Protein AF-0000000083313536 (afdb_homodimer)

Sequence (904 aa):
MPFDPSVLRPNPELRATILQILEAGLKAVDPAAATRRFLQREGHRLTVAGRTYDLDRYRHIYVIGAGKAGAPMAQAVEAVLGDRLTGGLVVVKTGHAGPTHTVELVEASHPRPDEAGVEAGRRILELAQSAGEEDLVIALLSGGGSALLVAPAEGLTLADIQAMTDALLACGATINEINCLRKHCSAVKGGQLARAVYPATLVTLALSDVVGSPLDVIASGPTVPDSSTWADAWAIVERYELAQKLPRPILARLEAGLAGQIPDTPKPGDAVFERCQTVVVADNRTAALAARAQAQALGFHTLLLSTFVEGEAAQVARVVAALGKEIRASGEPVQPPACLILGGETTVTLGPEPGQGGRNQELALAAAVALAGTQGITVVSLATDGTDGPTDSAGGLADGATVARGRAAGLDAEAHLRRHDAYPFLAATDDLLRSGPTQTNVNDLIFVFVTGMPFDPSVLRPNPELRATILQILEAGLKAVDPAAATRRFLQREGHRLTVAGRTYDLDRYRHIYVIGAGKAGAPMAQAVEAVLGDRLTGGLVVVKTGHAGPTHTVELVEASHPRPDEAGVEAGRRILELAQSAGEEDLVIALLSGGGSALLVAPAEGLTLADIQAMTDALLACGATINEINCLRKHCSAVKGGQLARAVYPATLVTLALSDVVGSPLDVIASGPTVPDSSTWADAWAIVERYELAQKLPRPILARLEAGLAGQIPDTPKPGDAVFERCQTVVVADNRTAALAARAQAQALGFHTLLLSTFVEGEAAQVARVVAALGKEIRASGEPVQPPACLILGGETTVTLGPEPGQGGRNQELALAAAVALAGTQGITVVSLATDGTDGPTDSAGGLADGATVARGRAAGLDAEAHLRRHDAYPFLAATDDLLRSGPTQTNVNDLIFVFVTG

Nearest PDB structures (foldseek):
  1x3l-assembly1_A  TM=9.033E-01  e=3.104E-49  Pyrococcus horikoshii OT3
  2b8n-assembly2_B  TM=9.436E-01  e=2.148E-47  Thermotoga maritima MSB8
  6y1u-assembly1_B  TM=2.854E-01  e=6.335E-02  Mycobacterium tuberculosis CDC1551
  6ym1-assembly1_B  TM=2.733E-01  e=1.170E-01  Mycobacterium tuberculosis CDC1551
  4ihc-assembly1_H  TM=2.135E-01  e=7.785E-01  Musicola paradisiaca Ech703

Radius of gyration: 31.49 Å; Cα contacts (8 Å, |Δi|>4): 2202; chains: 2; bounding box: 58×96×74 Å

Structure (mmCIF, N/CA/C/O backbone):
data_AF-0000000083313536-model_v1
#
loop_
_entity.id
_entity.type
_entity.pdbx_description
1 polymer 'Glycerate kinase'
#
loop_
_atom_site.group_PDB
_atom_site.id
_atom_site.type_symbol
_atom_site.label_atom_id
_atom_site.label_alt_id
_atom_site.label_comp_id
_atom_site.label_asym_id
_atom_site.label_entity_id
_atom_site.label_seq_id
_atom_site.pdbx_PDB_ins_code
_atom_site.Cartn_x
_atom_site.Cartn_y
_atom_site.Cartn_z
_atom_site.occupancy
_atom_site.B_iso_or_equiv
_atom_site.auth_seq_id
_atom_site.auth_comp_id
_atom_site.auth_asym_id
_atom_site.auth_atom_id
_atom_site.pdbx_PDB_model_num
ATOM 1 N N . MET A 1 1 ? -22.234 -27.656 -1.349 1 21.67 1 MET A N 1
ATOM 2 C CA . MET A 1 1 ? -23.016 -27.422 -0.137 1 21.67 1 MET A CA 1
ATOM 3 C C . MET A 1 1 ? -23.703 -26.062 -0.179 1 21.67 1 MET A C 1
ATOM 5 O O . MET A 1 1 ? -23.203 -25.125 -0.81 1 21.67 1 MET A O 1
ATOM 9 N N . PRO A 1 2 ? -24.984 -25.906 0.222 1 20.39 2 PRO A N 1
ATOM 10 C CA . PRO A 1 2 ? -25.781 -24.688 0.214 1 20.39 2 PRO A CA 1
ATOM 11 C C . PRO A 1 2 ? -25.094 -23.531 0.942 1 20.39 2 PRO A C 1
ATOM 13 O O . PRO A 1 2 ? -24.281 -23.766 1.847 1 20.39 2 PRO A O 1
ATOM 16 N N . PHE A 1 3 ? -24.875 -22.391 0.29 1 24.3 3 PHE A N 1
ATOM 17 C CA . PHE A 1 3 ? -24.484 -21.094 0.832 1 24.3 3 PHE A CA 1
ATOM 18 C C . PHE A 1 3 ? -25.203 -20.812 2.143 1 24.3 3 PHE A C 1
ATOM 20 O O . PHE A 1 3 ? -26.438 -20.766 2.178 1 24.3 3 PHE A O 1
ATOM 27 N N . ASP A 1 4 ? -24.812 -21.375 3.203 1 28.12 4 ASP A N 1
ATOM 28 C CA . ASP A 1 4 ? -25.5 -21.031 4.445 1 28.12 4 ASP A CA 1
ATOM 29 C C . ASP A 1 4 ? -25.641 -19.516 4.598 1 28.12 4 ASP A C 1
ATOM 31 O O . ASP A 1 4 ? -24.641 -18.797 4.598 1 28.12 4 ASP A O 1
ATOM 35 N N . PRO A 1 5 ? -26.688 -18.859 4.32 1 34.06 5 PRO A N 1
ATOM 36 C CA . PRO A 1 5 ? -27.062 -17.438 4.418 1 34.06 5 PRO A CA 1
ATOM 37 C C . PRO A 1 5 ? -26.531 -16.781 5.684 1 34.06 5 PRO A C 1
ATOM 39 O O . PRO A 1 5 ? -26.547 -15.547 5.789 1 34.06 5 PRO A O 1
ATOM 42 N N . SER A 1 6 ? -26.453 -17.516 6.758 1 35.53 6 SER A N 1
ATOM 43 C CA . SER A 1 6 ? -26 -16.969 8.031 1 35.53 6 SER A CA 1
ATOM 44 C C . SER A 1 6 ? -24.562 -16.453 7.941 1 35.53 6 SER A C 1
ATOM 46 O O . SER A 1 6 ? -24.078 -15.797 8.859 1 35.53 6 SER A O 1
ATOM 48 N N . VAL A 1 7 ? -23.875 -16.969 7.113 1 37.22 7 VAL A N 1
ATOM 49 C CA . VAL A 1 7 ? -22.484 -16.609 6.875 1 37.22 7 VAL A CA 1
ATOM 50 C C . VAL A 1 7 ? -22.391 -15.203 6.309 1 37.22 7 VAL A C 1
ATOM 52 O O . VAL A 1 7 ? -21.297 -14.625 6.234 1 37.22 7 VAL A O 1
ATOM 55 N N . LEU A 1 8 ? -23.422 -14.648 5.566 1 43.59 8 LEU A N 1
ATOM 56 C CA . LEU A 1 8 ? -23.438 -13.344 4.926 1 43.59 8 LEU A CA 1
ATOM 57 C C . LEU A 1 8 ? -23.5 -12.227 5.965 1 43.59 8 LEU A C 1
ATOM 59 O O . LEU A 1 8 ? -23.328 -11.055 5.637 1 43.59 8 LEU A O 1
ATOM 63 N N . ARG A 1 9 ? -23.859 -12.688 7.223 1 52.69 9 ARG A N 1
ATOM 64 C CA . ARG A 1 9 ? -24.047 -11.609 8.188 1 52.69 9 ARG A CA 1
ATOM 65 C C . ARG A 1 9 ? -22.75 -11.289 8.906 1 52.69 9 ARG A C 1
ATOM 67 O O . ARG A 1 9 ? -22.016 -12.195 9.328 1 52.69 9 ARG A O 1
ATOM 74 N N . PRO A 1 10 ? -22.266 -9.922 8.891 1 64.38 10 PRO A N 1
ATOM 75 C CA . PRO A 1 10 ? -21.078 -9.578 9.656 1 64.38 10 PRO A CA 1
ATOM 76 C C . PRO A 1 10 ? -21.109 -10.109 11.086 1 64.38 10 PRO A C 1
ATOM 78 O O . PRO A 1 10 ? -22.188 -10.273 11.664 1 64.38 10 PRO A O 1
ATOM 81 N N . ASN A 1 11 ? -20.047 -10.727 11.516 1 77.38 11 ASN A N 1
ATOM 82 C CA . ASN A 1 11 ? -19.891 -11.164 12.898 1 77.38 11 ASN A CA 1
ATOM 83 C C . ASN A 1 11 ? -20.156 -10.023 13.875 1 77.38 11 ASN A C 1
ATOM 85 O O . ASN A 1 11 ? -19.328 -9.125 14.023 1 77.38 11 ASN A O 1
ATOM 89 N N . PRO A 1 12 ? -21.375 -10.039 14.492 1 83.44 12 PRO A N 1
ATOM 90 C CA . PRO A 1 12 ? -21.766 -8.914 15.344 1 83.44 12 PRO A CA 1
ATOM 91 C C . PRO A 1 12 ? -20.781 -8.68 16.5 1 83.44 12 PRO A C 1
ATOM 93 O O . PRO A 1 12 ? -20.547 -7.539 16.875 1 83.44 12 PRO A O 1
ATOM 96 N N . GLU A 1 13 ? -20.25 -9.75 17.031 1 87.88 13 GLU A N 1
ATOM 97 C CA . GLU A 1 13 ? -19.297 -9.602 18.125 1 87.88 13 GLU A CA 1
ATOM 98 C C . GLU A 1 13 ? -18.016 -8.914 17.672 1 87.88 13 GLU A C 1
ATOM 100 O O . GLU A 1 13 ? -17.5 -8.031 18.359 1 87.88 13 GLU A O 1
ATOM 105 N N . LEU A 1 14 ? -17.547 -9.32 16.531 1 90.62 14 LEU A N 1
ATOM 106 C CA . LEU A 1 14 ? -16.344 -8.688 15.984 1 90.62 14 LEU A CA 1
ATOM 107 C C . LEU A 1 14 ? -16.609 -7.223 15.656 1 90.62 14 LEU A C 1
ATOM 109 O O . LEU A 1 14 ? -15.758 -6.367 15.914 1 90.62 14 LEU A O 1
ATOM 113 N N . ARG A 1 15 ? -17.734 -6.93 15.141 1 91 15 ARG A N 1
ATOM 114 C CA . ARG A 1 15 ? -18.078 -5.555 14.789 1 91 15 ARG A CA 1
ATOM 115 C C . ARG A 1 15 ? -18.125 -4.672 16.031 1 91 15 ARG A C 1
ATOM 117 O O . ARG A 1 15 ? -17.656 -3.535 16.016 1 91 15 ARG A O 1
ATOM 124 N N . ALA A 1 16 ? -18.719 -5.191 17.078 1 92.5 16 ALA A N 1
ATOM 125 C CA . ALA A 1 16 ? -18.781 -4.445 18.344 1 92.5 16 ALA A CA 1
ATOM 126 C C . ALA A 1 16 ? -17.375 -4.16 18.875 1 92.5 16 ALA A C 1
ATOM 128 O O . ALA A 1 16 ? -17.094 -3.064 19.359 1 92.5 16 ALA A O 1
ATOM 129 N N . THR A 1 17 ? -16.562 -5.168 18.781 1 95.31 17 THR A N 1
ATOM 130 C CA . THR A 1 17 ? -15.164 -5.039 19.203 1 95.31 17 THR A CA 1
ATOM 131 C C . THR A 1 17 ? -14.445 -3.986 18.359 1 95.31 17 THR A C 1
ATOM 133 O O . THR A 1 17 ? -13.711 -3.154 18.906 1 95.31 17 THR A O 1
ATOM 136 N N . ILE A 1 18 ? -14.688 -4.008 17.109 1 95.88 18 ILE A N 1
ATOM 137 C CA . ILE A 1 18 ? -14.078 -3.057 16.172 1 95.88 18 ILE A CA 1
ATOM 138 C C . ILE A 1 18 ? -14.516 -1.638 16.531 1 95.88 18 ILE A C 1
ATOM 140 O O . ILE A 1 18 ? -13.688 -0.727 16.609 1 95.88 18 ILE A O 1
ATOM 144 N N . LEU A 1 19 ? -15.766 -1.454 16.797 1 95.12 19 LEU A N 1
ATOM 145 C CA . LEU A 1 19 ? -16.297 -0.132 17.125 1 95.12 19 LEU A CA 1
ATOM 146 C C . LEU A 1 19 ? -15.664 0.407 18.406 1 95.12 19 LEU A C 1
ATOM 148 O O . LEU A 1 19 ? -15.406 1.607 18.516 1 95.12 19 LEU A O 1
ATOM 152 N N . GLN A 1 20 ? -15.375 -0.48 19.344 1 96.62 20 GLN A N 1
ATOM 153 C CA . GLN A 1 20 ? -14.711 -0.069 20.578 1 96.62 20 GLN A CA 1
ATOM 154 C C . GLN A 1 20 ? -13.305 0.46 20.297 1 96.62 20 GLN A C 1
ATOM 156 O O . GLN A 1 20 ? -12.875 1.45 20.891 1 96.62 20 GLN A O 1
ATOM 161 N N . ILE A 1 21 ? -12.648 -0.183 19.438 1 98.06 21 ILE A N 1
ATOM 162 C CA . ILE A 1 21 ? -11.281 0.193 19.078 1 98.06 21 ILE A CA 1
ATOM 163 C C . ILE A 1 21 ? -11.289 1.533 18.344 1 98.06 21 ILE A C 1
ATOM 165 O O . ILE A 1 21 ? -10.477 2.414 18.641 1 98.06 21 ILE A O 1
ATOM 169 N N . LEU A 1 22 ? -12.258 1.701 17.422 1 97.38 22 LEU A N 1
ATOM 170 C CA . LEU A 1 22 ? -12.391 2.955 16.688 1 97.38 22 LEU A CA 1
ATOM 171 C C . LEU A 1 22 ? -12.719 4.105 17.625 1 97.38 22 LEU A C 1
ATOM 173 O O . LEU A 1 22 ? -12.141 5.191 17.516 1 97.38 22 LEU A O 1
ATOM 177 N N . GLU A 1 23 ? -13.562 3.83 18.531 1 95.88 23 GLU A N 1
ATOM 178 C CA . GLU A 1 23 ? -13.992 4.848 19.484 1 95.88 23 GLU A CA 1
ATOM 179 C C . GLU A 1 23 ? -12.836 5.305 20.359 1 95.88 23 GLU A C 1
ATOM 181 O O . GLU A 1 23 ? -12.734 6.488 20.703 1 95.88 23 GLU A O 1
ATOM 186 N N . ALA A 1 24 ? -11.977 4.371 20.734 1 97.69 24 ALA A N 1
ATOM 187 C CA . ALA A 1 24 ? -10.812 4.723 21.547 1 97.69 24 ALA A CA 1
ATOM 188 C C . ALA A 1 24 ? -9.906 5.699 20.797 1 97.69 24 ALA A C 1
ATOM 190 O O . ALA A 1 24 ? -9.383 6.645 21.391 1 97.69 24 ALA A O 1
ATOM 191 N N . GLY A 1 25 ? -9.68 5.484 19.516 1 97.56 25 GLY A N 1
ATOM 192 C CA . GLY A 1 25 ? -8.898 6.402 18.719 1 97.56 25 GLY A CA 1
ATOM 193 C C . GLY A 1 25 ? -9.516 7.785 18.609 1 97.56 25 GLY A C 1
ATOM 194 O O . GLY A 1 25 ? -8.828 8.797 18.766 1 97.56 25 GLY A O 1
ATOM 195 N N . LEU A 1 26 ? -10.828 7.809 18.375 1 95.56 26 LEU A N 1
ATOM 196 C CA . LEU A 1 26 ? -11.547 9.07 18.219 1 95.56 26 LEU A CA 1
ATOM 197 C C . LEU A 1 26 ? -11.555 9.852 19.531 1 95.56 26 LEU A C 1
ATOM 199 O O . LEU A 1 26 ? -11.359 11.07 19.531 1 95.56 26 LEU A O 1
ATOM 203 N N . LYS A 1 27 ? -11.719 9.156 20.641 1 95.62 27 LYS A N 1
ATOM 204 C CA . LYS A 1 27 ? -11.742 9.797 21.953 1 95.62 27 LYS A CA 1
ATOM 205 C C . LYS A 1 27 ? -10.398 10.445 22.281 1 95.62 27 LYS A C 1
ATOM 207 O O . LYS A 1 27 ? -10.352 11.508 22.891 1 95.62 27 LYS A O 1
ATOM 212 N N . ALA A 1 28 ? -9.375 9.82 21.828 1 97.31 28 ALA A N 1
ATOM 213 C CA . ALA A 1 28 ? -8.023 10.289 22.141 1 97.31 28 ALA A CA 1
ATOM 214 C C . ALA A 1 28 ? -7.738 11.617 21.453 1 97.31 28 ALA A C 1
ATOM 216 O O . ALA A 1 28 ? -6.859 12.367 21.891 1 97.31 28 ALA A O 1
ATOM 217 N N . VAL A 1 29 ? -8.516 11.93 20.438 1 97.25 29 VAL A N 1
ATOM 218 C CA . VAL A 1 29 ? -8.203 13.141 19.672 1 97.25 29 VAL A CA 1
ATOM 219 C C . VAL A 1 29 ? -9.359 14.133 19.781 1 97.25 29 VAL A C 1
ATOM 221 O O . VAL A 1 29 ? -9.477 15.039 18.953 1 97.25 29 VAL A O 1
ATOM 224 N N . ASP A 1 30 ? -10.203 13.859 20.766 1 95.94 30 ASP A N 1
ATOM 225 C CA . ASP A 1 30 ? -11.164 14.906 21.094 1 95.94 30 ASP A CA 1
ATOM 226 C C . ASP A 1 30 ? -10.461 16.234 21.375 1 95.94 30 ASP A C 1
ATOM 228 O O . ASP A 1 30 ? -9.57 16.297 22.234 1 95.94 30 ASP A O 1
ATOM 232 N N . PRO A 1 31 ? -10.859 17.266 20.656 1 96.81 31 PRO A N 1
ATOM 233 C CA . PRO A 1 31 ? -10.078 18.5 20.719 1 96.81 31 PRO A CA 1
ATOM 234 C C . PRO A 1 31 ? -10.008 19.078 22.141 1 96.81 31 PRO A C 1
ATOM 236 O O . PRO A 1 31 ? -8.938 19.5 22.594 1 96.81 31 PRO A O 1
ATOM 239 N N . ALA A 1 32 ? -11.141 19.109 22.875 1 96.88 32 ALA A N 1
ATOM 240 C CA . ALA A 1 32 ? -11.156 19.656 24.219 1 96.88 32 ALA A CA 1
ATOM 241 C C . ALA A 1 32 ? -10.305 18.812 25.172 1 96.88 32 ALA A C 1
ATOM 243 O O . ALA A 1 32 ? -9.477 19.344 25.922 1 96.88 32 ALA A O 1
ATOM 244 N N . ALA A 1 33 ? -10.477 17.5 25.078 1 96.38 33 ALA A N 1
ATOM 245 C CA . ALA A 1 33 ? -9.727 16.594 25.938 1 96.38 33 ALA A CA 1
ATOM 246 C C . ALA A 1 33 ? -8.234 16.641 25.625 1 96.38 33 ALA A C 1
ATOM 248 O O . ALA A 1 33 ? -7.398 16.625 26.531 1 96.38 33 ALA A O 1
ATOM 249 N N . ALA A 1 34 ? -7.918 16.656 24.375 1 96.88 34 ALA A N 1
ATOM 250 C CA . ALA A 1 34 ? -6.52 16.734 23.953 1 96.88 34 ALA A CA 1
ATOM 251 C C . ALA A 1 34 ? -5.867 18.016 24.453 1 96.88 34 ALA A C 1
ATOM 253 O O . ALA A 1 34 ? -4.727 18 24.938 1 96.88 34 ALA A O 1
ATOM 254 N N . THR A 1 35 ? -6.582 19.109 24.328 1 97.94 35 THR A N 1
ATOM 255 C CA . THR A 1 35 ? -6.086 20.406 24.812 1 97.94 35 THR A CA 1
ATOM 256 C C . THR A 1 35 ? -5.82 20.359 26.312 1 97.94 35 THR A C 1
ATOM 258 O O . THR A 1 35 ? -4.762 20.781 26.766 1 97.94 35 THR A O 1
ATOM 261 N N . ARG A 1 36 ? -6.684 19.766 27.047 1 97.44 36 ARG A N 1
ATOM 262 C CA . ARG A 1 36 ? -6.574 19.719 28.5 1 97.44 36 ARG A CA 1
ATOM 263 C C . ARG A 1 36 ? -5.43 18.797 28.922 1 97.44 36 ARG A C 1
ATOM 265 O O . ARG A 1 36 ? -4.84 19 30 1 97.44 36 ARG A O 1
ATOM 272 N N . ARG A 1 37 ? -5.133 17.797 28.094 1 97 37 ARG A N 1
ATOM 273 C CA . ARG A 1 37 ? -4.031 16.906 28.406 1 97 37 ARG A CA 1
ATOM 274 C C . ARG A 1 37 ? -2.697 17.641 28.406 1 97 37 ARG A C 1
ATOM 276 O O . ARG A 1 37 ? -1.79 17.297 29.172 1 97 37 ARG A O 1
ATOM 283 N N . PHE A 1 38 ? -2.598 18.688 27.594 1 97.69 38 PHE A N 1
ATOM 284 C CA . PHE A 1 38 ? -1.311 19.359 27.438 1 97.69 38 PHE A CA 1
ATOM 285 C C . PHE A 1 38 ? -1.316 20.719 28.109 1 97.69 38 PHE A C 1
ATOM 287 O O . PHE A 1 38 ? -0.265 21.344 28.266 1 97.69 38 PHE A O 1
ATOM 294 N N . LEU A 1 39 ? -2.496 21.234 28.484 1 98 39 LEU A N 1
ATOM 295 C CA . LEU A 1 39 ? -2.658 22.516 29.156 1 98 39 LEU A CA 1
ATOM 296 C C . LEU A 1 39 ? -3.254 22.328 30.547 1 98 39 LEU A C 1
ATOM 298 O O . LEU A 1 39 ? -4.457 22.094 30.688 1 98 39 LEU A O 1
ATOM 302 N N . GLN A 1 40 ? -2.412 22.5 31.562 1 97.44 40 GLN A N 1
ATOM 303 C CA . GLN A 1 40 ? -2.844 22.281 32.938 1 97.44 40 GLN A CA 1
ATOM 304 C C . GLN A 1 40 ? -2.496 23.469 33.812 1 97.44 40 GLN A C 1
ATOM 306 O O . GLN A 1 40 ? -1.487 24.141 33.594 1 97.44 40 GLN A O 1
ATOM 311 N N . ARG A 1 41 ? -3.396 23.703 34.812 1 97.94 41 ARG A N 1
ATOM 312 C CA . ARG A 1 41 ? -3.168 24.812 35.719 1 97.94 41 ARG A CA 1
ATOM 313 C C . ARG A 1 41 ? -3.311 24.375 37.156 1 97.94 41 ARG A C 1
ATOM 315 O O . ARG A 1 41 ? -4.266 23.688 37.531 1 97.94 41 ARG A O 1
ATOM 322 N N . GLU A 1 42 ? -2.354 24.656 37.938 1 96.94 42 GLU A N 1
ATOM 323 C CA . GLU A 1 42 ? -2.383 24.547 39.406 1 96.94 42 GLU A CA 1
ATOM 324 C C . GLU A 1 42 ? -2.113 25.906 40.062 1 96.94 42 GLU A C 1
ATOM 326 O O . GLU A 1 42 ? -0.957 26.281 40.25 1 96.94 42 GLU A O 1
ATOM 331 N N . GLY A 1 43 ? -3.158 26.516 40.562 1 96.06 43 GLY A N 1
ATOM 332 C CA . GLY A 1 43 ? -3 27.859 41.062 1 96.06 43 GLY A CA 1
ATOM 333 C C . GLY A 1 43 ? -2.521 28.859 40.031 1 96.06 43 GLY A C 1
ATOM 334 O O . GLY A 1 43 ? -3.18 29.062 39.031 1 96.06 43 GLY A O 1
ATOM 335 N N . HIS A 1 44 ? -1.271 29.359 40.344 1 96.44 44 HIS A N 1
ATOM 336 C CA . HIS A 1 44 ? -0.727 30.375 39.438 1 96.44 44 HIS A CA 1
ATOM 337 C C . HIS A 1 44 ? 0.304 29.781 38.5 1 96.44 44 HIS A C 1
ATOM 339 O O . HIS A 1 44 ? 1.004 30.516 37.781 1 96.44 44 HIS A O 1
ATOM 345 N N . ARG A 1 45 ? 0.325 28.484 38.469 1 97.81 45 ARG A N 1
ATOM 346 C CA . ARG A 1 45 ? 1.276 27.781 37.594 1 97.81 45 ARG A CA 1
ATOM 347 C C . ARG A 1 45 ? 0.566 27.109 36.438 1 97.81 45 ARG A C 1
ATOM 349 O O . ARG A 1 45 ? -0.305 26.25 36.656 1 97.81 45 ARG A O 1
ATOM 356 N N . LEU A 1 46 ? 0.932 27.531 35.25 1 98.44 46 LEU A N 1
ATOM 357 C CA . LEU A 1 46 ? 0.448 26.906 34.031 1 98.44 46 LEU A CA 1
ATOM 358 C C . LEU A 1 46 ? 1.501 25.969 33.438 1 98.44 46 LEU A C 1
ATOM 360 O O . LEU A 1 46 ? 2.658 26.359 33.281 1 98.44 46 LEU A O 1
ATOM 364 N N . THR A 1 47 ? 1.155 24.75 33.25 1 98.44 47 THR A N 1
ATOM 365 C CA . THR A 1 47 ? 2.064 23.781 32.625 1 98.44 47 THR A CA 1
ATOM 366 C C . THR A 1 47 ? 1.587 23.391 31.25 1 98.44 47 THR A C 1
ATOM 368 O O . THR A 1 47 ? 0.433 23 31.062 1 98.44 47 THR A O 1
ATOM 371 N N . VAL A 1 48 ? 2.457 23.578 30.25 1 98.44 48 VAL A N 1
ATOM 372 C CA . VAL A 1 48 ? 2.193 23.203 28.875 1 98.44 48 VAL A CA 1
ATOM 373 C C . VAL A 1 48 ? 3.254 22.203 28.406 1 98.44 48 VAL A C 1
ATOM 375 O O . VAL A 1 48 ? 4.406 22.578 28.172 1 98.44 48 VAL A O 1
ATOM 378 N N . ALA A 1 49 ? 2.805 20.984 28.172 1 96.75 49 ALA A N 1
ATOM 379 C CA . ALA A 1 49 ? 3.701 19.922 27.703 1 96.75 49 ALA A CA 1
ATOM 380 C C . ALA A 1 49 ? 5.008 19.922 28.5 1 96.75 49 ALA A C 1
ATOM 382 O O . ALA A 1 49 ? 6.094 19.953 27.906 1 96.75 49 ALA A O 1
ATOM 383 N N . GLY A 1 50 ? 4.945 20.047 29.797 1 95.5 50 GLY A N 1
ATOM 384 C CA . GLY A 1 50 ? 6.094 19.906 30.688 1 95.5 50 GLY A CA 1
ATOM 385 C C . GLY A 1 50 ? 6.758 21.234 31.016 1 95.5 50 GLY A C 1
ATOM 386 O O . GLY A 1 50 ? 7.523 21.328 31.969 1 95.5 50 GLY A O 1
ATOM 387 N N . ARG A 1 51 ? 6.547 22.297 30.203 1 97.75 51 ARG A N 1
ATOM 388 C CA . ARG A 1 51 ? 7.078 23.625 30.5 1 97.75 51 ARG A CA 1
ATOM 389 C C . ARG A 1 51 ? 6.129 24.406 31.391 1 97.75 51 ARG A C 1
ATOM 391 O O . ARG A 1 51 ? 4.91 24.359 31.203 1 97.75 51 ARG A O 1
ATOM 398 N N . THR A 1 52 ? 6.707 25.141 32.312 1 97.94 52 THR A N 1
ATOM 399 C CA . THR A 1 52 ? 5.871 25.844 33.281 1 97.94 52 THR A CA 1
ATOM 400 C C . THR A 1 52 ? 5.949 27.359 33.062 1 97.94 52 THR A C 1
ATOM 402 O O . THR A 1 52 ? 7.027 27.891 32.781 1 97.94 52 THR A O 1
ATOM 405 N N . TYR A 1 53 ? 4.789 28.016 33.219 1 98.19 53 TYR A N 1
ATOM 406 C CA . TYR A 1 53 ? 4.641 29.469 33.125 1 98.19 53 TYR A CA 1
ATOM 407 C C . TYR A 1 53 ? 4.023 30.031 34.375 1 98.19 53 TYR A C 1
ATOM 409 O O . TYR A 1 53 ? 2.965 29.578 34.812 1 98.19 53 TYR A O 1
ATOM 417 N N . ASP A 1 54 ? 4.703 31.016 34.969 1 98.19 54 ASP A N 1
ATOM 418 C CA . ASP A 1 54 ? 4.148 31.719 36.094 1 98.19 54 ASP A CA 1
ATOM 419 C C . ASP A 1 54 ? 3.115 32.75 35.656 1 98.19 54 ASP A C 1
ATOM 421 O O . ASP A 1 54 ? 3.471 33.812 35.125 1 98.19 54 ASP A O 1
ATOM 425 N N . LEU A 1 55 ? 1.895 32.5 35.969 1 97.88 55 LEU A N 1
ATOM 426 C CA . LEU A 1 55 ? 0.794 33.312 35.5 1 97.88 55 LEU A CA 1
ATOM 427 C C . LEU A 1 55 ? 0.869 34.719 36.094 1 97.88 55 LEU A C 1
ATOM 429 O O . LEU A 1 55 ? 0.328 35.688 35.531 1 97.88 55 LEU A O 1
ATOM 433 N N . ASP A 1 56 ? 1.477 34.844 37.219 1 97.12 56 ASP A N 1
ATOM 434 C CA . ASP A 1 56 ? 1.578 36.125 37.875 1 97.12 56 ASP A CA 1
ATOM 435 C C . ASP A 1 56 ? 2.512 37.094 37.125 1 97.12 56 ASP A C 1
ATOM 437 O O . ASP A 1 56 ? 2.512 38.281 37.375 1 97.12 56 ASP A O 1
ATOM 441 N N . ARG A 1 57 ? 3.201 36.531 36.281 1 97.12 57 ARG A N 1
ATOM 442 C CA . ARG A 1 57 ? 4.137 37.344 35.531 1 97.12 57 ARG A CA 1
ATOM 443 C C . ARG A 1 57 ? 3.451 38 34.312 1 97.12 57 ARG A C 1
ATOM 445 O O . ARG A 1 57 ? 4.027 38.875 33.656 1 97.12 57 ARG A O 1
ATOM 452 N N . TYR A 1 58 ? 2.199 37.594 34.094 1 98.12 58 TYR A N 1
ATOM 453 C CA . TYR A 1 58 ? 1.497 38.062 32.938 1 98.12 58 TYR A CA 1
ATOM 454 C C . TYR A 1 58 ? 0.369 39.031 33.312 1 98.12 58 TYR A C 1
ATOM 456 O O . TYR A 1 58 ? -0.433 38.719 34.219 1 98.12 58 TYR A O 1
ATOM 464 N N . ARG A 1 59 ? 0.362 40.156 32.656 1 98.12 59 ARG A N 1
ATOM 465 C CA . ARG A 1 59 ? -0.696 41.125 32.875 1 98.12 59 ARG A CA 1
ATOM 466 C C . ARG A 1 59 ? -1.967 40.75 32.125 1 98.12 59 ARG A C 1
ATOM 468 O O . ARG A 1 59 ? -3.072 40.875 32.656 1 98.12 59 ARG A O 1
ATOM 475 N N . HIS A 1 60 ? -1.818 40.344 30.922 1 98.31 60 HIS A N 1
ATOM 476 C CA . HIS A 1 60 ? -2.928 39.906 30.078 1 98.31 60 HIS A CA 1
ATOM 477 C C . HIS A 1 60 ? -2.646 38.531 29.453 1 98.31 60 HIS A C 1
ATOM 479 O O . HIS A 1 60 ? -1.492 38.188 29.188 1 98.31 60 HIS A O 1
ATOM 485 N N . ILE A 1 61 ? -3.695 37.75 29.359 1 98.69 61 ILE A N 1
ATOM 486 C CA . ILE A 1 61 ? -3.645 36.5 28.641 1 98.69 61 ILE A CA 1
ATOM 487 C C . ILE A 1 61 ? -4.695 36.469 27.531 1 98.69 61 ILE A C 1
ATOM 489 O O . ILE A 1 61 ? -5.895 36.594 27.797 1 98.69 61 ILE A O 1
ATOM 493 N N . TYR A 1 62 ? -4.25 36.344 26.281 1 98.75 62 TYR A N 1
ATOM 494 C CA . TYR A 1 62 ? -5.141 36.344 25.125 1 98.75 62 TYR A CA 1
ATOM 495 C C . TYR A 1 62 ? -5.148 35 24.422 1 98.75 62 TYR A C 1
ATOM 497 O O . TYR A 1 62 ? -4.152 34.281 24.453 1 98.75 62 TYR A O 1
ATOM 505 N N . VAL A 1 63 ? -6.301 34.625 23.828 1 98.81 63 VAL A N 1
ATOM 506 C CA . VAL A 1 63 ? -6.422 33.438 23 1 98.81 63 VAL A CA 1
ATOM 507 C C . VAL A 1 63 ? -6.711 33.844 21.547 1 98.81 63 VAL A C 1
ATOM 509 O O . VAL A 1 63 ? -7.625 34.625 21.297 1 98.81 63 VAL A O 1
ATOM 512 N N . ILE A 1 64 ? -5.914 33.375 20.609 1 98.81 64 ILE A N 1
ATOM 513 C CA . ILE A 1 64 ? -6.148 33.625 19.188 1 98.81 64 ILE A CA 1
ATOM 514 C C . ILE A 1 64 ? -6.09 32.281 18.438 1 98.81 64 ILE A C 1
ATOM 516 O O . ILE A 1 64 ? -5.602 31.281 18.969 1 98.81 64 ILE A O 1
ATOM 520 N N . GLY A 1 65 ? -6.684 32.25 17.25 1 97.75 65 GLY A N 1
ATOM 521 C CA . GLY A 1 65 ? -6.488 31.031 16.5 1 97.75 65 GLY A CA 1
ATOM 522 C C . GLY A 1 65 ? -7.531 30.828 15.414 1 97.75 65 GLY A C 1
ATOM 523 O O . GLY A 1 65 ? -8.305 31.734 15.102 1 97.75 65 GLY A O 1
ATOM 524 N N . ALA A 1 66 ? -7.418 29.656 14.742 1 97.44 66 ALA A N 1
ATOM 525 C CA . ALA A 1 66 ? -8.32 29.312 13.656 1 97.44 66 ALA A CA 1
ATOM 526 C C . ALA A 1 66 ? -8.32 27.797 13.398 1 97.44 66 ALA A C 1
ATOM 528 O O . ALA A 1 66 ? -7.277 27.156 13.484 1 97.44 66 ALA A O 1
ATOM 529 N N . GLY A 1 67 ? -9.508 27.328 13.047 1 95.12 67 GLY A N 1
ATOM 530 C CA . GLY A 1 67 ? -9.609 25.938 12.641 1 95.12 67 GLY A CA 1
ATOM 531 C C . GLY A 1 67 ? -10.945 25.312 12.992 1 95.12 67 GLY A C 1
ATOM 532 O O . GLY A 1 67 ? -11.688 25.844 13.82 1 95.12 67 GLY A O 1
ATOM 533 N N . LYS A 1 68 ? -11.148 24.109 12.445 1 90.75 68 LYS A N 1
ATOM 534 C CA . LYS A 1 68 ? -12.406 23.406 12.609 1 90.75 68 LYS A CA 1
ATOM 535 C C . LYS A 1 68 ? -12.625 23 14.07 1 90.75 68 LYS A C 1
ATOM 537 O O . LYS A 1 68 ? -13.766 22.922 14.539 1 90.75 68 LYS A O 1
ATOM 542 N N . ALA A 1 69 ? -11.547 22.797 14.789 1 94.38 69 ALA A N 1
ATOM 543 C CA . ALA A 1 69 ? -11.641 22.359 16.188 1 94.38 69 ALA A CA 1
ATOM 544 C C . ALA A 1 69 ? -11.492 23.547 17.141 1 94.38 69 ALA A C 1
ATOM 546 O O . ALA A 1 69 ? -11.305 23.359 18.344 1 94.38 69 ALA A O 1
ATOM 547 N N . GLY A 1 70 ? -11.578 24.734 16.656 1 96 70 GLY A N 1
ATOM 548 C CA . GLY A 1 70 ? -11.32 25.938 17.438 1 96 70 GLY A CA 1
ATOM 549 C C . GLY A 1 70 ? -12.242 26.094 18.625 1 96 70 GLY A C 1
ATOM 550 O O . GLY A 1 70 ? -11.812 26.484 19.703 1 96 70 GLY A O 1
ATOM 551 N N . ALA A 1 71 ? -13.523 25.734 18.438 1 96.38 71 ALA A N 1
ATOM 552 C CA . ALA A 1 71 ? -14.508 25.953 19.484 1 96.38 71 ALA A CA 1
ATOM 553 C C . ALA A 1 71 ? -14.234 25.062 20.688 1 96.38 71 ALA A C 1
ATOM 555 O O . ALA A 1 71 ? -14.039 25.547 21.812 1 96.38 71 ALA A O 1
ATOM 556 N N . PRO A 1 72 ? -14.125 23.734 20.469 1 96.94 72 PRO A N 1
ATOM 557 C CA . PRO A 1 72 ? -13.844 22.891 21.625 1 96.94 72 PRO A CA 1
ATOM 558 C C . PRO A 1 72 ? -12.477 23.188 22.25 1 96.94 72 PRO A C 1
ATOM 560 O O . PRO A 1 72 ? -12.312 23.062 23.469 1 96.94 72 PRO A O 1
ATOM 563 N N . MET A 1 73 ? -11.492 23.594 21.531 1 98 73 MET A N 1
ATOM 564 C CA . MET A 1 73 ? -10.18 23.953 22.078 1 98 73 MET A CA 1
ATOM 565 C C . MET A 1 73 ? -10.266 25.219 22.922 1 98 73 MET A C 1
ATOM 567 O O . MET A 1 73 ? -9.688 25.281 24 1 98 73 MET A O 1
ATOM 571 N N . ALA A 1 74 ? -11.008 26.188 22.406 1 98.38 74 ALA A N 1
ATOM 572 C CA . ALA A 1 74 ? -11.195 27.438 23.156 1 98.38 74 ALA A CA 1
ATOM 573 C C . ALA A 1 74 ? -11.922 27.188 24.469 1 98.38 74 ALA A C 1
ATOM 575 O O . ALA A 1 74 ? -11.57 27.75 25.5 1 98.38 74 ALA A O 1
ATOM 576 N N . GLN A 1 75 ? -12.93 26.359 24.391 1 98 75 GLN A N 1
ATOM 577 C CA . GLN A 1 75 ? -13.68 25.984 25.594 1 98 75 GLN A CA 1
ATOM 578 C C . GLN A 1 75 ? -12.758 25.359 26.641 1 98 75 GLN A C 1
ATOM 580 O O . GLN A 1 75 ? -12.875 25.641 27.828 1 98 75 GLN A O 1
ATOM 585 N N . ALA A 1 76 ? -11.883 24.516 26.172 1 98.12 76 ALA A N 1
ATOM 586 C CA . ALA A 1 76 ? -10.938 23.859 27.078 1 98.12 76 ALA A CA 1
ATOM 587 C C . ALA A 1 76 ? -10 24.875 27.719 1 98.12 76 ALA A C 1
ATOM 589 O O . ALA A 1 76 ? -9.703 24.797 28.906 1 98.12 76 ALA A O 1
ATOM 590 N N . VAL A 1 77 ? -9.531 25.844 26.938 1 98.62 77 VAL A N 1
ATOM 591 C CA . VAL A 1 77 ? -8.641 26.875 27.469 1 98.62 77 VAL A CA 1
ATOM 592 C C . VAL A 1 77 ? -9.375 27.719 28.5 1 98.62 77 VAL A C 1
ATOM 594 O O . VAL A 1 77 ? -8.82 28.047 29.547 1 98.62 77 VAL A O 1
ATOM 597 N N . GLU A 1 78 ? -10.625 28.078 28.234 1 98.38 78 GLU A N 1
ATOM 598 C CA . GLU A 1 78 ? -11.438 28.844 29.172 1 98.38 78 GLU A CA 1
ATOM 599 C C . GLU A 1 78 ? -11.617 28.078 30.484 1 98.38 78 GLU A C 1
ATOM 601 O O . GLU A 1 78 ? -11.578 28.672 31.562 1 98.38 78 GLU A O 1
ATOM 606 N N . ALA A 1 79 ? -11.812 26.797 30.328 1 97.69 79 ALA A N 1
ATOM 607 C CA . ALA A 1 79 ? -12 25.969 31.516 1 97.69 79 ALA A CA 1
ATOM 608 C C . ALA A 1 79 ? -10.742 25.938 32.375 1 97.69 79 ALA A C 1
ATOM 610 O O . ALA A 1 79 ? -10.828 25.875 33.594 1 97.69 79 ALA A O 1
ATOM 611 N N . VAL A 1 80 ? -9.617 25.969 31.812 1 98.12 80 VAL A N 1
ATOM 612 C CA . VAL A 1 80 ? -8.344 25.844 32.5 1 98.12 80 VAL A CA 1
ATOM 613 C C . VAL A 1 80 ? -7.945 27.203 33.094 1 98.12 80 VAL A C 1
ATOM 615 O O . VAL A 1 80 ? -7.488 27.266 34.25 1 98.12 80 VAL A O 1
ATOM 618 N N . LEU A 1 81 ? -8.18 28.297 32.375 1 98 81 LEU A N 1
ATOM 619 C CA . LEU A 1 81 ? -7.602 29.578 32.781 1 98 81 LEU A CA 1
ATOM 620 C C . LEU A 1 81 ? -8.656 30.484 33.406 1 98 81 LEU A C 1
ATOM 622 O O . LEU A 1 81 ? -8.32 31.422 34.125 1 98 81 LEU A O 1
ATOM 626 N N . GLY A 1 82 ? -9.93 30.266 33.125 1 94.75 82 GLY A N 1
ATOM 627 C CA . GLY A 1 82 ? -11.039 30.969 33.75 1 94.75 82 GLY A CA 1
ATOM 628 C C . GLY A 1 82 ? -10.898 32.469 33.688 1 94.75 82 GLY A C 1
ATOM 629 O O . GLY A 1 82 ? -10.695 33.062 32.625 1 94.75 82 GLY A O 1
ATOM 630 N N . ASP A 1 83 ? -10.844 33.094 34.875 1 93.88 83 ASP A N 1
ATOM 631 C CA . ASP A 1 83 ? -10.898 34.531 35 1 93.88 83 ASP A CA 1
ATOM 632 C C . ASP A 1 83 ? -9.547 35.188 34.656 1 93.88 83 ASP A C 1
ATOM 634 O O . ASP A 1 83 ? -9.445 36.406 34.531 1 93.88 83 ASP A O 1
ATOM 638 N N . ARG A 1 84 ? -8.609 34.344 34.438 1 96.56 84 ARG A N 1
ATOM 639 C CA . ARG A 1 84 ? -7.301 34.906 34.062 1 96.56 84 ARG A CA 1
ATOM 640 C C . ARG A 1 84 ? -7.27 35.344 32.594 1 96.56 84 ARG A C 1
ATOM 642 O O . ARG A 1 84 ? -6.375 36.062 32.188 1 96.56 84 ARG A O 1
ATOM 649 N N . LEU A 1 85 ? -8.211 34.875 31.844 1 98 85 LEU A N 1
ATOM 650 C CA . LEU A 1 85 ? -8.266 35.25 30.438 1 98 85 LEU A CA 1
ATOM 651 C C . LEU A 1 85 ? -8.758 36.688 30.281 1 98 85 LEU A C 1
ATOM 653 O O . LEU A 1 85 ? -9.75 37.094 30.875 1 98 85 LEU A O 1
ATOM 657 N N . THR A 1 86 ? -8.023 37.406 29.469 1 98.31 86 THR A N 1
ATOM 658 C CA . THR A 1 86 ? -8.383 38.781 29.188 1 98.31 86 THR A CA 1
ATOM 659 C C . THR A 1 86 ? -9.336 38.875 28 1 98.31 86 THR A C 1
ATOM 661 O O . THR A 1 86 ? -10.211 39.75 27.953 1 98.31 86 THR A O 1
ATOM 664 N N . GLY A 1 87 ? -9.117 38.062 27.062 1 97.75 87 GLY A N 1
ATOM 665 C CA . GLY A 1 87 ? -9.906 38.031 25.844 1 97.75 87 GLY A CA 1
ATOM 666 C C . GLY A 1 87 ? -9.336 37.094 24.781 1 97.75 87 GLY A C 1
ATOM 667 O O . GLY A 1 87 ? -8.359 36.406 25.031 1 97.75 87 GLY A O 1
ATOM 668 N N . GLY A 1 88 ? -10.07 37.094 23.625 1 98.31 88 GLY A N 1
ATOM 669 C CA . GLY A 1 88 ? -9.57 36.281 22.547 1 98.31 88 GLY A CA 1
ATOM 670 C C . GLY A 1 88 ? -10.5 36.219 21.344 1 98.31 88 GLY A C 1
ATOM 671 O O . GLY A 1 88 ? -11.648 36.656 21.438 1 98.31 88 GLY A O 1
ATOM 672 N N . LEU A 1 89 ? -9.953 35.75 20.281 1 98.69 89 LEU A N 1
ATOM 673 C CA . LEU A 1 89 ? -10.672 35.594 19.031 1 98.69 89 LEU A CA 1
ATOM 674 C C . LEU A 1 89 ? -10.188 34.344 18.281 1 98.69 89 LEU A C 1
ATOM 676 O O . LEU A 1 89 ? -8.992 34.188 18.047 1 98.69 89 LEU A O 1
ATOM 680 N N . VAL A 1 90 ? -11.109 33.406 18 1 98.44 90 VAL A N 1
ATOM 681 C CA . VAL A 1 90 ? -10.812 32.219 17.234 1 98.44 90 VAL A CA 1
ATOM 682 C C . VAL A 1 90 ? -11.773 32.094 16.062 1 98.44 90 VAL A C 1
ATOM 684 O O . VAL A 1 90 ? -12.984 32.219 16.219 1 98.44 90 VAL A O 1
ATOM 687 N N . VAL A 1 91 ? -11.227 31.891 14.867 1 98 91 VAL A N 1
ATOM 688 C CA . VAL A 1 91 ? -12.039 31.734 13.664 1 98 91 VAL A CA 1
ATOM 689 C C . VAL A 1 91 ? -12.367 30.25 13.445 1 98 91 VAL A C 1
ATOM 691 O O . VAL A 1 91 ? -11.469 29.406 13.438 1 98 91 VAL A O 1
ATOM 694 N N . VAL A 1 92 ? -13.633 29.906 13.266 1 95.44 92 VAL A N 1
ATOM 695 C CA . VAL A 1 92 ? -14.078 28.531 13.023 1 95.44 92 VAL A CA 1
ATOM 696 C C . VAL A 1 92 ? -14.891 28.469 11.734 1 95.44 92 VAL A C 1
ATOM 698 O O . VAL A 1 92 ? -15.258 29.516 11.172 1 95.44 92 VAL A O 1
ATOM 701 N N . LYS A 1 93 ? -15.039 27.234 11.234 1 92.38 93 LYS A N 1
ATOM 702 C CA . LYS A 1 93 ? -15.867 27.047 10.047 1 92.38 93 LYS A CA 1
ATOM 703 C C . LYS A 1 93 ? -17.328 27.359 10.344 1 92.38 93 LYS A C 1
ATOM 705 O O . LYS A 1 93 ? -17.812 27.094 11.445 1 92.38 93 LYS A O 1
ATOM 710 N N . THR A 1 94 ? -18.031 27.875 9.32 1 91.69 94 THR A N 1
ATOM 711 C CA . THR A 1 94 ? -19.453 28.125 9.453 1 91.69 94 THR A CA 1
ATOM 712 C C . THR A 1 94 ? -20.172 26.891 10 1 91.69 94 THR A C 1
ATOM 714 O O . THR A 1 94 ? -20 25.797 9.469 1 91.69 94 THR A O 1
ATOM 717 N N . GLY A 1 95 ? -20.812 27.047 11.062 1 88.62 95 GLY A N 1
ATOM 718 C CA . GLY A 1 95 ? -21.562 25.953 11.664 1 88.62 95 GLY A CA 1
ATOM 719 C C . GLY A 1 95 ? -20.812 25.25 12.773 1 88.62 95 GLY A C 1
ATOM 720 O O . GLY A 1 95 ? -21.328 24.328 13.406 1 88.62 95 GLY A O 1
ATOM 721 N N . HIS A 1 96 ? -19.625 25.719 13.102 1 89.56 96 HIS A N 1
ATOM 722 C CA . HIS A 1 96 ? -18.797 25 14.062 1 89.56 96 HIS A CA 1
ATOM 723 C C . HIS A 1 96 ? -18.562 25.828 15.32 1 89.56 96 HIS A C 1
ATOM 725 O O . HIS A 1 96 ? -17.703 25.516 16.141 1 89.56 96 HIS A O 1
ATOM 731 N N . ALA A 1 97 ? -19.328 26.891 15.477 1 91.62 97 ALA A N 1
ATOM 732 C CA . ALA A 1 97 ? -19.203 27.703 16.688 1 91.62 97 ALA A CA 1
ATOM 733 C C . ALA A 1 97 ? -19.75 26.953 17.906 1 91.62 97 ALA A C 1
ATOM 735 O O . ALA A 1 97 ? -20.25 25.828 17.781 1 91.62 97 ALA A O 1
ATOM 736 N N . GLY A 1 98 ? -19.516 27.438 19.094 1 91.44 98 GLY A N 1
ATOM 737 C CA . GLY A 1 98 ? -19.969 26.875 20.359 1 91.44 98 GLY A CA 1
ATOM 738 C C . GLY A 1 98 ? -19.938 27.875 21.5 1 91.44 98 GLY A C 1
ATOM 739 O O . GLY A 1 98 ? -19.531 29.031 21.328 1 91.44 98 GLY A O 1
ATOM 740 N N . PRO A 1 99 ? -20.438 27.406 22.547 1 94.31 99 PRO A N 1
ATOM 741 C CA . PRO A 1 99 ? -20.5 28.344 23.688 1 94.31 99 PRO A CA 1
ATOM 742 C C . PRO A 1 99 ? -19.141 28.641 24.281 1 94.31 99 PRO A C 1
ATOM 744 O O . PRO A 1 99 ? -18.391 27.734 24.656 1 94.31 99 PRO A O 1
ATOM 747 N N . THR A 1 100 ? -18.781 29.891 24.266 1 96.5 100 THR A N 1
ATOM 748 C CA . THR A 1 100 ? -17.625 30.438 24.953 1 96.5 100 THR A CA 1
ATOM 749 C C . THR A 1 100 ? -18 31.672 25.766 1 96.5 100 THR A C 1
ATOM 751 O O . THR A 1 100 ? -19.078 32.25 25.562 1 96.5 100 THR A O 1
ATOM 754 N N . HIS A 1 101 ? -17.125 31.969 26.719 1 96.06 101 HIS A N 1
ATOM 755 C CA . HIS A 1 101 ? -17.422 33.094 27.578 1 96.06 101 HIS A CA 1
ATOM 756 C C . HIS A 1 101 ? -16.516 34.281 27.266 1 96.06 101 HIS A C 1
ATOM 758 O O . HIS A 1 101 ? -16.984 35.406 27.031 1 96.06 101 HIS A O 1
ATOM 764 N N . THR A 1 102 ? -15.289 34.094 27.297 1 97.88 102 THR A N 1
ATOM 765 C CA . THR A 1 102 ? -14.289 35.156 27.172 1 97.88 102 THR A CA 1
ATOM 766 C C . THR A 1 102 ? -13.758 35.219 25.734 1 97.88 102 THR A C 1
ATOM 768 O O . THR A 1 102 ? -13.547 36.312 25.203 1 97.88 102 THR A O 1
ATOM 771 N N . VAL A 1 103 ? -13.617 34.062 25.047 1 98.25 103 VAL A N 1
ATOM 772 C CA . VAL A 1 103 ? -13.062 34 23.703 1 98.25 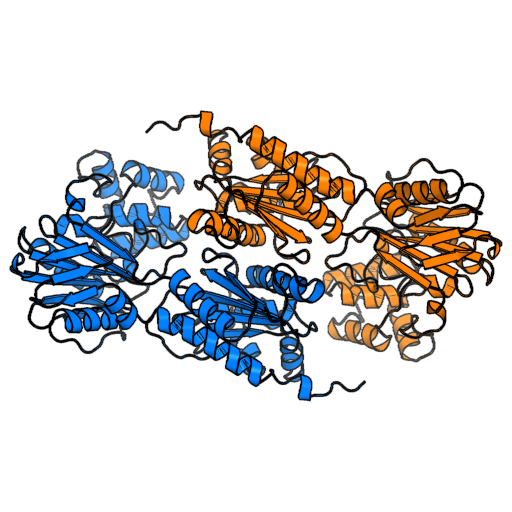103 VAL A CA 1
ATOM 773 C C . VAL A 1 103 ? -14.188 34.188 22.672 1 98.25 103 VAL A C 1
ATOM 775 O O . VAL A 1 103 ? -15.172 33.438 22.703 1 98.25 103 VAL A O 1
ATOM 778 N N . GLU A 1 104 ? -14.086 35.125 21.828 1 98.38 104 GLU A N 1
ATOM 779 C CA . GLU A 1 104 ? -15.039 35.281 20.734 1 98.38 104 GLU A CA 1
ATOM 780 C C . GLU A 1 104 ? -14.773 34.281 19.609 1 98.38 104 GLU A C 1
ATOM 782 O O . GLU A 1 104 ? -13.633 34.094 19.188 1 98.38 104 GLU A O 1
ATOM 787 N N . LEU A 1 105 ? -15.844 33.625 19.188 1 98 105 LEU A N 1
ATOM 788 C CA . LEU A 1 105 ? -15.766 32.75 18.031 1 98 105 LEU A CA 1
ATOM 789 C C . LEU A 1 105 ? -16.391 33.406 16.812 1 98 105 LEU A C 1
ATOM 791 O O . LEU A 1 105 ? -17.531 33.875 16.875 1 98 105 LEU A O 1
ATOM 795 N N . VAL A 1 106 ? -15.641 33.469 15.711 1 97.56 106 VAL A N 1
ATOM 796 C CA . VAL A 1 106 ? -16.125 34.031 14.461 1 97.56 106 VAL A CA 1
ATOM 797 C C . VAL A 1 106 ? -16.188 32.938 13.391 1 97.56 106 VAL A C 1
ATOM 799 O O . VAL A 1 106 ? -15.273 32.125 13.273 1 97.56 106 VAL A O 1
ATOM 802 N N . GLU A 1 107 ? -17.266 32.906 12.68 1 96.44 107 GLU A N 1
ATOM 803 C CA . GLU A 1 107 ? -17.438 31.891 11.625 1 96.44 107 GLU A CA 1
ATOM 804 C C . GLU A 1 107 ? -17 32.438 10.266 1 96.44 107 GLU A C 1
ATOM 806 O O . GLU A 1 107 ? -17.219 33.625 9.969 1 96.44 107 GLU A O 1
ATOM 811 N N . ALA A 1 108 ? -16.328 31.641 9.508 1 95.88 108 ALA A N 1
ATOM 812 C CA . ALA A 1 108 ? -15.898 31.969 8.148 1 95.88 108 ALA A CA 1
ATOM 813 C C . ALA A 1 108 ? -16.016 30.75 7.238 1 95.88 108 ALA A C 1
ATOM 815 O O . ALA A 1 108 ? -16.344 29.641 7.699 1 95.88 108 ALA A O 1
ATOM 816 N N . SER A 1 109 ? -15.727 31.031 5.977 1 91.25 109 SER A N 1
ATOM 817 C CA . SER A 1 109 ? -15.953 29.984 4.98 1 91.25 109 SER A CA 1
ATOM 818 C C . SER A 1 109 ? -14.727 29.078 4.836 1 91.25 109 SER A C 1
ATOM 820 O O . SER A 1 109 ? -13.586 29.562 4.922 1 91.25 109 SER A O 1
ATOM 822 N N . HIS A 1 110 ? -14.914 27.891 4.684 1 86.75 110 HIS A N 1
ATOM 823 C CA . HIS A 1 110 ? -13.969 26.828 4.34 1 86.75 110 HIS A CA 1
ATOM 824 C C . HIS A 1 110 ? -14.586 25.828 3.361 1 86.75 110 HIS A C 1
ATOM 826 O O . HIS A 1 110 ? -15.758 25.469 3.502 1 86.75 110 HIS A O 1
ATOM 832 N N . PRO A 1 111 ? -13.891 25.422 2.285 1 84.56 111 PRO A N 1
ATOM 833 C CA . PRO A 1 111 ? -12.445 25.484 2.07 1 84.56 111 PRO A CA 1
ATOM 834 C C . PRO A 1 111 ? -12.008 26.75 1.343 1 84.56 111 PRO A C 1
ATOM 836 O O . PRO A 1 111 ? -10.82 27.078 1.314 1 84.56 111 PRO A O 1
ATOM 839 N N . ARG A 1 112 ? -12.867 27.453 0.776 1 89.19 112 ARG A N 1
ATOM 840 C CA . ARG A 1 112 ? -12.516 28.688 0.083 1 89.19 112 ARG A CA 1
ATOM 841 C C . ARG A 1 112 ? -12.609 29.891 1.02 1 89.19 112 ARG A C 1
ATOM 843 O O . ARG A 1 112 ? -13.672 30.172 1.577 1 89.19 112 ARG A O 1
ATOM 850 N N . PRO A 1 113 ? -11.492 30.609 1.217 1 94.12 113 PRO A N 1
ATOM 851 C CA . PRO A 1 113 ? -11.516 31.781 2.107 1 94.12 113 PRO A CA 1
ATOM 852 C C . PRO A 1 113 ? -12.531 32.844 1.673 1 94.12 113 PRO A C 1
ATOM 854 O O . PRO A 1 113 ? -12.773 33 0.475 1 94.12 113 PRO A O 1
ATOM 857 N N . ASP A 1 114 ? -13.109 33.562 2.609 1 95.38 114 ASP A N 1
ATOM 858 C CA . ASP A 1 114 ? -14.055 34.625 2.316 1 95.38 114 ASP A CA 1
ATOM 859 C C . ASP A 1 114 ? -13.719 35.906 3.107 1 95.38 114 ASP A C 1
ATOM 861 O O . ASP A 1 114 ? -12.695 35.938 3.799 1 95.38 114 ASP A O 1
ATOM 865 N N . GLU A 1 115 ? -14.562 36.906 2.941 1 96.19 115 GLU A N 1
ATOM 866 C CA . GLU A 1 115 ? -14.281 38.219 3.545 1 96.19 115 GLU A CA 1
ATOM 867 C C . GLU A 1 115 ? -14.406 38.156 5.066 1 96.19 115 GLU A C 1
ATOM 869 O O . GLU A 1 115 ? -13.711 38.875 5.777 1 96.19 115 GLU A O 1
ATOM 874 N N . ALA A 1 116 ? -15.227 37.312 5.52 1 96 116 ALA A N 1
ATOM 875 C CA . ALA A 1 116 ? -15.344 37.125 6.965 1 96 116 ALA A CA 1
ATOM 876 C C . ALA A 1 116 ? -14.023 36.625 7.559 1 96 116 ALA A C 1
ATOM 878 O O . ALA A 1 116 ? -13.625 37.062 8.641 1 96 116 ALA A O 1
ATOM 879 N N . GLY A 1 117 ? -13.414 35.75 6.863 1 96.44 117 GLY A N 1
ATOM 880 C CA . GLY A 1 117 ? -12.102 35.281 7.277 1 96.44 117 GLY A CA 1
ATOM 881 C C . GLY A 1 117 ? -11.039 36.375 7.27 1 96.44 117 GLY A C 1
ATOM 882 O O . GLY A 1 117 ? -10.188 36.406 8.156 1 96.44 117 GLY A O 1
ATOM 883 N N . VAL A 1 118 ? -11.109 37.219 6.309 1 97.81 118 VAL A N 1
ATOM 884 C CA . VAL A 1 118 ? -10.148 38.312 6.195 1 97.81 118 VAL A CA 1
ATOM 885 C C . VAL A 1 118 ? -10.336 39.281 7.355 1 97.81 118 VAL A C 1
ATOM 887 O O . VAL A 1 118 ? -9.359 39.719 7.977 1 97.81 118 VAL A O 1
ATOM 890 N N . GLU A 1 119 ? -11.531 39.625 7.598 1 97.62 119 GLU A N 1
ATOM 891 C CA . GLU A 1 119 ? -11.82 40.531 8.711 1 97.62 119 GLU A CA 1
ATOM 892 C C . GLU A 1 119 ? -11.359 39.938 10.039 1 97.62 119 GLU A C 1
ATOM 894 O O . GLU A 1 119 ? -10.75 40.625 10.852 1 97.62 119 GLU A O 1
ATOM 899 N N . ALA A 1 120 ? -11.672 38.688 10.25 1 97.62 120 ALA A N 1
ATOM 900 C CA . ALA A 1 120 ? -11.242 38.031 11.469 1 97.62 120 ALA A CA 1
ATOM 901 C C . ALA A 1 120 ? -9.719 38 11.562 1 97.62 120 ALA A C 1
ATOM 903 O O . ALA A 1 120 ? -9.148 38.188 12.641 1 97.62 120 ALA A O 1
ATOM 904 N N . GLY A 1 121 ? -9.07 37.688 10.453 1 97.88 121 GLY A N 1
ATOM 905 C CA . GLY A 1 121 ? -7.617 37.719 10.422 1 97.88 121 GLY A CA 1
ATOM 906 C C . GLY A 1 121 ? -7.023 39.062 10.82 1 97.88 121 GLY A C 1
ATOM 907 O O . GLY A 1 121 ? -6.043 39.094 11.562 1 97.88 121 GLY A O 1
ATOM 908 N N . ARG A 1 122 ? -7.617 40.062 10.344 1 97.75 122 ARG A N 1
ATOM 909 C CA . ARG A 1 122 ? -7.184 41.438 10.703 1 97.75 122 ARG A CA 1
ATOM 910 C C . ARG A 1 122 ? -7.332 41.656 12.203 1 97.75 122 ARG A C 1
ATOM 912 O O . ARG A 1 122 ? -6.43 42.219 12.844 1 97.75 122 ARG A O 1
ATOM 919 N N . ARG A 1 123 ? -8.43 41.281 12.719 1 98.44 123 ARG A N 1
ATOM 920 C CA . ARG A 1 123 ? -8.688 41.469 14.148 1 98.44 123 ARG A CA 1
ATOM 921 C C . ARG A 1 123 ? -7.723 40.656 14.992 1 98.44 123 ARG A C 1
ATOM 923 O O . ARG A 1 123 ? -7.273 41.094 16.047 1 98.44 123 ARG A O 1
ATOM 930 N N . ILE A 1 124 ? -7.434 39.438 14.555 1 98.69 124 ILE A N 1
ATOM 931 C CA . ILE A 1 124 ? -6.477 38.594 15.25 1 98.69 124 ILE A CA 1
ATOM 932 C C . ILE A 1 124 ? -5.098 39.25 15.242 1 98.69 124 ILE A C 1
ATOM 934 O O . ILE A 1 124 ? -4.406 39.25 16.266 1 98.69 124 ILE A O 1
ATOM 938 N N . LEU A 1 125 ? -4.754 39.781 14.109 1 98.25 125 LEU A N 1
ATOM 939 C CA . LEU A 1 125 ? -3.473 40.469 13.992 1 98.25 125 LEU A CA 1
ATOM 940 C C . LEU A 1 125 ? -3.404 41.688 14.93 1 98.25 125 LEU A C 1
ATOM 942 O O . LEU A 1 125 ? -2.375 41.906 15.57 1 98.25 125 LEU A O 1
ATOM 946 N N . GLU A 1 126 ? -4.469 42.406 14.977 1 98.12 126 GLU A N 1
ATOM 947 C CA . GLU A 1 126 ? -4.539 43.562 15.867 1 98.12 126 GLU A CA 1
ATOM 948 C C . GLU A 1 126 ? -4.383 43.156 17.328 1 98.12 126 GLU A C 1
ATOM 950 O O . GLU A 1 126 ? -3.652 43.781 18.078 1 98.12 126 GLU A O 1
ATOM 955 N N . LEU A 1 127 ? -5.051 42.156 17.672 1 98.38 127 LEU A N 1
ATOM 956 C CA . LEU A 1 127 ? -4.961 41.625 19.031 1 98.38 127 LEU A CA 1
ATOM 957 C C . LEU A 1 127 ? -3.543 41.156 19.328 1 98.38 127 LEU A C 1
ATOM 959 O O . LEU A 1 127 ? -3.012 41.406 20.406 1 98.38 127 LEU A O 1
ATOM 963 N N . ALA A 1 128 ? -2.961 40.438 18.453 1 98.56 128 ALA A N 1
ATOM 964 C CA . ALA A 1 128 ? -1.593 39.938 18.594 1 98.56 128 ALA A CA 1
ATOM 965 C C . ALA A 1 128 ? -0.618 41.094 18.812 1 98.56 128 ALA A C 1
ATOM 967 O O . ALA A 1 128 ? 0.231 41.031 19.703 1 98.56 128 ALA A O 1
ATOM 968 N N . GLN A 1 129 ? -0.791 42.125 18.047 1 98.06 129 GLN A N 1
ATOM 969 C CA . GLN A 1 129 ? 0.114 43.25 18.078 1 98.06 129 GLN A CA 1
ATOM 970 C C . GLN A 1 129 ? -0.067 44.062 19.359 1 98.06 129 GLN A C 1
ATOM 972 O O . GLN A 1 129 ? 0.826 44.812 19.75 1 98.06 129 GLN A O 1
ATOM 977 N N . SER A 1 130 ? -1.166 43.938 19.938 1 98 130 SER A N 1
ATOM 978 C CA . SER A 1 130 ? -1.448 44.688 21.156 1 98 130 SER A CA 1
ATOM 979 C C . SER A 1 130 ? -0.772 44.062 22.359 1 98 130 SER A C 1
ATOM 981 O O . SER A 1 130 ? -0.646 44.688 23.422 1 98 130 SER A O 1
ATOM 983 N N . ALA A 1 131 ? -0.317 42.812 22.266 1 98.06 131 ALA A N 1
ATOM 984 C CA . ALA A 1 131 ? 0.305 42.094 23.375 1 98.06 131 ALA A CA 1
ATOM 985 C C . ALA A 1 131 ? 1.751 42.562 23.578 1 98.06 131 ALA A C 1
ATOM 987 O O . ALA A 1 131 ? 2.506 42.688 22.609 1 98.06 131 ALA A O 1
ATOM 988 N N . GLY A 1 132 ? 2.133 42.781 24.812 1 97.38 132 GLY A N 1
ATOM 989 C CA . GLY A 1 132 ? 3.486 43.219 25.141 1 97.38 132 GLY A CA 1
ATOM 990 C C . GLY A 1 132 ? 4.281 42.156 25.891 1 97.38 132 GLY A C 1
ATOM 991 O O . GLY A 1 132 ? 3.814 41.031 26.094 1 97.38 132 GLY A O 1
ATOM 992 N N . GLU A 1 133 ? 5.418 42.562 26.391 1 97.06 133 GLU A N 1
ATOM 993 C CA . GLU A 1 133 ? 6.406 41.688 27 1 97.06 133 GLU A CA 1
ATOM 994 C C . GLU A 1 133 ? 5.832 40.969 28.234 1 97.06 133 GLU A C 1
ATOM 996 O O . GLU A 1 133 ? 6.25 39.844 28.562 1 97.06 133 GLU A O 1
ATOM 1001 N N . GLU A 1 134 ? 4.848 41.562 28.828 1 98.12 134 GLU A N 1
ATOM 1002 C CA . GLU A 1 134 ? 4.277 41 30.047 1 98.12 134 GLU A CA 1
ATOM 1003 C C . GLU A 1 134 ? 2.961 40.281 29.766 1 98.12 134 GLU A C 1
ATOM 1005 O O . GLU A 1 134 ? 2.123 40.156 30.656 1 98.12 134 GLU A O 1
ATOM 1010 N N . ASP A 1 135 ? 2.766 39.906 28.578 1 98.69 135 ASP A N 1
ATOM 1011 C CA . ASP A 1 135 ? 1.522 39.219 28.219 1 98.69 135 ASP A CA 1
ATOM 1012 C C . ASP A 1 135 ? 1.795 37.812 27.672 1 98.69 135 ASP A C 1
ATOM 1014 O O . ASP A 1 135 ? 2.92 37.5 27.281 1 98.69 135 ASP A O 1
ATOM 1018 N N . LEU A 1 136 ? 0.78 36.969 27.812 1 98.75 136 LEU A N 1
ATOM 1019 C CA . LEU A 1 136 ? 0.77 35.625 27.25 1 98.75 136 LEU A CA 1
ATOM 1020 C C . LEU A 1 136 ? -0.302 35.469 26.172 1 98.75 136 LEU A C 1
ATOM 1022 O O . LEU A 1 136 ? -1.454 35.844 26.391 1 98.75 136 LEU A O 1
ATOM 1026 N N . VAL A 1 137 ? 0.12 35.031 25 1 98.88 137 VAL A N 1
ATOM 1027 C CA . VAL A 1 137 ? -0.826 34.719 23.938 1 98.88 137 VAL A CA 1
ATOM 1028 C C . VAL A 1 137 ? -0.862 33.219 23.688 1 98.88 137 VAL A C 1
ATOM 1030 O O . VAL A 1 137 ? 0.181 32.594 23.5 1 98.88 137 VAL A O 1
ATOM 1033 N N . ILE A 1 138 ? -2.031 32.594 23.734 1 98.88 138 ILE A N 1
ATOM 1034 C CA . ILE A 1 138 ? -2.25 31.188 23.406 1 98.88 138 ILE A CA 1
ATOM 1035 C C . ILE A 1 138 ? -2.891 31.078 22.016 1 98.88 138 ILE A C 1
ATOM 1037 O O . ILE A 1 138 ? -3.998 31.578 21.797 1 98.88 138 ILE A O 1
ATOM 1041 N N . ALA A 1 139 ? -2.191 30.484 21.125 1 98.88 139 ALA A N 1
ATOM 1042 C CA . ALA A 1 139 ? -2.693 30.297 19.766 1 98.88 139 ALA A CA 1
ATOM 1043 C C . ALA A 1 139 ? -3.25 28.875 19.578 1 98.88 139 ALA A C 1
ATOM 1045 O O . ALA A 1 139 ? -2.582 27.891 19.906 1 98.88 139 ALA A O 1
ATOM 1046 N N . LEU A 1 140 ? -4.484 28.766 19.094 1 98.62 140 LEU A N 1
ATOM 1047 C CA . LEU A 1 140 ? -5.148 27.5 18.812 1 98.62 140 LEU A CA 1
ATOM 1048 C C . LEU A 1 140 ? -5.254 27.266 17.297 1 98.62 140 LEU A C 1
ATOM 1050 O O . LEU A 1 140 ? -5.914 28.031 16.594 1 98.62 140 LEU A O 1
ATOM 1054 N N . LEU A 1 141 ? -4.59 26.219 16.812 1 98.06 141 LEU A N 1
ATOM 1055 C CA . LEU A 1 141 ? -4.586 25.938 15.383 1 98.06 141 LEU A CA 1
ATOM 1056 C C . LEU A 1 141 ? -5.082 24.516 15.117 1 98.06 141 LEU A C 1
ATOM 1058 O O . LEU A 1 141 ? -4.711 23.578 15.828 1 98.06 141 LEU A O 1
ATOM 1062 N N . SER A 1 142 ? -5.93 24.328 14.125 1 96.25 142 SER A N 1
ATOM 1063 C CA . SER A 1 142 ? -6.395 23 13.711 1 96.25 142 SER A CA 1
ATOM 1064 C C . SER A 1 142 ? -6.738 22.969 12.227 1 96.25 142 SER A C 1
ATOM 1066 O O . SER A 1 142 ? -6.379 23.891 11.484 1 96.25 142 SER A O 1
ATOM 1068 N N . GLY A 1 143 ? -7.297 21.891 11.781 1 92 143 GLY A N 1
ATOM 1069 C CA . GLY A 1 143 ? -7.633 21.719 10.375 1 92 143 GLY A CA 1
ATOM 1070 C C . GLY A 1 143 ? -8.438 22.875 9.812 1 92 143 GLY A C 1
ATOM 1071 O O . GLY A 1 143 ? -9.328 23.406 10.484 1 92 143 GLY A O 1
ATOM 1072 N N . GLY A 1 144 ? -8.102 23.25 8.547 1 91.19 144 GLY A N 1
ATOM 1073 C CA . GLY A 1 144 ? -8.773 24.359 7.891 1 91.19 144 GLY A CA 1
ATOM 1074 C C . GLY A 1 144 ? -8.164 25.703 8.219 1 91.19 144 GLY A C 1
ATOM 1075 O O . GLY A 1 144 ? -8.539 26.719 7.629 1 91.19 144 GLY A O 1
ATOM 1076 N N . GLY A 1 145 ? -7.195 25.719 9.039 1 93.94 145 GLY A N 1
ATOM 1077 C CA . GLY A 1 145 ? -6.605 26.969 9.516 1 93.94 145 GLY A CA 1
ATOM 1078 C C . GLY A 1 145 ? -6.07 27.844 8.398 1 93.94 145 GLY A C 1
ATOM 1079 O O . GLY A 1 145 ? -6.18 29.062 8.461 1 93.94 145 GLY A O 1
ATOM 1080 N N . SER A 1 146 ? -5.562 27.203 7.352 1 94.19 146 SER A N 1
ATOM 1081 C CA . SER A 1 146 ? -4.977 27.969 6.25 1 94.19 146 SER A CA 1
ATOM 1082 C C . SER A 1 146 ? -6.035 28.797 5.531 1 94.19 146 SER A C 1
ATOM 1084 O O . SER A 1 146 ? -5.758 29.906 5.086 1 94.19 146 SER A O 1
ATOM 1086 N N . ALA A 1 147 ? -7.25 28.281 5.418 1 93.19 147 ALA A N 1
ATOM 1087 C CA . ALA A 1 147 ? -8.328 28.969 4.699 1 93.19 147 ALA A CA 1
ATOM 1088 C C . ALA A 1 147 ? -9.125 29.875 5.629 1 93.19 147 ALA A C 1
ATOM 1090 O O . ALA A 1 147 ? -9.75 30.844 5.18 1 93.19 147 ALA A O 1
ATOM 1091 N N . LEU A 1 148 ? -9.055 29.578 6.891 1 95.75 148 LEU A N 1
ATOM 1092 C CA . LEU A 1 148 ? -9.859 30.312 7.855 1 95.75 148 LEU A CA 1
ATOM 1093 C C . LEU A 1 148 ? -9.094 31.531 8.391 1 95.75 148 LEU A C 1
ATOM 1095 O O . LEU A 1 148 ? -9.68 32.594 8.633 1 95.75 148 LEU A O 1
ATOM 1099 N N . LEU A 1 149 ? -7.824 31.359 8.594 1 96.25 149 LEU A N 1
ATOM 1100 C CA . LEU A 1 149 ? -6.965 32.438 9.047 1 96.25 149 LEU A CA 1
ATOM 1101 C C . LEU A 1 149 ? -6.324 33.156 7.867 1 96.25 149 LEU A C 1
ATOM 1103 O O . LEU A 1 149 ? -5.207 32.844 7.465 1 96.25 149 LEU A O 1
ATOM 1107 N N . VAL A 1 150 ? -7.027 34.219 7.426 1 96.62 150 VAL A N 1
ATOM 1108 C CA . VAL A 1 150 ? -6.594 34.906 6.211 1 96.62 150 VAL A CA 1
ATOM 1109 C C . VAL A 1 150 ? -6.293 36.375 6.523 1 96.62 150 VAL A C 1
ATOM 1111 O O . VAL A 1 150 ? -7.152 37.094 7.035 1 96.62 150 VAL A O 1
ATOM 1114 N N . ALA A 1 151 ? -5.098 36.75 6.25 1 97.75 151 ALA A N 1
ATOM 1115 C CA . ALA A 1 151 ? -4.652 38.156 6.305 1 97.75 151 ALA A CA 1
ATOM 1116 C C . ALA A 1 151 ? -3.674 38.438 5.172 1 97.75 151 ALA A C 1
ATOM 1118 O O . ALA A 1 151 ? -2.459 38.344 5.344 1 97.75 151 ALA A O 1
ATOM 1119 N N . PRO A 1 152 ? -4.254 38.906 4.047 1 98.19 152 PRO A N 1
ATOM 1120 C CA . PRO A 1 152 ? -3.35 39.219 2.938 1 98.19 152 PRO A CA 1
ATOM 1121 C C . PRO A 1 152 ? -2.293 40.25 3.314 1 98.19 152 PRO A C 1
ATOM 1123 O O . PRO A 1 152 ? -2.584 41.188 4.055 1 98.19 152 PRO A O 1
ATOM 1126 N N . ALA A 1 153 ? -1.129 40.062 2.832 1 98.06 153 ALA A N 1
ATOM 1127 C CA . ALA A 1 153 ? -0.076 41.031 3.062 1 98.06 153 ALA A CA 1
ATOM 1128 C C . ALA A 1 153 ? -0.472 42.406 2.51 1 98.06 153 ALA A C 1
ATOM 1130 O O . ALA A 1 153 ? -1.42 42.5 1.729 1 98.06 153 ALA A O 1
ATOM 1131 N N . GLU A 1 154 ? 0.284 43.375 2.934 1 96.12 154 GLU A N 1
ATOM 1132 C CA . GLU A 1 154 ? -0 44.75 2.504 1 96.12 154 GLU A CA 1
ATOM 1133 C C . GLU A 1 154 ? -0.055 44.844 0.982 1 96.12 154 GLU A C 1
ATOM 1135 O O . GLU A 1 154 ? 0.814 44.312 0.288 1 96.12 154 GLU A O 1
ATOM 1140 N N . GLY A 1 155 ? -1.113 45.438 0.507 1 96.19 155 GLY A N 1
ATOM 1141 C CA . GLY A 1 155 ? -1.243 45.656 -0.922 1 96.19 155 GLY A CA 1
ATOM 1142 C C . GLY A 1 155 ? -1.959 44.531 -1.65 1 96.19 155 GLY A C 1
ATOM 1143 O O . GLY A 1 155 ? -2.252 44.656 -2.842 1 96.19 155 GLY A O 1
ATOM 1144 N N . LEU A 1 156 ? -2.281 43.5 -0.982 1 98.25 156 LEU A N 1
ATOM 1145 C CA . LEU A 1 156 ? -2.939 42.375 -1.605 1 98.25 156 LEU A CA 1
ATOM 1146 C C . LEU A 1 156 ? -4.383 42.25 -1.13 1 98.25 156 LEU A C 1
ATOM 1148 O O . LEU A 1 156 ? -4.699 42.594 0.008 1 98.25 156 LEU A O 1
ATOM 1152 N N . THR A 1 157 ? -5.219 41.719 -2.023 1 97.75 157 THR A N 1
ATOM 1153 C CA . THR A 1 157 ? -6.621 41.469 -1.694 1 97.75 157 THR A CA 1
ATOM 1154 C C . THR A 1 157 ? -6.887 39.969 -1.558 1 97.75 157 THR A C 1
ATOM 1156 O O . THR A 1 157 ? -6.039 39.156 -1.908 1 97.75 157 THR A O 1
ATOM 1159 N N . LEU A 1 158 ? -8.078 39.688 -1.006 1 97.88 158 LEU A N 1
ATOM 1160 C CA . LEU A 1 158 ? -8.523 38.312 -0.938 1 97.88 158 LEU A CA 1
ATOM 1161 C C . LEU A 1 158 ? -8.57 37.688 -2.328 1 97.88 158 LEU A C 1
ATOM 1163 O O . LEU A 1 158 ? -8.164 36.531 -2.51 1 97.88 158 LEU A O 1
ATOM 1167 N N . ALA A 1 159 ? -9.031 38.406 -3.268 1 97.69 159 ALA A N 1
ATOM 1168 C CA . ALA A 1 159 ? -9.141 37.906 -4.645 1 97.69 159 ALA A CA 1
ATOM 1169 C C . ALA A 1 159 ? -7.773 37.531 -5.207 1 97.69 159 ALA A C 1
ATOM 1171 O O . ALA A 1 159 ? -7.645 36.562 -5.945 1 97.69 159 ALA A O 1
ATOM 1172 N N . ASP A 1 160 ? -6.789 38.406 -4.883 1 97.88 160 ASP A N 1
ATOM 1173 C CA . ASP A 1 160 ? -5.43 38.094 -5.316 1 97.88 160 ASP A CA 1
ATOM 1174 C C . ASP A 1 160 ? -4.965 36.75 -4.773 1 97.88 160 ASP A C 1
ATOM 1176 O O . ASP A 1 160 ? -4.383 35.938 -5.504 1 97.88 160 ASP A O 1
ATOM 1180 N N . ILE A 1 161 ? -5.199 36.531 -3.508 1 97.75 161 ILE A N 1
ATOM 1181 C CA . ILE A 1 161 ? -4.77 35.344 -2.826 1 97.75 161 ILE A CA 1
ATOM 1182 C C . ILE A 1 161 ? -5.492 34.125 -3.42 1 97.75 161 ILE A C 1
ATOM 1184 O O . ILE A 1 161 ? -4.879 33.094 -3.662 1 97.75 161 ILE A O 1
ATOM 1188 N N . GLN A 1 162 ? -6.746 34.219 -3.646 1 97.19 162 GLN A N 1
ATOM 1189 C CA . GLN A 1 162 ? -7.539 33.156 -4.223 1 97.19 162 GLN A CA 1
ATOM 1190 C C . GLN A 1 162 ? -7.055 32.812 -5.625 1 97.19 162 GLN A C 1
ATOM 1192 O O . GLN A 1 162 ? -6.891 31.625 -5.953 1 97.19 162 GLN A O 1
ATOM 1197 N N . ALA A 1 163 ? -6.832 33.812 -6.406 1 97.19 163 ALA A N 1
ATOM 1198 C CA . ALA A 1 163 ? -6.355 33.594 -7.77 1 97.19 163 ALA A CA 1
ATOM 1199 C C . ALA A 1 163 ? -4.988 32.906 -7.777 1 97.19 163 ALA A C 1
ATOM 1201 O O . ALA A 1 163 ? -4.715 32.062 -8.617 1 97.19 163 ALA A O 1
ATOM 1202 N N . MET A 1 164 ? -4.148 33.375 -6.914 1 97.56 164 MET A N 1
ATOM 1203 C CA . MET A 1 164 ? -2.828 32.75 -6.781 1 97.56 164 MET A CA 1
ATOM 1204 C C . MET A 1 164 ? -2.945 31.281 -6.438 1 97.56 164 MET A C 1
ATOM 1206 O O . MET A 1 164 ? -2.283 30.438 -7.055 1 97.56 164 MET A O 1
ATOM 1210 N N . THR A 1 165 ? -3.732 31 -5.457 1 95.62 165 THR A N 1
ATOM 1211 C CA . THR A 1 165 ? -3.92 29.609 -5.027 1 95.62 165 THR A CA 1
ATOM 1212 C C . THR A 1 165 ? -4.48 28.766 -6.164 1 95.62 165 THR A C 1
ATOM 1214 O O . THR A 1 165 ? -4.016 27.656 -6.402 1 95.62 165 THR A O 1
ATOM 1217 N N . ASP A 1 166 ? -5.414 29.312 -6.879 1 95.19 166 ASP A N 1
ATOM 1218 C CA . ASP A 1 166 ? -6.016 28.609 -8.008 1 95.19 166 ASP A CA 1
ATOM 1219 C C . ASP A 1 166 ? -4.98 28.312 -9.094 1 95.19 166 ASP A C 1
ATOM 1221 O O . ASP A 1 166 ? -4.957 27.219 -9.656 1 95.19 166 ASP A O 1
ATOM 1225 N N . ALA A 1 167 ? -4.188 29.266 -9.383 1 96.12 167 ALA A N 1
ATOM 1226 C CA . ALA A 1 167 ? -3.158 29.109 -10.406 1 96.12 167 ALA A CA 1
ATOM 1227 C C . ALA A 1 167 ? -2.158 28.031 -10.016 1 96.12 167 ALA A C 1
ATOM 1229 O O . ALA A 1 167 ? -1.737 27.234 -10.859 1 96.12 167 ALA A O 1
ATOM 1230 N N . LEU A 1 168 ? -1.775 28.031 -8.789 1 95.5 168 LEU A N 1
ATOM 1231 C CA . LEU A 1 168 ? -0.81 27.047 -8.297 1 95.5 168 LEU A CA 1
ATOM 1232 C C . LEU A 1 168 ? -1.396 25.641 -8.32 1 95.5 168 LEU A C 1
ATOM 1234 O O . LEU A 1 168 ? -0.72 24.688 -8.711 1 95.5 168 LEU A O 1
ATOM 1238 N N . LEU A 1 169 ? -2.604 25.531 -7.934 1 88.38 169 LEU A N 1
ATOM 1239 C CA . LEU A 1 169 ? -3.289 24.25 -7.988 1 88.38 169 LEU A CA 1
ATOM 1240 C C . LEU A 1 169 ? -3.4 23.75 -9.43 1 88.38 169 LEU A C 1
ATOM 1242 O O . LEU A 1 169 ? -3.174 22.578 -9.703 1 88.38 169 LEU A O 1
ATOM 1246 N N . ALA A 1 170 ? -3.676 24.656 -10.297 1 89.38 170 ALA A N 1
ATOM 1247 C CA . ALA A 1 170 ? -3.906 24.312 -11.695 1 89.38 170 ALA A CA 1
ATOM 1248 C C . ALA A 1 170 ? -2.629 23.797 -12.359 1 89.38 170 ALA A C 1
ATOM 1250 O O . ALA A 1 170 ? -2.682 22.953 -13.242 1 89.38 170 ALA A O 1
ATOM 1251 N N . CYS A 1 171 ? -1.558 24.297 -11.898 1 88.38 171 CYS A N 1
ATOM 1252 C CA . CYS A 1 171 ? -0.312 23.922 -12.555 1 88.38 171 CYS A CA 1
ATOM 1253 C C . CYS A 1 171 ? 0.318 22.719 -11.875 1 88.38 171 CYS A C 1
ATOM 1255 O O . CYS A 1 171 ? 1.395 22.266 -12.266 1 88.38 171 CYS A O 1
ATOM 1257 N N . GLY A 1 172 ? -0.225 22.25 -10.859 1 80.12 172 GLY A N 1
ATOM 1258 C CA . GLY A 1 172 ? 0.245 21.031 -10.227 1 80.12 172 GLY A CA 1
ATOM 1259 C C . GLY A 1 172 ? 1.332 21.266 -9.195 1 80.12 172 GLY A C 1
ATOM 1260 O O . GLY A 1 172 ? 2.098 20.359 -8.867 1 80.12 172 GLY A O 1
ATOM 1261 N N . ALA A 1 173 ? 1.38 22.484 -8.695 1 87.88 173 ALA A N 1
ATOM 1262 C CA . ALA A 1 173 ? 2.348 22.781 -7.637 1 87.88 173 ALA A CA 1
ATOM 1263 C C . ALA A 1 173 ? 2.1 21.906 -6.41 1 87.88 173 ALA A C 1
ATOM 1265 O O . ALA A 1 173 ? 0.955 21.562 -6.098 1 87.88 173 ALA A O 1
ATOM 1266 N N . THR A 1 174 ? 3.199 21.5 -5.754 1 84.69 174 THR A N 1
ATOM 1267 C CA . THR A 1 174 ? 3.09 20.719 -4.523 1 84.69 174 THR A CA 1
ATOM 1268 C C . THR A 1 174 ? 2.557 21.594 -3.385 1 84.69 174 THR A C 1
ATOM 1270 O O . THR A 1 174 ? 2.559 22.812 -3.479 1 84.69 174 THR A O 1
ATOM 1273 N N . ILE A 1 175 ? 2.143 21 -2.338 1 85.56 175 ILE A N 1
ATOM 1274 C CA . ILE A 1 175 ? 1.606 21.703 -1.185 1 85.56 175 ILE A CA 1
ATOM 1275 C C . ILE A 1 175 ? 2.689 22.594 -0.578 1 85.56 175 ILE A C 1
ATOM 1277 O O . ILE A 1 175 ? 2.402 23.688 -0.08 1 85.56 175 ILE A O 1
ATOM 1281 N N . ASN A 1 176 ? 3.902 22.094 -0.598 1 89.69 176 ASN A N 1
ATOM 1282 C CA . ASN A 1 176 ? 5.008 22.891 -0.073 1 89.69 176 ASN A CA 1
ATOM 1283 C C . ASN A 1 176 ? 5.254 24.141 -0.917 1 89.69 176 ASN A C 1
ATOM 1285 O O . ASN A 1 176 ? 5.551 25.203 -0.38 1 89.69 176 ASN A O 1
ATOM 1289 N N . GLU A 1 177 ? 5.094 23.984 -2.213 1 92.56 177 GLU A N 1
ATOM 1290 C CA . GLU A 1 177 ? 5.266 25.109 -3.121 1 92.56 177 GLU A CA 1
ATOM 1291 C C . GLU A 1 177 ? 4.129 26.125 -2.971 1 92.56 177 GLU A C 1
ATOM 1293 O O . GLU A 1 177 ? 4.363 27.328 -2.959 1 92.56 177 GLU A O 1
ATOM 1298 N N . ILE A 1 178 ? 2.982 25.594 -2.812 1 95 178 ILE A N 1
ATOM 1299 C CA . ILE A 1 178 ? 1.826 26.453 -2.584 1 95 178 ILE A CA 1
ATOM 1300 C C . ILE A 1 178 ? 2.01 27.234 -1.282 1 95 178 ILE A C 1
ATOM 1302 O O . ILE A 1 178 ? 1.803 28.453 -1.243 1 95 178 ILE A O 1
ATOM 1306 N N . ASN A 1 179 ? 2.479 26.531 -0.299 1 96.25 179 ASN A N 1
ATOM 1307 C CA . ASN A 1 179 ? 2.674 27.156 1.005 1 96.25 179 ASN A CA 1
ATOM 1308 C C . ASN A 1 179 ? 3.777 28.203 0.962 1 96.25 179 ASN A C 1
ATOM 1310 O O . ASN A 1 179 ? 3.709 29.219 1.666 1 96.25 179 ASN A O 1
ATOM 1314 N N . CYS A 1 180 ? 4.73 27.938 0.168 1 97.69 180 CYS A N 1
ATOM 1315 C CA . CYS A 1 180 ? 5.809 28.906 0.03 1 97.69 180 CYS A CA 1
ATOM 1316 C C . CYS A 1 180 ? 5.27 30.266 -0.418 1 97.69 180 CYS A C 1
ATOM 1318 O O . CYS A 1 180 ? 5.551 31.281 0.207 1 97.69 180 CYS A O 1
ATOM 1320 N N . LEU A 1 181 ? 4.484 30.234 -1.432 1 98.25 181 LEU A N 1
ATOM 1321 C CA . LEU A 1 181 ? 3.926 31.5 -1.925 1 98.25 181 LEU A CA 1
ATOM 1322 C C . LEU A 1 181 ? 2.904 32.062 -0.944 1 98.25 181 LEU A C 1
ATOM 1324 O O . LEU A 1 181 ? 2.873 33.25 -0.697 1 98.25 181 LEU A O 1
ATOM 1328 N N . ARG A 1 182 ? 2.129 31.203 -0.378 1 97.5 182 ARG A N 1
ATOM 1329 C CA . ARG A 1 182 ? 1.124 31.625 0.589 1 97.5 182 ARG A CA 1
ATOM 1330 C C . ARG A 1 182 ? 1.768 32.375 1.763 1 97.5 182 ARG A C 1
ATOM 1332 O O . ARG A 1 182 ? 1.278 33.406 2.193 1 97.5 182 ARG A O 1
ATOM 1339 N N . LYS A 1 183 ? 2.814 31.812 2.25 1 98.5 183 LYS A N 1
ATOM 1340 C CA . LYS A 1 183 ? 3.516 32.375 3.395 1 98.5 183 LYS A CA 1
ATOM 1341 C C . LYS A 1 183 ? 4.07 33.781 3.057 1 98.5 183 LYS A C 1
ATOM 1343 O O . LYS A 1 183 ? 3.992 34.688 3.873 1 98.5 183 LYS A O 1
ATOM 1348 N N . HIS A 1 184 ? 4.531 33.938 1.855 1 98.62 184 HIS A N 1
ATOM 1349 C CA . HIS A 1 184 ? 5.172 35.188 1.444 1 98.62 184 HIS A CA 1
ATOM 1350 C C . HIS A 1 184 ? 4.141 36.219 1.054 1 98.62 184 HIS A C 1
ATOM 1352 O O . HIS A 1 184 ? 4.473 37.406 0.908 1 98.62 184 HIS A O 1
ATOM 1358 N N . CYS A 1 185 ? 2.936 35.812 0.94 1 98.56 185 CYS A N 1
ATOM 1359 C CA . CYS A 1 185 ? 1.876 36.719 0.546 1 98.56 185 CYS A CA 1
ATOM 1360 C C . CYS A 1 185 ? 0.874 36.906 1.678 1 98.56 185 CYS A C 1
ATOM 1362 O O . CYS A 1 185 ? -0.256 37.344 1.444 1 98.56 185 CYS A O 1
ATOM 1364 N N . SER A 1 186 ? 1.278 36.625 2.863 1 98.5 186 SER A N 1
ATOM 1365 C CA . SER A 1 186 ? 0.383 36.656 4.016 1 98.5 186 SER A CA 1
ATOM 1366 C C . SER A 1 186 ? 0.986 37.5 5.145 1 98.5 186 SER A C 1
ATOM 1368 O O . SER A 1 186 ? 2.209 37.562 5.297 1 98.5 186 SER A O 1
ATOM 1370 N N . ALA A 1 187 ? 0.138 38.094 5.973 1 98.25 187 ALA A N 1
ATOM 1371 C CA . ALA A 1 187 ? 0.57 38.844 7.141 1 98.25 187 ALA A CA 1
ATOM 1372 C C . ALA A 1 187 ? 0.553 37.969 8.398 1 98.25 187 ALA A C 1
ATOM 1374 O O . ALA A 1 187 ? 1.016 38.406 9.461 1 98.25 187 ALA A O 1
ATOM 1375 N N . VAL A 1 188 ? 0.093 36.719 8.266 1 98.12 188 VAL A N 1
ATOM 1376 C CA . VAL A 1 188 ? -0.032 35.938 9.477 1 98.12 188 VAL A CA 1
ATOM 1377 C C . VAL A 1 188 ? 0.656 34.594 9.281 1 98.12 188 VAL A C 1
ATOM 1379 O O . VAL A 1 188 ? 1.043 33.938 10.258 1 98.12 188 VAL A O 1
ATOM 1382 N N . LYS A 1 189 ? 0.849 34.062 8.125 1 98.19 189 LYS A N 1
ATOM 1383 C CA . LYS A 1 189 ? 1.393 32.75 7.852 1 98.19 189 LYS A CA 1
ATOM 1384 C C . LYS A 1 189 ? 2.918 32.781 7.824 1 98.19 189 LYS A C 1
ATOM 1386 O O . LYS A 1 189 ? 3.525 33.844 7.727 1 98.19 189 LYS A O 1
ATOM 1391 N N . GLY A 1 190 ? 3.529 31.656 8.031 1 98.19 190 GLY A N 1
ATOM 1392 C CA . GLY A 1 190 ? 4.973 31.531 7.93 1 98.19 190 GLY A CA 1
ATOM 1393 C C . GLY A 1 190 ? 5.711 32.25 9.031 1 98.19 190 GLY A C 1
ATOM 1394 O O . GLY A 1 190 ? 6.66 33 8.773 1 98.19 190 GLY A O 1
ATOM 1395 N N . GLY A 1 191 ? 5.117 32.219 10.172 1 98.62 191 GLY A N 1
ATOM 1396 C CA . GLY A 1 191 ? 5.773 32.812 11.32 1 98.62 191 GLY A CA 1
ATOM 1397 C C . GLY A 1 191 ? 5.387 34.281 11.539 1 98.62 191 GLY A C 1
ATOM 1398 O O . GLY A 1 191 ? 5.762 34.875 12.547 1 98.62 191 GLY A O 1
ATOM 1399 N N . GLN A 1 192 ? 4.637 34.812 10.648 1 98.44 192 GLN A N 1
ATOM 1400 C CA . GLN A 1 192 ? 4.27 36.219 10.727 1 98.44 192 GLN A CA 1
ATOM 1401 C C . GLN A 1 192 ? 3.41 36.5 11.953 1 98.44 192 GLN A C 1
ATOM 1403 O O . GLN A 1 192 ? 3.484 37.594 12.539 1 98.44 192 GLN A O 1
ATOM 1408 N N . LEU A 1 193 ? 2.58 35.562 12.328 1 98.75 193 LEU A N 1
ATOM 1409 C CA . LEU A 1 193 ? 1.778 35.75 13.531 1 98.75 193 LEU A CA 1
ATOM 1410 C C . LEU A 1 193 ? 2.662 35.781 14.773 1 98.75 193 LEU A C 1
ATOM 1412 O O . LEU A 1 193 ? 2.408 36.562 15.703 1 98.75 193 LEU A O 1
ATOM 1416 N N . ALA A 1 194 ? 3.635 34.938 14.828 1 98.75 194 ALA A N 1
ATOM 1417 C CA . ALA A 1 194 ? 4.609 34.969 15.914 1 98.75 194 ALA A CA 1
ATOM 1418 C C . ALA A 1 194 ? 5.293 36.344 15.984 1 98.75 194 ALA A C 1
ATOM 1420 O O . ALA A 1 194 ? 5.508 36.875 17.062 1 98.75 194 ALA A O 1
ATOM 1421 N N . ARG A 1 195 ? 5.637 36.844 14.836 1 98.44 195 ARG A N 1
ATOM 1422 C CA . ARG A 1 195 ? 6.254 38.156 14.766 1 98.44 195 ARG A CA 1
ATOM 1423 C C . ARG A 1 195 ? 5.328 39.25 15.328 1 98.44 195 ARG A C 1
ATOM 1425 O O . ARG A 1 195 ? 5.77 40.125 16.047 1 98.44 195 ARG A O 1
ATOM 1432 N N . ALA A 1 196 ? 4.102 39.156 15 1 98.38 196 ALA A N 1
ATOM 1433 C CA . ALA A 1 196 ? 3.113 40.125 15.469 1 98.38 196 ALA A CA 1
ATOM 1434 C C . ALA A 1 196 ? 2.961 40.062 16.984 1 98.38 196 ALA A C 1
ATOM 1436 O O . ALA A 1 196 ? 2.727 41.094 17.641 1 98.38 196 ALA A O 1
ATOM 1437 N N . VAL A 1 197 ? 3.068 38.875 17.578 1 98.69 197 VAL A N 1
ATOM 1438 C CA . VAL A 1 197 ? 2.883 38.656 19 1 98.69 197 VAL A CA 1
ATOM 1439 C C . VAL A 1 197 ? 4.117 39.094 19.766 1 98.69 197 VAL A C 1
ATOM 1441 O O . VAL A 1 197 ? 4.016 39.562 20.906 1 98.69 197 VAL A O 1
ATOM 1444 N N . TYR A 1 198 ? 5.223 38.969 19.172 1 98.25 198 TYR A N 1
ATOM 1445 C CA . TYR A 1 198 ? 6.48 39.344 19.812 1 98.25 198 TYR A CA 1
ATOM 1446 C C . TYR A 1 198 ? 6.465 40.812 20.234 1 98.25 198 TYR A C 1
ATOM 1448 O O . TYR A 1 198 ? 6.016 41.656 19.469 1 98.25 198 TYR A O 1
ATOM 1456 N N . PRO A 1 199 ? 6.848 41.125 21.547 1 98.25 199 PRO A N 1
ATOM 1457 C CA . PRO A 1 199 ? 7.727 40.344 22.422 1 98.25 199 PRO A CA 1
ATOM 1458 C C . PRO A 1 199 ? 6.961 39.562 23.5 1 98.25 199 PRO A C 1
ATOM 1460 O O . PRO A 1 199 ? 7.547 39.156 24.5 1 98.25 199 PRO A O 1
ATOM 1463 N N . ALA A 1 200 ? 5.66 39.406 23.312 1 98.62 200 ALA A N 1
ATOM 1464 C CA . ALA A 1 200 ? 4.883 38.594 24.25 1 98.62 200 ALA A CA 1
ATOM 1465 C C . ALA A 1 200 ? 5.27 37.125 24.172 1 98.62 200 ALA A C 1
ATOM 1467 O O . ALA A 1 200 ? 5.918 36.688 23.219 1 98.62 200 ALA A O 1
ATOM 1468 N N . THR A 1 201 ? 4.973 36.375 25.297 1 98.56 201 THR A N 1
ATOM 1469 C CA . THR A 1 201 ? 5.098 34.906 25.266 1 98.56 201 THR A CA 1
ATOM 1470 C C . THR A 1 201 ? 4.008 34.281 24.391 1 98.56 201 THR A C 1
ATOM 1472 O O . THR A 1 201 ? 2.846 34.688 24.469 1 98.56 201 THR A O 1
ATOM 1475 N N . LEU A 1 202 ? 4.43 33.375 23.547 1 98.81 202 LEU A N 1
ATOM 1476 C CA . LEU A 1 202 ? 3.477 32.75 22.641 1 98.81 202 LEU A CA 1
ATOM 1477 C C . LEU A 1 202 ? 3.477 31.219 22.844 1 98.81 202 LEU A C 1
ATOM 1479 O O . LEU A 1 202 ? 4.516 30.578 22.703 1 98.81 202 LEU A O 1
ATOM 1483 N N . VAL A 1 203 ? 2.342 30.625 23.203 1 98.81 203 VAL A N 1
ATOM 1484 C CA . VAL A 1 203 ? 2.133 29.188 23.297 1 98.81 203 VAL A CA 1
ATOM 1485 C C . VAL A 1 203 ? 1.124 28.75 22.234 1 98.81 203 VAL A C 1
ATOM 1487 O O . VAL A 1 203 ? -0.007 29.234 22.203 1 98.81 203 VAL A O 1
ATOM 1490 N N . THR A 1 204 ? 1.554 27.875 21.391 1 98.81 204 THR A N 1
ATOM 1491 C CA . THR A 1 204 ? 0.671 27.359 20.359 1 98.81 204 THR A CA 1
ATOM 1492 C C . THR A 1 204 ? 0.263 25.922 20.656 1 98.81 204 THR A C 1
ATOM 1494 O O . THR A 1 204 ? 1.118 25.062 20.891 1 98.81 204 THR A O 1
ATOM 1497 N N . LEU A 1 205 ? -1.001 25.656 20.703 1 98.75 205 LEU A N 1
ATOM 1498 C CA . LEU A 1 205 ? -1.586 24.328 20.75 1 98.75 205 LEU A CA 1
ATOM 1499 C C . LEU A 1 205 ? -2.207 23.953 19.406 1 98.75 205 LEU A C 1
ATOM 1501 O O . LEU A 1 205 ? -3.172 24.578 18.969 1 98.75 205 LEU A O 1
ATOM 1505 N N . ALA A 1 206 ? -1.639 22.922 18.797 1 98.44 206 ALA A N 1
ATOM 1506 C CA . ALA A 1 206 ? -2.062 22.578 17.438 1 98.44 206 ALA A CA 1
ATOM 1507 C C . ALA A 1 206 ? -2.682 21.188 17.391 1 98.44 206 ALA A C 1
ATOM 1509 O O . ALA A 1 206 ? -2.178 20.25 18.031 1 98.44 206 ALA A O 1
ATOM 1510 N N . LEU A 1 207 ? -3.777 21.047 16.781 1 97.81 207 LEU A N 1
ATOM 1511 C CA . LEU A 1 207 ? -4.344 19.781 16.344 1 97.81 207 LEU A CA 1
ATOM 1512 C C . LEU A 1 207 ? -4.098 19.562 14.852 1 97.81 207 LEU A C 1
ATOM 1514 O O . LEU A 1 207 ? -4.656 20.281 14.016 1 97.81 207 LEU A O 1
ATOM 1518 N N . SER A 1 208 ? -3.34 18.547 14.469 1 97.75 208 SER A N 1
ATOM 1519 C CA . SER A 1 208 ? -2.801 18.438 13.117 1 97.75 208 SER A CA 1
ATOM 1520 C C . SER A 1 208 ? -3.703 17.594 12.234 1 97.75 208 SER A C 1
ATOM 1522 O O . SER A 1 208 ? -4.031 16.453 12.578 1 97.75 208 SER A O 1
ATOM 1524 N N . ASP A 1 209 ? -4.059 18.125 11.164 1 94.44 209 ASP A N 1
ATOM 1525 C CA . ASP A 1 209 ? -4.773 17.375 10.125 1 94.44 209 ASP A CA 1
ATOM 1526 C C . ASP A 1 209 ? -3.873 17.109 8.922 1 94.44 209 ASP A C 1
ATOM 1528 O O . ASP A 1 209 ? -4.359 16.922 7.805 1 94.44 209 ASP A O 1
ATOM 1532 N N . VAL A 1 210 ? -2.561 17.234 9.117 1 95.56 210 VAL A N 1
ATOM 1533 C CA . VAL A 1 210 ? -1.583 17.047 8.055 1 95.56 210 VAL A CA 1
ATOM 1534 C C . VAL A 1 210 ? -0.77 15.781 8.305 1 95.56 210 VAL A C 1
ATOM 1536 O O . VAL A 1 210 ? -0.295 15.555 9.422 1 95.56 210 VAL A O 1
ATOM 1539 N N . VAL A 1 211 ? -0.612 14.992 7.277 1 96.31 211 VAL A N 1
ATOM 1540 C CA . VAL A 1 211 ? 0.144 13.75 7.387 1 96.31 211 VAL A CA 1
ATOM 1541 C C . VAL A 1 211 ? 1.557 14.047 7.887 1 96.31 211 VAL A C 1
ATOM 1543 O O . VAL A 1 211 ? 2.24 14.914 7.348 1 96.31 211 VAL A O 1
ATOM 1546 N N . GLY A 1 212 ? 2.02 13.43 8.953 1 95.19 212 GLY A N 1
ATOM 1547 C CA . GLY A 1 212 ? 3.344 13.609 9.523 1 95.19 212 GLY A CA 1
ATOM 1548 C C . GLY A 1 212 ? 3.428 14.781 10.477 1 95.19 212 GLY A C 1
ATOM 1549 O O . GLY A 1 212 ? 4.402 14.922 11.219 1 95.19 212 GLY A O 1
ATOM 1550 N N . SER A 1 213 ? 2.547 15.711 10.391 1 96.88 213 SER A N 1
ATOM 1551 C CA . SER A 1 213 ? 2.354 16.859 11.281 1 96.88 213 SER A CA 1
ATOM 1552 C C . SER A 1 213 ? 3.545 17.812 11.234 1 96.88 213 SER A C 1
ATOM 1554 O O . SER A 1 213 ? 4.074 18.203 12.273 1 96.88 213 SER A O 1
ATOM 1556 N N . PRO A 1 214 ? 4.027 18.125 10.062 1 95.25 214 PRO A N 1
ATOM 1557 C CA . PRO A 1 214 ? 5.02 19.203 10.016 1 95.25 214 PRO A CA 1
ATOM 1558 C C . PRO A 1 214 ? 4.461 20.547 10.484 1 95.25 214 PRO A C 1
ATOM 1560 O O . PRO A 1 214 ? 3.463 21.016 9.938 1 95.25 214 PRO A O 1
ATOM 1563 N N . LEU A 1 215 ? 5.098 21.172 11.398 1 96.75 215 LEU A N 1
ATOM 1564 C CA . LEU A 1 215 ? 4.57 22.359 12.07 1 96.75 215 LEU A CA 1
ATOM 1565 C C . LEU A 1 215 ? 4.395 23.5 11.086 1 96.75 215 LEU A C 1
ATOM 1567 O O . LEU A 1 215 ? 3.438 24.281 11.195 1 96.75 215 LEU A O 1
ATOM 1571 N N . ASP A 1 216 ? 5.266 23.594 10.125 1 96.12 216 ASP A N 1
ATOM 1572 C CA . ASP A 1 216 ? 5.246 24.734 9.211 1 96.12 216 ASP A CA 1
ATOM 1573 C C . ASP A 1 216 ? 4.172 24.562 8.141 1 96.12 216 ASP A C 1
ATOM 1575 O O . ASP A 1 216 ? 3.902 25.484 7.363 1 96.12 216 ASP A O 1
ATOM 1579 N N . VAL A 1 217 ? 3.543 23.375 8.125 1 95.44 217 VAL A N 1
ATOM 1580 C CA . VAL A 1 217 ? 2.482 23.125 7.156 1 95.44 217 VAL A CA 1
ATOM 1581 C C . VAL A 1 217 ? 1.12 23.2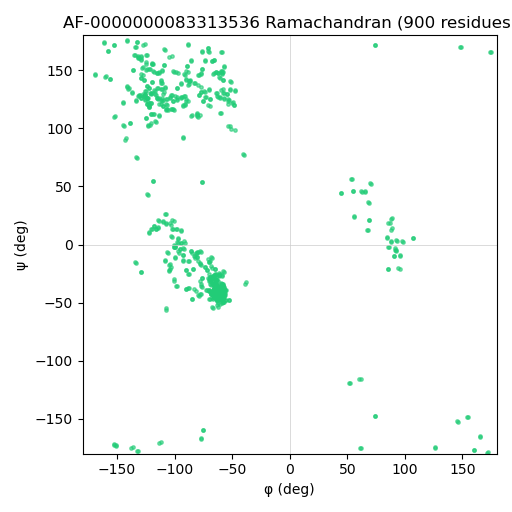81 7.824 1 95.44 217 VAL A C 1
ATOM 1583 O O . VAL A 1 217 ? 0.156 23.703 7.184 1 95.44 217 VAL A O 1
ATOM 1586 N N . ILE A 1 218 ? 1.023 23 9.109 1 96.44 218 ILE A N 1
ATOM 1587 C CA . ILE A 1 218 ? -0.224 23.156 9.852 1 96.44 218 ILE A CA 1
ATOM 1588 C C . ILE A 1 218 ? -0.676 24.609 9.812 1 96.44 218 ILE A C 1
ATOM 1590 O O . ILE A 1 218 ? 0.015 25.5 10.32 1 96.44 218 ILE A O 1
ATOM 1594 N N . ALA A 1 219 ? -1.776 24.875 9.164 1 96.38 219 ALA A N 1
ATOM 1595 C CA . ALA A 1 219 ? -2.326 26.219 8.984 1 96.38 219 ALA A CA 1
ATOM 1596 C C . ALA A 1 219 ? -1.307 27.141 8.328 1 96.38 219 ALA A C 1
ATOM 1598 O O . ALA A 1 219 ? -1.282 28.344 8.609 1 96.38 219 ALA A O 1
ATOM 1599 N N . SER A 1 220 ? -0.385 26.594 7.621 1 97.19 220 SER A N 1
ATOM 1600 C CA . SER A 1 220 ? 0.674 27.297 6.91 1 97.19 220 SER A CA 1
ATOM 1601 C C . SER A 1 220 ? 1.665 27.922 7.879 1 97.19 220 SER A C 1
ATOM 1603 O O . SER A 1 220 ? 2.252 28.969 7.582 1 97.19 220 SER A O 1
ATOM 1605 N N . GLY A 1 221 ? 1.768 27.484 9.094 1 97.94 221 GLY A N 1
ATOM 1606 C CA . GLY A 1 221 ? 2.82 27.734 10.062 1 97.94 221 GLY A CA 1
ATOM 1607 C C . GLY A 1 221 ? 2.824 29.172 10.578 1 97.94 221 GLY A C 1
ATOM 1608 O O . GLY A 1 221 ? 3.861 29.828 10.562 1 97.94 221 GLY A O 1
ATOM 1609 N N . PRO A 1 222 ? 1.74 29.656 11.047 1 98.56 222 PRO A N 1
ATOM 1610 C CA . PRO A 1 222 ? 1.696 31.062 11.477 1 98.56 222 PRO A CA 1
ATOM 1611 C C . PRO A 1 222 ? 2.596 31.344 12.672 1 98.56 222 PRO A C 1
ATOM 1613 O O . PRO A 1 222 ? 2.992 32.5 12.898 1 98.56 222 PRO A O 1
ATOM 1616 N N . THR A 1 223 ? 2.955 30.312 13.453 1 98.69 223 THR A N 1
ATOM 1617 C CA . THR A 1 223 ? 3.613 30.578 14.727 1 98.69 223 THR A CA 1
ATOM 1618 C C . THR A 1 223 ? 4.977 29.891 14.781 1 98.69 223 THR A C 1
ATOM 1620 O O . THR A 1 223 ? 5.555 29.719 15.852 1 98.69 223 THR A O 1
ATOM 1623 N N . VAL A 1 224 ? 5.453 29.375 13.648 1 98.62 224 VAL A N 1
ATOM 1624 C CA . VAL A 1 224 ? 6.727 28.672 13.586 1 98.62 224 VAL A CA 1
ATOM 1625 C C . VAL A 1 224 ? 7.582 29.234 12.453 1 98.62 224 VAL A C 1
ATOM 1627 O O . VAL A 1 224 ? 7.074 29.922 11.578 1 98.62 224 VAL A O 1
ATOM 1630 N N . PRO A 1 225 ? 8.914 28.984 12.484 1 98.56 225 PRO A N 1
ATOM 1631 C CA . PRO A 1 225 ? 9.797 29.531 11.445 1 98.56 225 PRO A CA 1
ATOM 1632 C C . PRO A 1 225 ? 9.453 29.016 10.055 1 98.56 225 PRO A C 1
ATOM 1634 O O . PRO A 1 225 ? 8.961 27.891 9.914 1 98.56 225 PRO A O 1
ATOM 1637 N N . ASP A 1 226 ? 9.648 29.797 9.102 1 98.19 226 ASP A N 1
ATOM 1638 C CA . ASP A 1 226 ? 9.555 29.438 7.688 1 98.19 226 ASP A CA 1
ATOM 1639 C C . ASP A 1 226 ? 10.93 29.359 7.039 1 98.19 226 ASP A C 1
ATOM 1641 O O . ASP A 1 226 ? 11.641 30.375 6.953 1 98.19 226 ASP A O 1
ATOM 1645 N N . SER A 1 227 ? 11.266 28.281 6.543 1 96.94 227 SER A N 1
ATOM 1646 C CA . SER A 1 227 ? 12.594 28.109 5.977 1 96.94 227 SER A CA 1
ATOM 1647 C C . SER A 1 227 ? 12.641 28.531 4.512 1 96.94 227 SER A C 1
ATOM 1649 O O . SER A 1 227 ? 13.719 28.703 3.943 1 96.94 227 SER A O 1
ATOM 1651 N N . SER A 1 228 ? 11.477 28.703 3.873 1 97.25 228 SER A N 1
ATOM 1652 C CA . SER A 1 228 ? 11.461 29.141 2.48 1 97.25 228 SER A CA 1
ATOM 1653 C C . SER A 1 228 ? 11.82 30.609 2.363 1 97.25 228 SER A C 1
ATOM 1655 O O . SER A 1 228 ? 11.719 31.359 3.336 1 97.25 228 SER A O 1
ATOM 1657 N N . THR A 1 229 ? 12.281 31.031 1.148 1 98.12 229 THR A N 1
ATOM 1658 C CA . THR A 1 229 ? 12.758 32.406 0.926 1 98.12 229 THR A CA 1
ATOM 1659 C C . THR A 1 229 ? 12.047 33.031 -0.268 1 98.12 229 THR A C 1
ATOM 1661 O O . THR A 1 229 ? 11.312 32.344 -0.989 1 98.12 229 THR A O 1
ATOM 1664 N N . TRP A 1 230 ? 12.32 34.375 -0.395 1 98.31 230 TRP A N 1
ATOM 1665 C CA . TRP A 1 230 ? 11.828 35.062 -1.58 1 98.31 230 TRP A CA 1
ATOM 1666 C C . TRP A 1 230 ? 12.352 34.406 -2.854 1 98.31 230 TRP A C 1
ATOM 1668 O O . TRP A 1 230 ? 11.641 34.344 -3.857 1 98.31 230 TRP A O 1
ATOM 1678 N N . ALA A 1 231 ? 13.586 33.969 -2.783 1 97.75 231 ALA A N 1
ATOM 1679 C CA . ALA A 1 231 ? 14.195 33.312 -3.936 1 97.75 231 ALA A CA 1
ATOM 1680 C C . ALA A 1 231 ? 13.469 32.031 -4.273 1 97.75 231 ALA A C 1
ATOM 1682 O O . ALA A 1 231 ? 13.273 31.703 -5.449 1 97.75 231 ALA A O 1
ATOM 1683 N N . ASP A 1 232 ? 13.125 31.266 -3.244 1 96.75 232 ASP A N 1
ATOM 1684 C CA . ASP A 1 232 ? 12.367 30.031 -3.451 1 96.75 232 ASP A CA 1
ATOM 1685 C C . ASP A 1 232 ? 11.023 30.328 -4.113 1 96.75 232 ASP A C 1
ATOM 1687 O O . ASP A 1 232 ? 10.602 29.609 -5.023 1 96.75 232 ASP A O 1
ATOM 1691 N N . ALA A 1 233 ? 10.32 31.312 -3.625 1 98.06 233 ALA A N 1
ATOM 1692 C CA . ALA A 1 233 ? 9.023 31.703 -4.168 1 98.06 233 ALA A CA 1
ATOM 1693 C C . ALA A 1 233 ? 9.133 32.062 -5.641 1 98.06 233 ALA A C 1
ATOM 1695 O O . ALA A 1 233 ? 8.312 31.656 -6.461 1 98.06 233 ALA A O 1
ATOM 1696 N N . TRP A 1 234 ? 10.133 32.844 -5.93 1 97.56 234 TRP A N 1
ATOM 1697 C CA . TRP A 1 234 ? 10.328 33.25 -7.309 1 97.56 234 TRP A CA 1
ATOM 1698 C C . TRP A 1 234 ? 10.672 32.062 -8.203 1 97.56 234 TRP A C 1
ATOM 1700 O O . TRP A 1 234 ? 10.234 32 -9.359 1 97.56 234 TRP A O 1
ATOM 1710 N N . ALA A 1 235 ? 11.484 31.234 -7.711 1 95.62 235 ALA A N 1
ATOM 1711 C CA . ALA A 1 235 ? 11.852 30.047 -8.477 1 95.62 235 ALA A CA 1
ATOM 1712 C C . ALA A 1 235 ? 10.617 29.25 -8.867 1 95.62 235 ALA A C 1
ATOM 1714 O O . ALA A 1 235 ? 10.578 28.641 -9.945 1 95.62 235 ALA A O 1
ATOM 1715 N N . ILE A 1 236 ? 9.648 29.141 -8 1 95.06 236 ILE A N 1
ATOM 1716 C CA . ILE A 1 236 ? 8.398 28.438 -8.273 1 95.06 236 ILE A CA 1
ATOM 1717 C C . ILE A 1 236 ? 7.66 29.141 -9.414 1 95.06 236 ILE A C 1
ATOM 1719 O O . ILE A 1 236 ? 7.133 28.484 -10.32 1 95.06 236 ILE A O 1
ATOM 1723 N N . VAL A 1 237 ? 7.625 30.438 -9.422 1 97.31 237 VAL A N 1
ATOM 1724 C CA . VAL A 1 237 ? 6.988 31.234 -10.469 1 97.31 237 VAL A CA 1
ATOM 1725 C C . VAL A 1 237 ? 7.629 30.906 -11.82 1 97.31 237 VAL A C 1
ATOM 1727 O O . VAL A 1 237 ? 6.926 30.734 -12.82 1 97.31 237 VAL A O 1
ATOM 1730 N N . GLU A 1 238 ? 8.922 30.828 -11.773 1 95.31 238 GLU A N 1
ATOM 1731 C CA . GLU A 1 238 ? 9.656 30.531 -13.008 1 95.31 238 GLU A CA 1
ATOM 1732 C C . GLU A 1 238 ? 9.414 29.094 -13.469 1 95.31 238 GLU A C 1
ATOM 1734 O O . GLU A 1 238 ? 9.141 28.859 -14.641 1 95.31 238 GLU A O 1
ATOM 1739 N N . ARG A 1 239 ? 9.508 28.219 -12.57 1 88 239 ARG A N 1
ATOM 1740 C CA . ARG A 1 239 ? 9.414 26.797 -12.867 1 88 239 ARG A CA 1
ATOM 1741 C C . ARG A 1 239 ? 8.086 26.469 -13.539 1 88 239 ARG A C 1
ATOM 1743 O O . ARG A 1 239 ? 8.039 25.672 -14.477 1 88 239 ARG A O 1
ATOM 1750 N N . TYR A 1 240 ? 7.004 27.109 -13.047 1 92.56 240 TYR A N 1
ATOM 1751 C CA . TYR A 1 240 ? 5.668 26.781 -13.531 1 92.56 240 TYR A CA 1
ATOM 1752 C C . TYR A 1 240 ? 5.172 27.844 -14.516 1 92.56 240 TYR A C 1
ATOM 1754 O O . TYR A 1 240 ? 3.996 27.844 -14.891 1 92.56 240 TYR A O 1
ATOM 1762 N N . GLU A 1 241 ? 6.023 28.734 -14.844 1 94.25 241 GLU A N 1
ATOM 1763 C CA . GLU A 1 241 ? 5.707 29.781 -15.805 1 94.25 241 GLU A CA 1
ATOM 1764 C C . GLU A 1 241 ? 4.441 30.531 -15.398 1 94.25 241 GLU A C 1
ATOM 1766 O O . GLU A 1 241 ? 3.512 30.672 -16.188 1 94.25 241 GLU A O 1
ATOM 1771 N N . LEU A 1 242 ? 4.484 31.062 -14.18 1 96.38 242 LEU A N 1
ATOM 1772 C CA . LEU A 1 242 ? 3.287 31.641 -13.586 1 96.38 242 LEU A CA 1
ATOM 1773 C C . LEU A 1 242 ? 3.27 33.156 -13.773 1 96.38 242 LEU A C 1
ATOM 1775 O O . LEU A 1 242 ? 2.307 33.812 -13.383 1 96.38 242 LEU A O 1
ATOM 1779 N N . ALA A 1 243 ? 4.215 33.75 -14.414 1 94.19 243 ALA A N 1
ATOM 1780 C CA . ALA A 1 243 ? 4.336 35.188 -14.523 1 94.19 243 ALA A CA 1
ATOM 1781 C C . ALA A 1 243 ? 3.098 35.781 -15.18 1 94.19 243 ALA A C 1
ATOM 1783 O O . ALA A 1 243 ? 2.664 36.875 -14.805 1 94.19 243 ALA A O 1
ATOM 1784 N N . GLN A 1 244 ? 2.531 35.062 -16.094 1 94.12 244 GLN A N 1
ATOM 1785 C CA . GLN A 1 244 ? 1.376 35.594 -16.797 1 94.12 244 GLN A CA 1
ATOM 1786 C C . GLN A 1 244 ? 0.071 35.094 -16.188 1 94.12 244 GLN A C 1
ATOM 1788 O O . GLN A 1 244 ? -1.008 35.594 -16.531 1 94.12 244 GLN A O 1
ATOM 1793 N N . LYS A 1 245 ? 0.124 34.25 -15.289 1 95.5 245 LYS A N 1
ATOM 1794 C CA . LYS A 1 245 ? -1.068 33.625 -14.727 1 95.5 245 LYS A CA 1
ATOM 1795 C C . LYS A 1 245 ? -1.39 34.219 -13.344 1 95.5 245 LYS A C 1
ATOM 1797 O O . LYS A 1 245 ? -2.533 34.125 -12.891 1 95.5 245 LYS A O 1
ATOM 1802 N N . LEU A 1 246 ? -0.424 34.812 -12.703 1 97.81 246 LEU A N 1
ATOM 1803 C CA . LEU A 1 246 ? -0.617 35.406 -11.367 1 97.81 246 LEU A CA 1
ATOM 1804 C C . LEU A 1 246 ? -1.085 36.844 -11.461 1 97.81 246 LEU A C 1
ATOM 1806 O O . LEU A 1 246 ? -0.708 37.562 -12.383 1 97.81 246 LEU A O 1
ATOM 1810 N N . PRO A 1 247 ? -1.894 37.25 -10.453 1 97.69 247 PRO A N 1
ATOM 1811 C CA . PRO A 1 247 ? -2.244 38.688 -10.398 1 97.69 247 PRO A CA 1
ATOM 1812 C C . PRO A 1 247 ? -1.021 39.562 -10.273 1 97.69 247 PRO A C 1
ATOM 1814 O O . PRO A 1 247 ? -0.064 39.25 -9.578 1 97.69 247 PRO A O 1
ATOM 1817 N N . ARG A 1 248 ? -1.089 40.719 -10.828 1 97.56 248 ARG A N 1
ATOM 1818 C CA . ARG A 1 248 ? 0.031 41.656 -10.867 1 97.56 248 ARG A CA 1
ATOM 1819 C C . ARG A 1 248 ? 0.472 42.031 -9.461 1 97.56 248 ARG A C 1
ATOM 1821 O O . ARG A 1 248 ? 1.67 42.156 -9.188 1 97.56 248 ARG A O 1
ATOM 1828 N N . PRO A 1 249 ? -0.481 42.281 -8.586 1 98.31 249 PRO A N 1
ATOM 1829 C CA . PRO A 1 249 ? -0.043 42.656 -7.234 1 98.31 249 PRO A CA 1
ATOM 1830 C C . PRO A 1 249 ? 0.8 41.562 -6.57 1 98.31 249 PRO A C 1
ATOM 1832 O O . PRO A 1 249 ? 1.723 41.875 -5.812 1 98.31 249 PRO A O 1
ATOM 1835 N N . ILE A 1 250 ? 0.476 40.312 -6.816 1 98.56 250 ILE A N 1
ATOM 1836 C CA . ILE A 1 250 ? 1.243 39.188 -6.281 1 98.56 250 ILE A CA 1
ATOM 1837 C C . ILE A 1 250 ? 2.664 39.219 -6.84 1 98.56 250 ILE A C 1
ATOM 1839 O O . ILE A 1 250 ? 3.637 39.125 -6.086 1 98.56 250 ILE A O 1
ATOM 1843 N N . LEU A 1 251 ? 2.787 39.375 -8.117 1 98.06 251 LEU A N 1
ATOM 1844 C CA . LEU A 1 251 ? 4.082 39.406 -8.781 1 98.06 251 LEU A CA 1
ATOM 1845 C C . LEU A 1 251 ? 4.926 40.562 -8.289 1 98.06 251 LEU A C 1
ATOM 1847 O O . LEU A 1 251 ? 6.125 40.406 -8.062 1 98.06 251 LEU A O 1
ATOM 1851 N N . ALA A 1 252 ? 4.234 41.656 -8.211 1 98.06 252 ALA A N 1
ATOM 1852 C CA . ALA A 1 252 ? 4.926 42.844 -7.754 1 98.06 252 ALA A CA 1
ATOM 1853 C C . ALA A 1 252 ? 5.508 42.656 -6.355 1 98.06 252 ALA A C 1
ATOM 1855 O O . ALA A 1 252 ? 6.625 43.094 -6.07 1 98.06 252 ALA A O 1
ATOM 1856 N N . ARG A 1 253 ? 4.785 42.062 -5.516 1 98.25 253 ARG A N 1
ATOM 1857 C CA . ARG A 1 253 ? 5.27 41.812 -4.16 1 98.25 253 ARG A CA 1
ATOM 1858 C C . ARG A 1 253 ? 6.453 40.844 -4.172 1 98.25 253 ARG A C 1
ATOM 1860 O O . ARG A 1 253 ? 7.445 41.062 -3.475 1 98.25 253 ARG A O 1
ATOM 1867 N N . LEU A 1 254 ? 6.352 39.781 -4.93 1 98.31 254 LEU A N 1
ATOM 1868 C CA . LEU A 1 254 ? 7.43 38.812 -5.012 1 98.31 254 LEU A CA 1
ATOM 1869 C C . LEU A 1 254 ? 8.703 39.438 -5.547 1 98.31 254 LEU A C 1
ATOM 1871 O O . LEU A 1 254 ? 9.805 39.156 -5.062 1 98.31 254 LEU A O 1
ATOM 1875 N N . GLU A 1 255 ? 8.516 40.281 -6.508 1 97.56 255 GLU A N 1
ATOM 1876 C CA . GLU A 1 255 ? 9.648 41 -7.066 1 97.56 255 GLU A CA 1
ATOM 1877 C C . GLU A 1 255 ? 10.281 41.906 -6.027 1 97.56 255 GLU A C 1
ATOM 1879 O O . GLU A 1 255 ? 11.508 41.969 -5.914 1 97.56 255 GLU A O 1
ATOM 1884 N N . ALA A 1 256 ? 9.422 42.625 -5.312 1 98.12 256 ALA A N 1
ATOM 1885 C CA . ALA A 1 256 ? 9.898 43.531 -4.27 1 98.12 256 ALA A CA 1
ATOM 1886 C C . ALA A 1 256 ? 10.648 42.781 -3.18 1 98.12 256 ALA A C 1
ATOM 1888 O O . ALA A 1 256 ? 11.672 43.25 -2.676 1 98.12 256 ALA A O 1
ATOM 1889 N N . GLY A 1 257 ? 10.117 41.656 -2.785 1 98 257 GLY A N 1
ATOM 1890 C CA . GLY A 1 257 ? 10.812 40.812 -1.824 1 98 257 GLY A CA 1
ATOM 1891 C C . GLY A 1 257 ? 12.164 40.344 -2.316 1 98 257 GLY A C 1
ATOM 1892 O O . GLY A 1 257 ? 13.156 40.406 -1.584 1 98 257 GLY A O 1
ATOM 1893 N N . LEU A 1 258 ? 12.188 39.875 -3.494 1 97.25 258 LEU A N 1
ATOM 1894 C CA . LEU A 1 258 ? 13.414 39.375 -4.105 1 97.25 258 LEU A CA 1
ATOM 1895 C C . LEU A 1 258 ? 14.469 40.469 -4.152 1 97.25 258 LEU A C 1
ATOM 1897 O O . LEU A 1 258 ? 15.664 40.219 -4.004 1 97.25 258 LEU A O 1
ATOM 1901 N N . ALA A 1 259 ? 14.008 41.688 -4.34 1 97.62 259 ALA A N 1
ATOM 1902 C CA . ALA A 1 259 ? 14.891 42.844 -4.438 1 97.62 259 ALA A CA 1
ATOM 1903 C C . ALA A 1 259 ? 15.32 43.312 -3.055 1 97.62 259 ALA A C 1
ATOM 1905 O O . ALA A 1 259 ? 16.094 44.25 -2.934 1 97.62 259 ALA A O 1
ATOM 1906 N N . GLY A 1 260 ? 14.797 42.781 -2.027 1 97.25 260 GLY A N 1
ATOM 1907 C CA . GLY A 1 260 ? 15.188 43.156 -0.671 1 97.25 260 GLY A CA 1
ATOM 1908 C C . GLY A 1 260 ? 14.406 44.312 -0.114 1 97.25 260 GLY A C 1
ATOM 1909 O O . GLY A 1 260 ? 14.781 44.875 0.917 1 97.25 260 GLY A O 1
ATOM 1910 N N . GLN A 1 261 ? 13.336 44.688 -0.741 1 97.62 261 GLN A N 1
ATOM 1911 C CA . GLN A 1 261 ? 12.547 45.844 -0.324 1 97.62 261 GLN A CA 1
ATOM 1912 C C . GLN A 1 261 ? 11.562 45.469 0.779 1 97.62 261 GLN A C 1
ATOM 1914 O O . GLN A 1 261 ? 11.016 46.344 1.459 1 97.62 261 GLN A O 1
ATOM 1919 N N . ILE A 1 262 ? 11.25 44.219 0.888 1 97.25 262 ILE A N 1
ATOM 1920 C CA . ILE A 1 262 ? 10.367 43.688 1.911 1 97.25 262 ILE A CA 1
ATOM 1921 C C . ILE A 1 262 ? 11.117 42.656 2.744 1 97.25 262 ILE A C 1
ATOM 1923 O O . ILE A 1 262 ? 11.773 41.75 2.197 1 97.25 262 ILE A O 1
ATOM 1927 N N . PRO A 1 263 ? 11.039 42.844 4.066 1 96.25 263 PRO A N 1
ATOM 1928 C CA . PRO A 1 263 ? 11.68 41.781 4.863 1 96.25 263 PRO A CA 1
ATOM 1929 C C . PRO A 1 263 ? 11.086 40.406 4.598 1 96.25 263 PRO A C 1
ATOM 1931 O O . PRO A 1 263 ? 9.891 40.281 4.332 1 96.25 263 PRO A O 1
ATOM 1934 N N . ASP A 1 264 ? 11.906 39.344 4.723 1 98.12 264 ASP A N 1
ATOM 1935 C CA . ASP A 1 264 ? 11.438 37.969 4.527 1 98.12 264 ASP A CA 1
ATOM 1936 C C . ASP A 1 264 ? 10.641 37.5 5.734 1 98.12 264 ASP A C 1
ATOM 1938 O O . ASP A 1 264 ? 10.531 38.188 6.738 1 98.12 264 ASP A O 1
ATOM 1942 N N . THR A 1 265 ? 9.93 36.375 5.547 1 98.31 265 THR A N 1
ATOM 1943 C CA . THR A 1 265 ? 9.273 35.719 6.668 1 98.31 265 THR A CA 1
ATOM 1944 C C . THR A 1 265 ? 10.289 35.375 7.762 1 98.31 265 THR A C 1
ATOM 1946 O O . THR A 1 265 ? 11.492 35.312 7.504 1 98.31 265 THR A O 1
ATOM 1949 N N . PRO A 1 266 ? 9.789 35.281 9.039 1 98.5 266 PRO A N 1
ATOM 1950 C CA . PRO A 1 266 ? 10.719 34.906 10.102 1 98.5 266 PRO A CA 1
ATOM 1951 C C . PRO A 1 266 ? 11.367 33.531 9.852 1 98.5 266 PRO A C 1
ATOM 1953 O O . PRO A 1 266 ? 10.68 32.594 9.477 1 98.5 266 PRO A O 1
ATOM 1956 N N . LYS A 1 267 ? 12.703 33.531 10.031 1 98.25 267 LYS A N 1
ATOM 1957 C CA . LYS A 1 267 ? 13.5 32.344 9.742 1 98.25 267 LYS A CA 1
ATOM 1958 C C . LYS A 1 267 ? 13.875 31.609 11.016 1 98.25 267 LYS A C 1
ATOM 1960 O O . LYS A 1 267 ? 13.734 32.156 12.117 1 98.25 267 LYS A O 1
ATOM 1965 N N . PRO A 1 268 ? 14.281 30.281 10.828 1 97.12 268 PRO A N 1
ATOM 1966 C CA . PRO A 1 268 ? 14.828 29.594 11.992 1 97.12 268 PRO A CA 1
ATOM 1967 C C . PRO A 1 268 ? 15.953 30.375 12.672 1 97.12 268 PRO A C 1
ATOM 1969 O O . PRO A 1 268 ? 16.844 30.906 11.992 1 97.12 268 PRO A O 1
ATOM 1972 N N . GLY A 1 269 ? 15.906 30.5 13.938 1 96.94 269 GLY A N 1
ATOM 1973 C CA . GLY A 1 269 ? 16.938 31.203 14.68 1 96.94 269 GLY A CA 1
ATOM 1974 C C . GLY A 1 269 ? 16.594 32.656 14.961 1 96.94 269 GLY A C 1
ATOM 1975 O O . GLY A 1 269 ? 17.25 33.312 15.758 1 96.94 269 GLY A O 1
ATOM 1976 N N . ASP A 1 270 ? 15.516 33.156 14.352 1 97.75 270 ASP A N 1
ATOM 1977 C CA . ASP A 1 270 ? 15.078 34.531 14.602 1 97.75 270 ASP A CA 1
ATOM 1978 C C . ASP A 1 270 ? 14.656 34.719 16.062 1 97.75 270 ASP A C 1
ATOM 1980 O O . ASP A 1 270 ? 14.047 33.844 16.656 1 97.75 270 ASP A O 1
ATOM 1984 N N . ALA A 1 271 ? 14.828 35.875 16.625 1 96.94 271 ALA A N 1
ATOM 1985 C CA . ALA A 1 271 ? 14.57 36.219 18.016 1 96.94 271 ALA A CA 1
ATOM 1986 C C . ALA A 1 271 ? 13.086 36.094 18.344 1 96.94 271 ALA A C 1
ATOM 1988 O O . ALA A 1 271 ? 12.703 35.812 19.484 1 96.94 271 ALA A O 1
ATOM 1989 N N . VAL A 1 272 ? 12.281 36.281 17.344 1 96.5 272 VAL A N 1
ATOM 1990 C CA . VAL A 1 272 ? 10.836 36.25 17.516 1 96.5 272 VAL A CA 1
ATOM 1991 C C . VAL A 1 272 ? 10.398 34.906 18.109 1 96.5 272 VAL A C 1
ATOM 1993 O O . VAL A 1 272 ? 9.375 34.844 18.781 1 96.5 272 VAL A O 1
ATOM 1996 N N . PHE A 1 273 ? 11.18 33.875 17.953 1 98.12 273 PHE A N 1
ATOM 1997 C CA . PHE A 1 273 ? 10.766 32.531 18.344 1 98.12 273 PHE A CA 1
ATOM 1998 C C . PHE A 1 273 ? 11.359 32.156 19.703 1 98.12 273 PHE A C 1
ATOM 2000 O O . PHE A 1 273 ? 11.102 31.047 20.219 1 98.12 273 PHE A O 1
ATOM 2007 N N . GLU A 1 274 ? 12.133 33 20.281 1 96.94 274 GLU A N 1
ATOM 2008 C CA . GLU A 1 274 ? 12.781 32.719 21.562 1 96.94 274 GLU A CA 1
ATOM 2009 C C . GLU A 1 274 ? 11.75 32.5 22.672 1 96.94 274 GLU A C 1
ATOM 2011 O O . GLU A 1 274 ? 12.008 31.766 23.641 1 96.94 274 GLU A O 1
ATOM 2016 N N . ARG A 1 275 ? 10.594 33.188 22.547 1 96.75 275 ARG A N 1
ATOM 2017 C CA . ARG A 1 275 ? 9.562 33.094 23.578 1 96.75 275 ARG A CA 1
ATOM 2018 C C . ARG A 1 275 ? 8.367 32.281 23.094 1 96.75 275 ARG A C 1
ATOM 2020 O O . ARG A 1 275 ? 7.238 32.5 23.547 1 96.75 275 ARG A O 1
ATOM 2027 N N . CYS A 1 276 ? 8.602 31.406 22.172 1 98.25 276 CYS A N 1
ATOM 2028 C CA . CYS A 1 276 ? 7.516 30.625 21.594 1 98.25 276 CYS A CA 1
ATOM 2029 C C . CYS A 1 276 ? 7.617 29.156 22 1 98.25 276 CYS A C 1
ATOM 2031 O O . CYS A 1 276 ? 8.719 28.625 22.125 1 98.25 276 CYS A O 1
ATOM 2033 N N . GLN A 1 277 ? 6.512 28.547 22.312 1 98.44 277 GLN A N 1
ATOM 2034 C CA . GLN A 1 277 ? 6.352 27.109 22.453 1 98.44 277 GLN A CA 1
ATOM 2035 C C . GLN A 1 277 ? 5.207 26.594 21.578 1 98.44 277 GLN A C 1
ATOM 2037 O O . GLN A 1 277 ? 4.113 27.156 21.594 1 98.44 277 GLN A O 1
ATOM 2042 N N . THR A 1 278 ? 5.496 25.656 20.75 1 98.38 278 THR A N 1
ATOM 2043 C CA . THR A 1 278 ? 4.469 25.031 19.922 1 98.38 278 THR A CA 1
ATOM 2044 C C . THR A 1 278 ? 4.324 23.547 20.266 1 98.38 278 THR A C 1
ATOM 2046 O O . THR A 1 278 ? 5.312 22.812 20.297 1 98.38 278 THR A O 1
ATOM 2049 N N . VAL A 1 279 ? 3.094 23.125 20.516 1 98.19 279 VAL A N 1
ATOM 2050 C CA . VAL A 1 279 ? 2.809 21.734 20.906 1 98.19 279 VAL A CA 1
ATOM 2051 C C . VAL A 1 279 ? 1.703 21.172 20.016 1 98.19 279 VAL A C 1
ATOM 2053 O O . VAL A 1 279 ? 0.648 21.797 19.859 1 98.19 279 VAL A O 1
ATOM 2056 N N . VAL A 1 280 ? 1.983 20 19.375 1 98.25 280 VAL A N 1
ATOM 2057 C CA . VAL A 1 280 ? 0.906 19.25 18.734 1 98.25 280 VAL A CA 1
ATOM 2058 C C . VAL A 1 280 ? 0.157 18.438 19.797 1 98.25 280 VAL A C 1
ATOM 2060 O O . VAL A 1 280 ? 0.687 17.453 20.328 1 98.25 280 VAL A O 1
ATOM 2063 N N . VAL A 1 281 ? -1.057 18.812 20.016 1 98 281 VAL A N 1
ATOM 2064 C CA . VAL A 1 281 ? -1.781 18.219 21.141 1 98 281 VAL A CA 1
ATOM 2065 C C . VAL A 1 281 ? -2.477 16.938 20.672 1 98 281 VAL A C 1
ATOM 2067 O O . VAL A 1 281 ? -2.787 16.062 21.484 1 98 281 VAL A O 1
ATOM 2070 N N . ALA A 1 282 ? -2.758 16.844 19.438 1 97.88 282 ALA A N 1
ATOM 2071 C CA . ALA A 1 282 ? -3.34 15.641 18.844 1 97.88 282 ALA A CA 1
ATOM 2072 C C . ALA A 1 282 ? -3.043 15.562 17.344 1 97.88 282 ALA A C 1
ATOM 2074 O O . ALA A 1 282 ? -2.977 16.594 16.672 1 97.88 282 ALA A O 1
ATOM 2075 N N . ASP A 1 283 ? -2.812 14.43 16.891 1 98.06 283 ASP A N 1
ATOM 2076 C CA . ASP A 1 283 ? -2.617 14.148 15.469 1 98.06 283 ASP A CA 1
ATOM 2077 C C . ASP A 1 283 ? -3.021 12.711 15.141 1 98.06 283 ASP A C 1
ATOM 2079 O O . ASP A 1 283 ? -3.68 12.047 15.938 1 98.06 283 ASP A O 1
ATOM 2083 N N . ASN A 1 284 ? -2.756 12.258 13.938 1 98.38 284 ASN A N 1
ATOM 2084 C CA . ASN A 1 284 ? -3.129 10.93 13.469 1 98.38 284 ASN A CA 1
ATOM 2085 C C . ASN A 1 284 ? -2.512 9.836 14.336 1 98.38 284 ASN A C 1
ATOM 2087 O O . ASN A 1 284 ? -3.17 8.844 14.648 1 98.38 284 ASN A O 1
ATOM 2091 N N . ARG A 1 285 ? -1.285 10.023 14.688 1 98.19 285 ARG A N 1
ATOM 2092 C CA . ARG A 1 285 ? -0.564 9.047 15.5 1 98.19 285 ARG A CA 1
ATOM 2093 C C . ARG A 1 285 ? -1.199 8.906 16.875 1 98.19 285 ARG A C 1
ATOM 2095 O O . ARG A 1 285 ? -1.269 7.801 17.422 1 98.19 285 ARG A O 1
ATOM 2102 N N . THR A 1 286 ? -1.637 10.039 17.422 1 98.19 286 THR A N 1
ATOM 2103 C CA . THR A 1 286 ? -2.332 10.008 18.703 1 98.19 286 THR A CA 1
ATOM 2104 C C . THR A 1 286 ? -3.535 9.07 18.641 1 98.19 286 THR A C 1
ATOM 2106 O O . THR A 1 286 ? -3.721 8.227 19.531 1 98.19 286 THR A O 1
ATOM 2109 N N . ALA A 1 287 ? -4.301 9.219 17.625 1 98.38 287 ALA A N 1
ATOM 2110 C CA . ALA A 1 287 ? -5.484 8.383 17.438 1 98.38 287 ALA A CA 1
ATOM 2111 C C . ALA A 1 287 ? -5.094 6.918 17.234 1 98.38 287 ALA A C 1
ATOM 2113 O O . ALA A 1 287 ? -5.688 6.023 17.844 1 98.38 287 ALA A O 1
ATOM 2114 N N . ALA A 1 288 ? -4.133 6.648 16.438 1 98.75 288 ALA A N 1
ATOM 2115 C CA . ALA A 1 288 ? -3.688 5.297 16.094 1 98.75 288 ALA A CA 1
ATOM 2116 C C . ALA A 1 288 ? -3.182 4.566 17.328 1 98.75 288 ALA A C 1
ATOM 2118 O O . ALA A 1 288 ? -3.504 3.393 17.547 1 98.75 288 ALA A O 1
ATOM 2119 N N . LEU A 1 289 ? -2.371 5.25 18.125 1 98.69 289 LEU A N 1
ATOM 2120 C CA . LEU A 1 289 ? -1.791 4.633 19.312 1 98.69 289 LEU A CA 1
ATOM 2121 C C . LEU A 1 289 ? -2.873 4.297 20.344 1 98.69 289 LEU A C 1
ATOM 2123 O O . LEU A 1 289 ? -2.801 3.264 21.016 1 98.69 289 LEU A O 1
ATOM 2127 N N . ALA A 1 290 ? -3.844 5.215 20.438 1 98.62 290 ALA A N 1
ATOM 2128 C CA . ALA A 1 290 ? -4.945 4.941 21.344 1 98.62 290 ALA A CA 1
ATOM 2129 C C . ALA A 1 290 ? -5.762 3.738 20.891 1 98.62 290 ALA A C 1
ATOM 2131 O O . ALA A 1 290 ? -6.152 2.896 21.703 1 98.62 290 ALA A O 1
ATOM 2132 N N . ALA A 1 291 ? -6.051 3.684 19.609 1 98.69 291 ALA A N 1
ATOM 2133 C CA . ALA A 1 291 ? -6.754 2.533 19.047 1 98.69 291 ALA A CA 1
ATOM 2134 C C . ALA A 1 291 ? -5.961 1.248 19.266 1 98.69 291 ALA A C 1
ATOM 2136 O O . ALA A 1 291 ? -6.531 0.208 19.594 1 98.69 291 ALA A O 1
ATOM 2137 N N . ARG A 1 292 ? -4.652 1.314 19.062 1 98.81 292 ARG A N 1
ATOM 2138 C CA . ARG A 1 292 ? -3.777 0.162 19.266 1 98.81 292 ARG A CA 1
ATOM 2139 C C . ARG A 1 292 ? -3.857 -0.348 20.703 1 98.81 292 ARG A C 1
ATOM 2141 O O . ARG A 1 292 ? -3.949 -1.556 20.922 1 98.81 292 ARG A O 1
ATOM 2148 N N . ALA A 1 293 ? -3.752 0.573 21.641 1 98.81 293 ALA A N 1
ATOM 2149 C CA . ALA A 1 293 ? -3.814 0.203 23.047 1 98.81 293 ALA A CA 1
ATOM 2150 C C . ALA A 1 293 ? -5.121 -0.515 23.375 1 98.81 293 ALA A C 1
ATOM 2152 O O . ALA A 1 293 ? -5.129 -1.513 24.094 1 98.81 293 ALA A O 1
ATOM 2153 N N . GLN A 1 294 ? -6.191 0.034 22.828 1 98.75 294 GLN A N 1
ATOM 2154 C CA . GLN A 1 294 ? -7.492 -0.59 23.047 1 98.75 294 GLN A CA 1
ATOM 2155 C C . GLN A 1 294 ? -7.551 -1.977 22.406 1 98.75 294 GLN A C 1
ATOM 2157 O O . GLN A 1 294 ? -8.109 -2.91 22.984 1 98.75 294 GLN A O 1
ATOM 2162 N N . ALA A 1 295 ? -7.051 -2.15 21.203 1 98.75 295 ALA A N 1
ATOM 2163 C CA . ALA A 1 295 ? -7.012 -3.449 20.531 1 98.75 295 ALA A CA 1
ATOM 2164 C C . ALA A 1 295 ? -6.219 -4.461 21.344 1 98.75 295 ALA A C 1
ATOM 2166 O O . ALA A 1 295 ? -6.641 -5.609 21.5 1 98.75 295 ALA A O 1
ATOM 2167 N N . GLN A 1 296 ? -5.105 -4.035 21.891 1 98.75 296 GLN A N 1
ATOM 2168 C CA . GLN A 1 296 ? -4.285 -4.895 22.734 1 98.75 296 GLN A CA 1
ATOM 2169 C C . GLN A 1 296 ? -5.043 -5.328 23.984 1 98.75 296 GLN A C 1
ATOM 2171 O O . GLN A 1 296 ? -4.984 -6.492 24.391 1 98.75 296 GLN A O 1
ATOM 2176 N N . ALA A 1 297 ? -5.73 -4.375 24.562 1 98.62 297 ALA A N 1
ATOM 2177 C CA . ALA A 1 297 ? -6.52 -4.664 25.766 1 98.62 297 ALA A CA 1
ATOM 2178 C C . ALA A 1 297 ? -7.602 -5.699 25.469 1 98.62 297 ALA A C 1
ATOM 2180 O O . ALA A 1 297 ? -8 -6.461 26.359 1 98.62 297 ALA A O 1
ATOM 2181 N N . LEU A 1 298 ? -8.016 -5.766 24.234 1 97.88 298 LEU A N 1
ATOM 2182 C CA . LEU A 1 298 ? -9.07 -6.684 23.844 1 97.88 298 LEU A CA 1
ATOM 2183 C C . LEU A 1 298 ? -8.492 -7.988 23.312 1 97.88 298 LEU A C 1
ATOM 2185 O O . LEU A 1 298 ? -9.227 -8.844 22.812 1 97.88 298 LEU A O 1
ATOM 2189 N N . GLY A 1 299 ? -7.145 -8.117 23.297 1 97.62 299 GLY A N 1
ATOM 2190 C CA . GLY A 1 299 ? -6.52 -9.414 23.062 1 97.62 299 GLY A CA 1
ATOM 2191 C C . GLY A 1 299 ? -5.895 -9.523 21.672 1 97.62 299 GLY A C 1
ATOM 2192 O O . GLY A 1 299 ? -5.383 -10.586 21.312 1 97.62 299 GLY A O 1
ATOM 2193 N N . PHE A 1 300 ? -5.871 -8.5 20.922 1 98.44 300 PHE A N 1
ATOM 2194 C CA . PHE A 1 300 ? -5.27 -8.555 19.594 1 98.44 300 PHE A CA 1
ATOM 2195 C C . PHE A 1 300 ? -3.756 -8.383 19.672 1 98.44 300 PHE A C 1
ATOM 2197 O O . PHE A 1 300 ? -3.26 -7.598 20.484 1 98.44 300 PHE A O 1
ATOM 2204 N N . HIS A 1 301 ? -3.033 -9.156 18.891 1 98.62 301 HIS A N 1
ATOM 2205 C CA . HIS A 1 301 ? -1.655 -8.797 18.562 1 98.62 301 HIS A CA 1
ATOM 2206 C C . HIS A 1 301 ? -1.599 -7.664 17.547 1 98.62 301 HIS A C 1
ATOM 2208 O O . HIS A 1 301 ? -2.213 -7.75 16.484 1 98.62 301 HIS A O 1
ATOM 2214 N N . THR A 1 302 ? -0.89 -6.555 17.953 1 98.62 302 THR A N 1
ATOM 2215 C CA . THR A 1 302 ? -1.057 -5.34 17.156 1 98.62 302 THR A CA 1
ATOM 2216 C C . THR A 1 302 ? 0.286 -4.863 16.609 1 98.62 302 THR A C 1
ATOM 2218 O O . THR A 1 302 ? 1.338 -5.188 17.156 1 98.62 302 THR A O 1
ATOM 2221 N N . LEU A 1 303 ? 0.259 -4.203 15.469 1 98.62 303 LEU A N 1
ATOM 2222 C CA . LEU A 1 303 ? 1.358 -3.408 14.93 1 98.62 303 LEU A CA 1
ATOM 2223 C C . LEU A 1 303 ? 0.847 -2.092 14.359 1 98.62 303 LEU A C 1
ATOM 2225 O O . LEU A 1 303 ? -0.183 -2.061 13.68 1 98.62 303 LEU A O 1
ATOM 2229 N N . LEU A 1 304 ? 1.43 -0.989 14.703 1 98.75 304 LEU A N 1
ATOM 2230 C CA . LEU A 1 304 ? 1.28 0.259 13.961 1 98.75 304 LEU A CA 1
ATOM 2231 C C . LEU A 1 304 ? 2.264 0.323 12.797 1 98.75 304 LEU A C 1
ATOM 2233 O O . LEU A 1 304 ? 3.473 0.441 13.008 1 98.75 304 LEU A O 1
ATOM 2237 N N . LEU A 1 305 ? 1.773 0.255 11.625 1 98.75 305 LEU A N 1
ATOM 2238 C CA . LEU A 1 305 ? 2.652 0.151 10.469 1 98.75 305 LEU A CA 1
ATOM 2239 C C . LEU A 1 305 ? 3.115 1.529 10.008 1 98.75 305 LEU A C 1
ATOM 2241 O O . LEU A 1 305 ? 4.297 1.728 9.719 1 98.75 305 LEU A O 1
ATOM 2245 N N . SER A 1 306 ? 2.146 2.475 9.898 1 98.81 306 SER A N 1
ATOM 2246 C CA . SER A 1 306 ? 2.523 3.824 9.492 1 98.81 306 SER A CA 1
ATOM 2247 C C . SER A 1 306 ? 1.371 4.805 9.688 1 98.81 306 SER A C 1
ATOM 2249 O O . SER A 1 306 ? 0.205 4.441 9.531 1 98.81 306 SER A O 1
ATOM 2251 N N . THR A 1 307 ? 1.725 6.02 10.031 1 98.69 307 THR A N 1
ATOM 2252 C CA . THR A 1 307 ? 0.762 7.113 10.055 1 98.69 307 THR A CA 1
ATOM 2253 C C . THR A 1 307 ? 1.043 8.109 8.93 1 98.69 307 THR A C 1
ATOM 2255 O O . THR A 1 307 ? 0.63 9.266 9 1 98.69 307 THR A O 1
ATOM 2258 N N . PHE A 1 308 ? 1.81 7.656 7.863 1 98.5 308 PHE A N 1
ATOM 2259 C CA . PHE A 1 308 ? 2.207 8.531 6.77 1 98.5 308 PHE A CA 1
ATOM 2260 C C . PHE A 1 308 ? 1.558 8.086 5.461 1 98.5 308 PHE A C 1
ATOM 2262 O O . PHE A 1 308 ? 1.973 8.516 4.383 1 98.5 308 PHE A O 1
ATOM 2269 N N . VAL A 1 309 ? 0.563 7.246 5.5 1 98.56 309 VAL A N 1
ATOM 2270 C CA . VAL A 1 309 ? 0.023 6.621 4.297 1 98.56 309 VAL A CA 1
ATOM 2271 C C . VAL A 1 309 ? -0.698 7.664 3.451 1 98.56 309 VAL A C 1
ATOM 2273 O O . VAL A 1 309 ? -1.545 8.406 3.955 1 98.56 309 VAL A O 1
ATOM 2276 N N . GLU A 1 310 ? -0.334 7.793 2.227 1 96.88 310 GLU A N 1
ATOM 2277 C CA . GLU A 1 310 ? -0.977 8.594 1.188 1 96.88 310 GLU A CA 1
ATOM 2278 C C . GLU A 1 310 ? -1.12 7.801 -0.109 1 96.88 310 GLU A C 1
ATOM 2280 O O . GLU A 1 310 ? -0.603 6.688 -0.224 1 96.88 310 GLU A O 1
ATOM 2285 N N . GLY A 1 311 ? -1.868 8.32 -1.068 1 95.5 311 GLY A N 1
ATOM 2286 C CA . GLY A 1 311 ? -2.049 7.648 -2.348 1 95.5 311 GLY A CA 1
ATOM 2287 C C . GLY A 1 311 ? -3.506 7.449 -2.715 1 95.5 311 GLY A C 1
ATOM 2288 O O . GLY A 1 311 ? -4.398 7.941 -2.023 1 95.5 311 GLY A O 1
ATOM 2289 N N . GLU A 1 312 ? -3.719 6.75 -3.811 1 97 312 GLU A N 1
ATOM 2290 C CA . GLU A 1 312 ? -5.07 6.477 -4.293 1 97 312 GLU A CA 1
ATOM 2291 C C . GLU A 1 312 ? -5.766 5.438 -3.416 1 97 312 GLU A C 1
ATOM 2293 O O . GLU A 1 312 ? -5.254 4.336 -3.221 1 97 312 GLU A O 1
ATOM 2298 N N . ALA A 1 313 ? -6.918 5.754 -2.951 1 98.38 313 ALA A N 1
ATOM 2299 C CA . ALA A 1 313 ? -7.633 4.965 -1.952 1 98.38 313 ALA A CA 1
ATOM 2300 C C . ALA A 1 313 ? -7.754 3.508 -2.387 1 98.38 313 ALA A C 1
ATOM 2302 O O . ALA A 1 313 ? -7.438 2.596 -1.62 1 98.38 313 ALA A O 1
ATOM 2303 N N . ALA A 1 314 ? -8.156 3.26 -3.613 1 98.06 314 ALA A N 1
ATOM 2304 C CA . ALA A 1 314 ? -8.398 1.907 -4.109 1 98.06 314 ALA A CA 1
ATOM 2305 C C . ALA A 1 314 ? -7.105 1.098 -4.141 1 98.06 314 ALA A C 1
ATOM 2307 O O . ALA A 1 314 ? -7.113 -0.108 -3.881 1 98.06 314 ALA A O 1
ATOM 2308 N N . GLN A 1 315 ? -6.027 1.733 -4.43 1 97.5 315 GLN A N 1
ATOM 2309 C CA . GLN A 1 315 ? -4.746 1.042 -4.52 1 97.5 315 GLN A CA 1
ATOM 2310 C C . GLN A 1 315 ? -4.18 0.749 -3.135 1 97.5 315 GLN A C 1
ATOM 2312 O O . GLN A 1 315 ? -3.6 -0.316 -2.908 1 97.5 315 GLN A O 1
ATOM 2317 N N . VAL A 1 316 ? -4.281 1.721 -2.256 1 98.5 316 VAL A N 1
ATOM 2318 C CA . VAL A 1 316 ? -3.879 1.481 -0.875 1 98.5 316 VAL A CA 1
ATOM 2319 C C . VAL A 1 316 ? -4.637 0.281 -0.314 1 98.5 316 VAL A C 1
ATOM 2321 O O . VAL A 1 316 ? -4.066 -0.54 0.407 1 98.5 316 VAL A O 1
ATOM 2324 N N . ALA A 1 317 ? -5.891 0.192 -0.676 1 98.75 317 ALA A N 1
ATOM 2325 C CA . ALA A 1 317 ? -6.742 -0.904 -0.216 1 98.75 317 ALA A CA 1
ATOM 2326 C C . ALA A 1 317 ? -6.156 -2.256 -0.615 1 98.75 317 ALA A C 1
ATOM 2328 O O . ALA A 1 317 ? -6.242 -3.225 0.143 1 98.75 317 ALA A O 1
ATOM 2329 N N . ARG A 1 318 ? -5.613 -2.35 -1.791 1 98.06 318 ARG A N 1
ATOM 2330 C CA . ARG A 1 318 ? -5.035 -3.602 -2.27 1 98.06 318 ARG A CA 1
ATOM 2331 C C . ARG A 1 318 ? -3.85 -4.023 -1.408 1 98.06 318 ARG A C 1
ATOM 2333 O O . ARG A 1 318 ? -3.686 -5.207 -1.104 1 98.06 318 ARG A O 1
ATOM 2340 N N . VAL A 1 319 ? -3.041 -3.082 -1.042 1 98.56 319 VAL A N 1
ATOM 2341 C CA . VAL A 1 319 ? -1.896 -3.369 -0.185 1 98.56 319 VAL A CA 1
ATOM 2342 C C . VAL A 1 319 ? -2.379 -3.809 1.195 1 98.56 319 VAL A C 1
ATOM 2344 O O . VAL A 1 319 ? -1.864 -4.773 1.763 1 98.56 319 VAL A O 1
ATOM 2347 N N . VAL A 1 320 ? -3.348 -3.105 1.689 1 98.62 320 VAL A N 1
ATOM 2348 C CA . VAL A 1 320 ? -3.914 -3.4 3.002 1 98.62 320 VAL A CA 1
ATOM 2349 C C . VAL A 1 320 ? -4.5 -4.809 3.006 1 98.62 320 VAL A C 1
ATOM 2351 O O . VAL A 1 320 ? -4.301 -5.57 3.957 1 98.62 320 VAL A O 1
ATOM 2354 N N . ALA A 1 321 ? -5.219 -5.133 1.965 1 98.56 321 ALA A N 1
ATOM 2355 C CA . ALA A 1 321 ? -5.773 -6.48 1.835 1 98.56 321 ALA A CA 1
ATOM 2356 C C . ALA A 1 321 ? -4.664 -7.527 1.812 1 98.56 321 ALA A C 1
ATOM 2358 O O . ALA A 1 321 ? -4.805 -8.602 2.408 1 98.56 321 ALA A O 1
ATOM 2359 N N . ALA A 1 322 ? -3.59 -7.234 1.139 1 98.69 322 ALA A N 1
ATOM 2360 C CA . ALA A 1 322 ? -2.453 -8.141 1.044 1 98.69 322 ALA A CA 1
ATOM 2361 C C . ALA A 1 322 ? -1.859 -8.422 2.422 1 98.69 322 ALA A C 1
ATOM 2363 O O . ALA A 1 322 ? -1.412 -9.539 2.695 1 98.69 322 ALA A O 1
ATOM 2364 N N . LEU A 1 323 ? -1.826 -7.406 3.293 1 98.75 323 LEU A N 1
ATOM 2365 C CA . LEU A 1 323 ? -1.344 -7.586 4.656 1 98.75 323 LEU A CA 1
ATOM 2366 C C . LEU A 1 323 ? -2.188 -8.617 5.402 1 98.75 323 LEU A C 1
ATOM 2368 O O . LEU A 1 323 ? -1.647 -9.508 6.066 1 98.75 323 LEU A O 1
ATOM 2372 N N . GLY A 1 324 ? -3.496 -8.461 5.289 1 98.69 324 GLY A N 1
ATOM 2373 C CA . GLY A 1 324 ? -4.391 -9.422 5.926 1 98.69 324 GLY A CA 1
ATOM 2374 C C . GLY A 1 324 ? -4.223 -10.836 5.402 1 98.69 324 GLY A C 1
ATOM 2375 O O . GLY A 1 324 ? -4.227 -11.789 6.18 1 98.69 324 GLY A O 1
ATOM 2376 N N . LYS A 1 325 ? -4.062 -10.945 4.094 1 98.25 325 LYS A N 1
ATOM 2377 C CA . LYS A 1 325 ? -3.902 -12.258 3.471 1 98.25 325 LYS A CA 1
ATOM 2378 C C . LYS A 1 325 ? -2.645 -12.953 3.973 1 98.25 325 LYS A C 1
ATOM 2380 O O . LYS A 1 325 ? -2.645 -14.172 4.18 1 98.25 325 LYS A O 1
ATOM 2385 N N . GLU A 1 326 ? -1.585 -12.227 4.164 1 98.5 326 GLU A N 1
ATOM 2386 C CA . GLU A 1 326 ? -0.35 -12.805 4.684 1 98.5 326 GLU A CA 1
ATOM 2387 C C . GLU A 1 326 ? -0.542 -13.344 6.098 1 98.5 326 GLU A C 1
ATOM 2389 O O . GLU A 1 326 ? -0.128 -14.461 6.402 1 98.5 326 GLU A O 1
ATOM 2394 N N . ILE A 1 327 ? -1.147 -12.531 6.93 1 98.56 327 ILE A N 1
ATOM 2395 C CA . ILE A 1 327 ? -1.39 -12.953 8.305 1 98.56 327 ILE A CA 1
ATOM 2396 C C . ILE A 1 327 ? -2.217 -14.234 8.32 1 98.56 327 ILE A C 1
ATOM 2398 O O . ILE A 1 327 ? -1.9 -15.18 9.047 1 98.56 327 ILE A O 1
ATOM 2402 N N . ARG A 1 328 ? -3.23 -14.234 7.523 1 97.31 328 ARG A N 1
ATOM 2403 C CA . ARG A 1 328 ? -4.105 -15.398 7.457 1 97.31 328 ARG A CA 1
ATOM 2404 C C . ARG A 1 328 ? -3.34 -16.625 6.98 1 97.31 328 ARG A C 1
ATOM 2406 O O . ARG A 1 328 ? -3.547 -17.734 7.492 1 97.31 328 ARG A O 1
ATOM 2413 N N . ALA A 1 329 ? -2.52 -16.422 6.02 1 96.31 329 ALA A N 1
ATOM 2414 C CA . ALA A 1 329 ? -1.829 -17.547 5.371 1 96.31 329 ALA A CA 1
ATOM 2415 C C . ALA A 1 329 ? -0.685 -18.062 6.238 1 96.31 329 ALA A C 1
ATOM 2417 O O . ALA A 1 329 ? -0.433 -19.266 6.293 1 96.31 329 ALA A O 1
ATOM 2418 N N . SER A 1 330 ? 0.041 -17.156 6.973 1 96.75 330 SER A N 1
ATOM 2419 C CA . SER A 1 330 ? 1.308 -17.594 7.551 1 96.75 330 SER A CA 1
ATOM 2420 C C . SER A 1 330 ? 1.427 -17.156 9.008 1 96.75 330 SER A C 1
ATOM 2422 O O . SER A 1 330 ? 2.324 -17.609 9.719 1 96.75 330 SER A O 1
ATOM 2424 N N . GLY A 1 331 ? 0.628 -16.25 9.477 1 97.19 331 GLY A N 1
ATOM 2425 C CA . GLY A 1 331 ? 0.745 -15.719 10.82 1 97.19 331 GLY A CA 1
ATOM 2426 C C . GLY A 1 331 ? 1.757 -14.594 10.938 1 97.19 331 GLY A C 1
ATOM 2427 O O . GLY A 1 331 ? 2.08 -14.148 12.039 1 97.19 331 GLY A O 1
ATOM 2428 N N . GLU A 1 332 ? 2.307 -14.164 9.812 1 95.88 332 GLU A N 1
ATOM 2429 C CA . GLU A 1 332 ? 3.221 -13.023 9.766 1 95.88 332 GLU A CA 1
ATOM 2430 C C . GLU A 1 332 ? 2.512 -11.766 9.289 1 95.88 332 GLU A C 1
ATOM 2432 O O . GLU A 1 332 ? 1.562 -11.836 8.5 1 95.88 332 GLU A O 1
ATOM 2437 N N . PRO A 1 333 ? 2.908 -10.555 9.742 1 97.5 333 PRO A N 1
ATOM 2438 C CA . PRO A 1 333 ? 3.992 -10.273 10.688 1 97.5 333 PRO A CA 1
ATOM 2439 C C . PRO A 1 333 ? 3.578 -10.484 12.141 1 97.5 333 PRO A C 1
ATOM 2441 O O . PRO A 1 333 ? 4.422 -10.445 13.039 1 97.5 333 PRO A O 1
ATOM 2444 N N . VAL A 1 334 ? 2.305 -10.664 12.414 1 97.69 334 VAL A N 1
ATOM 2445 C CA . VAL A 1 334 ? 1.827 -10.961 13.766 1 97.69 334 VAL A CA 1
ATOM 2446 C C . VAL A 1 334 ? 0.786 -12.07 13.711 1 97.69 334 VAL A C 1
ATOM 2448 O O . VAL A 1 334 ? -0.006 -12.148 12.766 1 97.69 334 VAL A O 1
ATOM 2451 N N . GLN A 1 335 ? 0.683 -12.867 14.742 1 98.06 335 GLN A N 1
ATOM 2452 C CA . GLN A 1 335 ? -0.243 -13.992 14.789 1 98.06 335 GLN A CA 1
ATOM 2453 C C . GLN A 1 335 ? -1.671 -13.523 15.047 1 98.06 335 GLN A C 1
ATOM 2455 O O . GLN A 1 335 ? -1.89 -12.578 15.805 1 98.06 335 GLN A O 1
ATOM 2460 N N . PRO A 1 336 ? -2.672 -14.188 14.508 1 97.31 336 PRO A N 1
ATOM 2461 C CA . PRO A 1 336 ? -4.059 -13.891 14.875 1 97.31 336 PRO A CA 1
ATOM 2462 C C . PRO A 1 336 ? -4.367 -14.219 16.328 1 97.31 336 PRO A C 1
ATOM 2464 O O . PRO A 1 336 ? -3.76 -15.125 16.906 1 97.31 336 PRO A O 1
ATOM 2467 N N . PRO A 1 337 ? -5.367 -13.68 16.969 1 97.88 337 PRO A N 1
ATOM 2468 C CA . PRO A 1 337 ? -6.094 -12.516 16.453 1 97.88 337 PRO A CA 1
ATOM 2469 C C . PRO A 1 337 ? -5.199 -11.289 16.281 1 97.88 337 PRO A C 1
ATOM 2471 O O . PRO A 1 337 ? -4.453 -10.93 17.203 1 97.88 337 PRO A O 1
ATOM 2474 N N . ALA A 1 338 ? -5.188 -10.734 15.172 1 98.69 338 ALA A N 1
ATOM 2475 C CA . ALA A 1 338 ? -4.27 -9.656 14.812 1 98.69 338 ALA A CA 1
ATOM 2476 C C . ALA A 1 338 ? -5.027 -8.383 14.469 1 98.69 338 ALA A C 1
ATOM 2478 O O . ALA A 1 338 ? -6.164 -8.438 13.992 1 98.69 338 ALA A O 1
ATOM 2479 N N . CYS A 1 339 ? -4.418 -7.223 14.734 1 98.62 339 CYS A N 1
ATOM 2480 C CA . CYS A 1 339 ? -4.906 -5.906 14.344 1 98.62 339 CYS A CA 1
ATOM 2481 C C . CYS A 1 339 ? -3.764 -5.02 13.859 1 98.62 339 CYS A C 1
ATOM 2483 O O . CYS A 1 339 ? -2.949 -4.559 14.664 1 98.62 339 CYS A O 1
ATOM 2485 N N . LEU A 1 340 ? -3.689 -4.852 12.602 1 98.88 340 LEU A N 1
ATOM 2486 C CA . LEU A 1 340 ? -2.746 -3.887 12.047 1 98.88 340 LEU A CA 1
ATOM 2487 C C . LEU A 1 340 ? -3.393 -2.512 11.914 1 98.88 340 LEU A C 1
ATOM 2489 O O . LEU A 1 340 ? -4.566 -2.404 11.555 1 98.88 340 LEU A O 1
ATOM 2493 N N . ILE A 1 341 ? -2.627 -1.455 12.195 1 98.88 341 ILE A N 1
ATOM 2494 C CA . ILE A 1 341 ? -3.145 -0.091 12.164 1 98.88 341 ILE A CA 1
ATOM 2495 C C . ILE A 1 341 ? -2.281 0.766 11.242 1 98.88 341 ILE A C 1
ATOM 2497 O O . ILE A 1 341 ? -1.051 0.718 11.305 1 98.88 341 ILE A O 1
ATOM 2501 N N . LEU A 1 342 ? -2.91 1.424 10.352 1 98.88 342 LEU A N 1
ATOM 2502 C CA . LEU A 1 342 ? -2.307 2.441 9.5 1 98.88 342 LEU A CA 1
ATOM 2503 C C . LEU A 1 342 ? -3.053 3.766 9.625 1 98.88 342 LEU A C 1
ATOM 2505 O O . LEU A 1 342 ? -4.242 3.785 9.938 1 98.88 342 LEU A O 1
ATOM 2509 N N . GLY A 1 343 ? -2.359 4.844 9.43 1 98.62 343 GLY A N 1
ATOM 2510 C CA . GLY A 1 343 ? -2.936 6.18 9.391 1 98.62 343 GLY A CA 1
ATOM 2511 C C . GLY A 1 343 ? -2.412 7.02 8.242 1 98.62 343 GLY A C 1
ATOM 2512 O O . GLY A 1 343 ? -1.351 6.73 7.688 1 98.62 343 GLY A O 1
ATOM 2513 N N . GLY A 1 344 ? -3.053 8 7.945 1 98.12 344 GLY A N 1
ATOM 2514 C CA . GLY A 1 344 ? -2.734 8.891 6.84 1 98.12 344 GLY A CA 1
ATOM 2515 C C . GLY A 1 344 ? -3.963 9.469 6.168 1 98.12 344 GLY A C 1
ATOM 2516 O O . GLY A 1 344 ? -4.977 9.727 6.824 1 98.12 344 GLY A O 1
ATOM 2517 N N . GLU A 1 345 ? -3.812 9.789 4.906 1 97.06 345 GLU A N 1
ATOM 2518 C CA . GLU A 1 345 ? -4.914 10.359 4.137 1 97.06 345 GLU A CA 1
ATOM 2519 C C . GLU A 1 345 ? -4.785 10.023 2.654 1 97.06 345 GLU A C 1
ATOM 2521 O O . GLU A 1 345 ? -3.9 10.539 1.968 1 97.06 345 GLU A O 1
ATOM 2526 N N . THR A 1 346 ? -5.707 9.156 2.201 1 97.56 346 THR A N 1
ATOM 2527 C CA . THR A 1 346 ? -5.715 8.773 0.794 1 97.56 346 THR A CA 1
ATOM 2528 C C . THR A 1 346 ? -6.562 9.742 -0.026 1 97.56 346 THR A C 1
ATOM 2530 O O . THR A 1 346 ? -7.145 10.68 0.521 1 97.56 346 THR A O 1
ATOM 2533 N N . THR A 1 347 ? -6.535 9.617 -1.347 1 94.94 347 THR A N 1
ATOM 2534 C CA . THR A 1 347 ? -7.301 10.461 -2.264 1 94.94 347 THR A CA 1
ATOM 2535 C C . THR A 1 347 ? -8.031 9.602 -3.293 1 94.94 347 THR A C 1
ATOM 2537 O O . THR A 1 347 ? -7.785 8.398 -3.396 1 94.94 347 THR A O 1
ATOM 2540 N N . VAL A 1 348 ? -9.023 10.164 -3.93 1 95.81 348 VAL A N 1
ATOM 2541 C CA . VAL A 1 348 ? -9.727 9.547 -5.051 1 95.81 348 VAL A CA 1
ATOM 2542 C C . VAL A 1 348 ? -9.672 10.477 -6.262 1 95.81 348 VAL A C 1
ATOM 2544 O O . VAL A 1 348 ? -10.07 11.641 -6.18 1 95.81 348 VAL A O 1
ATOM 2547 N N . THR A 1 349 ? -9.102 9.984 -7.379 1 92.69 349 THR A N 1
ATOM 2548 C CA . THR A 1 349 ? -9.188 10.727 -8.633 1 92.69 349 THR A CA 1
ATOM 2549 C C . THR A 1 349 ? -10.539 10.5 -9.305 1 92.69 349 THR A C 1
ATOM 2551 O O . THR A 1 349 ? -10.805 9.414 -9.82 1 92.69 349 THR A O 1
ATOM 2554 N N . LEU A 1 350 ? -11.305 11.531 -9.312 1 91.56 350 LEU A N 1
ATOM 2555 C CA . LEU A 1 350 ? -12.68 11.406 -9.789 1 91.56 350 LEU A CA 1
ATOM 2556 C C . LEU A 1 350 ? -12.75 11.617 -11.297 1 91.56 350 LEU A C 1
ATOM 2558 O O . LEU A 1 350 ? -12.039 12.461 -11.844 1 91.56 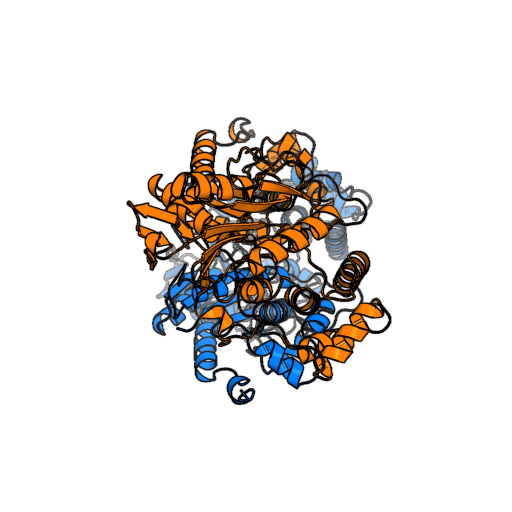350 LEU A O 1
ATOM 2562 N N . GLY A 1 351 ? -13.5 10.836 -11.969 1 85.62 351 GLY A N 1
ATOM 2563 C CA . GLY A 1 351 ? -13.82 11.07 -13.367 1 85.62 351 GLY A CA 1
ATOM 2564 C C . GLY A 1 351 ? -14.867 12.148 -13.562 1 85.62 351 GLY A C 1
ATOM 2565 O O . GLY A 1 351 ? -15.141 12.93 -12.648 1 85.62 351 GLY A O 1
ATOM 2566 N N . PRO A 1 352 ? -15.367 12.219 -14.75 1 87.56 352 PRO A N 1
ATOM 2567 C CA . PRO A 1 352 ? -16.297 13.297 -15.109 1 87.56 352 PRO A CA 1
ATOM 2568 C C . PRO A 1 352 ? -17.641 13.172 -14.391 1 87.56 352 PRO A C 1
ATOM 2570 O O . PRO A 1 352 ? -18.25 14.18 -14.047 1 87.56 352 PRO A O 1
ATOM 2573 N N . GLU A 1 353 ? -18.109 11.977 -14.164 1 91 353 GLU A N 1
ATOM 2574 C CA . GLU A 1 353 ? -19.391 11.758 -13.523 1 91 353 GLU A CA 1
ATOM 2575 C C . GLU A 1 353 ? -19.297 10.719 -12.414 1 91 353 GLU A C 1
ATOM 2577 O O . GLU A 1 353 ? -19.844 9.625 -12.531 1 91 353 GLU A O 1
ATOM 2582 N N . PRO A 1 354 ? -18.719 11.172 -11.344 1 92.56 354 PRO A N 1
ATOM 2583 C CA . PRO A 1 354 ? -18.547 10.203 -10.266 1 92.56 354 PRO A CA 1
ATOM 2584 C C . PRO A 1 354 ? -19.844 9.93 -9.5 1 92.56 354 PRO A C 1
ATOM 2586 O O . PRO A 1 354 ? -20.719 10.789 -9.453 1 92.56 354 PRO A O 1
ATOM 2589 N N . GLY A 1 355 ? -19.938 8.695 -8.953 1 96.69 355 GLY A N 1
ATOM 2590 C CA . GLY A 1 355 ? -21.031 8.352 -8.062 1 96.69 355 GLY A CA 1
ATOM 2591 C C . GLY A 1 355 ? -20.875 8.953 -6.676 1 96.69 355 GLY A C 1
ATOM 2592 O O . GLY A 1 355 ? -20.297 10.031 -6.523 1 96.69 355 GLY A O 1
ATOM 2593 N N . GLN A 1 356 ? -21.578 8.352 -5.723 1 97.5 356 GLN A N 1
ATOM 2594 C CA . GLN A 1 356 ? -21.562 8.836 -4.348 1 97.5 356 GLN A CA 1
ATOM 2595 C C . GLN A 1 356 ? -20.594 8.039 -3.49 1 97.5 356 GLN A C 1
ATOM 2597 O O . GLN A 1 356 ? -20.531 6.812 -3.586 1 97.5 356 GLN A O 1
ATOM 2602 N N . GLY A 1 357 ? -19.797 8.688 -2.691 1 97.12 357 GLY A N 1
ATOM 2603 C CA . GLY A 1 357 ? -18.875 8.031 -1.789 1 97.12 357 GLY A CA 1
ATOM 2604 C C . GLY A 1 357 ? -17.812 8.961 -1.234 1 97.12 357 GLY A C 1
ATOM 2605 O O . GLY A 1 357 ? -18 10.18 -1.231 1 97.12 357 GLY A O 1
ATOM 2606 N N . GLY A 1 358 ? -16.812 8.484 -0.683 1 97.56 358 GLY A N 1
ATOM 2607 C CA . GLY A 1 358 ? -15.617 9.125 -0.161 1 97.56 358 GLY A CA 1
ATOM 2608 C C . GLY A 1 358 ? -14.398 8.227 -0.171 1 97.56 358 GLY A C 1
ATOM 2609 O O . GLY A 1 358 ? -14.508 7.035 -0.485 1 97.56 358 GLY A O 1
ATOM 2610 N N . ARG A 1 359 ? -13.297 8.75 0.109 1 98.12 359 ARG A N 1
ATOM 2611 C CA . ARG A 1 359 ? -12.047 8.023 -0.028 1 98.12 359 ARG A CA 1
ATOM 2612 C C . ARG A 1 359 ? -12.008 6.816 0.908 1 98.12 359 ARG A C 1
ATOM 2614 O O . ARG A 1 359 ? -11.469 5.77 0.555 1 98.12 359 ARG A O 1
ATOM 2621 N N . ASN A 1 360 ? -12.555 6.961 2.117 1 98.56 360 ASN A N 1
ATOM 2622 C CA . ASN A 1 360 ? -12.562 5.836 3.049 1 98.56 360 ASN A CA 1
ATOM 2623 C C . ASN A 1 360 ? -13.555 4.758 2.617 1 98.56 360 ASN A C 1
ATOM 2625 O O . ASN A 1 360 ? -13.273 3.566 2.756 1 98.56 360 ASN A O 1
ATOM 2629 N N . GLN A 1 361 ? -14.695 5.207 2.121 1 98.56 361 GLN A N 1
ATOM 2630 C CA . GLN A 1 361 ? -15.664 4.27 1.559 1 98.56 361 GLN A CA 1
ATOM 2631 C C . GLN A 1 361 ? -15.086 3.541 0.35 1 98.56 361 GLN A C 1
ATOM 2633 O O . GLN A 1 361 ? -15.258 2.33 0.206 1 98.56 361 GLN A O 1
ATOM 2638 N N . GLU A 1 362 ? -14.43 4.301 -0.479 1 98.69 362 GLU A N 1
ATOM 2639 C CA . GLU A 1 362 ? -13.789 3.721 -1.659 1 98.69 362 GLU A CA 1
ATOM 2640 C C . GLU A 1 362 ? -12.734 2.695 -1.268 1 98.69 362 GLU A C 1
ATOM 2642 O O . GLU A 1 362 ? -12.641 1.627 -1.875 1 98.69 362 GLU A O 1
ATOM 2647 N N . LEU A 1 363 ? -11.898 3.064 -0.285 1 98.81 363 LEU A N 1
ATOM 2648 C CA . LEU A 1 363 ? -10.891 2.135 0.206 1 98.81 363 LEU A CA 1
ATOM 2649 C C . LEU A 1 363 ? -11.531 0.847 0.708 1 98.81 363 LEU A C 1
ATOM 2651 O O . LEU A 1 363 ? -11.07 -0.25 0.391 1 98.81 363 LEU A O 1
ATOM 2655 N N . ALA A 1 364 ? -12.602 0.937 1.458 1 98.69 364 ALA A N 1
ATOM 2656 C CA . ALA A 1 364 ? -13.305 -0.233 1.976 1 98.69 364 ALA A CA 1
ATOM 2657 C C . ALA A 1 364 ? -13.852 -1.09 0.839 1 98.69 364 ALA A C 1
ATOM 2659 O O . ALA A 1 364 ? -13.711 -2.316 0.854 1 98.69 364 ALA A O 1
ATOM 2660 N N . LEU A 1 365 ? -14.5 -0.439 -0.126 1 98.69 365 LEU A N 1
ATOM 2661 C CA . LEU A 1 365 ? -15.07 -1.182 -1.243 1 98.69 365 LEU A CA 1
ATOM 2662 C C . LEU A 1 365 ? -13.984 -1.896 -2.035 1 98.69 365 LEU A C 1
ATOM 2664 O O . LEU A 1 365 ? -14.148 -3.055 -2.426 1 98.69 365 LEU A O 1
ATOM 2668 N N . ALA A 1 366 ? -12.922 -1.198 -2.307 1 98.62 366 ALA A N 1
ATOM 2669 C CA . ALA A 1 366 ? -11.797 -1.812 -3.008 1 98.62 366 ALA A CA 1
ATOM 2670 C C . ALA A 1 366 ? -11.234 -2.986 -2.215 1 98.62 366 ALA A C 1
ATOM 2672 O O . ALA A 1 366 ? -10.836 -4 -2.793 1 98.62 366 ALA A O 1
ATOM 2673 N N . ALA A 1 367 ? -11.117 -2.842 -0.903 1 98.62 367 ALA A N 1
ATOM 2674 C CA . ALA A 1 367 ? -10.672 -3.943 -0.052 1 98.62 367 ALA A CA 1
ATOM 2675 C C . ALA A 1 367 ? -11.617 -5.133 -0.153 1 98.62 367 ALA A C 1
ATOM 2677 O O . ALA A 1 367 ? -11.18 -6.285 -0.174 1 98.62 367 ALA A O 1
ATOM 2678 N N . ALA A 1 368 ? -12.914 -4.84 -0.194 1 98.12 368 ALA A N 1
ATOM 2679 C CA . ALA A 1 368 ? -13.898 -5.91 -0.34 1 98.12 368 ALA A CA 1
ATOM 2680 C C . ALA A 1 368 ? -13.648 -6.715 -1.61 1 98.12 368 ALA A C 1
ATOM 2682 O O . ALA A 1 368 ? -13.688 -7.949 -1.589 1 98.12 368 ALA A O 1
ATOM 2683 N N . VAL A 1 369 ? -13.391 -5.996 -2.668 1 97 369 VAL A N 1
ATOM 2684 C CA . VAL A 1 369 ? -13.125 -6.648 -3.947 1 97 369 VAL A CA 1
ATOM 2685 C C . VAL A 1 369 ? -11.867 -7.512 -3.834 1 97 369 VAL A C 1
ATOM 2687 O O . VAL A 1 369 ? -11.859 -8.664 -4.281 1 97 369 VAL A O 1
ATOM 2690 N N . ALA A 1 370 ? -10.852 -6.984 -3.201 1 96.81 370 ALA A N 1
ATOM 2691 C CA . ALA A 1 370 ? -9.578 -7.688 -3.072 1 96.81 370 ALA A CA 1
ATOM 2692 C C . ALA A 1 370 ? -9.711 -8.898 -2.152 1 96.81 370 ALA A C 1
ATOM 2694 O O . ALA A 1 370 ? -8.977 -9.883 -2.303 1 96.81 370 ALA A O 1
ATOM 2695 N N . LEU A 1 371 ? -10.617 -8.875 -1.212 1 97 371 LEU A N 1
ATOM 2696 C CA . LEU A 1 371 ? -10.742 -9.906 -0.187 1 97 371 LEU A CA 1
ATOM 2697 C C . LEU A 1 371 ? -11.867 -10.883 -0.534 1 97 371 LEU A C 1
ATOM 2699 O O . LEU A 1 371 ? -12.125 -11.828 0.216 1 97 371 LEU A O 1
ATOM 2703 N N . ALA A 1 372 ? -12.547 -10.625 -1.637 1 94.25 372 ALA A N 1
ATOM 2704 C CA . ALA A 1 372 ? -13.742 -11.391 -1.968 1 94.25 372 ALA A CA 1
ATOM 2705 C C . ALA A 1 372 ? -13.492 -12.891 -1.834 1 94.25 372 ALA A C 1
ATOM 2707 O O . ALA A 1 372 ? -12.578 -13.43 -2.465 1 94.25 372 ALA A O 1
ATOM 2708 N N . GLY A 1 373 ? -14.281 -13.539 -0.929 1 90.56 373 GLY A N 1
ATOM 2709 C CA . GLY A 1 373 ? -14.211 -14.984 -0.773 1 90.56 373 GLY A CA 1
ATOM 2710 C C . GLY A 1 373 ? -13.203 -15.422 0.275 1 90.56 373 GLY A C 1
ATOM 2711 O O . GLY A 1 373 ? -13.141 -16.594 0.63 1 90.56 373 GLY A O 1
ATOM 2712 N N . THR A 1 374 ? -12.391 -14.531 0.758 1 92.62 374 THR A N 1
ATOM 2713 C CA . THR A 1 374 ? -11.406 -14.859 1.784 1 92.62 374 THR A CA 1
ATOM 2714 C C . THR A 1 374 ? -11.969 -14.594 3.178 1 92.62 374 THR A C 1
ATOM 2716 O O . THR A 1 374 ? -12.266 -13.453 3.527 1 92.62 374 THR A O 1
ATOM 2719 N N . GLN A 1 375 ? -12.039 -15.547 3.951 1 91.44 375 GLN A N 1
ATOM 2720 C CA . GLN A 1 375 ? -12.656 -15.422 5.27 1 91.44 375 GLN A CA 1
ATOM 2721 C C . GLN A 1 375 ? -11.633 -14.992 6.316 1 91.44 375 GLN A C 1
ATOM 2723 O O . GLN A 1 375 ? -10.43 -15.172 6.125 1 91.44 375 GLN A O 1
ATOM 2728 N N . GLY A 1 376 ? -12.102 -14.359 7.332 1 95.25 376 GLY A N 1
ATOM 2729 C CA . GLY A 1 376 ? -11.289 -14.125 8.523 1 95.25 376 GLY A CA 1
ATOM 2730 C C . GLY A 1 376 ? -10.547 -12.805 8.484 1 95.25 376 GLY A C 1
ATOM 2731 O O . GLY A 1 376 ? -9.734 -12.523 9.375 1 95.25 376 GLY A O 1
ATOM 2732 N N . ILE A 1 377 ? -10.773 -12.047 7.477 1 97.75 377 ILE A N 1
ATOM 2733 C CA . ILE A 1 377 ? -10.117 -10.75 7.367 1 97.75 377 ILE A CA 1
ATOM 2734 C C . ILE A 1 377 ? -11.164 -9.648 7.301 1 97.75 377 ILE A C 1
ATOM 2736 O O . ILE A 1 377 ? -12.148 -9.758 6.566 1 97.75 377 ILE A O 1
ATOM 2740 N N . THR A 1 378 ? -11.031 -8.633 8.086 1 97.69 378 THR A N 1
ATOM 2741 C CA . THR A 1 378 ? -11.867 -7.438 8.031 1 97.69 378 THR A CA 1
ATOM 2742 C C . THR A 1 378 ? -11.008 -6.18 7.914 1 97.69 378 THR A C 1
ATOM 2744 O O . THR A 1 378 ? -10.07 -5.992 8.688 1 97.69 378 THR A O 1
ATOM 2747 N N . VAL A 1 379 ? -11.289 -5.355 6.941 1 98.56 379 VAL A N 1
ATOM 2748 C CA . VAL A 1 379 ? -10.617 -4.074 6.75 1 98.56 379 VAL A CA 1
ATOM 2749 C C . VAL A 1 379 ? -11.578 -2.936 7.098 1 98.56 379 VAL A C 1
ATOM 2751 O O . VAL A 1 379 ? -12.758 -2.98 6.746 1 98.56 379 VAL A O 1
ATOM 2754 N N . VAL A 1 380 ? -11.078 -1.963 7.84 1 98.38 380 VAL A N 1
ATOM 2755 C CA . VAL A 1 380 ? -11.852 -0.787 8.227 1 98.38 380 VAL A CA 1
ATOM 2756 C C . VAL A 1 380 ? -11.109 0.48 7.809 1 98.38 380 VAL A C 1
ATOM 2758 O O . VAL A 1 380 ? -9.891 0.572 7.965 1 98.38 380 VAL A O 1
ATOM 2761 N N . SER A 1 381 ? -11.766 1.37 7.199 1 98.69 381 SER A N 1
ATOM 2762 C CA . SER A 1 381 ? -11.242 2.699 6.895 1 98.69 381 SER A CA 1
ATOM 2763 C C . SER A 1 381 ? -12.148 3.791 7.457 1 98.69 381 SER A C 1
ATOM 2765 O O . SER A 1 381 ? -13.344 3.82 7.172 1 98.69 381 SER A O 1
ATOM 2767 N N . LEU A 1 382 ? -11.539 4.691 8.242 1 97.5 382 LEU A N 1
ATOM 2768 C CA . LEU A 1 382 ? -12.32 5.617 9.055 1 97.5 382 LEU A CA 1
ATOM 2769 C C . LEU A 1 382 ? -11.781 7.039 8.914 1 97.5 382 LEU A C 1
ATOM 2771 O O . LEU A 1 382 ? -10.594 7.285 9.141 1 97.5 382 LEU A O 1
ATOM 2775 N N . ALA A 1 383 ? -12.641 7.934 8.523 1 96.12 383 ALA A N 1
ATOM 2776 C CA . ALA A 1 383 ? -12.344 9.359 8.648 1 96.12 383 ALA A CA 1
ATOM 2777 C C . ALA A 1 383 ? -12.555 9.836 10.086 1 96.12 383 ALA A C 1
ATOM 2779 O O . ALA A 1 383 ? -13.648 9.688 10.641 1 96.12 383 ALA A O 1
ATOM 2780 N N . THR A 1 384 ? -11.602 10.469 10.617 1 94.25 384 THR A N 1
ATOM 2781 C CA . THR A 1 384 ? -11.672 10.797 12.039 1 94.25 384 THR A CA 1
ATOM 2782 C C . THR A 1 384 ? -12.672 11.922 12.289 1 94.25 384 THR A C 1
ATOM 2784 O O . THR A 1 384 ? -13.102 12.133 13.422 1 94.25 384 THR A O 1
ATOM 2787 N N . ASP A 1 385 ? -13.016 12.695 11.219 1 89.38 385 ASP A N 1
ATOM 2788 C CA . ASP A 1 385 ? -13.945 13.797 11.414 1 89.38 385 ASP A CA 1
ATOM 2789 C C . ASP A 1 385 ? -15.391 13.32 11.312 1 89.38 385 ASP A C 1
ATOM 2791 O O . ASP A 1 385 ? -16.328 14.102 11.508 1 89.38 385 ASP A O 1
ATOM 2795 N N . GLY A 1 386 ? -15.609 12.047 10.953 1 89.06 386 GLY A N 1
ATOM 2796 C CA . GLY A 1 386 ? -16.938 11.453 10.93 1 89.06 386 GLY A CA 1
ATOM 2797 C C . GLY A 1 386 ? -17.656 11.648 9.609 1 89.06 386 GLY A C 1
ATOM 2798 O O . GLY A 1 386 ? -18.812 11.234 9.461 1 89.06 386 GLY A O 1
ATOM 2799 N N . THR A 1 387 ? -17 12.258 8.68 1 88.69 387 THR A N 1
ATOM 2800 C CA . THR A 1 387 ? -17.578 12.5 7.363 1 88.69 387 THR A CA 1
ATOM 2801 C C . THR A 1 387 ? -16.609 12.078 6.258 1 88.69 387 THR A C 1
ATOM 2803 O O . THR A 1 387 ? -15.469 12.539 6.223 1 88.69 387 THR A O 1
ATOM 2806 N N . ASP A 1 388 ? -17.094 11.297 5.371 1 93.81 388 ASP A N 1
ATOM 2807 C CA . ASP A 1 388 ? -16.312 10.812 4.238 1 93.81 388 ASP A CA 1
ATOM 2808 C C . ASP A 1 388 ? -17 11.125 2.914 1 93.81 388 ASP A C 1
ATOM 2810 O O . ASP A 1 388 ? -17.922 10.414 2.502 1 93.81 388 ASP A O 1
ATOM 2814 N N . GLY A 1 389 ? -16.438 12.047 2.186 1 89.62 389 GLY A N 1
ATOM 2815 C CA . GLY A 1 389 ? -17.141 12.555 1.023 1 89.62 389 GLY A CA 1
ATOM 2816 C C . GLY A 1 389 ? -18.469 13.219 1.375 1 89.62 389 GLY A C 1
ATOM 2817 O O . GLY A 1 389 ? -18.719 13.516 2.543 1 89.62 389 GLY A O 1
ATOM 2818 N N . PRO A 1 390 ? -19.266 13.641 0.364 1 90.12 390 PRO A N 1
ATOM 2819 C CA . PRO A 1 390 ? -20.562 14.273 0.604 1 90.12 390 PRO A CA 1
ATOM 2820 C C . PRO A 1 390 ? -21.641 13.266 1.002 1 90.12 390 PRO A C 1
ATOM 2822 O O . PRO A 1 390 ? -22.688 13.188 0.347 1 90.12 390 PRO A O 1
ATOM 2825 N N . THR A 1 391 ? -21.25 12.508 2.074 1 93.81 391 THR A N 1
ATOM 2826 C CA . THR A 1 391 ? -22.172 11.5 2.604 1 93.81 391 THR A CA 1
ATOM 2827 C C . THR A 1 391 ? -22.266 11.609 4.121 1 93.81 391 THR A C 1
ATOM 2829 O O . THR A 1 391 ? -21.594 12.438 4.738 1 93.81 391 THR A O 1
ATOM 2832 N N . ASP A 1 392 ? -23.141 10.836 4.719 1 91.25 392 ASP A N 1
ATOM 2833 C CA . ASP A 1 392 ? -23.281 10.812 6.168 1 91.25 392 ASP A CA 1
ATOM 2834 C C . ASP A 1 392 ? -22.438 9.695 6.789 1 91.25 392 ASP A C 1
ATOM 2836 O O . ASP A 1 392 ? -22.609 9.375 7.969 1 91.25 392 ASP A O 1
ATOM 2840 N N . SER A 1 393 ? -21.578 9.109 6.008 1 94.62 393 SER A N 1
ATOM 2841 C CA . SER A 1 393 ? -20.703 8.023 6.469 1 94.62 393 SER A CA 1
ATOM 2842 C C . SER A 1 393 ? -19.328 8.547 6.855 1 94.62 393 SER A C 1
ATOM 2844 O O . SER A 1 393 ? -18.859 9.539 6.297 1 94.62 393 SER A O 1
ATOM 2846 N N . ALA A 1 394 ? -18.734 7.91 7.832 1 95.5 394 ALA A N 1
ATOM 2847 C CA . ALA A 1 394 ? -17.359 8.188 8.211 1 95.5 394 ALA A CA 1
ATOM 2848 C C . ALA A 1 394 ? -16.391 7.258 7.484 1 95.5 394 ALA A C 1
ATOM 2850 O O . ALA A 1 394 ? -15.172 7.41 7.594 1 95.5 394 ALA A O 1
ATOM 2851 N N . GLY A 1 395 ? -16.906 6.281 6.809 1 97.5 395 GLY A N 1
ATOM 2852 C CA . GLY A 1 395 ? -16.094 5.289 6.109 1 97.5 395 GLY A CA 1
ATOM 2853 C C . GLY A 1 395 ? -16.812 3.965 5.926 1 97.5 395 GLY A C 1
ATOM 2854 O O . GLY A 1 395 ? -18.031 3.939 5.691 1 97.5 395 GLY A O 1
ATOM 2855 N N . GLY A 1 396 ? -15.992 2.924 5.938 1 97.25 396 GLY A N 1
ATOM 2856 C CA . GLY A 1 396 ? -16.625 1.635 5.695 1 97.25 396 GLY A CA 1
ATOM 2857 C C . GLY A 1 396 ? -15.805 0.467 6.227 1 97.25 396 GLY A C 1
ATOM 2858 O O . GLY A 1 396 ? -14.68 0.646 6.684 1 97.25 396 GLY A O 1
ATOM 2859 N N . LEU A 1 397 ? -16.484 -0.653 6.27 1 96.38 397 LEU A N 1
ATOM 2860 C CA . LEU A 1 397 ? -15.914 -1.957 6.594 1 96.38 397 LEU A CA 1
ATOM 2861 C C . LEU A 1 397 ? -16 -2.9 5.398 1 96.38 397 LEU A C 1
ATOM 2863 O O . LEU A 1 397 ? -16.906 -2.783 4.578 1 96.38 397 LEU A O 1
ATOM 2867 N N . ALA A 1 398 ? -15.039 -3.746 5.309 1 96.94 398 ALA A N 1
ATOM 2868 C CA . ALA A 1 398 ? -15.039 -4.746 4.242 1 96.94 398 ALA A CA 1
ATOM 2869 C C . ALA A 1 398 ? -14.523 -6.09 4.754 1 96.94 398 ALA A C 1
ATOM 2871 O O . ALA A 1 398 ? -13.578 -6.137 5.543 1 96.94 398 ALA A O 1
ATOM 2872 N N . ASP A 1 399 ? -15.164 -7.141 4.387 1 96 399 ASP A N 1
ATOM 2873 C CA . ASP A 1 399 ? -14.68 -8.492 4.645 1 96 399 ASP A CA 1
ATOM 2874 C C . ASP A 1 399 ? -14.891 -9.391 3.432 1 96 399 ASP A C 1
ATOM 2876 O O . ASP A 1 399 ? -15.234 -8.914 2.35 1 96 399 ASP A O 1
ATOM 2880 N N . GLY A 1 400 ? -14.586 -10.672 3.596 1 95 400 GLY A N 1
ATOM 2881 C CA . GLY A 1 400 ? -14.625 -11.602 2.48 1 95 400 GLY A CA 1
ATOM 2882 C C . GLY A 1 400 ? -16.031 -11.852 1.955 1 95 400 GLY A C 1
ATOM 2883 O O . GLY A 1 400 ? -16.203 -12.391 0.859 1 95 400 GLY A O 1
ATOM 2884 N N . ALA A 1 401 ? -17.062 -11.406 2.688 1 94.62 401 ALA A N 1
ATOM 2885 C CA . ALA A 1 401 ? -18.453 -11.68 2.318 1 94.62 401 ALA A CA 1
ATOM 2886 C C . ALA A 1 401 ? -19.125 -10.438 1.756 1 94.62 401 ALA A C 1
ATOM 2888 O O . ALA A 1 401 ? -20.234 -10.508 1.231 1 94.62 401 ALA A O 1
ATOM 2889 N N . THR A 1 402 ? -18.484 -9.281 1.801 1 96.25 402 THR A N 1
ATOM 2890 C CA . THR A 1 402 ? -19.078 -8.008 1.404 1 96.25 402 THR A CA 1
ATOM 2891 C C . THR A 1 402 ? -19.531 -8.055 -0.052 1 96.25 402 THR A C 1
ATOM 2893 O O . THR A 1 402 ? -20.656 -7.672 -0.369 1 96.25 402 THR A O 1
ATOM 2896 N N . VAL A 1 403 ? -18.672 -8.555 -0.936 1 95.75 403 VAL A N 1
ATOM 2897 C CA . VAL A 1 403 ? -19 -8.609 -2.357 1 95.75 403 VAL A CA 1
ATOM 2898 C C . VAL A 1 403 ? -20.188 -9.539 -2.576 1 95.75 403 VAL A C 1
ATOM 2900 O O . VAL A 1 403 ? -21.094 -9.227 -3.363 1 95.75 403 VAL A O 1
ATOM 2903 N N . ALA A 1 404 ? -20.172 -10.672 -1.914 1 92.88 404 ALA A N 1
ATOM 2904 C CA . ALA A 1 404 ? -21.281 -11.617 -2.033 1 92.88 404 ALA A CA 1
ATOM 2905 C C . ALA A 1 404 ? -22.578 -11 -1.54 1 92.88 404 ALA A C 1
ATOM 2907 O O . ALA A 1 404 ? -23.641 -11.203 -2.141 1 92.88 404 ALA A O 1
ATOM 2908 N N . ARG A 1 405 ? -22.547 -10.297 -0.404 1 94.25 405 ARG A N 1
ATOM 2909 C CA . ARG A 1 405 ? -23.734 -9.586 0.085 1 94.25 405 ARG A CA 1
ATOM 2910 C C . ARG A 1 405 ? -24.234 -8.586 -0.95 1 94.25 405 ARG A C 1
ATOM 2912 O O . ARG A 1 405 ? -25.453 -8.461 -1.153 1 94.25 405 ARG A O 1
ATOM 2919 N N . GLY A 1 406 ? -23.344 -7.859 -1.621 1 95.25 406 GLY A N 1
ATOM 2920 C CA . GLY A 1 406 ? -23.719 -6.938 -2.678 1 95.25 406 GLY A CA 1
ATOM 2921 C C . GLY A 1 406 ? -24.375 -7.621 -3.857 1 95.25 406 GLY A C 1
ATOM 2922 O O . GLY A 1 406 ? -25.391 -7.137 -4.371 1 95.25 406 GLY A O 1
ATOM 2923 N N . ARG A 1 407 ? -23.797 -8.703 -4.207 1 91.75 407 ARG A N 1
ATOM 2924 C CA . ARG A 1 407 ? -24.375 -9.461 -5.312 1 91.75 407 ARG A CA 1
ATOM 2925 C C . ARG A 1 407 ? -25.797 -9.914 -4.996 1 91.75 407 ARG A C 1
ATOM 2927 O O . ARG A 1 407 ? -26.672 -9.906 -5.867 1 91.75 407 ARG A O 1
ATOM 2934 N N . ALA A 1 408 ? -25.969 -10.367 -3.805 1 92.31 408 ALA A N 1
ATOM 2935 C CA . ALA A 1 408 ? -27.297 -10.781 -3.359 1 92.31 408 ALA A CA 1
ATOM 2936 C C . ALA A 1 408 ? -28.297 -9.625 -3.445 1 92.31 408 ALA A C 1
ATOM 2938 O O . ALA A 1 408 ? -29.484 -9.836 -3.648 1 92.31 408 ALA A O 1
ATOM 2939 N N . ALA A 1 409 ? -27.812 -8.445 -3.348 1 94.81 409 ALA A N 1
ATOM 2940 C CA . ALA A 1 409 ? -28.641 -7.25 -3.445 1 94.81 409 ALA A CA 1
ATOM 2941 C C . ALA A 1 409 ? -28.719 -6.75 -4.887 1 94.81 409 ALA A C 1
ATOM 2943 O O . ALA A 1 409 ? -29.281 -5.684 -5.152 1 94.81 409 ALA A O 1
ATOM 2944 N N . GLY A 1 410 ? -28.094 -7.438 -5.809 1 94.19 410 GLY A N 1
ATOM 2945 C CA . GLY A 1 410 ? -28.156 -7.102 -7.223 1 94.19 410 GLY A CA 1
ATOM 2946 C C . GLY A 1 410 ? -27.109 -6.09 -7.641 1 94.19 410 GLY A C 1
ATOM 2947 O O . GLY A 1 410 ? -27.25 -5.422 -8.664 1 94.19 410 GLY A O 1
ATOM 2948 N N . LEU A 1 411 ? -26.125 -5.949 -6.852 1 96.44 411 LEU A N 1
ATOM 2949 C CA . LEU A 1 411 ? -25.125 -4.93 -7.133 1 96.44 411 LEU A CA 1
ATOM 2950 C C . LEU A 1 411 ? -23.812 -5.57 -7.574 1 96.44 411 LEU A C 1
ATOM 2952 O O . LEU A 1 411 ? -23.531 -6.73 -7.25 1 96.44 411 LEU A O 1
ATOM 2956 N N . ASP A 1 412 ? -23.047 -4.785 -8.344 1 94.31 412 ASP A N 1
ATOM 2957 C CA . ASP A 1 412 ? -21.719 -5.199 -8.828 1 94.31 412 ASP A CA 1
ATOM 2958 C C . ASP A 1 412 ? -20.625 -4.344 -8.211 1 94.31 412 ASP A C 1
ATOM 2960 O O . ASP A 1 412 ? -20.453 -3.176 -8.57 1 94.31 412 ASP A O 1
ATOM 2964 N N . ALA A 1 413 ? -19.859 -4.969 -7.371 1 96.44 413 ALA A N 1
ATOM 2965 C CA . ALA A 1 413 ? -18.859 -4.25 -6.598 1 96.44 413 ALA A CA 1
ATOM 2966 C C . ALA A 1 413 ? -17.844 -3.557 -7.516 1 96.44 413 ALA A C 1
ATOM 2968 O O . ALA A 1 413 ? -17.484 -2.404 -7.285 1 96.44 413 ALA A O 1
ATOM 2969 N N . GLU A 1 414 ? -17.344 -4.211 -8.523 1 93.12 414 GLU A N 1
ATOM 2970 C CA . GLU A 1 414 ? -16.359 -3.656 -9.445 1 93.12 414 GLU A CA 1
ATOM 2971 C C . GLU A 1 414 ? -16.938 -2.467 -10.211 1 93.12 414 GLU A C 1
ATOM 2973 O O . GLU A 1 414 ? -16.234 -1.479 -10.445 1 93.12 414 GLU A O 1
ATOM 2978 N N . ALA A 1 415 ? -18.141 -2.611 -10.648 1 92.5 415 ALA A N 1
ATOM 2979 C CA . ALA A 1 415 ? -18.797 -1.516 -11.367 1 92.5 415 ALA A CA 1
ATOM 2980 C C . ALA A 1 415 ? -18.922 -0.282 -10.477 1 92.5 415 ALA A C 1
ATOM 2982 O O . ALA A 1 415 ? -18.688 0.841 -10.922 1 92.5 415 ALA A O 1
ATOM 2983 N N . HIS A 1 416 ? -19.359 -0.521 -9.242 1 97 416 HIS A N 1
ATOM 2984 C CA . HIS A 1 416 ? -19.484 0.583 -8.297 1 97 416 HIS A CA 1
ATOM 2985 C C . HIS A 1 416 ? -18.125 1.23 -8.031 1 97 416 HIS A C 1
ATOM 2987 O O . HIS A 1 416 ? -18.031 2.455 -7.918 1 97 416 HIS A O 1
ATOM 2993 N N . LEU A 1 417 ? -17.109 0.455 -7.926 1 96.62 417 LEU A N 1
ATOM 2994 C CA . LEU A 1 417 ? -15.758 0.964 -7.68 1 96.62 417 LEU A CA 1
ATOM 2995 C C . LEU A 1 417 ? -15.273 1.812 -8.852 1 96.62 417 LEU A C 1
ATOM 2997 O O . LEU A 1 417 ? -14.711 2.891 -8.648 1 96.62 417 LEU A O 1
ATOM 3001 N N . ARG A 1 418 ? -15.523 1.372 -10.039 1 93.31 418 ARG A N 1
ATOM 3002 C CA . ARG A 1 418 ? -15.094 2.08 -11.242 1 93.31 418 ARG A CA 1
ATOM 3003 C C . ARG A 1 418 ? -15.773 3.443 -11.344 1 93.31 418 ARG A C 1
ATOM 3005 O O . ARG A 1 418 ? -15.18 4.398 -11.852 1 93.31 418 ARG A O 1
ATOM 3012 N N . ARG A 1 419 ? -16.969 3.529 -10.82 1 95.31 419 ARG A N 1
ATOM 3013 C CA . ARG A 1 419 ? -17.75 4.758 -10.922 1 95.31 419 ARG A CA 1
ATOM 3014 C C . ARG A 1 419 ? -17.609 5.609 -9.672 1 95.31 419 ARG A C 1
ATOM 3016 O O . ARG A 1 419 ? -18.281 6.637 -9.531 1 95.31 419 ARG A O 1
ATOM 3023 N N . HIS A 1 420 ? -16.75 5.18 -8.766 1 97.31 420 HIS A N 1
ATOM 3024 C CA . HIS A 1 420 ? -16.578 5.875 -7.492 1 97.31 420 HIS A CA 1
ATOM 3025 C C . HIS A 1 420 ? -17.906 6.031 -6.766 1 97.31 420 HIS A C 1
ATOM 3027 O O . HIS A 1 420 ? -18.25 7.125 -6.32 1 97.31 420 HIS A O 1
ATOM 3033 N N . ASP A 1 421 ? -18.594 4.984 -6.742 1 97.94 421 ASP A N 1
ATOM 3034 C CA . ASP A 1 421 ? -19.953 4.934 -6.195 1 97.94 421 ASP A CA 1
ATOM 3035 C C . ASP A 1 421 ? -20.031 3.965 -5.016 1 97.94 421 ASP A C 1
ATOM 3037 O O . ASP A 1 421 ? -20.891 3.086 -4.988 1 97.94 421 ASP A O 1
ATOM 3041 N N . ALA A 1 422 ? -19.188 4.184 -4.047 1 98.5 422 ALA A N 1
ATOM 3042 C CA . ALA A 1 422 ? -19.031 3.223 -2.961 1 98.5 422 ALA A CA 1
ATOM 3043 C C . ALA A 1 422 ? -20.188 3.312 -1.975 1 98.5 422 ALA A C 1
ATOM 3045 O O . ALA A 1 422 ? -20.578 2.311 -1.367 1 98.5 422 ALA A O 1
ATOM 3046 N N . TYR A 1 423 ? -20.828 4.469 -1.801 1 98.31 423 TYR A N 1
ATOM 3047 C CA . TYR A 1 423 ? -21.828 4.707 -0.761 1 98.31 423 TYR A CA 1
ATOM 3048 C C . TYR A 1 423 ? -23.031 3.791 -0.939 1 98.31 423 TYR A C 1
ATOM 3050 O O . TYR A 1 423 ? -23.391 3.041 -0.028 1 98.31 423 TYR A O 1
ATOM 3058 N N . PRO A 1 424 ? -23.688 3.736 -2.115 1 98.25 424 PRO A N 1
ATOM 3059 C CA . PRO A 1 424 ? -24.859 2.875 -2.229 1 98.25 424 PRO A CA 1
ATOM 3060 C C . PRO A 1 424 ? -24.531 1.395 -2.064 1 98.25 424 PRO A C 1
ATOM 3062 O O . PRO A 1 424 ? -25.344 0.63 -1.54 1 98.25 424 PRO A O 1
ATOM 3065 N N . PHE A 1 425 ? -23.406 0.945 -2.57 1 98.44 425 PHE A N 1
ATOM 3066 C CA . PHE A 1 425 ? -23.016 -0.454 -2.428 1 98.44 425 PHE A CA 1
ATOM 3067 C C . PHE A 1 425 ? -22.875 -0.831 -0.958 1 98.44 425 PHE A C 1
ATOM 3069 O O . PHE A 1 425 ? -23.469 -1.812 -0.504 1 98.44 425 PHE A O 1
ATOM 3076 N N . LEU A 1 426 ? -22.078 -0.017 -0.17 1 97.81 426 LEU A N 1
ATOM 3077 C CA . LEU A 1 426 ? -21.812 -0.316 1.233 1 97.81 426 LEU A CA 1
ATOM 3078 C C . LEU A 1 426 ? -23.062 -0.131 2.076 1 97.81 426 LEU A C 1
ATOM 3080 O O . LEU A 1 426 ? -23.219 -0.777 3.115 1 97.81 426 LEU A O 1
ATOM 3084 N N . ALA A 1 427 ? -23.906 0.788 1.692 1 97.19 427 ALA A N 1
ATOM 3085 C CA . ALA A 1 427 ? -25.188 0.929 2.365 1 97.19 427 ALA A CA 1
ATOM 3086 C C . ALA A 1 427 ? -26.016 -0.344 2.23 1 97.19 427 ALA A C 1
ATOM 3088 O O . ALA A 1 427 ? -26.625 -0.809 3.205 1 97.19 427 ALA A O 1
ATOM 3089 N N . ALA A 1 428 ? -26.047 -0.905 1.034 1 96.81 428 ALA A N 1
ATOM 3090 C CA . ALA A 1 428 ? -26.828 -2.102 0.751 1 96.81 428 ALA A CA 1
ATOM 3091 C C . ALA A 1 428 ? -26.281 -3.309 1.512 1 96.81 428 ALA A C 1
ATOM 3093 O O . ALA A 1 428 ? -27.031 -4.215 1.872 1 96.81 428 ALA A O 1
ATOM 3094 N N . THR A 1 429 ? -25.031 -3.334 1.829 1 96 429 THR A N 1
ATOM 3095 C CA . THR A 1 429 ? -24.406 -4.484 2.469 1 96 429 THR A CA 1
ATOM 3096 C C . THR A 1 429 ? -24.281 -4.266 3.973 1 96 429 THR A C 1
ATOM 3098 O O . THR A 1 429 ? -23.734 -5.109 4.684 1 96 429 THR A O 1
ATOM 3101 N N . ASP A 1 430 ? -24.703 -3.096 4.465 1 93.69 430 ASP A N 1
ATOM 3102 C CA . ASP A 1 430 ? -24.609 -2.717 5.875 1 93.69 430 ASP A CA 1
ATOM 3103 C C . ASP A 1 430 ? -23.156 -2.666 6.336 1 93.69 430 ASP A C 1
ATOM 3105 O O . ASP A 1 430 ? -22.812 -3.221 7.383 1 93.69 430 ASP A O 1
ATOM 3109 N N . ASP A 1 431 ? -22.359 -2.021 5.461 1 96.06 431 ASP A N 1
ATOM 3110 C CA . ASP A 1 431 ? -20.922 -1.97 5.742 1 96.06 431 ASP A CA 1
ATOM 3111 C C . ASP A 1 431 ? -20.438 -0.526 5.879 1 96.06 431 ASP A C 1
ATOM 3113 O O . ASP A 1 431 ? -19.234 -0.265 5.883 1 96.06 431 ASP A O 1
ATOM 3117 N N . LEU A 1 432 ? -21.344 0.407 6.004 1 96.25 432 LEU A N 1
ATOM 3118 C CA . LEU A 1 432 ? -20.984 1.799 6.262 1 96.25 432 LEU A CA 1
ATOM 3119 C C . LEU A 1 432 ? -20.656 2.012 7.734 1 96.25 432 LEU A C 1
ATOM 3121 O O . LEU A 1 432 ? -21.219 1.339 8.602 1 96.25 432 LEU A O 1
ATOM 3125 N N . LEU A 1 433 ? -19.734 2.881 7.957 1 94.75 433 LEU A N 1
ATOM 3126 C CA . LEU A 1 433 ? -19.469 3.381 9.297 1 94.75 433 LEU A CA 1
ATOM 3127 C C . LEU A 1 433 ? -20.156 4.727 9.523 1 94.75 433 LEU A C 1
ATOM 3129 O O . LEU A 1 433 ? -19.969 5.66 8.742 1 94.75 433 LEU A O 1
ATOM 3133 N N . ARG A 1 434 ? -20.938 4.766 10.555 1 91.25 434 ARG A N 1
ATOM 3134 C CA . ARG A 1 434 ? -21.625 6.012 10.891 1 91.25 434 ARG A CA 1
ATOM 3135 C C . ARG A 1 434 ? -21.297 6.441 12.32 1 91.25 434 ARG A C 1
ATOM 3137 O O . ARG A 1 434 ? -21.797 5.863 13.281 1 91.25 434 ARG A O 1
ATOM 3144 N N . SER A 1 435 ? -20.438 7.379 12.445 1 84.44 435 SER A N 1
ATOM 3145 C CA . SER A 1 435 ? -20.062 7.883 13.766 1 84.44 435 SER A CA 1
ATOM 3146 C C . SER A 1 435 ? -20.703 9.234 14.055 1 84.44 435 SER A C 1
ATOM 3148 O O . SER A 1 435 ? -20.781 9.656 15.203 1 84.44 435 SER A O 1
ATOM 3150 N N . GLY A 1 436 ? -21.219 9.938 12.984 1 82.81 436 GLY A N 1
ATOM 3151 C CA . GLY A 1 436 ? -21.594 11.336 13.141 1 82.81 436 GLY A CA 1
ATOM 3152 C C . GLY A 1 436 ? -20.391 12.266 13.227 1 82.81 436 GLY A C 1
ATOM 3153 O O . GLY A 1 436 ? -19.25 11.805 13.297 1 82.81 436 GLY A O 1
ATOM 3154 N N . PRO A 1 437 ? -20.672 13.602 13.195 1 80.56 437 PRO A N 1
ATOM 3155 C CA . PRO A 1 437 ? -19.547 14.547 13.289 1 80.56 437 PRO A CA 1
ATOM 3156 C C . PRO A 1 437 ? -18.812 14.461 14.617 1 80.56 437 PRO A C 1
ATOM 3158 O O . PRO A 1 437 ? -19.438 14.391 15.68 1 80.56 437 PRO A O 1
ATOM 3161 N N . THR A 1 438 ? -17.516 14.359 14.562 1 81.56 438 THR A N 1
ATOM 3162 C CA . THR A 1 438 ? -16.703 14.211 15.766 1 81.56 438 THR A CA 1
ATOM 3163 C C . THR A 1 438 ? -16.094 15.539 16.172 1 81.56 438 THR A C 1
ATOM 3165 O O . THR A 1 438 ? -15.555 15.672 17.281 1 81.56 438 THR A O 1
ATOM 3168 N N . GLN A 1 439 ? -16.156 16.594 15.32 1 77.81 439 GLN A N 1
ATOM 3169 C CA . GLN A 1 439 ? -15.609 17.938 15.516 1 77.81 439 GLN A CA 1
ATOM 3170 C C . GLN A 1 439 ? -14.086 17.906 15.539 1 77.81 439 GLN A C 1
ATOM 3172 O O . GLN A 1 439 ? -13.445 18.797 16.094 1 77.81 439 GLN A O 1
ATOM 3177 N N . THR A 1 440 ? -13.531 16.797 15.141 1 84.5 440 THR A N 1
ATOM 3178 C CA . THR A 1 440 ? -12.086 16.688 14.984 1 84.5 440 THR A CA 1
ATOM 3179 C C . THR A 1 440 ? -11.727 16.234 13.578 1 84.5 440 THR A C 1
ATOM 3181 O O . THR A 1 440 ? -12.602 15.82 12.805 1 84.5 440 THR A O 1
ATOM 3184 N N . ASN A 1 441 ? -10.547 16.531 13.164 1 89 441 ASN A N 1
ATOM 3185 C CA . ASN A 1 441 ? -9.992 15.992 11.93 1 89 441 ASN A CA 1
ATOM 3186 C C . ASN A 1 441 ? -8.492 15.742 12.055 1 89 441 ASN A C 1
ATOM 3188 O O . ASN A 1 441 ? -7.695 16.688 12.039 1 89 441 ASN A O 1
ATOM 3192 N N . VAL A 1 442 ? -8.141 14.516 12.219 1 96.5 442 VAL A N 1
ATOM 3193 C CA . VAL A 1 442 ? -6.727 14.156 12.219 1 96.5 442 VAL A CA 1
ATOM 3194 C C . VAL A 1 442 ? -6.465 13.086 11.156 1 96.5 442 VAL A C 1
ATOM 3196 O O . VAL A 1 442 ? -5.801 12.086 11.422 1 96.5 442 VAL A O 1
ATOM 3199 N N . ASN A 1 443 ? -7.039 13.281 10.039 1 96.62 443 ASN A N 1
ATOM 3200 C CA . ASN A 1 443 ? -6.887 12.414 8.875 1 96.62 443 ASN A CA 1
ATOM 3201 C C . ASN A 1 443 ? -7.652 11.102 9.047 1 96.62 443 ASN A C 1
ATOM 3203 O O . ASN A 1 443 ? -8.812 11.109 9.477 1 96.62 443 ASN A O 1
ATOM 3207 N N . ASP A 1 444 ? -7.141 10.008 8.477 1 98.19 444 ASP A N 1
ATOM 3208 C CA . ASP A 1 444 ? -7.871 8.742 8.43 1 98.19 444 ASP A CA 1
ATOM 3209 C C . ASP A 1 444 ? -7.102 7.637 9.156 1 98.19 444 ASP A C 1
ATOM 3211 O O . ASP A 1 444 ? -5.887 7.742 9.344 1 98.19 444 ASP A O 1
ATOM 3215 N N . LEU A 1 445 ? -7.82 6.66 9.602 1 98.56 445 LEU A N 1
ATOM 3216 C CA . LEU A 1 445 ? -7.258 5.426 10.148 1 98.56 445 LEU A CA 1
ATOM 3217 C C . LEU A 1 445 ? -7.715 4.219 9.336 1 98.56 445 LEU A C 1
ATOM 3219 O O . LEU A 1 445 ? -8.867 4.16 8.898 1 98.56 445 LEU A O 1
ATOM 3223 N N . ILE A 1 446 ? -6.863 3.311 9.109 1 98.88 446 ILE A N 1
ATOM 3224 C CA . ILE A 1 446 ? -7.129 2.049 8.43 1 98.88 446 ILE A CA 1
ATOM 3225 C C . ILE A 1 446 ? -6.762 0.881 9.344 1 98.88 446 ILE A C 1
ATOM 3227 O O . ILE A 1 446 ? -5.703 0.889 9.977 1 98.88 446 ILE A O 1
ATOM 3231 N N . PHE A 1 447 ? -7.602 -0.089 9.422 1 98.75 447 PHE A N 1
ATOM 3232 C CA . PHE A 1 447 ? -7.371 -1.256 10.266 1 98.75 447 PHE A CA 1
ATOM 3233 C C . PHE A 1 447 ? -7.504 -2.541 9.461 1 98.75 447 PHE A C 1
ATOM 3235 O O . PHE A 1 447 ? -8.367 -2.645 8.586 1 98.75 447 PHE A O 1
ATOM 3242 N N . VAL A 1 448 ? -6.656 -3.477 9.758 1 98.81 448 VAL A N 1
ATOM 3243 C CA . VAL A 1 448 ? -6.77 -4.844 9.266 1 98.81 448 VAL A CA 1
ATOM 3244 C C . VAL A 1 448 ? -6.941 -5.809 10.438 1 98.81 448 VAL A C 1
ATOM 3246 O O . VAL A 1 448 ? -6.035 -5.957 11.258 1 98.81 448 VAL A O 1
ATOM 3249 N N . PHE A 1 449 ? -8.055 -6.383 10.539 1 98.25 449 PHE A N 1
ATOM 3250 C CA . PHE A 1 449 ? -8.32 -7.387 11.562 1 98.25 449 PHE A CA 1
ATOM 3251 C C . PHE A 1 449 ? -8.273 -8.789 10.969 1 98.25 449 PHE A C 1
ATOM 3253 O O . PHE A 1 449 ? -8.844 -9.039 9.906 1 98.25 449 PHE A O 1
ATOM 3260 N N . VAL A 1 450 ? -7.559 -9.656 11.523 1 98.12 450 VAL A N 1
ATOM 3261 C CA . VAL A 1 450 ? -7.543 -11.07 11.141 1 98.12 450 VAL A CA 1
ATOM 3262 C C . VAL A 1 450 ? -7.891 -11.938 12.352 1 98.12 450 VAL A C 1
ATOM 3264 O O . VAL A 1 450 ? -7.234 -11.859 13.391 1 98.12 450 VAL A O 1
ATOM 3267 N N . THR A 1 451 ? -8.914 -12.711 12.195 1 93.31 451 THR A N 1
ATOM 3268 C CA . THR A 1 451 ? -9.367 -13.555 13.297 1 93.31 451 THR A CA 1
ATOM 3269 C C . THR A 1 451 ? -8.703 -14.93 13.227 1 93.31 451 THR A C 1
ATOM 3271 O O . THR A 1 451 ? -8.242 -15.352 12.164 1 93.31 451 THR A O 1
ATOM 3274 N N . GLY A 1 452 ? -8.414 -15.594 14.297 1 80.06 452 GLY A N 1
ATOM 3275 C CA . GLY A 1 452 ? -7.844 -16.922 14.391 1 80.06 452 GLY A CA 1
ATOM 3276 C C . GLY A 1 452 ? -8.805 -18.016 13.945 1 80.06 452 GLY A C 1
ATOM 3277 O O . GLY A 1 452 ? -10.016 -17.812 13.914 1 80.06 452 GLY A O 1
ATOM 3278 N N . MET B 1 1 ? 23.281 26.703 3.637 1 20.31 1 MET B N 1
ATOM 3279 C CA . MET B 1 1 ? 24.547 25.984 3.666 1 20.31 1 MET B CA 1
ATOM 3280 C C . MET B 1 1 ? 24.766 25.234 2.363 1 20.31 1 MET B C 1
ATOM 3282 O O . MET B 1 1 ? 23.812 24.812 1.706 1 20.31 1 MET B O 1
ATOM 3286 N N . PRO B 1 2 ? 25.938 25.188 1.734 1 19.3 2 PRO B N 1
ATOM 3287 C CA . PRO B 1 2 ? 26.328 24.531 0.482 1 19.3 2 PRO B CA 1
ATOM 3288 C C . PRO B 1 2 ? 25.984 23.047 0.469 1 19.3 2 PRO B C 1
ATOM 3290 O O . PRO B 1 2 ? 25.938 22.406 1.525 1 19.3 2 PRO B O 1
ATOM 3293 N N . PHE B 1 3 ? 25.172 22.594 -0.481 1 23.42 3 PHE B N 1
ATOM 3294 C CA . PHE B 1 3 ? 24.906 21.219 -0.911 1 23.42 3 PHE B CA 1
ATOM 3295 C C . PHE B 1 3 ? 26.188 20.406 -0.938 1 23.42 3 PHE B C 1
ATOM 3297 O O . PHE B 1 3 ? 27.109 20.703 -1.693 1 23.42 3 PHE B O 1
ATOM 3304 N N . ASP B 1 4 ? 26.641 19.984 0.141 1 26.83 4 ASP B N 1
ATOM 3305 C CA . ASP B 1 4 ? 27.844 19.172 0.048 1 26.83 4 ASP B CA 1
ATOM 3306 C C . ASP B 1 4 ? 27.672 18.062 -0.974 1 26.83 4 ASP B C 1
ATOM 3308 O O . ASP B 1 4 ? 26.766 17.234 -0.863 1 26.83 4 ASP B O 1
ATOM 3312 N N . PRO B 1 5 ? 28.094 18.047 -2.172 1 33.22 5 PRO B N 1
ATOM 3313 C CA . PRO B 1 5 ? 28.078 17.109 -3.297 1 33.22 5 PRO B CA 1
ATOM 3314 C C . PRO B 1 5 ? 28.281 15.664 -2.859 1 33.22 5 PRO B C 1
ATOM 3316 O O . PRO B 1 5 ? 28.031 14.742 -3.639 1 33.22 5 PRO B O 1
ATOM 3319 N N . SER B 1 6 ? 29.031 15.461 -1.83 1 34.84 6 SER B N 1
ATOM 3320 C CA . SER B 1 6 ? 29.375 14.109 -1.377 1 34.84 6 SER B CA 1
ATOM 3321 C C . SER B 1 6 ? 28.125 13.367 -0.901 1 34.84 6 SER B C 1
ATOM 3323 O O . SER B 1 6 ? 28.172 12.156 -0.652 1 34.84 6 SER B O 1
ATOM 3325 N N . VAL B 1 7 ? 27.219 14.031 -0.523 1 36.53 7 VAL B N 1
ATOM 3326 C CA . VAL B 1 7 ? 25.953 13.508 -0.006 1 36.53 7 VAL B CA 1
ATOM 3327 C C . VAL B 1 7 ? 25.156 12.891 -1.145 1 36.53 7 VAL B C 1
ATOM 3329 O O . VAL B 1 7 ? 24.156 12.203 -0.905 1 36.53 7 VAL B O 1
ATOM 3332 N N . LEU B 1 8 ? 25.297 13.25 -2.443 1 43.53 8 LEU B N 1
ATOM 3333 C CA . LEU B 1 8 ? 24.562 12.805 -3.619 1 43.53 8 LEU B CA 1
ATOM 3334 C C . LEU B 1 8 ? 24.922 11.367 -3.979 1 43.53 8 LEU B C 1
ATOM 3336 O O . LEU B 1 8 ? 24.297 10.758 -4.84 1 43.53 8 LEU B O 1
ATOM 3340 N N . ARG B 1 9 ? 26.031 10.93 -3.287 1 51.81 9 ARG B N 1
ATOM 3341 C CA . ARG B 1 9 ? 26.469 9.602 -3.717 1 51.81 9 ARG B CA 1
ATOM 3342 C C . ARG B 1 9 ? 25.859 8.523 -2.83 1 51.81 9 ARG B C 1
ATOM 3344 O O . ARG B 1 9 ? 25.844 8.648 -1.604 1 51.81 9 ARG B O 1
ATOM 3351 N N . PRO B 1 10 ? 25.141 7.438 -3.459 1 64.44 10 PRO B N 1
ATOM 3352 C CA . PRO B 1 10 ? 24.641 6.332 -2.641 1 64.44 10 PRO B CA 1
ATOM 3353 C C . PRO B 1 10 ? 25.688 5.781 -1.679 1 64.44 10 PRO B C 1
ATOM 3355 O O . PRO B 1 10 ? 26.891 5.832 -1.968 1 64.44 10 PRO B O 1
ATOM 3358 N N . ASN B 1 11 ? 25.297 5.602 -0.443 1 77.69 11 ASN B N 1
ATOM 3359 C CA . ASN B 1 11 ? 26.156 4.945 0.542 1 77.69 11 ASN B CA 1
ATOM 3360 C C . ASN B 1 11 ? 26.641 3.584 0.051 1 77.69 11 ASN B C 1
ATOM 3362 O O . ASN B 1 11 ? 25.875 2.619 0.037 1 77.69 11 ASN B O 1
ATOM 3366 N N . PRO B 1 12 ? 27.906 3.545 -0.414 1 83.56 12 PRO B N 1
ATOM 3367 C CA . PRO B 1 12 ? 28.406 2.311 -1.027 1 83.56 12 PRO B CA 1
ATOM 3368 C C . PRO B 1 12 ? 28.328 1.111 -0.085 1 83.56 12 PRO B C 1
ATOM 3370 O O . PRO B 1 12 ? 28.062 -0.01 -0.527 1 83.56 12 PRO B O 1
ATOM 3373 N N . GLU B 1 13 ? 28.562 1.356 1.182 1 87.88 13 GLU B N 1
ATOM 3374 C CA . GLU B 1 13 ? 28.5 0.26 2.143 1 87.88 13 GLU B CA 1
ATOM 3375 C C . GLU B 1 13 ? 27.078 -0.283 2.277 1 87.88 13 GLU B C 1
ATOM 3377 O O . GLU B 1 13 ? 26.875 -1.498 2.297 1 87.88 13 GLU B O 1
ATOM 3382 N N . LEU B 1 14 ? 26.141 0.615 2.344 1 90.5 14 LEU B N 1
ATOM 3383 C CA . LEU B 1 14 ? 24.75 0.193 2.436 1 90.5 14 LEU B CA 1
ATOM 3384 C C . LEU B 1 14 ? 24.328 -0.539 1.17 1 90.5 14 LEU B C 1
ATOM 3386 O O . LEU B 1 14 ? 23.625 -1.549 1.241 1 90.5 14 LEU B O 1
ATOM 3390 N N . ARG B 1 15 ? 24.75 -0.081 0.052 1 90.88 15 ARG B N 1
ATOM 3391 C CA . ARG B 1 15 ? 24.391 -0.708 -1.214 1 90.88 15 ARG B CA 1
ATOM 3392 C C . ARG B 1 15 ? 24.953 -2.123 -1.307 1 90.88 15 ARG B C 1
ATOM 3394 O O . ARG B 1 15 ? 24.266 -3.037 -1.774 1 90.88 15 ARG B O 1
ATOM 3401 N N . ALA B 1 16 ? 26.188 -2.297 -0.867 1 92.19 16 ALA B N 1
ATOM 3402 C CA . ALA B 1 16 ? 26.781 -3.629 -0.856 1 92.19 16 ALA B CA 1
ATOM 3403 C C . ALA B 1 16 ? 26 -4.578 0.045 1 92.19 16 ALA B C 1
ATOM 3405 O O . ALA B 1 16 ? 25.797 -5.742 -0.3 1 92.19 16 ALA B O 1
ATOM 3406 N N . THR B 1 17 ? 25.625 -4.043 1.176 1 95.12 17 THR B N 1
ATOM 3407 C CA . THR B 1 17 ? 24.828 -4.812 2.123 1 95.12 17 THR B CA 1
ATOM 3408 C C . THR B 1 17 ? 23.484 -5.195 1.51 1 95.12 17 THR B C 1
ATOM 3410 O O . THR B 1 17 ? 23.031 -6.34 1.641 1 95.12 17 THR B O 1
ATOM 3413 N N . ILE B 1 18 ? 22.891 -4.285 0.835 1 95.62 18 ILE B N 1
ATOM 3414 C CA . ILE B 1 18 ? 21.594 -4.5 0.177 1 95.62 18 ILE B CA 1
ATOM 3415 C C . ILE B 1 18 ? 21.734 -5.598 -0.877 1 95.62 18 ILE B C 1
ATOM 3417 O O . ILE B 1 18 ? 20.922 -6.512 -0.941 1 95.62 18 ILE B O 1
ATOM 3421 N N . LEU B 1 19 ? 22.781 -5.543 -1.645 1 94.69 19 LEU B N 1
ATOM 3422 C CA . LEU B 1 19 ? 22.984 -6.523 -2.705 1 94.69 19 LEU B CA 1
ATOM 3423 C C . LEU B 1 19 ? 23.156 -7.922 -2.127 1 94.69 19 LEU B C 1
ATOM 3425 O O . LEU B 1 19 ? 22.688 -8.898 -2.715 1 94.69 19 LEU B O 1
ATOM 3429 N N . GLN B 1 20 ? 23.781 -8.023 -0.955 1 96.31 20 GLN B N 1
ATOM 3430 C CA . GLN B 1 20 ? 23.922 -9.312 -0.29 1 96.31 20 GLN B CA 1
ATOM 3431 C C . GLN B 1 20 ? 22.562 -9.891 0.099 1 96.31 20 GLN B C 1
ATOM 3433 O O . GLN B 1 20 ? 22.344 -11.094 -0.043 1 96.31 20 GLN B O 1
ATOM 3438 N N . ILE B 1 21 ? 21.734 -9.062 0.559 1 97.88 21 ILE B N 1
ATOM 3439 C CA . ILE B 1 21 ? 20.406 -9.477 0.994 1 97.88 21 ILE B CA 1
ATOM 3440 C C . ILE B 1 21 ? 19.578 -9.914 -0.213 1 97.88 21 ILE B C 1
ATOM 3442 O O . ILE B 1 21 ? 18.906 -10.953 -0.172 1 97.88 21 ILE B O 1
ATOM 3446 N N . LEU B 1 22 ? 19.672 -9.148 -1.323 1 97.19 22 LEU B N 1
ATOM 3447 C CA . LEU B 1 22 ? 18.953 -9.492 -2.549 1 97.19 22 LEU B CA 1
ATOM 3448 C C . LEU B 1 22 ? 19.453 -10.82 -3.107 1 97.19 22 LEU B C 1
ATOM 3450 O O . LEU B 1 22 ? 18.656 -11.664 -3.521 1 97.19 22 LEU B O 1
ATOM 3454 N N . GLU B 1 23 ? 20.719 -10.984 -3.061 1 95.56 23 GLU B N 1
ATOM 3455 C CA . GLU B 1 23 ? 21.328 -12.203 -3.586 1 95.56 23 GLU B CA 1
ATOM 3456 C C . GLU B 1 23 ? 20.875 -13.43 -2.799 1 95.56 23 GLU B C 1
ATOM 3458 O O . GLU B 1 23 ? 20.672 -14.5 -3.375 1 95.56 23 GLU B O 1
ATOM 3463 N N . ALA B 1 24 ? 20.734 -13.273 -1.499 1 97.5 24 ALA B N 1
ATOM 3464 C CA . ALA B 1 24 ? 20.281 -14.383 -0.669 1 97.5 24 ALA B CA 1
ATOM 3465 C C . ALA B 1 24 ? 18.875 -14.828 -1.074 1 97.5 24 ALA B C 1
ATOM 3467 O O . ALA B 1 24 ? 18.594 -16.031 -1.125 1 97.5 24 ALA B O 1
ATOM 3468 N N . GLY B 1 25 ? 17.984 -13.891 -1.344 1 97.38 25 GLY B N 1
ATOM 3469 C CA . GLY B 1 25 ? 16.656 -14.219 -1.816 1 97.38 25 GLY B CA 1
ATOM 3470 C C . GLY B 1 25 ? 16.656 -14.93 -3.154 1 97.38 25 GLY B C 1
ATOM 3471 O O . GLY B 1 25 ? 15.953 -15.938 -3.328 1 97.38 25 GLY B O 1
ATOM 3472 N N . LEU B 1 26 ? 17.469 -14.422 -4.082 1 95.31 26 LEU B N 1
ATOM 3473 C CA . LEU B 1 26 ? 17.531 -14.992 -5.422 1 95.31 26 LEU B CA 1
ATOM 3474 C C . LEU B 1 26 ? 18.125 -16.391 -5.383 1 95.31 26 LEU B C 1
ATOM 3476 O O . LEU B 1 26 ? 17.625 -17.297 -6.066 1 95.31 26 LEU B O 1
ATOM 3480 N N . LYS B 1 27 ? 19.141 -16.609 -4.543 1 95.38 27 LYS B N 1
ATOM 3481 C CA . LYS B 1 27 ? 19.781 -17.906 -4.418 1 95.38 27 LYS B CA 1
ATOM 3482 C C . LYS B 1 27 ? 18.797 -18.953 -3.887 1 95.38 27 LYS B C 1
ATOM 3484 O O . LYS B 1 27 ? 18.828 -20.109 -4.301 1 95.38 27 LYS B O 1
ATOM 3489 N N . ALA B 1 28 ? 17.953 -18.531 -3.037 1 97.19 28 ALA B N 1
ATOM 3490 C CA . ALA B 1 28 ? 17 -19.438 -2.383 1 97.19 28 ALA B CA 1
ATOM 3491 C C . ALA B 1 28 ? 15.992 -19.984 -3.383 1 97.19 28 ALA B C 1
ATOM 3493 O O . ALA B 1 28 ? 15.406 -21.047 -3.156 1 97.19 28 ALA B O 1
ATOM 3494 N N . VAL B 1 29 ? 15.844 -19.312 -4.504 1 97.19 29 VAL B N 1
ATOM 3495 C CA . VAL B 1 29 ? 14.805 -19.734 -5.434 1 97.19 29 VAL B CA 1
ATOM 3496 C C . VAL B 1 29 ? 15.438 -20.156 -6.758 1 97.19 29 VAL B C 1
ATOM 3498 O O . VAL B 1 29 ? 14.758 -20.203 -7.789 1 97.19 29 VAL B O 1
ATOM 3501 N N . ASP B 1 30 ? 16.734 -20.375 -6.68 1 95.81 30 ASP B N 1
ATOM 3502 C CA . ASP B 1 30 ? 17.359 -21.062 -7.816 1 95.81 30 ASP B CA 1
ATOM 3503 C C . ASP B 1 30 ? 16.625 -22.359 -8.141 1 95.81 30 ASP B C 1
ATOM 3505 O O . ASP B 1 30 ? 16.484 -23.219 -7.273 1 95.81 30 ASP B O 1
ATOM 3509 N N . PRO B 1 31 ? 16.188 -22.484 -9.383 1 96.75 31 PRO B N 1
ATOM 3510 C CA . PRO B 1 31 ? 15.305 -23.609 -9.688 1 96.75 31 PRO B CA 1
ATOM 3511 C C . PRO B 1 31 ? 15.961 -24.969 -9.414 1 96.75 31 PRO B C 1
ATOM 3513 O O . PRO B 1 31 ? 15.328 -25.859 -8.836 1 96.75 31 PRO B O 1
ATOM 3516 N N . ALA B 1 32 ? 17.234 -25.156 -9.812 1 96.88 32 ALA B N 1
ATOM 3517 C CA . ALA B 1 32 ? 17.922 -26.422 -9.602 1 96.88 32 ALA B CA 1
ATOM 3518 C C . ALA B 1 32 ? 18.109 -26.703 -8.109 1 96.88 32 ALA B C 1
ATOM 3520 O O . ALA B 1 32 ? 17.812 -27.797 -7.637 1 96.88 32 ALA B O 1
ATOM 3521 N N . ALA B 1 33 ? 18.547 -25.688 -7.395 1 96.38 33 ALA B N 1
ATOM 3522 C CA . ALA B 1 33 ? 18.781 -25.828 -5.961 1 96.38 33 ALA B CA 1
ATOM 3523 C C . ALA B 1 33 ? 17.484 -26.094 -5.215 1 96.38 33 ALA B C 1
ATOM 3525 O O . ALA B 1 33 ? 17.438 -26.906 -4.297 1 96.38 33 ALA B O 1
ATOM 3526 N N . ALA B 1 34 ? 16.484 -25.359 -5.562 1 96.81 34 ALA B N 1
ATOM 3527 C CA . ALA B 1 34 ? 15.18 -25.531 -4.934 1 96.81 34 ALA B CA 1
ATOM 3528 C C . ALA B 1 34 ? 14.641 -26.938 -5.164 1 96.81 34 ALA B C 1
ATOM 3530 O O . ALA B 1 34 ? 14.094 -27.562 -4.246 1 96.81 34 ALA B O 1
ATOM 3531 N N . THR B 1 35 ? 14.766 -27.422 -6.387 1 97.88 35 THR B N 1
ATOM 3532 C CA . THR B 1 35 ? 14.328 -28.766 -6.727 1 97.88 35 THR B CA 1
ATOM 3533 C C . THR B 1 35 ? 15.07 -29.797 -5.887 1 97.88 35 THR B C 1
ATOM 3535 O O . THR B 1 35 ? 14.453 -30.703 -5.324 1 97.88 35 THR B O 1
ATOM 3538 N N . ARG B 1 36 ? 16.328 -29.641 -5.711 1 97.38 36 ARG B N 1
ATOM 3539 C CA . ARG B 1 36 ? 17.156 -30.594 -4.984 1 97.38 36 ARG B CA 1
ATOM 3540 C C . ARG B 1 36 ? 16.828 -30.562 -3.492 1 97.38 36 ARG B C 1
ATOM 3542 O O . ARG B 1 36 ? 17 -31.578 -2.799 1 97.38 36 ARG B O 1
ATOM 3549 N N . ARG B 1 37 ? 16.391 -29.406 -3.01 1 96.94 37 ARG B N 1
ATOM 3550 C CA . ARG B 1 37 ? 16.031 -29.297 -1.601 1 96.94 37 ARG B CA 1
ATOM 3551 C C . ARG B 1 37 ? 14.828 -30.188 -1.274 1 96.94 37 ARG B C 1
ATOM 3553 O O . ARG B 1 37 ? 14.727 -30.719 -0.164 1 96.94 37 ARG B O 1
ATOM 3560 N N . PHE B 1 38 ? 13.961 -30.406 -2.256 1 97.62 38 PHE B N 1
ATOM 3561 C CA . PHE B 1 38 ? 12.727 -31.125 -1.971 1 97.62 38 PHE B CA 1
ATOM 3562 C C . PHE B 1 38 ? 12.758 -32.531 -2.584 1 97.62 38 PHE B C 1
ATOM 3564 O O . PHE B 1 38 ? 11.898 -33.375 -2.283 1 97.62 38 PHE B O 1
ATOM 3571 N N . LEU B 1 39 ? 13.703 -32.812 -3.494 1 97.94 39 LEU B N 1
ATOM 3572 C CA . LEU B 1 39 ? 13.875 -34.094 -4.148 1 97.94 39 LEU B CA 1
ATOM 3573 C C . LEU B 1 39 ? 15.219 -34.719 -3.787 1 97.94 39 LEU B C 1
ATOM 3575 O O . LEU B 1 39 ? 16.25 -34.312 -4.312 1 97.94 39 LEU B O 1
ATOM 3579 N N . GLN B 1 40 ? 15.156 -35.719 -2.943 1 97.44 40 GLN B N 1
ATOM 3580 C CA . GLN B 1 40 ? 16.375 -36.375 -2.465 1 97.44 40 GLN B CA 1
ATOM 3581 C C . GLN B 1 40 ? 16.328 -37.875 -2.66 1 97.44 40 GLN B C 1
ATOM 3583 O O . GLN B 1 40 ? 15.25 -38.469 -2.592 1 97.44 40 GLN B O 1
ATOM 3588 N N . ARG B 1 41 ? 17.531 -38.438 -2.941 1 97.94 41 ARG B N 1
ATOM 3589 C CA . ARG B 1 41 ? 17.609 -39.875 -3.148 1 97.94 41 ARG B CA 1
ATOM 3590 C C . ARG B 1 41 ? 18.719 -40.5 -2.318 1 97.94 41 ARG B C 1
ATOM 3592 O O . ARG B 1 41 ? 19.844 -39.969 -2.289 1 97.94 41 ARG B O 1
ATOM 3599 N N . GLU B 1 42 ? 18.422 -41.5 -1.588 1 96.94 42 GLU B N 1
ATOM 3600 C CA . GLU B 1 42 ? 19.359 -42.375 -0.908 1 96.94 42 GLU B CA 1
ATOM 3601 C C . GLU B 1 42 ? 19.188 -43.812 -1.348 1 96.94 42 GLU B C 1
ATOM 3603 O O . GLU B 1 42 ? 18.344 -44.531 -0.804 1 96.94 42 GLU B O 1
ATOM 3608 N N . GLY B 1 43 ? 20.078 -44.281 -2.191 1 96.06 43 GLY B N 1
ATOM 3609 C CA . GLY B 1 43 ? 19.906 -45.625 -2.752 1 96.06 43 GLY B CA 1
ATOM 3610 C C . GLY B 1 43 ? 18.641 -45.75 -3.561 1 96.06 43 GLY B C 1
ATOM 3611 O O . GLY B 1 43 ? 18.438 -45.031 -4.539 1 96.06 43 GLY B O 1
ATOM 3612 N N . HIS B 1 44 ? 17.734 -46.656 -3.004 1 96.44 44 HIS B N 1
ATOM 3613 C CA . HIS B 1 44 ? 16.5 -46.906 -3.725 1 96.44 44 HIS B CA 1
ATOM 3614 C C . HIS B 1 44 ? 15.328 -46.156 -3.105 1 96.44 44 HIS B C 1
ATOM 3616 O O . HIS B 1 44 ? 14.172 -46.406 -3.455 1 96.44 44 HIS B O 1
ATOM 3622 N N . ARG B 1 45 ? 15.68 -45.25 -2.252 1 97.75 45 ARG B N 1
ATOM 3623 C CA . ARG B 1 45 ? 14.648 -44.469 -1.573 1 97.75 45 ARG B CA 1
ATOM 3624 C C . ARG B 1 45 ? 14.656 -43 -2.064 1 97.75 45 ARG B C 1
ATOM 3626 O O . ARG B 1 45 ? 15.664 -42.312 -1.947 1 97.75 45 ARG B O 1
ATOM 3633 N N . LEU B 1 46 ? 13.539 -42.625 -2.619 1 98.44 46 LEU B N 1
ATOM 3634 C CA . LEU B 1 46 ? 13.32 -41.25 -3.035 1 98.44 46 LEU B CA 1
ATOM 3635 C C . LEU B 1 46 ? 12.453 -40.5 -2.023 1 98.44 46 LEU B C 1
ATOM 3637 O O . LEU B 1 46 ? 11.391 -41 -1.635 1 98.44 46 LEU B O 1
ATOM 3641 N N . THR B 1 47 ? 12.93 -39.438 -1.52 1 98.44 47 THR B N 1
ATOM 3642 C CA . THR B 1 47 ? 12.172 -38.625 -0.583 1 98.44 47 THR B CA 1
ATOM 3643 C C . THR B 1 47 ? 11.773 -37.281 -1.22 1 98.44 47 THR B C 1
ATOM 3645 O O . THR B 1 47 ? 12.625 -36.562 -1.742 1 98.44 47 THR B O 1
ATOM 3648 N N . VAL B 1 48 ? 10.477 -37 -1.236 1 98.44 48 VAL B N 1
ATOM 3649 C CA . VAL B 1 48 ? 9.93 -35.75 -1.737 1 98.44 48 VAL B CA 1
ATOM 3650 C C . VAL B 1 48 ? 9.148 -35.031 -0.63 1 98.44 48 VAL B C 1
ATOM 3652 O O . VAL B 1 48 ? 8.055 -35.469 -0.262 1 98.44 48 VAL B O 1
ATOM 3655 N N . ALA B 1 49 ? 9.688 -33.906 -0.204 1 96.69 49 ALA B N 1
ATOM 3656 C CA . ALA B 1 49 ? 9.039 -33.125 0.843 1 96.69 49 ALA B CA 1
ATOM 3657 C C . ALA B 1 49 ? 8.562 -34.031 1.983 1 96.69 49 ALA B C 1
ATOM 3659 O O . ALA B 1 49 ? 7.395 -33.969 2.377 1 96.69 49 ALA B O 1
ATOM 3660 N N . GLY B 1 50 ? 9.367 -34.969 2.426 1 95.38 50 GLY B N 1
ATOM 3661 C CA . GLY B 1 50 ? 9.102 -35.75 3.604 1 95.38 50 GLY B CA 1
ATOM 3662 C C . GLY B 1 50 ? 8.438 -37.094 3.277 1 95.38 50 GLY B C 1
ATOM 3663 O O . GLY B 1 50 ? 8.438 -38 4.098 1 95.38 50 GLY B O 1
ATOM 3664 N N . ARG B 1 51 ? 7.801 -37.219 2.109 1 97.75 51 ARG B N 1
ATOM 3665 C CA . ARG B 1 51 ? 7.207 -38.5 1.686 1 97.75 51 ARG B CA 1
ATOM 3666 C C . ARG B 1 51 ? 8.227 -39.375 0.962 1 97.75 51 ARG B C 1
ATOM 3668 O O . ARG B 1 51 ? 9.023 -38.875 0.162 1 97.75 51 ARG B O 1
ATOM 3675 N N . THR B 1 52 ? 8.172 -40.656 1.234 1 97.88 52 THR B N 1
ATOM 3676 C CA . THR B 1 52 ? 9.172 -41.531 0.666 1 97.88 52 THR B CA 1
ATOM 3677 C C . THR B 1 52 ? 8.547 -42.469 -0.379 1 97.88 52 THR B C 1
ATOM 3679 O O . THR B 1 52 ? 7.434 -42.969 -0.189 1 97.88 52 THR B O 1
ATOM 3682 N N . TYR B 1 53 ? 9.312 -42.688 -1.46 1 98.19 53 TYR B N 1
ATOM 3683 C CA . TYR B 1 53 ? 8.945 -43.594 -2.551 1 98.19 53 TYR B CA 1
ATOM 3684 C C . TYR B 1 53 ? 10.016 -44.656 -2.766 1 98.19 53 TYR B C 1
ATOM 3686 O O . TYR B 1 53 ? 11.195 -44.344 -2.928 1 98.19 53 TYR B O 1
ATOM 3694 N N . ASP B 1 54 ? 9.594 -45.906 -2.744 1 98.19 54 ASP B N 1
ATOM 3695 C CA . ASP B 1 54 ? 10.508 -47 -3.059 1 98.19 54 ASP B CA 1
ATOM 3696 C C . ASP B 1 54 ? 10.703 -47.156 -4.566 1 98.19 54 ASP B C 1
ATOM 3698 O O . ASP B 1 54 ? 9.805 -47.625 -5.273 1 98.19 54 ASP B O 1
ATOM 3702 N N . LEU B 1 55 ? 11.859 -46.812 -5.02 1 97.88 55 LEU B N 1
ATOM 3703 C CA . LEU B 1 55 ? 12.133 -46.781 -6.449 1 97.88 55 LEU B CA 1
ATOM 3704 C C . LEU B 1 55 ? 12.047 -48.156 -7.066 1 97.88 55 LEU B C 1
ATOM 3706 O O . LEU B 1 55 ? 11.828 -48.312 -8.273 1 97.88 55 LEU B O 1
ATOM 3710 N N . ASP B 1 56 ? 12.25 -49.156 -6.293 1 97.19 56 ASP B N 1
ATOM 3711 C CA . ASP B 1 56 ? 12.219 -50.531 -6.793 1 97.19 56 ASP B CA 1
ATOM 3712 C C . ASP B 1 56 ? 10.797 -50.938 -7.168 1 97.19 56 ASP B C 1
ATOM 3714 O O . ASP B 1 56 ? 10.602 -51.938 -7.859 1 97.19 56 ASP B O 1
ATOM 3718 N N . ARG B 1 57 ? 9.922 -50.219 -6.742 1 97.12 57 ARG B N 1
ATOM 3719 C CA . ARG B 1 57 ? 8.531 -50.531 -7.035 1 97.12 57 ARG B CA 1
ATOM 3720 C C . ARG B 1 57 ? 8.125 -50 -8.406 1 97.12 57 ARG B C 1
ATOM 3722 O O . ARG B 1 57 ? 7.043 -50.312 -8.906 1 97.12 57 ARG B O 1
ATOM 3729 N N . TYR B 1 58 ? 9.031 -49.188 -8.984 1 98.12 58 TYR B N 1
ATOM 3730 C CA . TYR B 1 58 ? 8.688 -48.562 -10.25 1 98.12 58 TYR B CA 1
ATOM 3731 C C . TYR B 1 58 ? 9.492 -49.156 -11.398 1 98.12 58 TYR B C 1
ATOM 3733 O O . TYR B 1 58 ? 10.719 -49.312 -11.297 1 98.12 58 TYR B O 1
ATOM 3741 N N . ARG B 1 59 ? 8.766 -49.5 -12.43 1 98.12 59 ARG B N 1
ATOM 3742 C CA . ARG B 1 59 ? 9.406 -50 -13.633 1 98.12 59 ARG B CA 1
ATOM 3743 C C . ARG B 1 59 ? 9.992 -48.875 -14.477 1 98.12 59 ARG B C 1
ATOM 3745 O O . ARG B 1 59 ? 11.094 -49.031 -15.016 1 98.12 59 ARG B O 1
ATOM 3752 N N . HIS B 1 60 ? 9.266 -47.844 -14.648 1 98.31 60 HIS B N 1
ATOM 3753 C CA . HIS B 1 60 ? 9.688 -46.688 -15.406 1 98.31 60 HIS B CA 1
ATOM 3754 C C . HIS B 1 60 ? 9.484 -45.406 -14.602 1 98.31 60 HIS B C 1
ATOM 3756 O O . HIS B 1 60 ? 8.562 -45.312 -13.789 1 98.31 60 HIS B O 1
ATOM 3762 N N . ILE B 1 61 ? 10.422 -44.5 -14.773 1 98.69 61 ILE B N 1
ATOM 3763 C CA . ILE B 1 61 ? 10.305 -43.156 -14.211 1 98.69 61 ILE B CA 1
ATOM 3764 C C . ILE B 1 61 ? 10.398 -42.125 -15.328 1 98.69 61 ILE B C 1
ATOM 3766 O O . ILE B 1 61 ? 11.414 -42.031 -16.016 1 98.69 61 ILE B O 1
ATOM 3770 N N . TYR B 1 62 ? 9.328 -41.344 -15.5 1 98.75 62 TYR B N 1
ATOM 3771 C CA . TYR B 1 62 ? 9.273 -40.312 -16.562 1 98.75 62 TYR B CA 1
ATOM 3772 C C . TYR B 1 62 ? 9.242 -38.906 -15.969 1 98.75 62 TYR B C 1
ATOM 3774 O O . TYR B 1 62 ? 8.734 -38.719 -14.859 1 98.75 62 TYR B O 1
ATOM 3782 N N . VAL B 1 63 ? 9.82 -37.938 -16.688 1 98.81 63 VAL B N 1
ATOM 3783 C CA . VAL B 1 63 ? 9.742 -36.531 -16.328 1 98.81 63 VAL B CA 1
ATOM 3784 C C . VAL B 1 63 ? 8.961 -35.781 -17.406 1 98.81 63 VAL B C 1
ATOM 3786 O O . VAL B 1 63 ? 9.25 -35.906 -18.594 1 98.81 63 VAL B O 1
ATOM 3789 N N . ILE B 1 64 ? 7.93 -35.062 -17.016 1 98.81 64 ILE B N 1
ATOM 3790 C CA . ILE B 1 64 ? 7.164 -34.219 -17.922 1 98.81 64 ILE B CA 1
ATOM 3791 C C . ILE B 1 64 ? 7.035 -32.812 -17.328 1 98.81 64 ILE B C 1
ATOM 3793 O O . ILE B 1 64 ? 7.277 -32.594 -16.141 1 98.81 64 ILE B O 1
ATOM 3797 N N . GLY B 1 65 ? 6.762 -31.844 -18.188 1 97.75 65 GLY B N 1
ATOM 3798 C CA . GLY B 1 65 ? 6.5 -30.547 -17.578 1 97.75 65 GLY B CA 1
ATOM 3799 C C . GLY B 1 65 ? 6.664 -29.391 -18.547 1 97.75 65 GLY B C 1
ATOM 3800 O O . GLY B 1 65 ? 6.777 -29.594 -19.766 1 97.75 65 GLY B O 1
ATOM 3801 N N . ALA B 1 66 ? 6.5 -28.156 -18 1 97.38 66 ALA B N 1
ATOM 3802 C CA . ALA B 1 66 ? 6.594 -26.938 -18.797 1 97.38 66 ALA B CA 1
ATOM 3803 C C . ALA B 1 66 ? 6.867 -25.734 -17.906 1 97.38 66 ALA B C 1
ATOM 3805 O O . ALA B 1 66 ? 6.34 -25.641 -16.797 1 97.38 66 ALA B O 1
ATOM 3806 N N . GLY B 1 67 ? 7.656 -24.828 -18.469 1 95.12 67 GLY B N 1
ATOM 3807 C CA . GLY B 1 67 ? 7.887 -23.562 -17.797 1 95.12 67 GLY B CA 1
ATOM 3808 C C . GLY B 1 67 ? 9.266 -22.984 -18.047 1 95.12 67 GLY B C 1
ATOM 3809 O O . GLY B 1 67 ? 10.164 -23.703 -18.5 1 95.12 67 GLY B O 1
ATOM 3810 N N . LYS B 1 68 ? 9.422 -21.734 -17.609 1 90.69 68 LYS B N 1
ATOM 3811 C CA . LYS B 1 68 ? 10.656 -21 -17.844 1 90.69 68 LYS B CA 1
ATOM 3812 C C . LYS B 1 68 ? 11.82 -21.609 -17.078 1 90.69 68 LYS B C 1
ATOM 3814 O O . LYS B 1 68 ? 12.969 -21.547 -17.531 1 90.69 68 LYS B O 1
ATOM 3819 N N . ALA B 1 69 ? 11.523 -22.25 -15.984 1 94.31 69 ALA B N 1
ATOM 3820 C CA . ALA B 1 69 ? 12.57 -22.859 -15.156 1 94.31 69 ALA B CA 1
ATOM 3821 C C . ALA B 1 69 ? 12.711 -24.344 -15.438 1 94.31 69 ALA B C 1
ATOM 3823 O O . ALA B 1 69 ? 13.359 -25.078 -14.688 1 94.31 69 ALA B O 1
ATOM 3824 N N . GLY B 1 70 ? 12.148 -24.828 -16.484 1 95.88 70 GLY B N 1
ATOM 3825 C CA . GLY B 1 70 ? 12.094 -26.25 -16.781 1 95.88 70 GLY B CA 1
ATOM 3826 C C . GLY B 1 70 ? 13.461 -26.875 -16.938 1 95.88 70 GLY B C 1
ATOM 3827 O O . GLY B 1 70 ? 13.695 -27.984 -16.469 1 95.88 70 GLY B O 1
ATOM 3828 N N . ALA B 1 71 ? 14.375 -26.156 -17.578 1 96.31 71 ALA B N 1
ATOM 3829 C CA . ALA B 1 71 ? 15.688 -26.719 -17.875 1 96.31 71 ALA B CA 1
ATOM 3830 C C . ALA B 1 71 ? 16.484 -26.969 -16.578 1 96.31 71 ALA B C 1
ATOM 3832 O O . ALA B 1 71 ? 16.875 -28.094 -16.312 1 96.31 71 ALA B O 1
ATOM 3833 N N . PRO B 1 72 ? 16.641 -25.922 -15.742 1 96.88 72 PRO B N 1
ATOM 3834 C CA . PRO B 1 72 ? 17.391 -26.203 -14.516 1 96.88 72 PRO B CA 1
ATOM 3835 C C . PRO B 1 72 ? 16.672 -27.203 -13.602 1 96.88 72 PRO B C 1
ATOM 3837 O O . PRO B 1 72 ? 17.344 -27.969 -12.898 1 96.88 72 PRO B O 1
ATOM 3840 N N . MET B 1 73 ? 15.383 -27.281 -13.578 1 97.94 73 MET B N 1
ATOM 3841 C CA . MET B 1 73 ? 14.656 -28.25 -12.766 1 97.94 73 MET B CA 1
ATOM 3842 C C . MET B 1 73 ? 14.875 -29.672 -13.289 1 97.94 73 MET B C 1
ATOM 3844 O O . MET B 1 73 ? 15.094 -30.594 -12.508 1 97.94 73 MET B O 1
ATOM 3848 N N . ALA B 1 74 ? 14.828 -29.812 -14.609 1 98.31 74 ALA B N 1
ATOM 3849 C CA . ALA B 1 74 ? 15.07 -31.109 -15.227 1 98.31 74 ALA B CA 1
ATOM 3850 C C . ALA B 1 74 ? 16.484 -31.594 -14.938 1 98.31 74 ALA B C 1
ATOM 3852 O O . ALA B 1 74 ? 16.703 -32.781 -14.648 1 98.31 74 ALA B O 1
ATOM 3853 N N . GLN B 1 75 ? 17.422 -30.688 -15.047 1 98 75 GLN B N 1
ATOM 3854 C CA . GLN B 1 75 ? 18.812 -31.016 -14.742 1 98 75 GLN B CA 1
ATOM 3855 C C . GLN B 1 75 ? 18.953 -31.516 -13.312 1 98 75 GLN B C 1
ATOM 3857 O O . GLN B 1 75 ? 19.688 -32.469 -13.062 1 98 75 GLN B O 1
ATOM 3862 N N . ALA B 1 76 ? 18.266 -30.875 -12.414 1 98.12 76 ALA B N 1
ATOM 3863 C CA . ALA B 1 76 ? 18.312 -31.281 -11.008 1 98.12 76 ALA B CA 1
ATOM 3864 C C . ALA B 1 76 ? 17.719 -32.688 -10.828 1 98.12 76 ALA B C 1
ATOM 3866 O O . ALA B 1 76 ? 18.266 -33.5 -10.078 1 98.12 76 ALA B O 1
ATOM 3867 N N . VAL B 1 77 ? 16.625 -32.969 -11.523 1 98.56 77 VAL B N 1
ATOM 3868 C CA . VAL B 1 77 ? 16 -34.281 -11.438 1 98.56 77 VAL B CA 1
ATOM 3869 C C . VAL B 1 77 ? 16.938 -35.344 -12 1 98.56 77 VAL B C 1
ATOM 3871 O O . VAL B 1 77 ? 17.078 -36.438 -11.422 1 98.56 77 VAL B O 1
ATOM 3874 N N . GLU B 1 78 ? 17.594 -35.062 -13.125 1 98.38 78 GLU B N 1
ATOM 3875 C CA . GLU B 1 78 ? 18.547 -36 -13.711 1 98.38 78 GLU B CA 1
ATOM 3876 C C . GLU B 1 78 ? 19.703 -36.281 -12.75 1 98.38 78 GLU B C 1
ATOM 3878 O O . GLU B 1 78 ? 20.172 -37.406 -12.656 1 98.38 78 GLU B O 1
ATOM 3883 N N . ALA B 1 79 ? 20.109 -35.219 -12.094 1 97.69 79 ALA B N 1
ATOM 3884 C CA . ALA B 1 79 ? 21.219 -35.375 -11.148 1 97.69 79 ALA B CA 1
ATOM 3885 C C . ALA B 1 79 ? 20.828 -36.312 -9.992 1 97.69 79 ALA B C 1
ATOM 3887 O O . ALA B 1 79 ? 21.672 -37.062 -9.477 1 97.69 79 ALA B O 1
ATOM 3888 N N . VAL B 1 80 ? 19.641 -36.281 -9.57 1 98.06 80 VAL B N 1
ATOM 3889 C CA . VAL B 1 80 ? 19.172 -37 -8.406 1 98.06 80 VAL B CA 1
ATOM 3890 C C . VAL B 1 80 ? 18.844 -38.438 -8.805 1 98.06 80 VAL B C 1
ATOM 3892 O O . VAL B 1 80 ? 19.188 -39.406 -8.086 1 98.06 80 VAL B O 1
ATOM 3895 N N . LEU B 1 81 ? 18.266 -38.656 -9.992 1 98 81 LEU B N 1
ATOM 3896 C CA . LEU B 1 81 ? 17.703 -39.969 -10.312 1 98 81 LEU B CA 1
ATOM 3897 C C . LEU B 1 81 ? 18.609 -40.719 -11.289 1 98 81 LEU B C 1
ATOM 3899 O O . LEU B 1 81 ? 18.531 -41.938 -11.398 1 98 81 LEU B O 1
ATOM 3903 N N . GLY B 1 82 ? 19.438 -40.031 -12.047 1 94.81 82 GLY B N 1
ATOM 3904 C CA . GLY B 1 82 ? 20.438 -40.594 -12.914 1 94.81 82 GLY B CA 1
ATOM 3905 C C . GLY B 1 82 ? 19.875 -41.656 -13.852 1 94.81 82 GLY B C 1
ATOM 3906 O O . GLY B 1 82 ? 18.906 -41.406 -14.57 1 94.81 82 GLY B O 1
ATOM 3907 N N . ASP B 1 83 ? 20.391 -42.875 -13.719 1 93.94 83 ASP B N 1
ATOM 3908 C CA . ASP B 1 83 ? 20.094 -43.969 -14.648 1 93.94 83 ASP B CA 1
ATOM 3909 C C . ASP B 1 83 ? 18.719 -44.562 -14.391 1 93.94 83 ASP B C 1
ATOM 3911 O O . ASP B 1 83 ? 18.219 -45.344 -15.188 1 93.94 83 ASP B O 1
ATOM 3915 N N . ARG B 1 84 ? 18.125 -44.125 -13.367 1 96.56 84 ARG B N 1
ATOM 3916 C CA . ARG B 1 84 ? 16.781 -44.625 -13.078 1 96.56 84 ARG B CA 1
ATOM 3917 C C . ARG B 1 84 ? 15.742 -43.969 -13.977 1 96.56 84 ARG B C 1
ATOM 3919 O O . ARG B 1 84 ? 14.617 -44.438 -14.094 1 96.56 84 ARG B O 1
ATOM 3926 N N . LEU B 1 85 ? 16.078 -42.875 -14.578 1 98 85 LEU B N 1
ATOM 3927 C CA . LEU B 1 85 ? 15.156 -42.188 -15.461 1 98 85 LEU B CA 1
ATOM 3928 C C . LEU B 1 85 ? 15.008 -42.938 -16.781 1 98 85 LEU B C 1
ATOM 3930 O O . LEU B 1 85 ? 16 -43.344 -17.391 1 98 85 LEU B O 1
ATOM 3934 N N . THR B 1 86 ? 13.781 -43.125 -17.156 1 98.25 86 THR B N 1
ATOM 3935 C CA . THR B 1 86 ? 13.477 -43.781 -18.406 1 98.25 86 THR B CA 1
ATOM 3936 C C . THR B 1 86 ? 13.422 -42.781 -19.562 1 98.25 86 THR B C 1
ATOM 3938 O O . THR B 1 86 ? 13.789 -43.125 -20.688 1 98.25 86 THR B O 1
ATOM 3941 N N . GLY B 1 87 ? 12.922 -41.656 -19.281 1 97.75 87 GLY B N 1
ATOM 3942 C CA . GLY B 1 87 ? 12.758 -40.625 -20.281 1 97.75 87 GLY B CA 1
ATOM 3943 C C . GLY B 1 87 ? 11.945 -39.438 -19.781 1 97.75 87 GLY B C 1
ATOM 3944 O O . GLY B 1 87 ? 11.594 -39.375 -18.594 1 97.75 87 GLY B O 1
ATOM 3945 N N . GLY B 1 88 ? 11.773 -38.469 -20.734 1 98.31 88 GLY B N 1
ATOM 3946 C CA . GLY B 1 88 ? 10.977 -37.312 -20.344 1 98.31 88 GLY B CA 1
ATOM 3947 C C . GLY B 1 88 ? 10.945 -36.219 -21.391 1 98.31 88 GLY B C 1
ATOM 3948 O O . GLY B 1 88 ? 11.719 -36.25 -22.344 1 98.31 88 GLY B O 1
ATOM 3949 N N . LEU B 1 89 ? 10.031 -35.344 -21.203 1 98.69 89 LEU B N 1
ATOM 3950 C CA . LEU B 1 89 ? 9.836 -34.188 -22.078 1 98.69 89 LEU B CA 1
ATOM 3951 C C . LEU B 1 89 ? 9.375 -32.969 -21.281 1 98.69 89 LEU B C 1
ATOM 3953 O O . LEU B 1 89 ? 8.391 -33.062 -20.531 1 98.69 89 LEU B O 1
ATOM 3957 N N . VAL B 1 90 ? 10.133 -31.875 -21.359 1 98.38 90 VAL B N 1
ATOM 3958 C CA . VAL B 1 90 ? 9.789 -30.625 -20.703 1 98.38 90 VAL B CA 1
ATOM 3959 C C . VAL B 1 90 ? 9.812 -29.484 -21.719 1 98.38 90 VAL B C 1
ATOM 3961 O O . VAL B 1 90 ? 10.766 -29.344 -22.484 1 98.38 90 VAL B O 1
ATOM 3964 N N . VAL B 1 91 ? 8.742 -28.703 -21.75 1 98 91 VAL B N 1
ATOM 3965 C CA . VAL B 1 91 ? 8.641 -27.578 -22.672 1 98 91 VAL B CA 1
ATOM 3966 C C . VAL B 1 91 ? 9.172 -26.312 -21.984 1 98 91 VAL B C 1
ATOM 3968 O O . VAL B 1 91 ? 8.758 -25.984 -20.875 1 98 91 VAL B O 1
ATOM 3971 N N . VAL B 1 92 ? 10.102 -25.594 -22.609 1 95.44 92 VAL B N 1
ATOM 3972 C CA . VAL B 1 92 ? 10.672 -24.359 -22.078 1 95.44 92 VAL B CA 1
ATOM 3973 C C . VAL B 1 92 ? 10.492 -23.234 -23.094 1 95.44 92 VAL B C 1
ATOM 3975 O O . VAL B 1 92 ? 10.117 -23.484 -24.25 1 95.44 92 VAL B O 1
ATOM 3978 N N . LYS B 1 93 ? 10.648 -22 -22.594 1 92.44 93 LYS B N 1
ATOM 3979 C CA . LYS B 1 93 ? 10.578 -20.844 -23.484 1 92.44 93 LYS B CA 1
ATOM 3980 C C . LYS B 1 93 ? 11.75 -20.844 -24.469 1 92.44 93 LYS B C 1
ATOM 3982 O O . LYS B 1 93 ? 12.859 -21.25 -24.109 1 92.44 93 LYS B O 1
ATOM 3987 N N . THR B 1 94 ? 11.477 -20.344 -25.688 1 91.81 94 THR B N 1
ATOM 3988 C CA . THR B 1 94 ? 12.547 -20.203 -26.672 1 91.81 94 THR B CA 1
ATOM 3989 C C . THR B 1 94 ? 13.758 -19.5 -26.062 1 91.81 94 THR B C 1
ATOM 3991 O O . THR B 1 94 ? 13.625 -18.438 -25.453 1 91.81 94 THR B O 1
ATOM 3994 N N . GLY B 1 95 ? 14.852 -20.125 -26.094 1 88.69 95 GLY B N 1
ATOM 3995 C CA . GLY B 1 95 ? 16.078 -19.547 -25.578 1 88.69 95 GLY B CA 1
ATOM 3996 C C . GLY B 1 95 ? 16.406 -20.016 -24.172 1 88.69 95 GLY B C 1
ATOM 3997 O O . GLY B 1 95 ? 17.438 -19.641 -23.609 1 88.69 95 GLY B O 1
ATOM 3998 N N . HIS B 1 96 ? 15.602 -20.891 -23.609 1 89.5 96 HIS B N 1
ATOM 3999 C CA . HIS B 1 96 ? 15.781 -21.25 -22.203 1 89.5 96 HIS B CA 1
ATOM 4000 C C . HIS B 1 96 ? 16.156 -22.734 -22.078 1 89.5 96 HIS B C 1
ATOM 4002 O O . HIS B 1 96 ? 16.109 -23.297 -20.984 1 89.5 96 HIS B O 1
ATOM 4008 N N . ALA B 1 97 ? 16.516 -23.359 -23.172 1 91.56 97 ALA B N 1
ATOM 4009 C CA . ALA B 1 97 ? 16.938 -24.75 -23.094 1 91.56 97 ALA B CA 1
ATOM 4010 C C . ALA B 1 97 ? 18.297 -24.875 -22.422 1 91.56 97 ALA B C 1
ATOM 4012 O O . ALA B 1 97 ? 18.906 -23.859 -22.062 1 91.56 97 ALA B O 1
ATOM 4013 N N . GLY B 1 98 ? 18.703 -26.078 -22.078 1 91.31 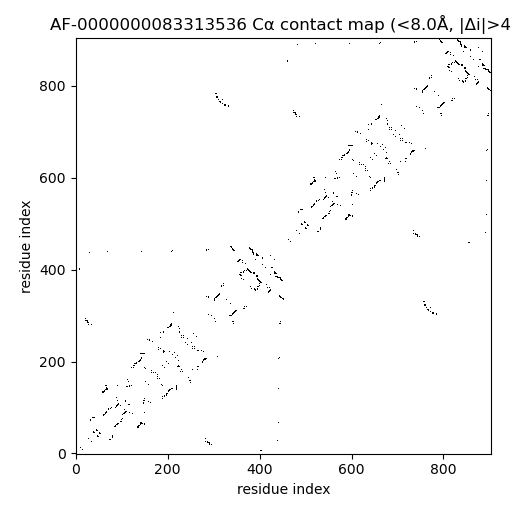98 GLY B N 1
ATOM 4014 C CA . GLY B 1 98 ? 19.969 -26.391 -21.438 1 91.31 98 GLY B CA 1
ATOM 4015 C C . GLY B 1 98 ? 20.359 -27.859 -21.578 1 91.31 98 GLY B C 1
ATOM 4016 O O . GLY B 1 98 ? 19.625 -28.656 -22.156 1 91.31 98 GLY B O 1
ATOM 4017 N N . PRO B 1 99 ? 21.516 -28.078 -21.141 1 94.31 99 PRO B N 1
ATOM 4018 C CA . PRO B 1 99 ? 22 -29.438 -21.312 1 94.31 99 PRO B CA 1
ATOM 4019 C C . PRO B 1 99 ? 21.266 -30.453 -20.422 1 94.31 99 PRO B C 1
ATOM 4021 O O . PRO B 1 99 ? 21.219 -30.266 -19.203 1 94.31 99 PRO B O 1
ATOM 4024 N N . THR B 1 100 ? 20.641 -31.391 -21.047 1 96.5 100 THR B N 1
ATOM 4025 C CA . THR B 1 100 ? 20.062 -32.562 -20.375 1 96.5 100 THR B CA 1
ATOM 4026 C C . THR B 1 100 ? 20.469 -33.844 -21.094 1 96.5 100 THR B C 1
ATOM 4028 O O . THR B 1 100 ? 20.984 -33.812 -22.203 1 96.5 100 THR B O 1
ATOM 4031 N N . HIS B 1 101 ? 20.328 -34.938 -20.328 1 96 101 HIS B N 1
ATOM 4032 C CA . HIS B 1 101 ? 20.766 -36.219 -20.891 1 96 101 HIS B CA 1
ATOM 4033 C C . HIS B 1 101 ? 19.562 -37.062 -21.25 1 96 101 HIS B C 1
ATOM 4035 O O . HIS B 1 101 ? 19.438 -37.562 -22.375 1 96 101 HIS B O 1
ATOM 4041 N N . THR B 1 102 ? 18.719 -37.312 -20.359 1 97.88 102 THR B N 1
ATOM 4042 C CA . THR B 1 102 ? 17.609 -38.25 -20.484 1 97.88 102 THR B CA 1
ATOM 4043 C C . THR B 1 102 ? 16.312 -37.5 -20.828 1 97.88 102 THR B C 1
ATOM 4045 O O . THR B 1 102 ? 15.523 -37.969 -21.641 1 97.88 102 THR B O 1
ATOM 4048 N N . VAL B 1 103 ? 16.141 -36.281 -20.281 1 98.25 103 VAL B N 1
ATOM 4049 C CA . VAL B 1 103 ? 14.914 -35.5 -20.484 1 98.25 103 VAL B CA 1
ATOM 4050 C C . VAL B 1 103 ? 15.062 -34.625 -21.719 1 98.25 103 VAL B C 1
ATOM 4052 O O . VAL B 1 103 ? 16.016 -33.844 -21.828 1 98.25 103 VAL B O 1
ATOM 4055 N N . GLU B 1 104 ? 14.203 -34.75 -22.641 1 98.38 104 GLU B N 1
ATOM 4056 C CA . GLU B 1 104 ? 14.188 -33.875 -23.812 1 98.38 104 GLU B CA 1
ATOM 4057 C C . GLU B 1 104 ? 13.586 -32.5 -23.469 1 98.38 104 GLU B C 1
ATOM 4059 O O . GLU B 1 104 ? 12.531 -32.438 -22.844 1 98.38 104 GLU B O 1
ATOM 4064 N N . LEU B 1 105 ? 14.305 -31.469 -23.875 1 98 105 LEU B N 1
ATOM 4065 C CA . LEU B 1 105 ? 13.781 -30.109 -23.75 1 98 105 LEU B CA 1
ATOM 4066 C C . LEU B 1 105 ? 13.305 -29.578 -25.094 1 98 105 LEU B C 1
ATOM 4068 O O . LEU B 1 105 ? 14.039 -29.625 -26.078 1 98 105 LEU B O 1
ATOM 4072 N N . VAL B 1 106 ? 12.07 -29.125 -25.156 1 97.56 106 VAL B N 1
ATOM 4073 C CA . VAL B 1 106 ? 11.5 -28.547 -26.359 1 97.56 106 VAL B CA 1
ATOM 4074 C C . VAL B 1 106 ? 11.195 -27.062 -26.141 1 97.56 106 VAL B C 1
ATOM 4076 O O . VAL B 1 106 ? 10.68 -26.688 -2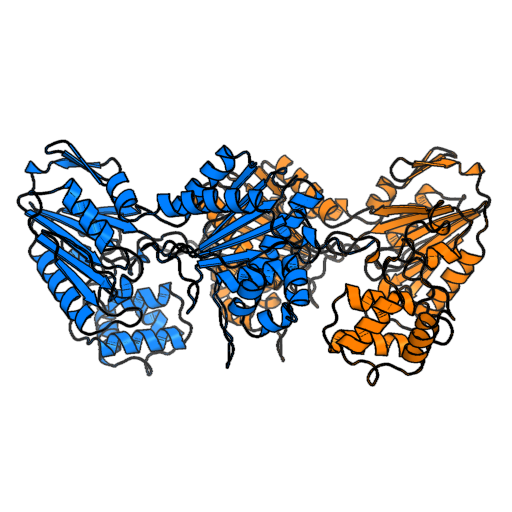5.094 1 97.56 106 VAL B O 1
ATOM 4079 N N . GLU B 1 107 ? 11.562 -26.266 -27.094 1 96.44 107 GLU B N 1
ATOM 4080 C CA . GLU B 1 107 ? 11.328 -24.828 -26.984 1 96.44 107 GLU B CA 1
ATOM 4081 C C . GLU B 1 107 ? 10.016 -24.422 -27.656 1 96.44 107 GLU B C 1
ATOM 4083 O O . GLU B 1 107 ? 9.656 -24.984 -28.703 1 96.44 107 GLU B O 1
ATOM 4088 N N . ALA B 1 108 ? 9.281 -23.562 -27.031 1 95.88 108 ALA B N 1
ATOM 4089 C CA . ALA B 1 108 ? 8.047 -23 -27.578 1 95.88 108 ALA B CA 1
ATOM 4090 C C . ALA B 1 108 ? 7.914 -21.516 -27.219 1 95.88 108 ALA B C 1
ATOM 4092 O O . ALA B 1 108 ? 8.758 -20.969 -26.516 1 95.88 108 ALA B O 1
ATOM 4093 N N . SER B 1 109 ? 6.848 -20.953 -27.781 1 91.31 109 SER B N 1
ATOM 4094 C CA . SER B 1 109 ? 6.699 -19.516 -27.656 1 91.31 109 SER B CA 1
ATOM 4095 C C . SER B 1 109 ? 5.965 -19.141 -26.375 1 91.31 109 SER B C 1
ATOM 4097 O O . SER B 1 109 ? 5.051 -19.844 -25.953 1 91.31 109 SER B O 1
ATOM 4099 N N . HIS B 1 110 ? 6.355 -18.156 -25.766 1 86.75 110 HIS B N 1
ATOM 4100 C CA . HIS B 1 110 ? 5.75 -17.469 -24.625 1 86.75 110 HIS B CA 1
ATOM 4101 C C . HIS B 1 110 ? 5.883 -15.953 -24.781 1 86.75 110 HIS B C 1
ATOM 4103 O O . HIS B 1 110 ? 6.934 -15.453 -25.188 1 86.75 110 HIS B O 1
ATOM 4109 N N . PRO B 1 111 ? 4.828 -15.148 -24.531 1 84.75 111 PRO B N 1
ATOM 4110 C CA . PRO B 1 111 ? 3.615 -15.461 -23.766 1 84.75 111 PRO B CA 1
ATOM 4111 C C . PRO B 1 111 ? 2.484 -15.984 -24.656 1 84.75 111 PRO B C 1
ATOM 4113 O O . PRO B 1 111 ? 1.5 -16.531 -24.141 1 84.75 111 PRO B O 1
ATOM 4116 N N . ARG B 1 112 ? 2.566 -15.859 -25.891 1 89.25 112 ARG B N 1
ATOM 4117 C CA . ARG B 1 112 ? 1.53 -16.359 -26.797 1 89.25 112 ARG B CA 1
ATOM 4118 C C . ARG B 1 112 ? 1.832 -17.781 -27.234 1 89.25 112 ARG B C 1
ATOM 4120 O O . ARG B 1 112 ? 2.877 -18.047 -27.844 1 89.25 112 ARG B O 1
ATOM 4127 N N . PRO B 1 113 ? 0.92 -18.734 -26.953 1 94.12 113 PRO B N 1
ATOM 4128 C CA . PRO B 1 113 ? 1.153 -20.125 -27.344 1 94.12 113 PRO B CA 1
ATOM 4129 C C . PRO B 1 113 ? 1.332 -20.281 -28.859 1 94.12 113 PRO B C 1
ATOM 4131 O O . PRO B 1 113 ? 0.723 -19.531 -29.641 1 94.12 113 PRO B O 1
ATOM 4134 N N . ASP B 1 114 ? 2.135 -21.234 -29.297 1 95.38 114 ASP B N 1
ATOM 4135 C CA . ASP B 1 114 ? 2.342 -21.531 -30.719 1 95.38 114 ASP B CA 1
ATOM 4136 C C . ASP B 1 114 ? 2.219 -23.016 -31 1 95.38 114 ASP B C 1
ATOM 4138 O O . ASP B 1 114 ? 1.879 -23.797 -30.109 1 95.38 114 ASP B O 1
ATOM 4142 N N . GLU B 1 115 ? 2.443 -23.375 -32.25 1 96.12 115 GLU B N 1
ATOM 4143 C CA . GLU B 1 115 ? 2.238 -24.75 -32.688 1 96.12 115 GLU B CA 1
ATOM 4144 C C . GLU B 1 115 ? 3.281 -25.688 -32.062 1 96.12 115 GLU B C 1
ATOM 4146 O O . GLU B 1 115 ? 3 -26.859 -31.812 1 96.12 115 GLU B O 1
ATOM 4151 N N . ALA B 1 116 ? 4.41 -25.156 -31.828 1 96.06 116 ALA B N 1
ATOM 4152 C CA . ALA B 1 116 ? 5.43 -25.969 -31.156 1 96.06 116 ALA B CA 1
ATOM 4153 C C . ALA B 1 116 ? 4.965 -26.391 -29.766 1 96.06 116 ALA B C 1
ATOM 4155 O O . ALA B 1 116 ? 5.211 -27.531 -29.344 1 96.06 116 ALA B O 1
ATOM 4156 N N . GLY B 1 117 ? 4.348 -25.5 -29.109 1 96.44 117 GLY B N 1
ATOM 4157 C CA . GLY B 1 117 ? 3.773 -25.812 -27.812 1 96.44 117 GLY B CA 1
ATOM 4158 C C . GLY B 1 117 ? 2.678 -26.859 -27.875 1 96.44 117 GLY B C 1
ATOM 4159 O O . GLY B 1 117 ? 2.578 -27.719 -27 1 96.44 117 GLY B O 1
ATOM 4160 N N . VAL B 1 118 ? 1.885 -26.797 -28.891 1 97.75 118 VAL B N 1
ATOM 4161 C CA . VAL B 1 118 ? 0.796 -27.75 -29.062 1 97.75 118 VAL B CA 1
ATOM 4162 C C . VAL B 1 118 ? 1.367 -29.141 -29.328 1 97.75 118 VAL B C 1
ATOM 4164 O O . VAL B 1 118 ? 0.908 -30.125 -28.75 1 97.75 118 VAL B O 1
ATOM 4167 N N . GLU B 1 119 ? 2.295 -29.188 -30.188 1 97.62 119 GLU B N 1
ATOM 4168 C CA . GLU B 1 119 ? 2.936 -30.469 -30.484 1 97.62 119 GLU B CA 1
ATOM 4169 C C . GLU B 1 119 ? 3.58 -31.062 -29.234 1 97.62 119 GLU B C 1
ATOM 4171 O O . GLU B 1 119 ? 3.438 -32.25 -28.969 1 97.62 119 GLU B O 1
ATOM 4176 N N . ALA B 1 120 ? 4.293 -30.266 -28.531 1 97.62 120 ALA B N 1
ATOM 4177 C CA . ALA B 1 120 ? 4.914 -30.719 -27.297 1 97.62 120 ALA B CA 1
ATOM 4178 C C . ALA B 1 120 ? 3.863 -31.188 -26.297 1 97.62 120 ALA B C 1
ATOM 4180 O O . ALA B 1 120 ? 4.055 -32.188 -25.609 1 97.62 120 ALA B O 1
ATOM 4181 N N . GLY B 1 121 ? 2.795 -30.438 -26.172 1 97.81 121 GLY B N 1
ATOM 4182 C CA . GLY B 1 121 ? 1.701 -30.828 -25.297 1 97.81 121 GLY B CA 1
ATOM 4183 C C . GLY B 1 121 ? 1.131 -32.188 -25.656 1 97.81 121 GLY B C 1
ATOM 4184 O O . GLY B 1 121 ? 0.852 -33 -24.766 1 97.81 121 GLY B O 1
ATOM 4185 N N . ARG B 1 122 ? 0.978 -32.438 -26.891 1 97.69 122 ARG B N 1
ATOM 4186 C CA . ARG B 1 122 ? 0.499 -33.719 -27.359 1 97.69 122 ARG B CA 1
ATOM 4187 C C . ARG B 1 122 ? 1.46 -34.844 -26.969 1 97.69 122 ARG B C 1
ATOM 4189 O O . ARG B 1 122 ? 1.032 -35.906 -26.5 1 97.69 122 ARG B O 1
ATOM 4196 N N . ARG B 1 123 ? 2.688 -34.625 -27.172 1 98.44 123 ARG B N 1
ATOM 4197 C CA . ARG B 1 123 ? 3.701 -35.594 -26.844 1 98.44 123 ARG B CA 1
ATOM 4198 C C . ARG B 1 123 ? 3.742 -35.875 -25.344 1 98.44 123 ARG B C 1
ATOM 4200 O O . ARG B 1 123 ? 3.93 -37 -24.906 1 98.44 123 ARG B O 1
ATOM 4207 N N . ILE B 1 124 ? 3.605 -34.812 -24.562 1 98.62 124 ILE B N 1
ATOM 4208 C CA . ILE B 1 124 ? 3.574 -34.969 -23.109 1 98.62 124 ILE B CA 1
ATOM 4209 C C . ILE B 1 124 ? 2.367 -35.812 -22.703 1 98.62 124 ILE B C 1
ATOM 4211 O O . ILE B 1 124 ? 2.48 -36.688 -21.844 1 98.62 124 ILE B O 1
ATOM 4215 N N . LEU B 1 125 ? 1.261 -35.531 -23.328 1 98.25 125 LEU B N 1
ATOM 4216 C CA . LEU B 1 125 ? 0.044 -36.281 -23.047 1 98.25 125 LEU B CA 1
ATOM 4217 C C . LEU B 1 125 ? 0.227 -37.75 -23.391 1 98.25 125 LEU B C 1
ATOM 4219 O O . LEU B 1 125 ? -0.204 -38.625 -22.641 1 98.25 125 LEU B O 1
ATOM 4223 N N . GLU B 1 126 ? 0.831 -38 -24.516 1 98.12 126 GLU B N 1
ATOM 4224 C CA . GLU B 1 126 ? 1.096 -39.375 -24.938 1 98.12 126 GLU B CA 1
ATOM 4225 C C . GLU B 1 126 ? 1.998 -40.094 -23.938 1 98.12 126 GLU B C 1
ATOM 4227 O O . GLU B 1 126 ? 1.743 -41.25 -23.578 1 98.12 126 GLU B O 1
ATOM 4232 N N . LEU B 1 127 ? 2.99 -39.438 -23.531 1 98.38 127 LEU B N 1
ATOM 4233 C CA . LEU B 1 127 ? 3.904 -40 -22.547 1 98.38 127 LEU B CA 1
ATOM 4234 C C . LEU B 1 127 ? 3.184 -40.25 -21.234 1 98.38 127 LEU B C 1
ATOM 4236 O O . LEU B 1 127 ? 3.377 -41.312 -20.625 1 98.38 127 LEU B O 1
ATOM 4240 N N . ALA B 1 128 ? 2.422 -39.344 -20.766 1 98.56 128 ALA B N 1
ATOM 4241 C CA . ALA B 1 128 ? 1.641 -39.5 -19.547 1 98.56 128 ALA B CA 1
ATOM 4242 C C . ALA B 1 128 ? 0.726 -40.719 -19.609 1 98.56 128 ALA B C 1
ATOM 4244 O O . ALA B 1 128 ? 0.663 -41.5 -18.672 1 98.56 128 ALA B O 1
ATOM 4245 N N . GLN B 1 129 ? 0.094 -40.875 -20.734 1 98.06 129 GLN B N 1
ATOM 4246 C CA . GLN B 1 129 ? -0.883 -41.938 -20.922 1 98.06 129 GLN B CA 1
ATOM 4247 C C . GLN B 1 129 ? -0.198 -43.281 -21.016 1 98.06 129 GLN B C 1
ATOM 4249 O O . GLN B 1 129 ? -0.828 -44.344 -20.797 1 98.06 129 GLN B O 1
ATOM 4254 N N . SER B 1 130 ? 1.01 -43.281 -21.344 1 98 130 SER B N 1
ATOM 4255 C CA . SER B 1 130 ? 1.748 -44.531 -21.5 1 98 130 SER B CA 1
ATOM 4256 C C . SER B 1 130 ? 2.174 -45.062 -20.156 1 98 130 SER B C 1
ATOM 4258 O O . SER B 1 130 ? 2.543 -46.25 -20.047 1 98 130 SER B O 1
ATOM 4260 N N . ALA B 1 131 ? 2.125 -44.281 -19.094 1 98.06 131 ALA B N 1
ATOM 4261 C CA . ALA B 1 131 ? 2.553 -44.719 -17.766 1 98.06 131 ALA B CA 1
ATOM 4262 C C . ALA B 1 131 ? 1.481 -45.562 -17.078 1 98.06 131 ALA B C 1
ATOM 4264 O O . ALA B 1 131 ? 0.296 -45.219 -17.125 1 98.06 131 ALA B O 1
ATOM 4265 N N . GLY B 1 132 ? 1.902 -46.625 -16.453 1 97.38 132 GLY B N 1
ATOM 4266 C CA . GLY B 1 132 ? 0.978 -47.531 -15.766 1 97.38 132 GLY B CA 1
ATOM 4267 C C . GLY B 1 132 ? 1.159 -47.531 -14.258 1 97.38 132 GLY B C 1
ATOM 4268 O O . GLY B 1 132 ? 1.942 -46.75 -13.719 1 97.38 132 GLY B O 1
ATOM 4269 N N . GLU B 1 133 ? 0.514 -48.438 -13.602 1 97 133 GLU B N 1
ATOM 4270 C CA . GLU B 1 133 ? 0.414 -48.5 -12.141 1 97 133 GLU B CA 1
ATOM 4271 C C . GLU B 1 133 ? 1.791 -48.656 -11.5 1 97 133 GLU B C 1
ATOM 4273 O O . GLU B 1 133 ? 2.008 -48.219 -10.375 1 97 133 GLU B O 1
ATOM 4278 N N . GLU B 1 134 ? 2.719 -49.219 -12.25 1 98.12 134 GLU B N 1
ATOM 4279 C CA . GLU B 1 134 ? 4.047 -49.469 -11.711 1 98.12 134 GLU B CA 1
ATOM 4280 C C . GLU B 1 134 ? 5.051 -48.406 -12.164 1 98.12 134 GLU B C 1
ATOM 4282 O O . GLU B 1 134 ? 6.254 -48.656 -12.203 1 98.12 134 GLU B O 1
ATOM 4287 N N . ASP B 1 135 ? 4.566 -47.312 -12.555 1 98.69 135 ASP B N 1
ATOM 4288 C CA . ASP B 1 135 ? 5.449 -46.25 -13.031 1 98.69 135 ASP B CA 1
ATOM 4289 C C . ASP B 1 135 ? 5.324 -45 -12.164 1 98.69 135 ASP B C 1
ATOM 4291 O O . ASP B 1 135 ? 4.34 -44.844 -11.438 1 98.69 135 ASP B O 1
ATOM 4295 N N . LEU B 1 136 ? 6.395 -44.188 -12.156 1 98.75 136 LEU B N 1
ATOM 4296 C CA . LEU B 1 136 ? 6.449 -42.906 -11.508 1 98.75 136 LEU B CA 1
ATOM 4297 C C . LEU B 1 136 ? 6.617 -41.781 -12.539 1 98.75 136 LEU B C 1
ATOM 4299 O O . LEU B 1 136 ? 7.484 -41.875 -13.406 1 98.75 136 LEU B O 1
ATOM 4303 N N . VAL B 1 137 ? 5.715 -40.812 -12.484 1 98.88 137 VAL B N 1
ATOM 4304 C CA . VAL B 1 137 ? 5.84 -39.625 -13.336 1 98.88 137 VAL B CA 1
ATOM 4305 C C . VAL B 1 137 ? 6.141 -38.406 -12.477 1 98.88 137 VAL B C 1
ATOM 4307 O O . VAL B 1 137 ? 5.438 -38.125 -11.492 1 98.88 137 VAL B O 1
ATOM 4310 N N . ILE B 1 138 ? 7.215 -37.688 -12.758 1 98.88 138 ILE B N 1
ATOM 4311 C CA . ILE B 1 138 ? 7.57 -36.406 -12.109 1 98.88 138 ILE B CA 1
ATOM 4312 C C . ILE B 1 138 ? 7.227 -35.25 -13.031 1 98.88 138 ILE B C 1
ATOM 4314 O O . ILE B 1 138 ? 7.762 -35.125 -14.133 1 98.88 138 ILE B O 1
ATOM 4318 N N . ALA B 1 139 ? 6.324 -34.438 -12.594 1 98.88 139 ALA B N 1
ATOM 4319 C CA . ALA B 1 139 ? 5.918 -33.25 -13.352 1 98.88 139 ALA B CA 1
ATOM 4320 C C . ALA B 1 139 ? 6.621 -32 -12.844 1 98.88 139 ALA B C 1
ATOM 4322 O O . ALA B 1 139 ? 6.609 -31.719 -11.641 1 98.88 139 ALA B O 1
ATOM 4323 N N . LEU B 1 140 ? 7.266 -31.25 -13.734 1 98.62 140 LEU B N 1
ATOM 4324 C CA . LEU B 1 140 ? 7.938 -29.984 -13.43 1 98.62 140 LEU B CA 1
ATOM 4325 C C . LEU B 1 140 ? 7.156 -28.812 -13.984 1 98.62 140 LEU B C 1
ATOM 4327 O O . LEU B 1 140 ? 6.988 -28.688 -15.203 1 98.62 140 LEU B O 1
ATOM 4331 N N . LEU B 1 141 ? 6.668 -27.953 -13.094 1 98 141 LEU B N 1
ATOM 4332 C CA . LEU B 1 141 ? 5.871 -26.797 -13.516 1 98 141 LEU B CA 1
ATOM 4333 C C . LEU B 1 141 ? 6.477 -25.5 -13 1 98 141 LEU B C 1
ATOM 4335 O O . LEU B 1 141 ? 6.906 -25.422 -11.852 1 98 141 LEU B O 1
ATOM 4339 N N . SER B 1 142 ? 6.543 -24.469 -13.828 1 96.19 142 SER B N 1
ATOM 4340 C CA . SER B 1 142 ? 7.012 -23.141 -13.414 1 96.19 142 SER B CA 1
ATOM 4341 C C . SER B 1 142 ? 6.363 -22.047 -14.25 1 96.19 142 SER B C 1
ATOM 4343 O O . SER B 1 142 ? 5.371 -22.281 -14.945 1 96.19 142 SER B O 1
ATOM 4345 N N . GLY B 1 143 ? 6.801 -20.844 -14.062 1 91.88 143 GLY B N 1
ATOM 4346 C CA . GLY B 1 143 ? 6.23 -19.703 -14.758 1 91.88 143 GLY B CA 1
ATOM 4347 C C . GLY B 1 143 ? 6.148 -19.891 -16.266 1 91.88 143 GLY B C 1
ATOM 4348 O O . GLY B 1 143 ? 7.062 -20.453 -16.875 1 91.88 143 GLY B O 1
ATOM 4349 N N . GLY B 1 144 ? 5.023 -19.422 -16.844 1 91.12 144 GLY B N 1
ATOM 4350 C CA . GLY B 1 144 ? 4.801 -19.562 -18.266 1 91.12 144 GLY B CA 1
ATOM 4351 C C . GLY B 1 144 ? 4.172 -20.891 -18.641 1 91.12 144 GLY B C 1
ATOM 4352 O O . GLY B 1 144 ? 3.795 -21.094 -19.797 1 91.12 144 GLY B O 1
ATOM 4353 N N . GLY B 1 145 ? 3.955 -21.703 -17.719 1 93.88 145 GLY B N 1
ATOM 4354 C CA . GLY B 1 145 ? 3.459 -23.047 -17.969 1 93.88 145 GLY B CA 1
ATOM 4355 C C . GLY B 1 145 ? 2.133 -23.062 -18.703 1 93.88 145 GLY B C 1
ATOM 4356 O O . GLY B 1 145 ? 1.901 -23.922 -19.562 1 93.88 145 GLY B O 1
ATOM 4357 N N . SER B 1 146 ? 1.291 -22.094 -18.422 1 94.12 146 SER B N 1
ATOM 4358 C CA . SER B 1 146 ? -0.03 -22.047 -19.031 1 94.12 146 SER B CA 1
ATOM 4359 C C . SER B 1 146 ? 0.072 -21.859 -20.547 1 94.12 146 SER B C 1
ATOM 4361 O O . SER B 1 146 ? -0.724 -22.406 -21.312 1 94.12 146 SER B O 1
ATOM 4363 N N . ALA B 1 147 ? 1.043 -21.078 -21 1 93.12 147 ALA B N 1
ATOM 4364 C CA . ALA B 1 147 ? 1.199 -20.781 -22.422 1 93.12 147 ALA B CA 1
ATOM 4365 C C . ALA B 1 147 ? 2.098 -21.797 -23.109 1 93.12 147 ALA B C 1
ATOM 4367 O O . ALA B 1 147 ? 2.012 -21.984 -24.328 1 93.12 147 ALA B O 1
ATOM 4368 N N . LEU B 1 148 ? 2.91 -22.453 -22.328 1 95.75 148 LEU B N 1
ATOM 4369 C CA . LEU B 1 148 ? 3.883 -23.375 -22.891 1 95.75 148 LEU B CA 1
ATOM 4370 C C . LEU B 1 148 ? 3.301 -24.781 -23 1 95.75 148 LEU B C 1
ATOM 4372 O O . LEU B 1 148 ? 3.582 -25.5 -23.953 1 95.75 148 LEU B O 1
ATOM 4376 N N . LEU B 1 149 ? 2.539 -25.156 -22.016 1 96.12 149 LEU B N 1
ATOM 4377 C CA . LEU B 1 149 ? 1.875 -26.453 -22.016 1 96.12 149 LEU B CA 1
ATOM 4378 C C . LEU B 1 149 ? 0.473 -26.359 -22.594 1 96.12 149 LEU B C 1
ATOM 4380 O O . LEU B 1 149 ? -0.503 -26.188 -21.875 1 96.12 149 LEU B O 1
ATOM 4384 N N . VAL B 1 150 ? 0.414 -26.609 -23.922 1 96.56 150 VAL B N 1
ATOM 4385 C CA . VAL B 1 150 ? -0.846 -26.391 -24.641 1 96.56 150 VAL B CA 1
ATOM 4386 C C . VAL B 1 150 ? -1.297 -27.703 -25.281 1 96.56 150 VAL B C 1
ATOM 4388 O O . VAL B 1 150 ? -0.557 -28.297 -26.062 1 96.56 150 VAL B O 1
ATOM 4391 N N . ALA B 1 151 ? -2.453 -28.109 -24.922 1 97.69 151 ALA B N 1
ATOM 4392 C CA . ALA B 1 151 ? -3.145 -29.234 -25.531 1 97.69 151 ALA B CA 1
ATOM 4393 C C . ALA B 1 151 ? -4.645 -28.984 -25.625 1 97.69 151 ALA B C 1
ATOM 4395 O O . ALA B 1 151 ? -5.402 -29.359 -24.719 1 97.69 151 ALA B O 1
ATOM 4396 N N . PRO B 1 152 ? -5.039 -28.391 -26.766 1 98.12 152 PRO B N 1
ATOM 4397 C CA . PRO B 1 152 ? -6.473 -28.125 -26.891 1 98.12 152 PRO B CA 1
ATOM 4398 C C . PRO B 1 152 ? -7.316 -29.391 -26.766 1 98.12 152 PRO B C 1
ATOM 4400 O O . PRO B 1 152 ? -6.918 -30.469 -27.25 1 98.12 152 PRO B O 1
ATOM 4403 N N . ALA B 1 153 ? -8.414 -29.266 -26.125 1 98 153 ALA B N 1
ATOM 4404 C CA . ALA B 1 153 ? -9.336 -30.391 -26.031 1 98 153 ALA B CA 1
ATOM 4405 C C . ALA B 1 153 ? -9.773 -30.859 -27.422 1 98 153 ALA B C 1
ATOM 4407 O O . ALA B 1 153 ? -9.578 -30.156 -28.406 1 98 153 ALA B O 1
ATOM 4408 N N . GLU B 1 154 ? -10.352 -32.031 -27.422 1 96.12 154 GLU B N 1
ATOM 4409 C CA . GLU B 1 154 ? -10.797 -32.625 -28.688 1 96.12 154 GLU B CA 1
ATOM 4410 C C . GLU B 1 154 ? -11.719 -31.656 -29.438 1 96.12 154 GLU B C 1
ATOM 4412 O O . GLU B 1 154 ? -12.633 -31.078 -28.859 1 96.12 154 GLU B O 1
ATOM 4417 N N . GLY B 1 155 ? -11.391 -31.453 -30.672 1 96.12 155 GLY B N 1
ATOM 4418 C CA . GLY B 1 155 ? -12.234 -30.641 -31.531 1 96.12 155 GLY B CA 1
ATOM 4419 C C . GLY B 1 155 ? -11.836 -29.172 -31.531 1 96.12 155 GLY B C 1
ATOM 4420 O O . GLY B 1 155 ? -12.383 -28.375 -32.312 1 96.12 155 GLY B O 1
ATOM 4421 N N . LEU B 1 156 ? -10.891 -28.812 -30.766 1 98.25 156 LEU B N 1
ATOM 4422 C CA . LEU B 1 156 ? -10.461 -27.422 -30.672 1 98.25 156 LEU B CA 1
ATOM 4423 C C . LEU B 1 156 ? -9.07 -27.25 -31.281 1 98.25 156 LEU B C 1
ATOM 4425 O O . LEU B 1 156 ? -8.242 -28.156 -31.234 1 98.25 156 LEU B O 1
ATOM 4429 N N . THR B 1 157 ? -8.852 -26.047 -31.828 1 97.69 157 THR B N 1
ATOM 4430 C CA . THR B 1 157 ? -7.547 -25.703 -32.375 1 97.69 157 THR B CA 1
ATOM 4431 C C . THR B 1 157 ? -6.84 -24.672 -31.5 1 97.69 157 THR B C 1
ATOM 4433 O O . THR B 1 157 ? -7.445 -24.109 -30.594 1 97.69 157 THR B O 1
ATOM 4436 N N . LEU B 1 158 ? -5.543 -24.516 -31.828 1 97.88 158 LEU B N 1
ATOM 4437 C CA . LEU B 1 158 ? -4.781 -23.484 -31.141 1 97.88 158 LEU B CA 1
ATOM 4438 C C . LEU B 1 158 ? -5.422 -22.109 -31.359 1 97.88 158 LEU B C 1
ATOM 4440 O O . LEU B 1 158 ? -5.504 -21.312 -30.422 1 97.88 158 LEU B O 1
ATOM 4444 N N . ALA B 1 159 ? -5.867 -21.844 -32.531 1 97.69 159 ALA B N 1
ATOM 4445 C CA . ALA B 1 159 ? -6.488 -20.578 -32.875 1 97.69 159 ALA B CA 1
ATOM 4446 C C . ALA B 1 159 ? -7.738 -20.328 -32.031 1 97.69 159 ALA B C 1
ATOM 4448 O O . ALA B 1 159 ? -8.008 -19.188 -31.609 1 97.69 159 ALA B O 1
ATOM 4449 N N . ASP B 1 160 ? -8.5 -21.406 -31.828 1 97.88 160 ASP B N 1
ATOM 4450 C CA . ASP B 1 160 ? -9.68 -21.297 -30.984 1 97.88 160 ASP B CA 1
ATOM 4451 C C . ASP B 1 160 ? -9.305 -20.859 -29.578 1 97.88 160 ASP B C 1
ATOM 4453 O O . ASP B 1 160 ? -9.953 -19.984 -29 1 97.88 160 ASP B O 1
ATOM 4457 N N . ILE B 1 161 ? -8.297 -21.484 -29.047 1 97.75 161 ILE B N 1
ATOM 4458 C CA . ILE B 1 161 ? -7.852 -21.219 -27.688 1 97.75 161 ILE B CA 1
ATOM 4459 C C . ILE B 1 161 ? -7.336 -19.781 -27.578 1 97.75 161 ILE B C 1
ATOM 4461 O O . ILE B 1 161 ? -7.641 -19.078 -26.625 1 97.75 161 ILE B O 1
ATOM 4465 N N . GLN B 1 162 ? -6.586 -19.344 -28.531 1 97.19 162 GLN B N 1
ATOM 4466 C CA . GLN B 1 162 ? -6.043 -18 -28.547 1 97.19 162 GLN B CA 1
ATOM 4467 C C . GLN B 1 162 ? -7.164 -16.953 -28.625 1 97.19 162 GLN B C 1
ATOM 4469 O O . GLN B 1 162 ? -7.148 -15.969 -27.891 1 97.19 162 GLN B O 1
ATOM 4474 N N . ALA B 1 163 ? -8.094 -17.203 -29.484 1 97.19 163 ALA B N 1
ATOM 4475 C CA . ALA B 1 163 ? -9.219 -16.281 -29.641 1 97.19 163 ALA B CA 1
ATOM 4476 C C . ALA B 1 163 ? -10.039 -16.203 -28.359 1 97.19 163 ALA B C 1
ATOM 4478 O O . ALA B 1 163 ? -10.516 -15.117 -27.984 1 97.19 163 ALA B O 1
ATOM 4479 N N . MET B 1 164 ? -10.25 -17.312 -27.766 1 97.56 164 MET B N 1
ATOM 4480 C CA . MET B 1 164 ? -10.969 -17.359 -26.484 1 97.56 164 MET B CA 1
ATOM 4481 C C . MET B 1 164 ? -10.25 -16.516 -25.438 1 97.56 164 MET B C 1
ATOM 4483 O O . MET B 1 164 ? -10.875 -15.719 -24.734 1 97.56 164 MET B O 1
ATOM 4487 N N . THR B 1 165 ? -8.984 -16.75 -25.312 1 95.62 165 THR B N 1
ATOM 4488 C CA . THR B 1 165 ? -8.188 -16.031 -24.328 1 95.62 165 THR B CA 1
ATOM 4489 C C . THR B 1 165 ? -8.234 -14.523 -24.594 1 95.62 165 THR B C 1
ATOM 4491 O O . THR B 1 165 ? -8.398 -13.727 -23.672 1 95.62 165 THR B O 1
ATOM 4494 N N . ASP B 1 166 ? -8.148 -14.164 -25.844 1 95.19 166 ASP B N 1
ATOM 4495 C CA . ASP B 1 166 ? -8.195 -12.758 -26.234 1 95.19 166 ASP B CA 1
ATOM 4496 C C . ASP B 1 166 ? -9.539 -12.133 -25.875 1 95.19 166 ASP B C 1
ATOM 4498 O O . ASP B 1 166 ? -9.586 -11.008 -25.375 1 95.19 166 ASP B O 1
ATOM 4502 N N . ALA B 1 167 ? -10.57 -12.828 -26.125 1 96.12 167 ALA B N 1
ATOM 4503 C CA . ALA B 1 167 ? -11.914 -12.336 -25.828 1 96.12 167 ALA B CA 1
ATOM 4504 C C . ALA B 1 167 ? -12.102 -12.117 -24.344 1 96.12 167 ALA B C 1
ATOM 4506 O O . ALA B 1 167 ? -12.695 -11.125 -23.906 1 96.12 167 ALA B O 1
ATOM 4507 N N . LEU B 1 168 ? -11.625 -13.039 -23.578 1 95.56 168 LEU B N 1
ATOM 4508 C CA . LEU B 1 168 ? -11.75 -12.961 -22.125 1 95.56 168 LEU B CA 1
ATOM 4509 C C . LEU B 1 168 ? -10.93 -11.805 -21.562 1 95.56 168 LEU B C 1
ATOM 4511 O O . LEU B 1 168 ? -11.398 -11.07 -20.688 1 95.56 168 LEU B O 1
ATOM 4515 N N . LEU B 1 169 ? -9.773 -11.641 -22.062 1 88.44 169 LEU B N 1
ATOM 4516 C CA . LEU B 1 169 ? -8.938 -10.523 -21.672 1 88.44 169 LEU B CA 1
ATOM 4517 C C . LEU B 1 169 ? -9.594 -9.195 -22.031 1 88.44 169 LEU B C 1
ATOM 4519 O O . LEU B 1 169 ? -9.586 -8.258 -21.219 1 88.44 169 LEU B O 1
ATOM 4523 N N . ALA B 1 170 ? -10.18 -9.164 -23.156 1 89.38 170 ALA B N 1
ATOM 4524 C CA . ALA B 1 170 ? -10.773 -7.938 -23.688 1 89.38 170 ALA B CA 1
ATOM 4525 C C . ALA B 1 170 ? -11.969 -7.504 -22.844 1 89.38 170 ALA B C 1
ATOM 4527 O O . ALA B 1 170 ? -12.234 -6.309 -22.688 1 89.38 170 ALA B O 1
ATOM 4528 N N . CYS B 1 171 ? -12.617 -8.453 -22.328 1 88.31 171 CYS B N 1
ATOM 4529 C CA . CYS B 1 171 ? -13.836 -8.109 -21.594 1 88.31 171 CYS B CA 1
ATOM 4530 C C . CYS B 1 171 ? -13.531 -7.902 -20.109 1 88.31 171 CYS B C 1
ATOM 4532 O O . CYS B 1 171 ? -14.438 -7.621 -19.328 1 88.31 171 CYS B O 1
ATOM 4534 N N . GLY B 1 172 ? -12.375 -8.102 -19.688 1 80.06 172 GLY B N 1
ATOM 4535 C CA . GLY B 1 172 ? -11.984 -7.801 -18.328 1 80.06 172 GLY B CA 1
ATOM 4536 C C . GLY B 1 172 ? -12.227 -8.961 -17.375 1 80.06 172 GLY B C 1
ATOM 4537 O O . GLY B 1 172 ? -12.336 -8.758 -16.156 1 80.06 172 GLY B O 1
ATOM 4538 N N . ALA B 1 173 ? -12.289 -10.148 -17.938 1 87.88 173 ALA B N 1
ATOM 4539 C CA . ALA B 1 173 ? -12.438 -11.32 -17.078 1 87.88 173 ALA B CA 1
ATOM 4540 C C . ALA B 1 173 ? -11.258 -11.453 -16.125 1 87.88 173 ALA B C 1
ATOM 4542 O O . ALA B 1 173 ? -10.125 -11.102 -16.469 1 87.88 173 ALA B O 1
ATOM 4543 N N . THR B 1 174 ? -11.555 -11.93 -14.898 1 84.75 174 THR B N 1
ATOM 4544 C CA . THR B 1 174 ? -10.492 -12.172 -13.93 1 84.75 174 THR B CA 1
ATOM 4545 C C . THR B 1 174 ? -9.648 -13.375 -14.336 1 84.75 174 THR B C 1
ATOM 4547 O O . THR B 1 174 ? -10.055 -14.164 -15.195 1 84.75 174 THR B O 1
ATOM 4550 N N . ILE B 1 175 ? -8.531 -13.547 -13.742 1 85.56 175 ILE B N 1
ATOM 4551 C CA . ILE B 1 175 ? -7.637 -14.656 -14.047 1 85.56 175 ILE B CA 1
ATOM 4552 C C . ILE B 1 175 ? -8.32 -15.977 -13.711 1 85.56 175 ILE B C 1
ATOM 4554 O O . ILE B 1 175 ? -8.117 -16.984 -14.398 1 85.56 175 ILE B O 1
ATOM 4558 N N . ASN B 1 176 ? -9.07 -15.961 -12.641 1 89.62 176 ASN B N 1
ATOM 4559 C CA . ASN B 1 176 ? -9.797 -17.172 -12.266 1 89.62 176 ASN B CA 1
ATOM 4560 C C . ASN B 1 176 ? -10.852 -17.547 -13.297 1 89.62 176 ASN B C 1
ATOM 4562 O O . ASN B 1 176 ? -11.039 -18.719 -13.602 1 89.62 176 ASN B O 1
ATOM 4566 N N . GLU B 1 177 ? -11.492 -16.531 -13.844 1 92.5 177 GLU B N 1
ATOM 4567 C CA . GLU B 1 177 ? -12.492 -16.766 -14.875 1 92.5 177 GLU B CA 1
ATOM 4568 C C . GLU B 1 177 ? -11.852 -17.234 -16.172 1 92.5 177 GLU B C 1
ATOM 4570 O O . GLU B 1 177 ? -12.367 -18.156 -16.828 1 92.5 177 GLU B O 1
ATOM 4575 N N . ILE B 1 178 ? -10.766 -16.656 -16.469 1 95.19 178 ILE B N 1
ATOM 4576 C CA . ILE B 1 178 ? -10.023 -17.078 -17.656 1 95.19 178 ILE B CA 1
ATOM 4577 C C . ILE B 1 178 ? -9.586 -18.531 -17.5 1 95.19 178 ILE B C 1
ATOM 4579 O O . ILE B 1 178 ? -9.758 -19.344 -18.406 1 95.19 178 ILE B O 1
ATOM 4583 N N . ASN B 1 179 ? -9.117 -18.828 -16.328 1 96.25 179 ASN B N 1
ATOM 4584 C CA . ASN B 1 179 ? -8.641 -20.188 -16.062 1 96.25 179 ASN B CA 1
ATOM 4585 C C . ASN B 1 179 ? -9.781 -21.188 -16.094 1 96.25 179 ASN B C 1
ATOM 4587 O O . ASN B 1 179 ? -9.586 -22.344 -16.5 1 96.25 179 ASN B O 1
ATOM 4591 N N . CYS B 1 180 ? -10.891 -20.75 -15.664 1 97.69 180 CYS B N 1
ATOM 4592 C CA . CYS B 1 180 ? -12.047 -21.641 -15.703 1 97.69 180 CYS B CA 1
ATOM 4593 C C . CYS B 1 180 ? -12.312 -22.125 -17.125 1 97.69 180 CYS B C 1
ATOM 4595 O O . CYS B 1 180 ? -12.422 -23.328 -17.359 1 97.69 180 CYS B O 1
ATOM 4597 N N . LEU B 1 181 ? -12.344 -21.219 -18.031 1 98.25 181 LEU B N 1
ATOM 4598 C CA . LEU B 1 181 ? -12.594 -21.594 -19.406 1 98.25 181 LEU B CA 1
ATOM 4599 C C . LEU B 1 181 ? -11.406 -22.344 -19.984 1 98.25 181 LEU B C 1
ATOM 4601 O O . LEU B 1 181 ? -11.578 -23.344 -20.703 1 98.25 181 LEU B O 1
ATOM 4605 N N . ARG B 1 182 ? -10.242 -21.922 -19.656 1 97.5 182 ARG B N 1
ATOM 4606 C CA . ARG B 1 182 ? -9.031 -22.578 -20.141 1 97.5 182 ARG B CA 1
ATOM 4607 C C . ARG B 1 182 ? -9 -24.047 -19.719 1 97.5 182 ARG B C 1
ATOM 4609 O O . ARG B 1 182 ? -8.68 -24.922 -20.531 1 97.5 182 ARG B O 1
ATOM 4616 N N . LYS B 1 183 ? -9.312 -24.281 -18.5 1 98.5 183 LYS B N 1
ATOM 4617 C CA . LYS B 1 183 ? -9.297 -25.641 -17.969 1 98.5 183 LYS B CA 1
ATOM 4618 C C . LYS B 1 183 ? -10.305 -26.531 -18.688 1 98.5 183 LYS B C 1
ATOM 4620 O O . LYS B 1 183 ? -10.016 -27.688 -18.984 1 98.5 183 LYS B O 1
ATOM 4625 N N . HIS B 1 184 ? -11.43 -25.969 -19.031 1 98.56 184 HIS B N 1
ATOM 4626 C CA . HIS B 1 184 ? -12.516 -26.734 -19.625 1 98.56 184 HIS B CA 1
ATOM 4627 C C . HIS B 1 184 ? -12.289 -26.922 -21.125 1 98.56 184 HIS B C 1
ATOM 4629 O O . HIS B 1 184 ? -12.969 -27.734 -21.766 1 98.56 184 HIS B O 1
ATOM 4635 N N . CYS B 1 185 ? -11.352 -26.203 -21.641 1 98.5 185 CYS B N 1
ATOM 4636 C CA . CYS B 1 185 ? -11.07 -26.297 -23.062 1 98.5 185 CYS B CA 1
ATOM 4637 C C . CYS B 1 185 ? -9.695 -26.891 -23.328 1 98.5 185 CYS B C 1
ATOM 4639 O O . CYS B 1 185 ? -9.133 -26.719 -24.406 1 98.5 185 CYS B O 1
ATOM 4641 N N . SER B 1 186 ? -9.18 -27.578 -22.359 1 98.5 186 SER B N 1
ATOM 4642 C CA . SER B 1 186 ? -7.832 -28.125 -22.453 1 98.5 186 SER B CA 1
ATOM 4643 C C . SER B 1 186 ? -7.82 -29.625 -22.141 1 98.5 186 SER B C 1
ATOM 4645 O O . SER B 1 186 ? -8.641 -30.109 -21.359 1 98.5 186 SER B O 1
ATOM 4647 N N . ALA B 1 187 ? -6.855 -30.328 -22.703 1 98.19 187 ALA B N 1
ATOM 4648 C CA . ALA B 1 187 ? -6.672 -31.766 -22.438 1 98.19 187 ALA B CA 1
ATOM 4649 C C . ALA B 1 187 ? -5.641 -31.984 -21.328 1 98.19 187 ALA B C 1
ATOM 4651 O O . ALA B 1 187 ? -5.453 -33.125 -20.875 1 98.19 187 ALA B O 1
ATOM 4652 N N . VAL B 1 188 ? -5.027 -30.906 -20.844 1 98.12 188 VAL B N 1
ATOM 4653 C CA . VAL B 1 188 ? -3.963 -31.125 -19.875 1 98.12 188 VAL B CA 1
ATOM 4654 C C . VAL B 1 188 ? -4.207 -30.25 -18.641 1 98.12 188 VAL B C 1
ATOM 4656 O O . VAL B 1 188 ? -3.709 -30.547 -17.547 1 98.12 188 VAL B O 1
ATOM 4659 N N . LYS B 1 189 ? -4.902 -29.188 -18.688 1 98.19 189 LYS B N 1
ATOM 4660 C CA . LYS B 1 189 ? -5.09 -28.234 -17.594 1 98.19 189 LYS B CA 1
ATOM 4661 C C . LYS B 1 189 ? -6.238 -28.672 -16.688 1 98.19 189 LYS B C 1
ATOM 4663 O O . LYS B 1 189 ? -7.047 -29.516 -17.062 1 98.19 189 LYS B O 1
ATOM 4668 N N . GLY B 1 190 ? -6.238 -28.188 -15.477 1 98.19 190 GLY B N 1
ATOM 4669 C CA . GLY B 1 190 ? -7.332 -28.453 -14.547 1 98.19 190 GLY B CA 1
ATOM 4670 C C . GLY B 1 190 ? -7.41 -29.906 -14.109 1 98.19 190 GLY B C 1
ATOM 4671 O O . GLY B 1 190 ? -8.484 -30.5 -14.133 1 98.19 190 GLY B O 1
ATOM 4672 N N . GLY B 1 191 ? -6.262 -30.453 -13.961 1 98.62 191 GLY B N 1
ATOM 4673 C CA . GLY B 1 191 ? -6.219 -31.828 -13.461 1 98.62 191 GLY B CA 1
ATOM 4674 C C . GLY B 1 191 ? -6.211 -32.875 -14.562 1 98.62 191 GLY B C 1
ATOM 4675 O O . GLY B 1 191 ? -6.043 -34.062 -14.297 1 98.62 191 GLY B O 1
ATOM 4676 N N . GLN B 1 192 ? -6.355 -32.438 -15.773 1 98.44 192 GLN B N 1
ATOM 4677 C CA . GLN B 1 192 ? -6.441 -33.375 -16.891 1 98.44 192 GLN B CA 1
ATOM 4678 C C . GLN B 1 192 ? -5.133 -34.125 -17.078 1 98.44 192 GLN B C 1
ATOM 4680 O O . GLN B 1 192 ? -5.141 -35.281 -17.5 1 98.44 192 GLN B O 1
ATOM 4685 N N . LEU B 1 193 ? -4.031 -33.5 -16.812 1 98.69 193 LEU B N 1
ATOM 4686 C CA . LEU B 1 193 ? -2.756 -34.188 -16.906 1 98.69 193 LEU B CA 1
ATOM 4687 C C . LEU B 1 193 ? -2.656 -35.281 -15.844 1 98.69 193 LEU B C 1
ATOM 4689 O O . LEU B 1 193 ? -2.123 -36.375 -16.109 1 98.69 193 LEU B O 1
ATOM 4693 N N . ALA B 1 194 ? -3.094 -35 -14.648 1 98.75 194 ALA B N 1
ATOM 4694 C CA . ALA B 1 194 ? -3.158 -36.031 -13.617 1 98.75 194 ALA B CA 1
ATOM 4695 C C . ALA B 1 194 ? -4.012 -37.188 -14.07 1 98.75 194 ALA B C 1
ATOM 4697 O O . ALA B 1 194 ? -3.656 -38.344 -13.828 1 98.75 194 ALA B O 1
ATOM 4698 N N . ARG B 1 195 ? -5.109 -36.906 -14.688 1 98.44 195 ARG B N 1
ATOM 4699 C CA . ARG B 1 195 ? -5.988 -37.938 -15.211 1 98.44 195 ARG B CA 1
ATOM 4700 C C . ARG B 1 195 ? -5.266 -38.781 -16.25 1 98.44 195 ARG B C 1
ATOM 4702 O O . ARG B 1 195 ? -5.406 -40.031 -16.25 1 98.44 195 ARG B O 1
ATOM 4709 N N . ALA B 1 196 ? -4.535 -38.188 -17.094 1 98.38 196 ALA B N 1
ATOM 4710 C CA . ALA B 1 196 ? -3.795 -38.875 -18.141 1 98.38 196 ALA B CA 1
ATOM 4711 C C . ALA B 1 196 ? -2.732 -39.812 -17.531 1 98.38 196 ALA B C 1
ATOM 4713 O O . ALA B 1 196 ? -2.447 -40.875 -18.078 1 98.38 196 ALA B O 1
ATOM 4714 N N . VAL B 1 197 ? -2.117 -39.406 -16.422 1 98.69 197 VAL B N 1
ATOM 4715 C CA . VAL B 1 197 ? -1.037 -40.125 -15.766 1 98.69 197 VAL B CA 1
ATOM 4716 C C . VAL B 1 197 ? -1.61 -41.312 -14.984 1 98.69 197 VAL B C 1
ATOM 4718 O O . VAL B 1 197 ? -0.968 -42.344 -14.867 1 98.69 197 VAL B O 1
ATOM 4721 N N . TYR B 1 198 ? -2.756 -41.125 -14.469 1 98.25 198 TYR B N 1
ATOM 4722 C CA . TYR B 1 198 ? -3.398 -42.156 -13.672 1 98.25 198 TYR B CA 1
ATOM 4723 C C . TYR B 1 198 ? -3.545 -43.438 -14.469 1 98.25 198 TYR B C 1
ATOM 4725 O O . TYR B 1 198 ? -3.932 -43.406 -15.641 1 98.25 198 TYR B O 1
ATOM 4733 N N . PRO B 1 199 ? -3.113 -44.656 -13.883 1 98.25 199 PRO B N 1
ATOM 4734 C CA . PRO B 1 199 ? -3.002 -44.938 -12.445 1 98.25 199 PRO B CA 1
ATOM 4735 C C . PRO B 1 199 ? -1.559 -44.906 -11.953 1 98.25 199 PRO B C 1
ATOM 4737 O O . PRO B 1 199 ? -1.252 -45.438 -10.891 1 98.25 199 PRO B O 1
ATOM 4740 N N . ALA B 1 200 ? -0.661 -44.281 -12.711 1 98.62 200 ALA B N 1
ATOM 4741 C CA . ALA B 1 200 ? 0.719 -44.125 -12.258 1 98.62 200 ALA B CA 1
ATOM 4742 C C . ALA B 1 200 ? 0.805 -43.188 -11.078 1 98.62 200 ALA B C 1
ATOM 4744 O O . ALA B 1 200 ? -0.137 -42.438 -10.812 1 98.62 200 ALA B O 1
ATOM 4745 N N . THR B 1 201 ? 1.93 -43.312 -10.273 1 98.56 201 THR B N 1
ATOM 4746 C CA . THR B 1 201 ? 2.236 -42.312 -9.25 1 98.56 201 THR B CA 1
ATOM 4747 C C . THR B 1 201 ? 2.68 -41 -9.883 1 98.56 201 THR B C 1
ATOM 4749 O O . THR B 1 201 ? 3.463 -41 -10.836 1 98.56 201 THR B O 1
ATOM 4752 N N . LEU B 1 202 ? 2.113 -39.906 -9.391 1 98.81 202 LEU B N 1
ATOM 4753 C CA . LEU B 1 202 ? 2.447 -38.594 -9.945 1 98.81 202 LEU B CA 1
ATOM 4754 C C . LEU B 1 202 ? 2.998 -37.688 -8.859 1 98.81 202 LEU B C 1
ATOM 4756 O O . LEU B 1 202 ? 2.328 -37.438 -7.855 1 98.81 202 LEU B O 1
ATOM 4760 N N . VAL B 1 203 ? 4.23 -37.219 -8.992 1 98.81 203 VAL B N 1
ATOM 4761 C CA . VAL B 1 203 ? 4.848 -36.188 -8.133 1 98.81 203 VAL B CA 1
ATOM 4762 C C . VAL B 1 203 ? 5.07 -34.906 -8.914 1 98.81 203 VAL B C 1
ATOM 4764 O O . VAL B 1 203 ? 5.742 -34.906 -9.953 1 98.81 203 VAL B O 1
ATOM 4767 N N . THR B 1 204 ? 4.48 -33.875 -8.445 1 98.81 204 THR B N 1
ATOM 4768 C CA . THR B 1 204 ? 4.641 -32.562 -9.094 1 98.81 204 THR B CA 1
ATOM 4769 C C . THR B 1 204 ? 5.535 -31.656 -8.266 1 98.81 204 THR B C 1
ATOM 4771 O O . THR B 1 204 ? 5.297 -31.453 -7.07 1 98.81 204 THR B O 1
ATOM 4774 N N . LEU B 1 205 ? 6.574 -31.141 -8.852 1 98.75 205 LEU B N 1
ATOM 4775 C CA . LEU B 1 205 ? 7.418 -30.078 -8.305 1 98.75 205 LEU B CA 1
ATOM 4776 C C . LEU B 1 205 ? 7.156 -28.766 -9.023 1 98.75 205 LEU B C 1
ATOM 4778 O O . LEU B 1 205 ? 7.422 -28.641 -10.219 1 98.75 205 LEU B O 1
ATOM 4782 N N . ALA B 1 206 ? 6.652 -27.797 -8.258 1 98.38 206 ALA B N 1
ATOM 4783 C CA . ALA B 1 206 ? 6.227 -26.547 -8.875 1 98.38 206 ALA B CA 1
ATOM 4784 C C . ALA B 1 206 ? 7.051 -25.375 -8.352 1 98.38 206 ALA B C 1
ATOM 4786 O O . ALA B 1 206 ? 7.332 -25.281 -7.152 1 98.38 206 ALA B O 1
ATOM 4787 N N . LEU B 1 207 ? 7.52 -24.562 -9.203 1 97.75 207 LEU B N 1
ATOM 4788 C CA . LEU B 1 207 ? 8.023 -23.234 -8.898 1 97.75 207 LEU B CA 1
ATOM 4789 C C . LEU B 1 207 ? 6.988 -22.172 -9.25 1 97.75 207 LEU B C 1
ATOM 4791 O O . LEU B 1 207 ? 6.68 -21.953 -10.422 1 97.75 207 LEU B O 1
ATOM 4795 N N . SER B 1 208 ? 6.488 -21.422 -8.266 1 97.69 208 SER B N 1
ATOM 4796 C CA . SER B 1 208 ? 5.293 -20.609 -8.438 1 97.69 208 SER B CA 1
ATOM 4797 C C . SER B 1 208 ? 5.652 -19.172 -8.812 1 97.69 208 SER B C 1
ATOM 4799 O O . SER B 1 208 ? 6.43 -18.516 -8.109 1 97.69 208 SER B O 1
ATOM 4801 N N . ASP B 1 209 ? 5.109 -18.734 -9.852 1 94.38 209 ASP B N 1
ATOM 4802 C CA . ASP B 1 209 ? 5.215 -17.328 -10.234 1 94.38 209 ASP B CA 1
ATOM 4803 C C . ASP B 1 209 ? 3.891 -16.594 -10.023 1 94.38 209 ASP B C 1
ATOM 4805 O O . ASP B 1 209 ? 3.617 -15.594 -10.68 1 94.38 209 ASP B O 1
ATOM 4809 N N . VAL B 1 210 ? 3.01 -17.188 -9.203 1 95.56 210 VAL B N 1
ATOM 4810 C CA . VAL B 1 210 ? 1.687 -16.625 -8.945 1 95.56 210 VAL B CA 1
ATOM 4811 C C . VAL B 1 210 ? 1.603 -16.156 -7.496 1 95.56 210 VAL B C 1
ATOM 4813 O O . VAL B 1 210 ? 1.999 -16.875 -6.574 1 95.56 210 VAL B O 1
ATOM 4816 N N . VAL B 1 211 ? 1.087 -14.969 -7.324 1 96.31 211 VAL B N 1
ATOM 4817 C CA . VAL B 1 211 ? 0.954 -14.391 -5.992 1 96.31 211 VAL B CA 1
ATOM 4818 C C . VAL B 1 211 ? 0.134 -15.328 -5.105 1 96.31 211 VAL B C 1
ATOM 4820 O O . VAL B 1 211 ? -0.95 -15.766 -5.492 1 96.31 211 VAL B O 1
ATOM 4823 N N . GLY B 1 212 ? 0.615 -15.734 -3.957 1 95.12 212 GLY B N 1
ATOM 4824 C CA . GLY B 1 212 ? -0.061 -16.609 -3.018 1 95.12 212 GLY B CA 1
ATOM 4825 C C . GLY B 1 212 ? 0.132 -18.094 -3.33 1 95.12 212 GLY B C 1
ATOM 4826 O O . GLY B 1 212 ? -0.172 -18.953 -2.502 1 95.12 212 GLY B O 1
ATOM 4827 N N . SER B 1 213 ? 0.463 -18.422 -4.523 1 96.81 213 SER B N 1
ATOM 4828 C CA . SER B 1 213 ? 0.824 -19.75 -5.016 1 96.81 213 SER B CA 1
ATOM 4829 C C . SER B 1 213 ? -0.358 -20.719 -4.934 1 96.81 213 SER B C 1
ATOM 4831 O O . SER B 1 213 ? -0.226 -21.828 -4.426 1 96.81 213 SER B O 1
ATOM 4833 N N . PRO B 1 214 ? -1.515 -20.297 -5.355 1 95.25 214 PRO B N 1
ATOM 4834 C CA . PRO B 1 214 ? -2.582 -21.297 -5.48 1 95.25 214 PRO B CA 1
ATOM 4835 C C . PRO B 1 214 ? -2.264 -22.375 -6.508 1 95.25 214 PRO B C 1
ATOM 4837 O O . PRO B 1 214 ? -2 -22.062 -7.676 1 95.25 214 PRO B O 1
ATOM 4840 N N . LEU B 1 215 ? -2.354 -23.594 -6.133 1 96.69 215 LEU B N 1
ATOM 4841 C CA . LEU B 1 215 ? -1.89 -24.719 -6.949 1 96.69 215 LEU B CA 1
ATOM 4842 C C . LEU B 1 215 ? -2.688 -24.812 -8.242 1 96.69 215 LEU B C 1
ATOM 4844 O O . LEU B 1 215 ? -2.137 -25.141 -9.297 1 96.69 215 LEU B O 1
ATOM 4848 N N . ASP B 1 216 ? -3.941 -24.484 -8.195 1 96.12 216 ASP B N 1
ATOM 4849 C CA . ASP B 1 216 ? -4.809 -24.672 -9.352 1 96.12 216 ASP B CA 1
ATOM 4850 C C . ASP B 1 216 ? -4.629 -23.531 -10.359 1 96.12 216 ASP B C 1
ATOM 4852 O O . ASP B 1 216 ? -5.168 -23.578 -11.461 1 96.12 216 ASP B O 1
ATOM 4856 N N . VAL B 1 217 ? -3.84 -22.531 -9.969 1 95.44 217 VAL B N 1
ATOM 4857 C CA . VAL B 1 217 ? -3.58 -21.406 -10.859 1 95.44 217 VAL B CA 1
ATOM 4858 C C . VAL B 1 217 ? -2.213 -21.578 -11.523 1 95.44 217 VAL B C 1
ATOM 4860 O O . VAL B 1 217 ? -2.016 -21.172 -12.672 1 95.44 217 VAL B O 1
ATOM 4863 N N . ILE B 1 218 ? -1.273 -22.203 -10.836 1 96.38 218 ILE B N 1
ATOM 4864 C CA . ILE B 1 218 ? 0.056 -22.453 -11.383 1 96.38 218 ILE B CA 1
ATOM 4865 C C . ILE B 1 218 ? -0.054 -23.297 -12.648 1 96.38 218 ILE B C 1
ATOM 4867 O O . ILE B 1 218 ? -0.5 -24.453 -12.586 1 96.38 218 ILE B O 1
ATOM 4871 N N . ALA B 1 219 ? 0.279 -22.75 -13.773 1 96.31 219 ALA B N 1
ATOM 4872 C CA . ALA B 1 219 ? 0.188 -23.391 -15.078 1 96.31 219 ALA B CA 1
ATOM 4873 C C . ALA B 1 219 ? -1.229 -23.891 -15.344 1 96.31 219 ALA B C 1
ATOM 4875 O O . ALA B 1 219 ? -1.419 -24.922 -16 1 96.31 219 ALA B O 1
ATOM 4876 N N . SER B 1 220 ? -2.17 -23.297 -14.711 1 97.19 220 SER B N 1
ATOM 4877 C CA . SER B 1 220 ? -3.59 -23.625 -14.836 1 97.19 220 SER B CA 1
ATOM 4878 C C . SER B 1 220 ? -3.904 -24.984 -14.227 1 97.19 220 SER B C 1
ATOM 4880 O O . SER B 1 220 ? -4.816 -25.672 -14.688 1 97.19 220 SER B O 1
ATOM 4882 N N . GLY B 1 221 ? -3.113 -25.516 -13.352 1 97.94 221 GLY B N 1
ATOM 4883 C CA . GLY B 1 221 ? -3.365 -26.625 -12.453 1 97.94 221 GLY B CA 1
ATOM 4884 C C . GLY B 1 221 ? -3.459 -27.969 -13.172 1 97.94 221 GLY B C 1
ATOM 4885 O O . GLY B 1 221 ? -4.418 -28.719 -12.984 1 97.94 221 GLY B O 1
ATOM 4886 N N . PRO B 1 222 ? -2.51 -28.312 -13.961 1 98.56 222 PRO B N 1
ATOM 4887 C CA . PRO B 1 222 ? -2.615 -29.547 -14.734 1 98.56 222 PRO B CA 1
ATOM 4888 C C . PRO B 1 222 ? -2.625 -30.797 -13.844 1 98.56 222 PRO B C 1
ATOM 4890 O O . PRO B 1 222 ? -3.111 -31.844 -14.266 1 98.56 222 PRO B O 1
ATOM 4893 N N . THR B 1 223 ? -2.131 -30.703 -12.617 1 98.69 223 THR B N 1
ATOM 4894 C CA . THR B 1 223 ? -1.907 -31.906 -11.828 1 98.69 223 THR B CA 1
ATOM 4895 C C . THR B 1 223 ? -2.686 -31.859 -10.516 1 98.69 223 THR B C 1
ATOM 4897 O O . THR B 1 223 ? -2.404 -32.625 -9.594 1 98.69 223 THR B O 1
ATOM 4900 N N . VAL B 1 224 ? -3.58 -30.875 -10.367 1 98.62 224 VAL B N 1
ATOM 4901 C CA . VAL B 1 224 ? -4.352 -30.719 -9.141 1 98.62 224 VAL B CA 1
ATOM 4902 C C . VAL B 1 224 ? -5.836 -30.594 -9.477 1 98.62 224 VAL B C 1
ATOM 4904 O O . VAL B 1 224 ? -6.203 -30.344 -10.625 1 98.62 224 VAL B O 1
ATOM 4907 N N . PRO B 1 225 ? -6.73 -30.812 -8.484 1 98.5 225 PRO B N 1
ATOM 4908 C CA . PRO B 1 225 ? -8.172 -30.75 -8.75 1 98.5 225 PRO B CA 1
ATOM 4909 C C . PRO B 1 225 ? -8.625 -29.375 -9.211 1 98.5 225 PRO B C 1
ATOM 4911 O O . PRO B 1 225 ? -8.031 -28.359 -8.828 1 98.5 225 PRO B O 1
ATOM 4914 N N . ASP B 1 226 ? -9.578 -29.344 -10.023 1 98.19 226 ASP B N 1
ATOM 4915 C CA . ASP B 1 226 ? -10.266 -28.141 -10.453 1 98.19 226 ASP B CA 1
ATOM 4916 C C . ASP B 1 226 ? -11.656 -28.047 -9.836 1 98.19 226 ASP B C 1
ATOM 4918 O O . ASP B 1 226 ? -12.516 -28.891 -10.094 1 98.19 226 ASP B O 1
ATOM 4922 N N . SER B 1 227 ? -11.898 -27.047 -9.133 1 96.94 227 SER B N 1
ATOM 4923 C CA . SER B 1 227 ? -13.18 -26.938 -8.445 1 96.94 227 SER B CA 1
ATOM 4924 C C . SER B 1 227 ? -14.227 -26.281 -9.328 1 96.94 227 SER B C 1
ATOM 4926 O O . SER B 1 227 ? -15.422 -26.328 -9.031 1 96.94 227 SER B O 1
ATOM 4928 N N . SER B 1 228 ? -13.812 -25.641 -10.438 1 97.25 228 SER B N 1
ATOM 4929 C CA . SER B 1 228 ? -14.781 -25.031 -11.336 1 97.25 228 SER B CA 1
ATOM 4930 C C . SER B 1 228 ? -15.539 -26.078 -12.141 1 97.25 228 SER B C 1
ATOM 4932 O O . SER B 1 228 ? -15.078 -27.203 -12.289 1 97.25 228 SER B O 1
ATOM 4934 N N . THR B 1 229 ? -16.75 -25.688 -12.648 1 98.12 229 THR B N 1
ATOM 4935 C CA . THR B 1 229 ? -17.625 -26.609 -13.359 1 98.12 229 THR B CA 1
ATOM 4936 C C . THR B 1 229 ? -18 -26.062 -14.727 1 98.12 229 THR B C 1
ATOM 4938 O O . THR B 1 229 ? -17.719 -24.906 -15.039 1 98.12 229 THR B O 1
ATOM 4941 N N . TRP B 1 230 ? -18.688 -26.984 -15.5 1 98.31 230 TRP B N 1
ATOM 4942 C CA . TRP B 1 230 ? -19.25 -26.531 -16.781 1 98.31 230 TRP B CA 1
ATOM 4943 C C . TRP B 1 230 ? -20.219 -25.391 -16.562 1 98.31 230 TRP B C 1
ATOM 4945 O O . TRP B 1 230 ? -20.297 -24.469 -17.375 1 98.31 230 TRP B O 1
ATOM 4955 N N . ALA B 1 231 ? -20.953 -25.484 -15.5 1 97.75 231 ALA B N 1
ATOM 4956 C CA . ALA B 1 231 ? -21.922 -24.438 -15.18 1 97.75 231 ALA B CA 1
ATOM 4957 C C . ALA B 1 231 ? -21.234 -23.109 -14.914 1 97.75 231 ALA B C 1
ATOM 4959 O O . ALA B 1 231 ? -21.719 -22.047 -15.328 1 97.75 231 ALA B O 1
ATOM 4960 N N . ASP B 1 232 ? -20.125 -23.156 -14.18 1 96.75 232 ASP B N 1
ATOM 4961 C CA . ASP B 1 232 ? -19.344 -21.953 -13.922 1 96.75 232 ASP B CA 1
ATOM 4962 C C . ASP B 1 232 ? -18.844 -21.344 -15.227 1 96.75 232 ASP B C 1
ATOM 4964 O O . ASP B 1 232 ? -18.891 -20.125 -15.406 1 96.75 232 ASP B O 1
ATOM 4968 N N . ALA B 1 233 ? -18.312 -22.156 -16.094 1 98 233 ALA B N 1
ATOM 4969 C CA . ALA B 1 233 ? -17.797 -21.688 -17.375 1 98 233 ALA B CA 1
ATOM 4970 C C . ALA B 1 233 ? -18.891 -21.016 -18.203 1 98 233 ALA B C 1
ATOM 4972 O O . ALA B 1 233 ? -18.656 -19.938 -18.781 1 98 233 ALA B O 1
ATOM 4973 N N . TRP B 1 234 ? -20.016 -21.625 -18.203 1 97.56 234 TRP B N 1
ATOM 4974 C CA . TRP B 1 234 ? -21.125 -21.062 -18.969 1 97.56 234 TRP B CA 1
ATOM 4975 C C . TRP B 1 234 ? -21.594 -19.75 -18.359 1 97.56 234 TRP B C 1
ATOM 4977 O O . TRP B 1 234 ? -21.953 -18.812 -19.078 1 97.56 234 TRP B O 1
ATOM 4987 N N . ALA B 1 235 ? -21.641 -19.719 -17.078 1 95.62 235 ALA B N 1
ATOM 4988 C CA . ALA B 1 235 ? -22.047 -18.484 -16.406 1 95.62 235 ALA B CA 1
ATOM 4989 C C . ALA B 1 235 ? -21.141 -17.312 -16.797 1 95.62 235 ALA B C 1
ATOM 4991 O O . ALA B 1 235 ? -21.594 -16.172 -16.891 1 95.62 235 ALA B O 1
ATOM 4992 N N . ILE B 1 236 ? -19.875 -17.562 -16.969 1 95.12 236 ILE B N 1
ATOM 4993 C CA . ILE B 1 236 ? -18.922 -16.547 -17.391 1 95.12 236 ILE B CA 1
ATOM 4994 C C . ILE B 1 236 ? -19.281 -16.062 -18.797 1 95.12 236 ILE B C 1
ATOM 4996 O O . ILE B 1 236 ? -19.25 -14.867 -19.062 1 95.12 236 ILE B O 1
ATOM 5000 N N . VAL B 1 237 ? -19.625 -16.938 -19.672 1 97.31 237 VAL B N 1
ATOM 5001 C CA . VAL B 1 237 ? -20.031 -16.609 -21.031 1 97.31 237 VAL B CA 1
ATOM 5002 C C . VAL B 1 237 ? -21.234 -15.672 -21.016 1 97.31 237 VAL B C 1
ATOM 5004 O O . VAL B 1 237 ? -21.281 -14.688 -21.75 1 97.31 237 VAL B O 1
ATOM 5007 N N . GLU B 1 238 ? -22.141 -16.016 -20.141 1 95.38 238 GLU B N 1
ATOM 5008 C CA . GLU B 1 238 ? -23.344 -15.203 -20.031 1 95.38 238 GLU B CA 1
ATOM 5009 C C . GLU B 1 238 ? -23.031 -13.836 -19.422 1 95.38 238 GLU B C 1
ATOM 5011 O O . GLU B 1 238 ? -23.484 -12.812 -19.938 1 95.38 238 GLU B O 1
ATOM 5016 N N . ARG B 1 239 ? -22.312 -13.844 -18.406 1 87.94 239 ARG B N 1
ATOM 5017 C CA . ARG B 1 239 ? -22 -12.633 -17.641 1 87.94 239 ARG B CA 1
ATOM 5018 C C . ARG B 1 239 ? -21.344 -11.578 -18.531 1 87.94 239 ARG B C 1
ATOM 5020 O O . ARG B 1 239 ? -21.656 -10.391 -18.438 1 87.94 239 ARG B O 1
ATOM 5027 N N . TYR B 1 240 ? -20.438 -12.055 -19.422 1 92.69 240 TYR B N 1
ATOM 5028 C CA . TYR B 1 240 ? -19.656 -11.133 -20.234 1 92.69 240 TYR B CA 1
ATOM 5029 C C . TYR B 1 240 ? -20.188 -11.07 -21.656 1 92.69 240 TYR B C 1
ATOM 5031 O O . TYR B 1 240 ? -19.562 -10.492 -22.531 1 92.69 240 TYR B O 1
ATOM 5039 N N . GLU B 1 241 ? -21.281 -11.703 -21.859 1 94.25 241 GLU B N 1
ATOM 5040 C CA . GLU B 1 241 ? -21.938 -11.711 -23.156 1 94.25 241 GLU B CA 1
ATOM 5041 C C . GLU B 1 241 ? -20.969 -12.148 -24.266 1 94.25 241 GLU B C 1
ATOM 5043 O O . GLU B 1 241 ? -20.812 -11.453 -25.266 1 94.25 241 GLU B O 1
ATOM 5048 N N . LEU B 1 242 ? -20.406 -13.352 -24.062 1 96.38 242 LEU B N 1
ATOM 5049 C CA . LEU B 1 242 ? -19.328 -13.812 -24.922 1 96.38 242 LEU B CA 1
ATOM 5050 C C . LEU B 1 242 ? -19.859 -14.734 -26.016 1 96.38 242 LEU B C 1
ATOM 5052 O O . LEU B 1 242 ? -19.094 -15.18 -26.875 1 96.38 242 LEU B O 1
ATOM 5056 N N . ALA B 1 243 ? -21.109 -14.961 -26.094 1 94.19 243 ALA B N 1
ATOM 5057 C CA . ALA B 1 243 ? -21.688 -15.938 -27.031 1 94.19 243 ALA B CA 1
ATOM 5058 C C . ALA B 1 243 ? -21.344 -15.57 -28.469 1 94.19 243 ALA B C 1
ATOM 5060 O O . ALA B 1 243 ? -21.109 -16.453 -29.297 1 94.19 243 ALA B O 1
ATOM 5061 N N . GLN B 1 244 ? -21.281 -14.305 -28.719 1 94.06 244 GLN B N 1
ATOM 5062 C CA . GLN B 1 244 ? -21.016 -13.875 -30.094 1 94.06 244 GLN B CA 1
ATOM 5063 C C . GLN B 1 244 ? -19.547 -13.578 -30.312 1 94.06 244 GLN B C 1
ATOM 5065 O O . GLN B 1 244 ? -19.094 -13.391 -31.438 1 94.06 244 GLN B O 1
ATOM 5070 N N . LYS B 1 245 ? -18.797 -13.586 -29.328 1 95.38 245 LYS B N 1
ATOM 5071 C CA . LYS B 1 245 ? -17.391 -13.188 -29.406 1 95.38 245 LYS B CA 1
ATOM 5072 C C . LYS B 1 245 ? -16.469 -14.406 -29.391 1 95.38 245 LYS B C 1
ATOM 5074 O O . LYS B 1 245 ? -15.336 -14.336 -29.844 1 95.38 245 LYS B O 1
ATOM 5079 N N . LEU B 1 246 ? -16.969 -15.555 -28.922 1 97.81 246 LEU B N 1
ATOM 5080 C CA . LEU B 1 246 ? -16.172 -16.766 -28.844 1 97.81 246 LEU B CA 1
ATOM 5081 C C . LEU B 1 246 ? -16.297 -17.578 -30.125 1 97.81 246 LEU B C 1
ATOM 5083 O O . LEU B 1 246 ? -17.344 -17.578 -30.781 1 97.81 246 LEU B O 1
ATOM 5087 N N . PRO B 1 247 ? -15.195 -18.312 -30.469 1 97.69 247 PRO B N 1
ATOM 5088 C CA . PRO B 1 247 ? -15.305 -19.234 -31.594 1 97.69 247 PRO B CA 1
ATOM 5089 C C . PRO B 1 247 ? -16.391 -20.297 -31.391 1 97.69 247 PRO B C 1
ATOM 5091 O O . PRO B 1 247 ? -16.562 -20.797 -30.281 1 97.69 247 PRO B O 1
ATOM 5094 N N . ARG B 1 248 ? -17.016 -20.688 -32.438 1 97.5 248 ARG B N 1
ATOM 5095 C CA . ARG B 1 248 ? -18.125 -21.625 -32.375 1 97.5 248 ARG B CA 1
ATOM 5096 C C . ARG B 1 248 ? -17.703 -22.953 -31.75 1 97.5 248 ARG B C 1
ATOM 5098 O O . ARG B 1 248 ? -18.438 -23.531 -30.953 1 97.5 248 ARG B O 1
ATOM 5105 N N . PRO B 1 249 ? -16.531 -23.453 -32.125 1 98.31 249 PRO B N 1
ATOM 5106 C CA . PRO B 1 249 ? -16.141 -24.719 -31.516 1 98.31 249 PRO B CA 1
ATOM 5107 C C . PRO B 1 249 ? -16.047 -24.641 -30 1 98.31 249 PRO B C 1
ATOM 5109 O O . PRO B 1 249 ? -16.344 -25.625 -29.297 1 98.31 249 PRO B O 1
ATOM 5112 N N . ILE B 1 250 ? -15.594 -23.516 -29.469 1 98.56 250 ILE B N 1
ATOM 5113 C CA . ILE B 1 250 ? -15.508 -23.312 -28.016 1 98.56 250 ILE B CA 1
ATOM 5114 C C . ILE B 1 250 ? -16.906 -23.359 -27.406 1 98.56 250 ILE B C 1
ATOM 5116 O O . ILE B 1 250 ? -17.141 -24.078 -26.438 1 98.56 250 ILE B O 1
ATOM 5120 N N . LEU B 1 251 ? -17.812 -22.656 -27.984 1 98.06 251 LEU B N 1
ATOM 5121 C CA . LEU B 1 251 ? -19.188 -22.594 -27.484 1 98.06 251 LEU B CA 1
ATOM 5122 C C . LEU B 1 251 ? -19.844 -23.969 -27.531 1 98.06 251 LEU B C 1
ATOM 5124 O O . LEU B 1 251 ? -20.547 -24.359 -26.594 1 98.06 251 LEU B O 1
ATOM 5128 N N . ALA B 1 252 ? -19.594 -24.578 -28.625 1 98.06 252 ALA B N 1
ATOM 5129 C CA . ALA B 1 252 ? -20.172 -25.906 -28.797 1 98.06 252 ALA B CA 1
ATOM 5130 C C . ALA B 1 252 ? -19.688 -26.859 -27.719 1 98.06 252 ALA B C 1
ATOM 5132 O O . ALA B 1 252 ? -20.453 -27.656 -27.188 1 98.06 252 ALA B O 1
ATOM 5133 N N . ARG B 1 253 ? -18.469 -26.797 -27.406 1 98.25 253 ARG B N 1
ATOM 5134 C CA . ARG B 1 253 ? -17.922 -27.656 -26.359 1 98.25 253 ARG B CA 1
ATOM 5135 C C . ARG B 1 253 ? -18.516 -27.312 -25 1 98.25 253 ARG B C 1
ATOM 5137 O O . ARG B 1 253 ? -18.891 -28.203 -24.234 1 98.25 253 ARG B O 1
ATOM 5144 N N . LEU B 1 254 ? -18.609 -26.047 -24.672 1 98.31 254 LEU B N 1
ATOM 5145 C CA . LEU B 1 254 ? -19.172 -25.609 -23.406 1 98.31 254 LEU B CA 1
ATOM 5146 C C . LEU B 1 254 ? -20.625 -26.062 -23.266 1 98.31 254 LEU B C 1
ATOM 5148 O O . LEU B 1 254 ? -21.047 -26.484 -22.188 1 98.31 254 LEU B O 1
ATOM 5152 N N . GLU B 1 255 ? -21.312 -25.953 -24.359 1 97.56 255 GLU B N 1
ATOM 5153 C CA . GLU B 1 255 ? -22.688 -26.406 -24.391 1 97.56 255 GLU B CA 1
ATOM 5154 C C . GLU B 1 255 ? -22.781 -27.906 -24.156 1 97.56 255 GLU B C 1
ATOM 5156 O O . GLU B 1 255 ? -23.641 -28.375 -23.391 1 97.56 255 GLU B O 1
ATOM 5161 N N . ALA B 1 256 ? -21.922 -28.641 -24.844 1 98.12 256 ALA B N 1
ATOM 5162 C CA . ALA B 1 256 ? -21.891 -30.094 -24.703 1 98.12 256 ALA B CA 1
ATOM 5163 C C . ALA B 1 256 ? -21.547 -30.5 -23.281 1 98.12 256 ALA B C 1
ATOM 5165 O O . ALA B 1 256 ? -22.125 -31.453 -22.734 1 98.12 256 ALA B O 1
ATOM 5166 N N . GLY B 1 257 ? -20.609 -29.828 -22.688 1 97.94 257 GLY B N 1
ATOM 5167 C CA . GLY B 1 257 ? -20.281 -30.078 -21.297 1 97.94 257 GLY B CA 1
ATOM 5168 C C . GLY B 1 257 ? -21.438 -29.797 -20.359 1 97.94 257 GLY B C 1
ATOM 5169 O O . GLY B 1 257 ? -21.734 -30.609 -19.469 1 97.94 257 GLY B O 1
ATOM 5170 N N . LEU B 1 258 ? -22.047 -28.703 -20.547 1 97.19 258 LEU B N 1
ATOM 5171 C CA . LEU B 1 258 ? -23.188 -28.312 -19.719 1 97.19 258 LEU B CA 1
ATOM 5172 C C . LEU B 1 258 ? -24.312 -29.344 -19.828 1 97.19 258 LEU B C 1
ATOM 5174 O O . LEU B 1 258 ? -25.016 -29.594 -18.844 1 97.19 258 LEU B O 1
ATOM 5178 N N . ALA B 1 259 ? -24.422 -29.922 -20.969 1 97.62 259 ALA B N 1
ATOM 5179 C CA . ALA B 1 259 ? -25.469 -30.906 -21.234 1 97.62 259 ALA B CA 1
ATOM 5180 C C . ALA B 1 259 ? -25.062 -32.281 -20.688 1 97.62 259 ALA B C 1
ATOM 5182 O O . ALA B 1 259 ? -25.828 -33.219 -20.797 1 97.62 259 ALA B O 1
ATOM 5183 N N . GLY B 1 260 ? -23.891 -32.438 -20.234 1 97.19 260 GLY B N 1
ATOM 5184 C CA . GLY B 1 260 ? -23.453 -33.688 -19.641 1 97.19 260 GLY B CA 1
ATOM 5185 C C . GLY B 1 260 ? -22.875 -34.656 -20.672 1 97.19 260 GLY B C 1
ATOM 5186 O O . GLY B 1 260 ? -22.672 -35.844 -20.375 1 97.19 260 GLY B O 1
ATOM 5187 N N . GLN B 1 261 ? -22.578 -34.188 -21.828 1 97.56 261 GLN B N 1
ATOM 5188 C CA . GLN B 1 261 ? -22.062 -35.062 -22.906 1 97.56 261 GLN B CA 1
ATOM 5189 C C . GLN B 1 261 ? -20.562 -35.25 -22.781 1 97.56 261 GLN B C 1
ATOM 5191 O O . GLN B 1 261 ? -19.984 -36.125 -23.406 1 97.56 261 GLN B O 1
ATOM 5196 N N . ILE B 1 262 ? -19.922 -34.375 -22.109 1 97.25 262 ILE B N 1
ATOM 5197 C CA . ILE B 1 262 ? -18.484 -34.438 -21.859 1 97.25 262 ILE B CA 1
ATOM 5198 C C . ILE B 1 262 ? -18.234 -34.469 -20.344 1 97.25 262 ILE B C 1
ATOM 5200 O O . ILE B 1 262 ? -18.797 -33.688 -19.594 1 97.25 262 ILE B O 1
ATOM 5204 N N . PRO B 1 263 ? -17.406 -35.438 -19.953 1 96.25 263 PRO B N 1
ATOM 5205 C CA . PRO B 1 263 ? -17.094 -35.438 -18.531 1 96.25 263 PRO B CA 1
ATOM 5206 C C . PRO B 1 263 ? -16.422 -34.125 -18.094 1 96.25 263 PRO B C 1
ATOM 5208 O O . PRO B 1 263 ? -15.672 -33.531 -18.859 1 96.25 263 PRO B O 1
ATOM 5211 N N . ASP B 1 264 ? -16.641 -33.719 -16.844 1 98.06 264 ASP B N 1
ATOM 5212 C CA . ASP B 1 264 ? -16.031 -32.5 -16.297 1 98.06 264 ASP B CA 1
ATOM 5213 C C . ASP B 1 264 ? -14.555 -32.719 -15.953 1 98.06 264 ASP B C 1
ATOM 5215 O O . ASP B 1 264 ? -14.07 -33.875 -16.047 1 98.06 264 ASP B O 1
ATOM 5219 N N . THR B 1 265 ? -13.836 -31.641 -15.727 1 98.31 265 THR B N 1
ATOM 5220 C CA . THR B 1 265 ? -12.477 -31.734 -15.211 1 98.31 265 THR B CA 1
ATOM 5221 C C . THR B 1 265 ? -12.453 -32.5 -13.898 1 98.31 265 THR B C 1
ATOM 5223 O O . THR B 1 265 ? -13.477 -32.625 -13.219 1 98.31 265 THR B O 1
ATOM 5226 N N . PRO B 1 266 ? -11.281 -33.156 -13.594 1 98.5 266 PRO B N 1
ATOM 5227 C CA . PRO B 1 266 ? -11.211 -33.844 -12.305 1 98.5 266 PRO B CA 1
ATOM 5228 C C . PRO B 1 266 ? -11.453 -32.906 -11.117 1 98.5 266 PRO B C 1
ATOM 5230 O O . PRO B 1 266 ? -10.906 -31.812 -11.07 1 98.5 266 PRO B O 1
ATOM 5233 N N . LYS B 1 267 ? -12.312 -33.438 -10.219 1 98.25 267 LYS B N 1
ATOM 5234 C CA . LYS B 1 267 ? -12.742 -32.625 -9.07 1 98.25 267 LYS B CA 1
ATOM 5235 C C . LYS B 1 267 ? -12.023 -33.094 -7.797 1 98.25 267 LYS B C 1
ATOM 5237 O O . LYS B 1 267 ? -11.391 -34.125 -7.77 1 98.25 267 LYS B O 1
ATOM 5242 N N . PRO B 1 268 ? -12.062 -32.125 -6.758 1 97.12 268 PRO B N 1
ATOM 5243 C CA . PRO B 1 268 ? -11.547 -32.594 -5.461 1 97.12 268 PRO B CA 1
ATOM 5244 C C . PRO B 1 268 ? -12.18 -33.906 -5.004 1 97.12 268 PRO B C 1
ATOM 5246 O O . PRO B 1 268 ? -13.406 -34.062 -5.086 1 97.12 268 PRO B O 1
ATOM 5249 N N . GLY B 1 269 ? -11.414 -34.812 -4.57 1 96.88 269 GLY B N 1
ATOM 5250 C CA . GLY B 1 269 ? -11.914 -36.094 -4.086 1 96.88 269 GLY B CA 1
ATOM 5251 C C . GLY B 1 269 ? -11.891 -37.188 -5.137 1 96.88 269 GLY B C 1
ATOM 5252 O O . GLY B 1 269 ? -12.078 -38.344 -4.824 1 96.88 269 GLY B O 1
ATOM 5253 N N . ASP B 1 270 ? -11.625 -36.812 -6.391 1 97.69 270 ASP B N 1
ATOM 5254 C CA . ASP B 1 270 ? -11.547 -37.812 -7.457 1 97.69 270 ASP B CA 1
ATOM 5255 C C . ASP B 1 270 ? -10.398 -38.781 -7.215 1 97.69 270 ASP B C 1
ATOM 5257 O O . ASP B 1 270 ? -9.328 -38.406 -6.75 1 97.69 270 ASP B O 1
ATOM 5261 N N . ALA B 1 271 ? -10.5 -40.031 -7.629 1 96.88 271 ALA B N 1
ATOM 5262 C CA . ALA B 1 271 ? -9.539 -41.094 -7.402 1 96.88 271 ALA B CA 1
ATOM 5263 C C . ALA B 1 271 ? -8.219 -40.812 -8.109 1 96.88 271 ALA B C 1
ATOM 5265 O O . ALA B 1 271 ? -7.16 -41.25 -7.664 1 96.88 271 ALA B O 1
ATOM 5266 N N . VAL B 1 272 ? -8.297 -40.062 -9.141 1 96.44 272 VAL B N 1
ATOM 5267 C CA . VAL B 1 272 ? -7.125 -39.719 -9.945 1 96.44 272 VAL B CA 1
ATOM 5268 C C . VAL B 1 272 ? -6.062 -39.062 -9.078 1 96.44 272 VAL B C 1
ATOM 5270 O O . VAL B 1 272 ? -4.867 -39.156 -9.367 1 96.44 272 VAL B O 1
ATOM 5273 N N . PHE B 1 273 ? -6.438 -38.469 -7.965 1 98.12 273 PHE B N 1
ATOM 5274 C CA . PHE B 1 273 ? -5.508 -37.688 -7.168 1 98.12 273 PHE B CA 1
ATOM 5275 C C . PHE B 1 273 ? -5.008 -38.469 -5.973 1 98.12 273 PHE B C 1
ATOM 5277 O O . PHE B 1 273 ? -4.191 -37.969 -5.188 1 98.12 273 PHE B O 1
ATOM 5284 N N . GLU B 1 274 ? -5.441 -39.656 -5.805 1 96.94 274 GLU B N 1
ATOM 5285 C CA . GLU B 1 274 ? -5.062 -40.5 -4.672 1 96.94 274 GLU B CA 1
ATOM 5286 C C . GLU B 1 274 ? -3.564 -40.812 -4.688 1 96.94 274 GLU B C 1
ATOM 5288 O O . GLU B 1 274 ? -2.955 -41 -3.635 1 96.94 274 GLU B O 1
ATOM 5293 N N . ARG B 1 275 ? -2.973 -40.875 -5.898 1 96.69 275 ARG B N 1
ATOM 5294 C CA . ARG B 1 275 ? -1.559 -41.188 -6.035 1 96.69 275 ARG B CA 1
ATOM 5295 C C . ARG B 1 275 ? -0.744 -39.969 -6.449 1 96.69 275 ARG B C 1
ATOM 5297 O O . ARG B 1 275 ? 0.305 -40.094 -7.082 1 96.69 275 ARG B O 1
ATOM 5304 N N . CYS B 1 276 ? -1.238 -38.812 -6.109 1 98.25 276 CYS B N 1
ATOM 5305 C CA . CYS B 1 276 ? -0.574 -37.594 -6.516 1 98.25 276 CYS B CA 1
ATOM 5306 C C . CYS B 1 276 ? 0.019 -36.875 -5.312 1 98.25 276 CYS B C 1
ATOM 5308 O O . CYS B 1 276 ? -0.562 -36.875 -4.223 1 98.25 276 CYS B O 1
ATOM 5310 N N . GLN B 1 277 ? 1.205 -36.344 -5.453 1 98.44 277 GLN B N 1
ATOM 5311 C CA . GLN B 1 277 ? 1.818 -35.375 -4.539 1 98.44 277 GLN B CA 1
ATOM 5312 C C . GLN B 1 277 ? 2.273 -34.125 -5.281 1 98.44 277 GLN B C 1
ATOM 5314 O O . GLN B 1 277 ? 2.93 -34.219 -6.316 1 98.44 277 GLN B O 1
ATOM 5319 N N . THR B 1 278 ? 1.814 -33 -4.828 1 98.31 278 THR B N 1
ATOM 5320 C CA . THR B 1 278 ? 2.244 -31.734 -5.406 1 98.31 278 THR B CA 1
ATOM 5321 C C . THR B 1 278 ? 2.98 -30.891 -4.367 1 98.31 278 THR B C 1
ATOM 5323 O O . THR B 1 278 ? 2.479 -30.688 -3.26 1 98.31 278 THR B O 1
ATOM 5326 N N . VAL B 1 279 ? 4.164 -30.406 -4.734 1 98.19 279 VAL B N 1
ATOM 5327 C CA . VAL B 1 279 ? 5.004 -29.625 -3.832 1 98.19 279 VAL B CA 1
ATOM 5328 C C . VAL B 1 279 ? 5.438 -28.344 -4.516 1 98.19 279 VAL B C 1
ATOM 5330 O O . VAL B 1 279 ? 5.941 -28.359 -5.641 1 98.19 279 VAL B O 1
ATOM 5333 N N . VAL B 1 280 ? 5.172 -27.188 -3.85 1 98.19 280 VAL B N 1
ATOM 5334 C CA . VAL B 1 280 ? 5.789 -25.938 -4.289 1 98.19 280 VAL B CA 1
ATOM 5335 C C . VAL B 1 280 ? 7.219 -25.859 -3.756 1 98.19 280 VAL B C 1
ATOM 5337 O O . VAL B 1 280 ? 7.434 -25.672 -2.555 1 98.19 280 VAL B O 1
ATOM 5340 N N . VAL B 1 281 ? 8.148 -25.922 -4.648 1 98 281 VAL B N 1
ATOM 5341 C CA . VAL B 1 281 ? 9.539 -26.031 -4.219 1 98 281 VAL B CA 1
ATOM 5342 C C . VAL B 1 281 ? 10.133 -24.641 -3.996 1 98 281 VAL B C 1
ATOM 5344 O O . VAL B 1 281 ? 11.109 -24.484 -3.26 1 98 281 VAL B O 1
ATOM 5347 N N . ALA B 1 282 ? 9.594 -23.672 -4.648 1 97.88 282 ALA B N 1
ATOM 5348 C CA . ALA B 1 282 ? 10.008 -22.281 -4.461 1 97.88 282 ALA B CA 1
ATOM 5349 C C . ALA B 1 282 ? 8.891 -21.328 -4.867 1 97.88 282 ALA B C 1
ATOM 5351 O O . ALA B 1 282 ? 8.133 -21.609 -5.797 1 97.88 282 ALA B O 1
ATOM 5352 N N . ASP B 1 283 ? 8.766 -20.312 -4.172 1 98.06 283 ASP B N 1
ATOM 5353 C CA . ASP B 1 283 ? 7.828 -19.234 -4.473 1 98.06 283 ASP B CA 1
ATOM 5354 C C . ASP B 1 283 ? 8.328 -17.906 -3.914 1 98.06 283 ASP B C 1
ATOM 5356 O O . ASP B 1 283 ? 9.492 -17.781 -3.533 1 98.06 283 ASP B O 1
ATOM 5360 N N . ASN B 1 284 ? 7.527 -16.875 -3.961 1 98.38 284 ASN B N 1
ATOM 5361 C CA . ASN B 1 284 ? 7.891 -15.531 -3.512 1 98.38 284 ASN B CA 1
ATOM 5362 C C . ASN B 1 284 ? 8.281 -15.523 -2.035 1 98.38 284 ASN B C 1
ATOM 5364 O O . ASN B 1 284 ? 9.242 -14.859 -1.647 1 98.38 284 ASN B O 1
ATOM 5368 N N . ARG B 1 285 ? 7.539 -16.234 -1.257 1 98.19 285 ARG B N 1
ATOM 5369 C CA . ARG B 1 285 ? 7.785 -16.297 0.18 1 98.19 285 ARG B CA 1
ATOM 5370 C C . ARG B 1 285 ? 9.141 -16.938 0.475 1 98.19 285 ARG B C 1
ATOM 5372 O O . ARG B 1 285 ? 9.844 -16.5 1.396 1 98.19 285 ARG B O 1
ATOM 5379 N N . THR B 1 286 ? 9.477 -17.938 -0.309 1 98.19 286 THR B N 1
ATOM 5380 C CA . THR B 1 286 ? 10.789 -18.578 -0.168 1 98.19 286 THR B CA 1
ATOM 5381 C C . THR B 1 286 ? 11.906 -17.531 -0.315 1 98.19 286 THR B C 1
ATOM 5383 O O . THR B 1 286 ? 12.82 -17.484 0.504 1 98.19 286 THR B O 1
ATOM 5386 N N . ALA B 1 287 ? 11.789 -16.75 -1.324 1 98.31 287 ALA B N 1
ATOM 5387 C CA . ALA B 1 287 ? 12.789 -15.711 -1.577 1 98.31 287 ALA B CA 1
ATOM 5388 C C . ALA B 1 287 ? 12.789 -14.672 -0.458 1 98.31 287 ALA B C 1
ATOM 5390 O O . ALA B 1 287 ? 13.852 -14.289 0.032 1 98.31 287 ALA B O 1
ATOM 5391 N N . ALA B 1 288 ? 11.664 -14.234 -0.03 1 98.75 288 ALA B N 1
ATOM 5392 C CA . ALA B 1 288 ? 11.516 -13.203 0.993 1 98.75 288 ALA B CA 1
ATOM 5393 C C . ALA B 1 288 ? 12.117 -13.656 2.32 1 98.75 288 ALA B C 1
ATOM 5395 O O . ALA B 1 288 ? 12.82 -12.891 2.986 1 98.75 288 ALA B O 1
ATOM 5396 N N . LEU B 1 289 ? 11.82 -14.891 2.705 1 98.62 289 LEU B N 1
ATOM 5397 C CA . LEU B 1 289 ? 12.297 -15.414 3.98 1 98.62 289 LEU B CA 1
ATOM 5398 C C . LEU B 1 289 ? 13.812 -15.547 3.975 1 98.62 289 LEU B C 1
ATOM 5400 O O . LEU B 1 289 ? 14.469 -15.297 4.988 1 98.62 289 LEU B O 1
ATOM 5404 N N . ALA B 1 290 ? 14.328 -15.969 2.814 1 98.62 290 ALA B N 1
ATOM 5405 C CA . ALA B 1 290 ? 15.781 -16.078 2.707 1 98.62 290 ALA B CA 1
ATOM 5406 C C . ALA B 1 290 ? 16.438 -14.703 2.807 1 98.62 290 ALA B C 1
ATOM 5408 O O . ALA B 1 290 ? 17.469 -14.547 3.473 1 98.62 290 ALA B O 1
ATOM 5409 N N . ALA B 1 291 ? 15.883 -13.734 2.121 1 98.62 291 ALA B N 1
ATOM 5410 C CA . ALA B 1 291 ? 16.375 -12.367 2.209 1 98.62 291 ALA B CA 1
ATOM 5411 C C . ALA B 1 291 ? 16.297 -11.844 3.641 1 98.62 291 ALA B C 1
ATOM 5413 O O . ALA B 1 291 ? 17.219 -11.188 4.121 1 98.62 291 ALA B O 1
ATOM 5414 N N . ARG B 1 292 ? 15.195 -12.133 4.312 1 98.81 292 ARG B N 1
ATOM 5415 C CA . ARG B 1 292 ? 15 -11.711 5.695 1 98.81 292 ARG B CA 1
ATOM 5416 C C . ARG B 1 292 ? 16.078 -12.289 6.602 1 98.81 292 ARG B C 1
ATOM 5418 O O . ARG B 1 292 ? 16.641 -11.578 7.441 1 98.81 292 ARG B O 1
ATOM 5425 N N . ALA B 1 293 ? 16.328 -13.57 6.457 1 98.81 293 ALA B N 1
ATOM 5426 C CA . ALA B 1 293 ? 17.344 -14.227 7.27 1 98.81 293 ALA B CA 1
ATOM 5427 C C . ALA B 1 293 ? 18.703 -13.57 7.082 1 98.81 293 ALA B C 1
ATOM 5429 O O . ALA B 1 293 ? 19.438 -13.359 8.047 1 98.81 293 ALA B O 1
ATOM 5430 N N . GLN B 1 294 ? 19 -13.289 5.828 1 98.69 294 GLN B N 1
ATOM 5431 C CA . GLN B 1 294 ? 20.266 -12.625 5.539 1 98.69 294 GLN B CA 1
ATOM 5432 C C . GLN B 1 294 ? 20.312 -11.227 6.145 1 98.69 294 GLN B C 1
ATOM 5434 O O . GLN B 1 294 ? 21.359 -10.812 6.676 1 98.69 294 GLN B O 1
ATOM 5439 N N . ALA B 1 295 ? 19.25 -10.453 6.043 1 98.69 295 ALA B N 1
ATOM 5440 C CA . ALA B 1 295 ? 19.188 -9.125 6.641 1 98.69 295 ALA B CA 1
ATOM 5441 C C . ALA B 1 295 ? 19.391 -9.188 8.148 1 98.69 295 ALA B C 1
ATOM 5443 O O . ALA B 1 295 ? 20.125 -8.375 8.719 1 98.69 295 ALA B O 1
ATOM 5444 N N . GLN B 1 296 ? 18.781 -10.164 8.781 1 98.75 296 GLN B N 1
ATOM 5445 C CA . GLN B 1 296 ? 18.938 -10.359 10.219 1 98.75 296 GLN B CA 1
ATOM 5446 C C . GLN B 1 296 ? 20.391 -10.672 10.578 1 98.75 296 GLN B C 1
ATOM 5448 O O . GLN B 1 296 ? 20.922 -10.141 11.555 1 98.75 296 GLN B O 1
ATOM 5453 N N . ALA B 1 297 ? 20.984 -11.508 9.789 1 98.62 297 ALA B N 1
ATOM 5454 C CA . ALA B 1 297 ? 22.375 -11.875 10.008 1 98.62 297 ALA B CA 1
ATOM 5455 C C . ALA B 1 297 ? 23.281 -10.656 9.906 1 98.62 297 ALA B C 1
ATOM 5457 O O . ALA B 1 297 ? 24.344 -10.602 10.547 1 98.62 297 ALA B O 1
ATOM 5458 N N . LEU B 1 298 ? 22.859 -9.68 9.156 1 97.81 298 LEU B N 1
ATOM 5459 C CA . LEU B 1 298 ? 23.656 -8.477 8.945 1 97.81 298 LEU B CA 1
ATOM 5460 C C . LEU B 1 298 ? 23.266 -7.383 9.938 1 97.81 298 LEU B C 1
ATOM 5462 O O . LEU B 1 298 ? 23.75 -6.25 9.844 1 97.81 298 LEU B O 1
ATOM 5466 N N . GLY B 1 299 ? 22.312 -7.664 10.844 1 97.62 299 GLY B N 1
ATOM 5467 C CA . GLY B 1 299 ? 22.078 -6.789 11.984 1 97.62 299 GLY B CA 1
ATOM 5468 C C . GLY B 1 299 ? 20.797 -5.977 11.852 1 97.62 299 GLY B C 1
ATOM 5469 O O . GLY B 1 299 ? 20.484 -5.148 12.711 1 97.62 299 GLY B O 1
ATOM 5470 N N . PHE B 1 300 ? 20.016 -6.203 10.859 1 98.44 300 PHE B N 1
ATOM 5471 C CA . PHE B 1 300 ? 18.766 -5.457 10.695 1 98.44 300 PHE B CA 1
ATOM 5472 C C . PHE B 1 300 ? 17.656 -6.066 11.539 1 98.44 300 PHE B C 1
ATOM 5474 O O . PHE B 1 300 ? 17.578 -7.289 11.68 1 98.44 300 PHE B O 1
ATOM 5481 N N . HIS B 1 301 ? 16.859 -5.207 12.156 1 98.62 301 HIS B N 1
ATOM 5482 C CA . HIS B 1 301 ? 15.547 -5.637 12.633 1 98.62 301 HIS B CA 1
ATOM 5483 C C . HIS B 1 301 ? 14.562 -5.766 11.484 1 98.62 301 HIS B C 1
ATOM 5485 O O . HIS B 1 301 ? 14.383 -4.824 10.703 1 98.62 301 HIS B O 1
ATOM 5491 N N . THR B 1 302 ? 13.969 -7.004 11.352 1 98.62 302 THR B N 1
ATOM 5492 C CA . THR B 1 302 ? 13.258 -7.27 10.109 1 98.62 302 THR B CA 1
ATOM 5493 C C . THR B 1 302 ? 11.797 -7.625 10.375 1 98.62 302 THR B C 1
ATOM 5495 O O . THR B 1 302 ? 11.453 -8.062 11.477 1 98.62 302 THR B O 1
ATOM 5498 N N . LEU B 1 303 ? 10.938 -7.32 9.438 1 98.62 303 LEU B N 1
ATOM 5499 C CA . LEU B 1 303 ? 9.57 -7.832 9.359 1 98.62 303 LEU B CA 1
ATOM 5500 C C . LEU B 1 303 ? 9.219 -8.227 7.922 1 98.62 303 LEU B C 1
ATOM 5502 O O . LEU B 1 303 ? 9.57 -7.512 6.98 1 98.62 303 LEU B O 1
ATOM 5506 N N . LEU B 1 304 ? 8.68 -9.375 7.703 1 98.75 304 LEU B N 1
ATOM 5507 C CA . LEU B 1 304 ? 7.984 -9.711 6.469 1 98.75 304 LEU B CA 1
ATOM 5508 C C . LEU B 1 304 ? 6.527 -9.266 6.527 1 98.75 304 LEU B C 1
ATOM 5510 O O . LEU B 1 304 ? 5.73 -9.828 7.285 1 98.75 304 LEU B O 1
ATOM 5514 N N . LEU B 1 305 ? 6.188 -8.297 5.762 1 98.75 305 LEU B N 1
ATOM 5515 C CA . LEU B 1 305 ? 4.859 -7.707 5.875 1 98.75 305 LEU B CA 1
ATOM 5516 C C . LEU B 1 305 ? 3.846 -8.492 5.047 1 98.75 305 LEU B C 1
ATOM 5518 O O . LEU B 1 305 ? 2.738 -8.766 5.512 1 98.75 305 LEU B O 1
ATOM 5522 N N . SER B 1 306 ? 4.211 -8.805 3.787 1 98.81 306 SER B N 1
ATOM 5523 C CA . SER B 1 306 ? 3.301 -9.578 2.951 1 98.81 306 SER B CA 1
ATOM 5524 C C . SER B 1 306 ? 3.992 -10.062 1.68 1 98.81 306 SER B C 1
ATOM 5526 O O . SER B 1 306 ? 4.848 -9.367 1.131 1 98.81 306 SER B O 1
ATOM 5528 N N . THR B 1 307 ? 3.6 -11.227 1.229 1 98.69 307 THR B N 1
ATOM 5529 C CA . THR B 1 307 ? 4.012 -11.734 -0.078 1 98.69 307 THR B CA 1
ATOM 5530 C C . THR B 1 307 ? 2.834 -11.75 -1.047 1 98.69 307 THR B C 1
ATOM 5532 O O . THR B 1 307 ? 2.85 -12.484 -2.037 1 98.69 307 THR B O 1
ATOM 5535 N N . PHE B 1 308 ? 1.749 -10.953 -0.735 1 98.5 308 PHE B N 1
ATOM 5536 C CA . PHE B 1 308 ? 0.535 -10.945 -1.543 1 98.5 308 PHE B CA 1
ATOM 5537 C C . PHE B 1 308 ? 0.337 -9.586 -2.209 1 98.5 308 PHE B C 1
ATOM 5539 O O . PHE B 1 308 ? -0.75 -9.289 -2.707 1 98.5 308 PHE B O 1
ATOM 5546 N N . VAL B 1 309 ? 1.322 -8.75 -2.24 1 98.56 309 VAL B N 1
ATOM 5547 C CA . VAL B 1 309 ? 1.161 -7.363 -2.672 1 98.56 309 VAL B CA 1
ATOM 5548 C C . VAL B 1 309 ? 0.875 -7.32 -4.172 1 98.56 309 VAL B C 1
ATOM 5550 O O . VAL B 1 309 ? 1.597 -7.926 -4.965 1 98.56 309 VAL B O 1
ATOM 5553 N N . GLU B 1 310 ? -0.18 -6.691 -4.555 1 96.94 310 GLU B N 1
ATOM 5554 C CA . GLU B 1 310 ? -0.573 -6.379 -5.926 1 96.94 310 GLU B CA 1
ATOM 5555 C C . GLU B 1 310 ? -1.038 -4.93 -6.047 1 96.94 310 GLU B C 1
ATOM 5557 O O . GLU B 1 310 ? -1.164 -4.227 -5.043 1 96.94 310 GLU B O 1
ATOM 5562 N N . GLY B 1 311 ? -1.228 -4.445 -7.266 1 95.62 311 GLY B N 1
ATOM 5563 C CA . GLY B 1 311 ? -1.691 -3.084 -7.484 1 95.62 311 GLY B CA 1
ATOM 5564 C C . GLY B 1 311 ? -0.785 -2.285 -8.406 1 95.62 311 GLY B C 1
ATOM 5565 O O . GLY B 1 311 ? 0.16 -2.828 -8.977 1 95.62 311 GLY B O 1
ATOM 5566 N N . GLU B 1 312 ? -1.101 -1.015 -8.531 1 97 312 GLU B N 1
ATOM 5567 C CA . GLU B 1 312 ? -0.323 -0.12 -9.3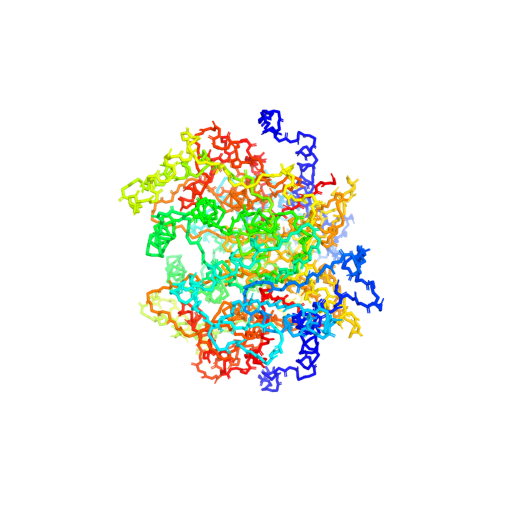83 1 97 312 GLU B CA 1
ATOM 5568 C C . GLU B 1 312 ? 1.023 0.215 -8.75 1 97 312 GLU B C 1
ATOM 5570 O O . GLU B 1 312 ? 1.078 0.701 -7.621 1 97 312 GLU B O 1
ATOM 5575 N N . ALA B 1 313 ? 2.066 0.015 -9.469 1 98.44 313 ALA B N 1
ATOM 5576 C CA . ALA B 1 313 ? 3.432 0.102 -8.953 1 98.44 313 ALA B CA 1
ATOM 5577 C C . ALA B 1 313 ? 3.67 1.436 -8.25 1 98.44 313 ALA B C 1
ATOM 5579 O O . ALA B 1 313 ? 4.172 1.472 -7.125 1 98.44 313 ALA B O 1
ATOM 5580 N N . ALA B 1 314 ? 3.283 2.539 -8.867 1 98.06 314 ALA B N 1
ATOM 5581 C CA . ALA B 1 314 ? 3.539 3.873 -8.336 1 98.06 314 ALA B CA 1
ATOM 5582 C C . ALA B 1 314 ? 2.799 4.09 -7.02 1 98.06 314 ALA B C 1
ATOM 5584 O O . ALA B 1 314 ? 3.311 4.754 -6.113 1 98.06 314 ALA B O 1
ATOM 5585 N N . GLN B 1 315 ? 1.651 3.525 -6.898 1 97.5 315 GLN B N 1
ATOM 5586 C CA . GLN B 1 315 ? 0.847 3.701 -5.695 1 97.5 315 GLN B CA 1
ATOM 5587 C C . GLN B 1 315 ? 1.361 2.824 -4.555 1 97.5 315 GLN B C 1
ATOM 5589 O O . GLN B 1 315 ? 1.375 3.246 -3.398 1 97.5 315 GLN B O 1
ATOM 5594 N N . VAL B 1 316 ? 1.707 1.6 -4.883 1 98.56 316 VAL B N 1
ATOM 5595 C CA . VAL B 1 316 ? 2.324 0.735 -3.883 1 98.56 316 VAL B CA 1
ATOM 5596 C C . VAL B 1 316 ? 3.57 1.41 -3.312 1 98.56 316 VAL B C 1
ATOM 5598 O O . VAL B 1 316 ? 3.826 1.339 -2.109 1 98.56 316 VAL B O 1
ATOM 5601 N N . ALA B 1 317 ? 4.297 2.07 -4.184 1 98.75 317 ALA B N 1
ATOM 5602 C CA . ALA B 1 317 ? 5.516 2.766 -3.783 1 98.75 317 ALA B CA 1
ATOM 5603 C C . ALA B 1 317 ? 5.227 3.803 -2.699 1 98.75 317 ALA B C 1
ATOM 5605 O O . ALA B 1 317 ? 6.031 3.996 -1.785 1 98.75 317 ALA B O 1
ATOM 5606 N N . ARG B 1 318 ? 4.125 4.496 -2.797 1 98 318 ARG B N 1
ATOM 5607 C CA . ARG B 1 318 ? 3.766 5.52 -1.82 1 98 318 ARG B CA 1
ATOM 5608 C C . ARG B 1 318 ? 3.537 4.906 -0.443 1 98 318 ARG B C 1
ATOM 5610 O O . ARG B 1 318 ? 3.939 5.477 0.572 1 98 318 ARG B O 1
ATOM 5617 N N . VAL B 1 319 ? 2.9 3.77 -0.422 1 98.56 319 VAL B N 1
ATOM 5618 C CA . VAL B 1 319 ? 2.664 3.076 0.841 1 98.56 319 VAL B CA 1
ATOM 5619 C C . VAL B 1 319 ? 3.992 2.602 1.427 1 98.56 319 VAL B C 1
ATOM 5621 O O . VAL B 1 319 ? 4.234 2.75 2.627 1 98.56 319 VAL B O 1
ATOM 5624 N N . VAL B 1 320 ? 4.809 2.07 0.576 1 98.62 320 VAL B N 1
ATOM 5625 C CA . VAL B 1 320 ? 6.113 1.566 0.985 1 98.62 320 VAL B CA 1
ATOM 5626 C C . VAL B 1 320 ? 6.949 2.707 1.562 1 98.62 320 VAL B C 1
ATOM 5628 O O . VAL B 1 320 ? 7.602 2.545 2.596 1 98.62 320 VAL B O 1
ATOM 5631 N N . ALA B 1 321 ? 6.938 3.826 0.895 1 98.56 321 ALA B N 1
ATOM 5632 C CA . ALA B 1 321 ? 7.648 5.004 1.389 1 98.56 321 ALA B CA 1
ATOM 5633 C C . ALA B 1 321 ? 7.117 5.43 2.754 1 98.56 321 ALA B C 1
ATOM 5635 O O . ALA B 1 321 ? 7.887 5.82 3.633 1 98.56 321 ALA B O 1
ATOM 5636 N N . ALA B 1 322 ? 5.824 5.359 2.928 1 98.69 322 ALA B N 1
ATOM 5637 C CA . ALA B 1 322 ? 5.184 5.73 4.188 1 98.69 322 ALA B CA 1
ATOM 5638 C C . ALA B 1 322 ? 5.672 4.848 5.332 1 98.69 322 ALA B C 1
ATOM 5640 O O . ALA B 1 322 ? 5.828 5.312 6.461 1 98.69 322 ALA B O 1
ATOM 5641 N N . LEU B 1 323 ? 5.902 3.555 5.047 1 98.75 323 LEU B N 1
ATOM 5642 C CA . LEU B 1 323 ? 6.438 2.639 6.051 1 98.75 323 LEU B CA 1
ATOM 5643 C C . LEU B 1 323 ? 7.809 3.104 6.535 1 98.75 323 LEU B C 1
ATOM 5645 O O . LEU B 1 323 ? 8.07 3.133 7.738 1 98.75 323 LEU B O 1
ATOM 5649 N N . GLY B 1 324 ? 8.648 3.445 5.586 1 98.69 324 GLY B N 1
ATOM 5650 C CA . GLY B 1 324 ? 9.969 3.941 5.941 1 98.69 324 GLY B CA 1
ATOM 5651 C C . GLY B 1 324 ? 9.93 5.223 6.754 1 98.69 324 GLY B C 1
ATOM 5652 O O . GLY B 1 324 ? 10.688 5.379 7.715 1 98.69 324 GLY B O 1
ATOM 5653 N N . LYS B 1 325 ? 9.039 6.113 6.363 1 98.31 325 LYS B N 1
ATOM 5654 C CA . LYS B 1 325 ? 8.906 7.391 7.059 1 98.31 325 LYS B CA 1
ATOM 5655 C C . LYS B 1 325 ? 8.492 7.188 8.516 1 98.31 325 LYS B C 1
ATOM 5657 O O . LYS B 1 325 ? 8.961 7.895 9.406 1 98.31 325 LYS B O 1
ATOM 5662 N N . GLU B 1 326 ? 7.621 6.246 8.766 1 98.5 326 GLU B N 1
ATOM 5663 C CA . GLU B 1 326 ? 7.195 5.957 10.133 1 98.5 326 GLU B CA 1
ATOM 5664 C C . GLU B 1 326 ? 8.359 5.445 10.977 1 98.5 326 GLU B C 1
ATOM 5666 O O . GLU B 1 326 ? 8.562 5.902 12.102 1 98.5 326 GLU B O 1
ATOM 5671 N N . ILE B 1 327 ? 9.094 4.512 10.422 1 98.56 327 ILE B N 1
ATOM 5672 C CA . ILE B 1 327 ? 10.234 3.959 11.141 1 98.56 327 ILE B CA 1
ATOM 5673 C C . ILE B 1 327 ? 11.219 5.074 11.484 1 98.56 327 ILE B C 1
ATOM 5675 O O . ILE B 1 327 ? 11.703 5.156 12.617 1 98.56 327 ILE B O 1
ATOM 5679 N N . ARG B 1 328 ? 11.477 5.891 10.516 1 97.31 328 ARG B N 1
ATOM 5680 C CA . ARG B 1 328 ? 12.406 6.992 10.727 1 97.31 328 ARG B CA 1
ATOM 5681 C C . ARG B 1 328 ? 11.906 7.941 11.805 1 97.31 328 ARG B C 1
ATOM 5683 O O . ARG B 1 328 ? 12.688 8.422 12.625 1 97.31 328 ARG B O 1
ATOM 5690 N N . ALA B 1 329 ? 10.648 8.211 11.766 1 96.38 329 ALA B N 1
ATOM 5691 C CA . ALA B 1 329 ? 10.062 9.211 12.648 1 96.38 329 ALA B CA 1
ATOM 5692 C C . ALA B 1 329 ? 9.898 8.672 14.062 1 96.38 329 ALA B C 1
ATOM 5694 O O . ALA B 1 329 ? 10.086 9.406 15.039 1 96.38 329 ALA B O 1
ATOM 5695 N N . SER B 1 330 ? 9.555 7.355 14.234 1 96.81 330 SER B N 1
ATOM 5696 C CA . SER B 1 330 ? 9.102 6.91 15.547 1 96.81 330 SER B CA 1
ATOM 5697 C C . SER B 1 330 ? 9.789 5.617 15.961 1 96.81 330 SER B C 1
ATOM 5699 O O . SER B 1 330 ? 9.695 5.203 17.125 1 96.81 330 SER B O 1
ATOM 5701 N N . GLY B 1 331 ? 10.406 4.906 15.07 1 97.19 331 GLY B N 1
ATOM 5702 C CA . GLY B 1 331 ? 11 3.613 15.367 1 97.19 331 GLY B CA 1
ATOM 5703 C C . GLY B 1 331 ? 10.008 2.471 15.297 1 97.19 331 GLY B C 1
ATOM 5704 O O . GLY B 1 331 ? 10.32 1.341 15.68 1 97.19 331 GLY B O 1
ATOM 5705 N N . GLU B 1 332 ? 8.797 2.762 14.859 1 95.94 332 GLU B N 1
ATOM 5706 C CA . GLU B 1 332 ? 7.773 1.739 14.656 1 95.94 332 GLU B CA 1
ATOM 5707 C C . GLU B 1 332 ? 7.641 1.383 13.172 1 95.94 332 GLU B C 1
ATOM 5709 O O . GLU B 1 332 ? 7.879 2.223 12.305 1 95.94 332 GLU B O 1
ATOM 5714 N N . PRO B 1 333 ? 7.273 0.128 12.82 1 97.5 333 PRO B N 1
ATOM 5715 C CA . PRO B 1 333 ? 6.977 -1.002 13.703 1 97.5 333 PRO B CA 1
ATOM 5716 C C . PRO B 1 333 ? 8.234 -1.699 14.211 1 97.5 333 PRO B C 1
ATOM 5718 O O . PRO B 1 333 ? 8.156 -2.562 15.094 1 97.5 333 PRO B O 1
ATOM 5721 N N . VAL B 1 334 ? 9.398 -1.391 13.664 1 97.69 334 VAL B N 1
ATOM 5722 C CA . VAL B 1 334 ? 10.664 -1.939 14.148 1 97.69 334 VAL B CA 1
ATOM 5723 C C . VAL B 1 334 ? 11.711 -0.833 14.219 1 97.69 334 VAL B C 1
ATOM 5725 O O . VAL B 1 334 ? 11.727 0.071 13.383 1 97.69 334 VAL B O 1
ATOM 5728 N N . GLN B 1 335 ? 12.648 -0.942 15.125 1 98.12 335 GLN B N 1
ATOM 5729 C CA . GLN B 1 335 ? 13.68 0.072 15.32 1 98.12 335 GLN B CA 1
ATOM 5730 C C . GLN B 1 335 ? 14.75 -0.021 14.234 1 98.12 335 GLN B C 1
ATOM 5732 O O . GLN B 1 335 ? 15.102 -1.117 13.797 1 98.12 335 GLN B O 1
ATOM 5737 N N . PRO B 1 336 ? 15.344 1.081 13.836 1 97.38 336 PRO B N 1
ATOM 5738 C CA . PRO B 1 336 ? 16.5 1.024 12.945 1 97.38 336 PRO B CA 1
ATOM 5739 C C . PRO B 1 336 ? 17.719 0.373 13.594 1 97.38 336 PRO B C 1
ATOM 5741 O O . PRO B 1 336 ? 17.891 0.448 14.82 1 97.38 336 PRO B O 1
ATOM 5744 N N . PRO B 1 337 ? 18.703 -0.149 12.898 1 97.88 337 PRO B N 1
ATOM 5745 C CA . PRO B 1 337 ? 18.594 -0.41 11.461 1 97.88 337 PRO B CA 1
ATOM 5746 C C . PRO B 1 337 ? 17.469 -1.396 11.125 1 97.88 337 PRO B C 1
ATOM 5748 O O . PRO B 1 337 ? 17.375 -2.463 11.742 1 97.88 337 PRO B O 1
ATOM 5751 N N . ALA B 1 338 ? 16.609 -1.04 10.289 1 98.69 338 ALA B N 1
ATOM 5752 C CA . ALA B 1 338 ? 15.406 -1.81 9.984 1 98.69 338 ALA B CA 1
ATOM 5753 C C . ALA B 1 338 ? 15.391 -2.252 8.523 1 98.69 338 ALA B C 1
ATOM 5755 O O . ALA B 1 338 ? 15.953 -1.577 7.66 1 98.69 338 ALA B O 1
ATOM 5756 N N . CYS B 1 339 ? 14.789 -3.406 8.25 1 98.62 339 CYS B N 1
ATOM 5757 C CA . CYS B 1 339 ? 14.531 -3.922 6.906 1 98.62 339 CYS B CA 1
ATOM 5758 C C . CYS B 1 339 ? 13.141 -4.543 6.816 1 98.62 339 CYS B C 1
ATOM 5760 O O . CYS B 1 339 ? 12.906 -5.625 7.355 1 98.62 339 CYS B O 1
ATOM 5762 N N . LEU B 1 340 ? 12.258 -3.848 6.215 1 98.88 340 LEU B N 1
ATOM 5763 C CA . LEU B 1 340 ? 10.953 -4.422 5.918 1 98.88 340 LEU B CA 1
ATOM 5764 C C . LEU B 1 340 ? 10.961 -5.105 4.555 1 98.88 340 LEU B C 1
ATOM 5766 O O . LEU B 1 340 ? 11.57 -4.602 3.607 1 98.88 340 LEU B O 1
ATOM 5770 N N . ILE B 1 341 ? 10.266 -6.234 4.445 1 98.88 341 ILE B N 1
ATOM 5771 C CA . ILE B 1 341 ? 10.234 -7.008 3.211 1 98.88 341 ILE B CA 1
ATOM 5772 C C . ILE B 1 341 ? 8.789 -7.238 2.775 1 98.88 341 ILE B C 1
ATOM 5774 O O . ILE B 1 341 ? 7.938 -7.598 3.592 1 98.88 341 ILE B O 1
ATOM 5778 N N . LEU B 1 342 ? 8.523 -6.934 1.568 1 98.88 342 LEU B N 1
ATOM 5779 C CA . LEU B 1 342 ? 7.266 -7.242 0.899 1 98.88 342 LEU B CA 1
ATOM 5780 C C . LEU B 1 342 ? 7.512 -8.031 -0.384 1 98.88 342 LEU B C 1
ATOM 5782 O O . LEU B 1 342 ? 8.578 -7.914 -0.993 1 98.88 342 LEU B O 1
ATOM 5786 N N . GLY B 1 343 ? 6.578 -8.852 -0.754 1 98.62 343 GLY B N 1
ATOM 5787 C CA . GLY B 1 343 ? 6.598 -9.586 -2.008 1 98.62 343 GLY B CA 1
ATOM 5788 C C . GLY B 1 343 ? 5.266 -9.555 -2.738 1 98.62 343 GLY B C 1
ATOM 5789 O O . GLY B 1 343 ? 4.227 -9.289 -2.131 1 98.62 343 GLY B O 1
ATOM 5790 N N . GLY B 1 344 ? 5.281 -9.867 -3.912 1 98.12 344 GLY B N 1
ATOM 5791 C CA . GLY B 1 344 ? 4.113 -9.844 -4.781 1 98.12 344 GLY B CA 1
ATOM 5792 C C . GLY B 1 344 ? 4.441 -9.453 -6.207 1 98.12 344 GLY B C 1
ATOM 5793 O O . GLY B 1 344 ? 5.508 -9.789 -6.723 1 98.12 344 GLY B O 1
ATOM 5794 N N . GLU B 1 345 ? 3.463 -8.867 -6.863 1 97.12 345 GLU B N 1
ATOM 5795 C CA . GLU B 1 345 ? 3.637 -8.438 -8.25 1 97.12 345 GLU B CA 1
ATOM 5796 C C . GLU B 1 345 ? 2.729 -7.258 -8.578 1 97.12 345 GLU B C 1
ATOM 5798 O O . GLU B 1 345 ? 1.512 -7.414 -8.688 1 97.12 345 GLU B O 1
ATOM 5803 N N . THR B 1 346 ? 3.375 -6.098 -8.758 1 97.62 346 THR B N 1
ATOM 5804 C CA . THR B 1 346 ? 2.621 -4.902 -9.117 1 97.62 346 THR B CA 1
ATOM 5805 C C . THR B 1 346 ? 2.465 -4.789 -10.625 1 97.62 346 THR B C 1
ATOM 5807 O O . THR B 1 346 ? 2.969 -5.633 -11.375 1 97.62 346 THR B O 1
ATOM 5810 N N . THR B 1 347 ? 1.673 -3.838 -11.094 1 95 347 THR B N 1
ATOM 5811 C CA . THR B 1 347 ? 1.438 -3.594 -12.516 1 95 347 THR B CA 1
ATOM 5812 C C . THR B 1 347 ? 1.59 -2.111 -12.844 1 95 347 THR B C 1
ATOM 5814 O O . THR B 1 347 ? 1.686 -1.277 -11.938 1 95 347 THR B O 1
ATOM 5817 N N . VAL B 1 348 ? 1.765 -1.804 -14.094 1 95.88 348 VAL B N 1
ATOM 5818 C CA . VAL B 1 348 ? 1.77 -0.435 -14.602 1 95.88 348 VAL B CA 1
ATOM 5819 C C . VAL B 1 348 ? 0.722 -0.289 -15.703 1 95.88 348 VAL B C 1
ATOM 5821 O O . VAL B 1 348 ? 0.728 -1.045 -16.672 1 95.88 348 VAL B O 1
ATOM 5824 N N . THR B 1 349 ? -0.242 0.63 -15.516 1 92.75 349 THR B N 1
ATOM 5825 C CA . THR B 1 349 ? -1.158 0.972 -16.594 1 92.75 349 THR B CA 1
ATOM 5826 C C . THR B 1 349 ? -0.51 1.96 -17.562 1 92.75 349 THR B C 1
ATOM 5828 O O . THR B 1 349 ? -0.318 3.131 -17.219 1 92.75 349 THR B O 1
ATOM 5831 N N . LEU B 1 350 ? -0.255 1.471 -18.719 1 91.62 350 LEU B N 1
ATOM 5832 C CA . LEU B 1 350 ? 0.5 2.262 -19.688 1 91.62 350 LEU B CA 1
ATOM 5833 C C . LEU B 1 350 ? -0.431 3.137 -20.516 1 91.62 350 LEU B C 1
ATOM 5835 O O . LEU B 1 350 ? -1.532 2.713 -20.875 1 91.62 350 LEU B O 1
ATOM 5839 N N . GLY B 1 351 ? -0.069 4.336 -20.734 1 85.69 351 GLY B N 1
ATOM 5840 C CA . GLY B 1 351 ? -0.764 5.188 -21.688 1 85.69 351 GLY B CA 1
ATOM 5841 C C . GLY B 1 351 ? -0.42 4.871 -23.141 1 85.69 351 GLY B C 1
ATOM 5842 O O . GLY B 1 351 ? 0.117 3.801 -23.438 1 85.69 351 GLY B O 1
ATOM 5843 N N . PRO B 1 352 ? -0.797 5.762 -24 1 87.56 352 PRO B N 1
ATOM 5844 C CA . PRO B 1 352 ? -0.636 5.516 -25.438 1 87.56 352 PRO B CA 1
ATOM 5845 C C . PRO B 1 352 ? 0.828 5.512 -25.875 1 87.56 352 PRO B C 1
ATOM 5847 O O . PRO B 1 352 ? 1.203 4.758 -26.766 1 87.56 352 PRO B O 1
ATOM 5850 N N . GLU B 1 353 ? 1.655 6.32 -25.266 1 90.88 353 GLU B N 1
ATOM 5851 C CA . GLU B 1 353 ? 3.062 6.402 -25.641 1 90.88 353 GLU B CA 1
ATOM 5852 C C . GLU B 1 353 ? 3.965 6.359 -24.406 1 90.88 353 GLU B C 1
ATOM 5854 O O . GLU B 1 353 ? 4.613 7.352 -24.078 1 90.88 353 GLU B O 1
ATOM 5859 N N . PRO B 1 354 ? 4.059 5.164 -23.906 1 92.62 354 PRO B N 1
ATOM 5860 C CA . PRO B 1 354 ? 4.871 5.066 -22.688 1 92.62 354 PRO B CA 1
ATOM 5861 C C . PRO B 1 354 ? 6.371 5.125 -22.984 1 92.62 354 PRO B C 1
ATOM 5863 O O . PRO B 1 354 ? 6.809 4.758 -24.078 1 92.62 354 PRO B O 1
ATOM 5866 N N . GLY B 1 355 ? 7.129 5.645 -21.984 1 96.69 355 GLY B N 1
ATOM 5867 C CA . GLY B 1 355 ? 8.586 5.598 -22.047 1 96.69 355 GLY B CA 1
ATOM 5868 C C . GLY B 1 355 ? 9.148 4.223 -21.766 1 96.69 355 GLY B C 1
ATOM 5869 O O . GLY B 1 355 ? 8.508 3.207 -22.047 1 96.69 355 GLY B O 1
ATOM 5870 N N . GLN B 1 356 ? 10.43 4.215 -21.391 1 97.5 356 GLN B N 1
ATOM 5871 C CA . GLN B 1 356 ? 11.125 2.961 -21.109 1 97.5 356 GLN B CA 1
ATOM 5872 C C . GLN B 1 356 ? 11.156 2.668 -19.609 1 97.5 356 GLN B C 1
ATOM 5874 O O . GLN B 1 356 ? 11.406 3.564 -18.797 1 97.5 356 GLN B O 1
ATOM 5879 N N . GLY B 1 357 ? 10.875 1.47 -19.203 1 97.12 357 GLY B N 1
ATOM 5880 C CA . GLY B 1 357 ? 10.938 1.065 -17.812 1 97.12 357 GLY B CA 1
ATOM 5881 C C . GLY B 1 357 ? 10.227 -0.25 -17.547 1 97.12 357 GLY B C 1
ATOM 5882 O O . GLY B 1 357 ? 10.023 -1.051 -18.453 1 97.12 357 GLY B O 1
ATOM 5883 N N . GLY B 1 358 ? 9.969 -0.566 -16.375 1 97.5 358 GLY B N 1
ATOM 5884 C CA . GLY B 1 358 ? 9.227 -1.698 -15.852 1 97.5 358 GLY B CA 1
ATOM 5885 C C . GLY B 1 358 ? 8.578 -1.413 -14.508 1 97.5 358 GLY B C 1
ATOM 5886 O O . GLY B 1 358 ? 8.797 -0.35 -13.922 1 97.5 358 GLY B O 1
ATOM 5887 N N . ARG B 1 359 ? 7.785 -2.281 -14.062 1 98.12 359 ARG B N 1
ATOM 5888 C CA . ARG B 1 359 ? 6.988 -2.043 -12.867 1 98.12 359 ARG B CA 1
ATOM 5889 C C . ARG B 1 359 ? 7.875 -1.838 -11.641 1 98.12 359 ARG B C 1
ATOM 5891 O O . ARG B 1 359 ? 7.559 -1.03 -10.766 1 98.12 359 ARG B O 1
ATOM 5898 N N . ASN B 1 360 ? 9 -2.574 -11.555 1 98.56 360 ASN B N 1
ATOM 5899 C CA . ASN B 1 360 ? 9.898 -2.41 -10.422 1 98.56 360 ASN B CA 1
ATOM 5900 C C . ASN B 1 360 ? 10.664 -1.096 -10.5 1 98.56 360 ASN B C 1
ATOM 5902 O O . ASN B 1 360 ? 10.883 -0.439 -9.477 1 98.56 360 ASN B O 1
ATOM 5906 N N . GLN B 1 361 ? 11.062 -0.755 -11.711 1 98.5 361 GLN B N 1
ATOM 5907 C CA . GLN B 1 361 ? 11.695 0.542 -11.922 1 98.5 361 GLN B CA 1
ATOM 5908 C C . GLN B 1 361 ? 10.734 1.683 -11.602 1 98.5 361 GLN B C 1
ATOM 5910 O O . GLN B 1 361 ? 11.117 2.668 -10.969 1 98.5 361 GLN B O 1
ATOM 5915 N N . GLU B 1 362 ? 9.531 1.525 -12.062 1 98.69 362 GLU B N 1
ATOM 5916 C CA . GLU B 1 362 ? 8.5 2.527 -11.797 1 98.69 362 GLU B CA 1
ATOM 5917 C C . GLU B 1 362 ? 8.25 2.676 -10.297 1 98.69 362 GLU B C 1
ATOM 5919 O O . GLU B 1 362 ? 8.117 3.793 -9.797 1 98.69 362 GLU B O 1
ATOM 5924 N N . LEU B 1 363 ? 8.141 1.531 -9.609 1 98.81 363 LEU B N 1
ATOM 5925 C CA . LEU B 1 363 ? 7.965 1.563 -8.164 1 98.81 363 LEU B CA 1
ATOM 5926 C C . LEU B 1 363 ? 9.109 2.309 -7.488 1 98.81 363 LEU B C 1
ATOM 5928 O O . LEU B 1 363 ? 8.883 3.146 -6.613 1 98.81 363 LEU B O 1
ATOM 5932 N N . ALA B 1 364 ? 10.328 2.055 -7.879 1 98.69 364 ALA B N 1
ATOM 5933 C CA . ALA B 1 364 ? 11.5 2.723 -7.316 1 98.69 364 ALA B CA 1
ATOM 5934 C C . ALA B 1 364 ? 11.453 4.227 -7.574 1 98.69 364 ALA B C 1
ATOM 5936 O O . ALA B 1 364 ? 11.703 5.027 -6.672 1 98.69 364 ALA B O 1
ATOM 5937 N N . LEU B 1 365 ? 11.141 4.594 -8.82 1 98.75 365 LEU B N 1
ATOM 5938 C CA . LEU B 1 365 ? 11.086 6.012 -9.156 1 98.75 365 LEU B CA 1
ATOM 5939 C C . LEU B 1 365 ? 10 6.723 -8.352 1 98.75 365 LEU B C 1
ATOM 5941 O O . LEU B 1 365 ? 10.219 7.832 -7.859 1 98.75 365 LEU B O 1
ATOM 5945 N N . ALA B 1 366 ? 8.859 6.113 -8.281 1 98.62 366 ALA B N 1
ATOM 5946 C CA . ALA B 1 366 ? 7.777 6.684 -7.484 1 98.62 366 ALA B CA 1
ATOM 5947 C C . ALA B 1 366 ? 8.18 6.809 -6.016 1 98.62 366 ALA B C 1
ATOM 5949 O O . ALA B 1 366 ? 7.82 7.785 -5.352 1 98.62 366 ALA B O 1
ATOM 5950 N N . ALA B 1 367 ? 8.875 5.809 -5.484 1 98.62 367 ALA B N 1
ATOM 5951 C CA . ALA B 1 367 ? 9.375 5.879 -4.117 1 98.62 367 ALA B CA 1
ATOM 5952 C C . ALA B 1 367 ? 10.352 7.043 -3.949 1 98.62 367 ALA B C 1
ATOM 5954 O O . ALA B 1 367 ? 10.336 7.727 -2.924 1 98.62 367 ALA B O 1
ATOM 5955 N N . ALA B 1 368 ? 11.188 7.242 -4.949 1 98.19 368 ALA B N 1
ATOM 5956 C CA . ALA B 1 368 ? 12.125 8.359 -4.91 1 98.19 368 ALA B CA 1
ATOM 5957 C C . ALA B 1 368 ? 11.391 9.688 -4.766 1 98.19 368 ALA B C 1
ATOM 5959 O O . ALA B 1 368 ? 11.789 10.539 -3.971 1 98.19 368 ALA B O 1
ATOM 5960 N N . VAL B 1 369 ? 10.344 9.812 -5.539 1 97 369 VAL B N 1
ATOM 5961 C CA . VAL B 1 369 ? 9.547 11.039 -5.496 1 97 369 VAL B CA 1
ATOM 5962 C C . VAL B 1 369 ? 8.938 11.203 -4.105 1 97 369 VAL B C 1
ATOM 5964 O O . VAL B 1 369 ? 8.984 12.297 -3.529 1 97 369 VAL B O 1
ATOM 5967 N N . ALA B 1 370 ? 8.438 10.125 -3.561 1 96.81 370 ALA B N 1
ATOM 5968 C CA . ALA B 1 370 ? 7.777 10.164 -2.26 1 96.81 370 ALA B CA 1
ATOM 5969 C C . ALA B 1 370 ? 8.781 10.438 -1.143 1 96.81 370 ALA B C 1
ATOM 5971 O O . ALA B 1 370 ? 8.43 11.008 -0.109 1 96.81 370 ALA B O 1
ATOM 5972 N N . LEU B 1 371 ? 10.016 10.062 -1.311 1 97 371 LEU B N 1
ATOM 5973 C CA . LEU B 1 371 ? 11.031 10.133 -0.264 1 97 371 LEU B CA 1
ATOM 5974 C C . LEU B 1 371 ? 11.922 11.359 -0.452 1 97 371 LEU B C 1
ATOM 5976 O O . LEU B 1 371 ? 12.844 11.586 0.334 1 97 371 LEU B O 1
ATOM 5980 N N . ALA B 1 372 ? 11.672 12.102 -1.515 1 94.19 372 ALA B N 1
ATOM 5981 C CA . ALA B 1 372 ? 12.57 13.195 -1.883 1 94.19 372 ALA B CA 1
ATOM 5982 C C . ALA B 1 372 ? 12.891 14.07 -0.676 1 94.19 372 ALA B C 1
ATOM 5984 O O . ALA B 1 372 ? 11.984 14.602 -0.028 1 94.19 372 ALA B O 1
ATOM 5985 N N . GLY B 1 373 ? 14.211 14.156 -0.345 1 90.44 373 GLY B N 1
ATOM 5986 C CA . GLY B 1 373 ? 14.664 15.039 0.724 1 90.44 373 GLY B CA 1
ATOM 5987 C C . GLY B 1 373 ? 14.688 14.359 2.08 1 90.44 373 GLY B C 1
ATOM 5988 O O . GLY B 1 373 ? 15.195 14.922 3.053 1 90.44 373 GLY B O 1
ATOM 5989 N N . THR B 1 374 ? 14.141 13.188 2.203 1 92.62 374 THR B N 1
ATOM 5990 C CA . THR B 1 374 ? 14.141 12.453 3.461 1 92.62 374 THR B CA 1
ATOM 5991 C C . THR B 1 374 ? 15.336 11.508 3.535 1 92.62 374 THR B C 1
ATOM 5993 O O . THR B 1 374 ? 15.438 10.562 2.746 1 92.62 374 THR B O 1
ATOM 5996 N N . GLN B 1 375 ? 16.141 11.68 4.449 1 91.44 375 GLN B N 1
ATOM 5997 C CA . GLN B 1 375 ? 17.375 10.898 4.547 1 91.44 375 GLN B CA 1
ATOM 5998 C C . GLN B 1 375 ? 17.141 9.617 5.344 1 91.44 375 GLN B C 1
ATOM 6000 O O . GLN B 1 375 ? 16.188 9.523 6.125 1 91.44 375 GLN B O 1
ATOM 6005 N N . GLY B 1 376 ? 17.922 8.633 5.07 1 95.25 376 GLY B N 1
ATOM 6006 C CA . GLY B 1 376 ? 18 7.457 5.926 1 95.25 376 GLY B CA 1
ATOM 6007 C C . GLY B 1 376 ? 17.062 6.348 5.5 1 95.25 376 GLY B C 1
ATOM 6008 O O . GLY B 1 376 ? 16.938 5.328 6.18 1 95.25 376 GLY B O 1
ATOM 6009 N N . ILE B 1 377 ? 16.375 6.555 4.43 1 97.75 377 ILE B N 1
ATOM 6010 C CA . ILE B 1 377 ? 15.461 5.539 3.928 1 97.75 377 ILE B CA 1
ATOM 6011 C C . ILE B 1 377 ? 15.875 5.113 2.521 1 97.75 377 ILE B C 1
ATOM 6013 O O . ILE B 1 377 ? 16.188 5.957 1.676 1 97.75 377 ILE B O 1
ATOM 6017 N N . THR B 1 378 ? 15.977 3.852 2.27 1 97.69 378 THR B N 1
ATOM 6018 C CA . THR B 1 378 ? 16.219 3.301 0.939 1 97.69 378 THR B CA 1
ATOM 6019 C C . THR B 1 378 ? 15.156 2.26 0.585 1 97.69 378 THR B C 1
ATOM 6021 O O . THR B 1 378 ? 14.891 1.347 1.369 1 97.69 378 THR B O 1
ATOM 6024 N N . VAL B 1 379 ? 14.523 2.412 -0.55 1 98.56 379 VAL B N 1
ATOM 6025 C CA . VAL B 1 379 ? 13.547 1.457 -1.069 1 98.56 379 VAL B CA 1
ATOM 6026 C C . VAL B 1 379 ? 14.141 0.712 -2.262 1 98.56 379 VAL B C 1
ATOM 6028 O O . VAL B 1 379 ? 14.812 1.312 -3.107 1 98.56 379 VAL B O 1
ATOM 6031 N N . VAL B 1 380 ? 13.961 -0.597 -2.279 1 98.31 380 VAL B N 1
ATOM 6032 C CA . VAL B 1 380 ? 14.43 -1.447 -3.369 1 98.31 380 VAL B CA 1
ATOM 6033 C C . VAL B 1 380 ? 13.266 -2.26 -3.932 1 98.31 380 VAL B C 1
ATOM 6035 O O . VAL B 1 380 ? 12.438 -2.773 -3.176 1 98.31 380 VAL B O 1
ATOM 6038 N N . SER B 1 381 ? 13.117 -2.291 -5.188 1 98.62 381 SER B N 1
ATOM 6039 C CA . SER B 1 381 ? 12.164 -3.158 -5.879 1 98.62 381 SER B CA 1
ATOM 6040 C C . SER B 1 381 ? 12.867 -4.031 -6.914 1 98.62 381 SER B C 1
ATOM 6042 O O . SER B 1 381 ? 13.562 -3.523 -7.793 1 98.62 381 SER B O 1
ATOM 6044 N N . LEU B 1 382 ? 12.648 -5.348 -6.797 1 97.38 382 LEU B N 1
ATOM 6045 C CA . LEU B 1 382 ? 13.453 -6.305 -7.547 1 97.38 382 LEU B CA 1
ATOM 6046 C C . LEU B 1 382 ? 12.57 -7.352 -8.211 1 97.38 382 LEU B C 1
ATOM 6048 O O . LEU B 1 382 ? 11.766 -8.008 -7.547 1 97.38 382 LEU B O 1
ATOM 6052 N N . ALA B 1 383 ? 12.703 -7.473 -9.508 1 96 383 ALA B N 1
ATOM 6053 C CA . ALA B 1 383 ? 12.156 -8.633 -10.211 1 96 383 ALA B CA 1
ATOM 6054 C C . ALA B 1 383 ? 13.055 -9.852 -10.047 1 96 383 ALA B C 1
ATOM 6056 O O . ALA B 1 383 ? 14.242 -9.805 -10.383 1 96 383 ALA B O 1
ATOM 6057 N N . THR B 1 384 ? 12.5 -10.914 -9.648 1 94.06 384 THR B N 1
ATOM 6058 C CA . THR B 1 384 ? 13.336 -12.062 -9.297 1 94.06 384 THR B CA 1
ATOM 6059 C C . THR B 1 384 ? 13.898 -12.719 -10.547 1 94.06 384 THR B C 1
ATOM 6061 O O . THR B 1 384 ? 14.852 -13.5 -10.469 1 94.06 384 THR B O 1
ATOM 6064 N N . ASP B 1 385 ? 13.273 -12.453 -11.734 1 89.19 385 ASP B N 1
ATOM 6065 C CA . ASP B 1 385 ? 13.766 -13.078 -12.953 1 89.19 385 ASP B CA 1
ATOM 6066 C C . ASP B 1 385 ? 14.906 -12.266 -13.57 1 89.19 385 ASP B C 1
ATOM 6068 O O . ASP B 1 385 ? 15.492 -12.672 -14.57 1 89.19 385 ASP B O 1
ATOM 6072 N N . GLY B 1 386 ? 15.211 -11.078 -13.016 1 88.81 386 GLY B N 1
ATOM 6073 C CA . GLY B 1 386 ? 16.344 -10.273 -13.453 1 88.81 386 GLY B CA 1
ATOM 6074 C C . GLY B 1 386 ? 16 -9.336 -14.594 1 88.81 386 GLY B C 1
ATOM 6075 O O . GLY B 1 386 ? 16.875 -8.625 -15.102 1 88.81 386 GLY B O 1
ATOM 6076 N N . THR B 1 387 ? 14.766 -9.32 -14.977 1 88.5 387 THR B N 1
ATOM 6077 C CA . THR B 1 387 ? 14.312 -8.453 -16.062 1 88.5 387 THR B CA 1
ATOM 6078 C C . THR B 1 387 ? 13.047 -7.703 -15.664 1 88.5 387 THR B C 1
ATOM 6080 O O . THR B 1 387 ? 12.055 -8.312 -15.266 1 88.5 387 THR B O 1
ATOM 6083 N N . ASP B 1 388 ? 13.086 -6.434 -15.82 1 93.75 388 ASP B N 1
ATOM 6084 C CA . ASP B 1 388 ? 11.953 -5.566 -15.5 1 93.75 388 ASP B CA 1
ATOM 6085 C C . ASP B 1 388 ? 11.57 -4.711 -16.703 1 93.75 388 ASP B C 1
ATOM 6087 O O . ASP B 1 388 ? 12.188 -3.676 -16.969 1 93.75 388 ASP B O 1
ATOM 6091 N N . GLY B 1 389 ? 10.438 -5.039 -17.281 1 89.69 389 GLY B N 1
ATOM 6092 C CA . GLY B 1 389 ? 10.102 -4.41 -18.547 1 89.69 389 GLY B CA 1
ATOM 6093 C C . GLY B 1 389 ? 11.102 -4.723 -19.641 1 89.69 389 GLY B C 1
ATOM 6094 O O . GLY B 1 389 ? 11.93 -5.629 -19.5 1 89.69 389 GLY B O 1
ATOM 6095 N N . PRO B 1 390 ? 10.961 -4.113 -20.859 1 90.12 390 PRO B N 1
ATOM 6096 C CA . PRO B 1 390 ? 11.883 -4.336 -21.969 1 90.12 390 PRO B CA 1
ATOM 6097 C C . PRO B 1 390 ? 13.211 -3.596 -21.797 1 90.12 390 PRO B C 1
ATOM 6099 O O . PRO B 1 390 ? 13.594 -2.801 -22.656 1 90.12 390 PRO B O 1
ATOM 6102 N N . THR B 1 391 ? 13.805 -3.895 -20.594 1 93.75 391 THR B N 1
ATOM 6103 C CA . THR B 1 391 ? 15.086 -3.285 -20.25 1 93.75 391 THR B CA 1
ATOM 6104 C C . THR B 1 391 ? 16.062 -4.336 -19.734 1 93.75 391 THR B C 1
ATOM 6106 O O . THR B 1 391 ? 15.711 -5.512 -19.609 1 93.75 391 THR B O 1
ATOM 6109 N N . ASP B 1 392 ? 17.281 -3.951 -19.5 1 90.94 392 ASP B N 1
ATOM 6110 C CA . ASP B 1 392 ? 18.281 -4.855 -18.953 1 90.94 392 ASP B CA 1
ATOM 6111 C C . ASP B 1 392 ? 18.359 -4.734 -17.438 1 90.94 392 ASP B C 1
ATOM 6113 O O . ASP B 1 392 ? 19.312 -5.23 -16.812 1 90.94 392 ASP B O 1
ATOM 6117 N N . SER B 1 393 ? 17.391 -4.07 -16.844 1 94.31 393 SER B N 1
ATOM 6118 C CA . SER B 1 393 ? 17.359 -3.875 -15.406 1 94.31 393 SER B CA 1
ATOM 6119 C C . SER B 1 393 ? 16.422 -4.883 -14.742 1 94.31 393 SER B C 1
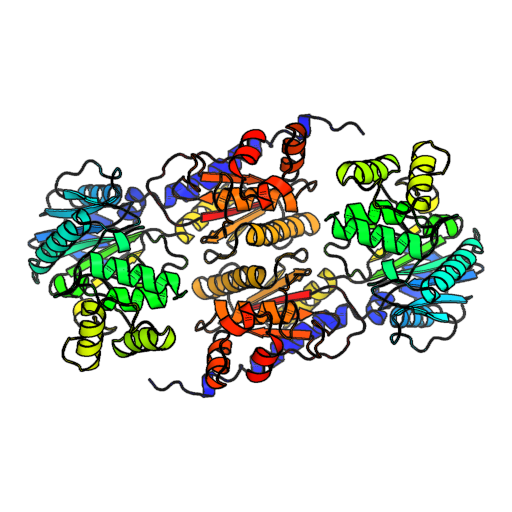ATOM 6121 O O . SER B 1 393 ? 15.453 -5.336 -15.352 1 94.31 393 SER B O 1
ATOM 6123 N N . ALA B 1 394 ? 16.766 -5.254 -13.531 1 95.12 394 ALA B N 1
ATOM 6124 C CA . ALA B 1 394 ? 15.906 -6.09 -12.703 1 95.12 394 ALA B CA 1
ATOM 6125 C C . ALA B 1 394 ? 15.016 -5.234 -11.812 1 95.12 394 ALA B C 1
ATOM 6127 O O . ALA B 1 394 ? 14.133 -5.758 -11.117 1 95.12 394 ALA B O 1
ATOM 6128 N N . GLY B 1 395 ? 15.25 -3.969 -11.766 1 97.38 395 GLY B N 1
ATOM 6129 C CA . GLY B 1 395 ? 14.516 -3.049 -10.914 1 97.38 395 GLY B CA 1
ATOM 6130 C C . GLY B 1 395 ? 15.312 -1.806 -10.555 1 97.38 395 GLY B C 1
ATOM 6131 O O . GLY B 1 395 ? 16.078 -1.29 -11.383 1 97.38 395 GLY B O 1
ATOM 6132 N N . GLY B 1 396 ? 15.008 -1.314 -9.359 1 97.06 396 GLY B N 1
ATOM 6133 C CA . GLY B 1 396 ? 15.695 -0.084 -8.992 1 97.06 396 GLY B CA 1
ATOM 6134 C C . GLY B 1 396 ? 15.75 0.143 -7.496 1 97.06 396 GLY B C 1
ATOM 6135 O O . GLY B 1 396 ? 15.148 -0.604 -6.723 1 97.06 396 GLY B O 1
ATOM 6136 N N . LEU B 1 397 ? 16.594 1.077 -7.141 1 96.31 397 LEU B N 1
ATOM 6137 C CA . LEU B 1 397 ? 16.75 1.605 -5.789 1 96.31 397 LEU B CA 1
ATOM 6138 C C . LEU B 1 397 ? 16.344 3.076 -5.73 1 96.31 397 LEU B C 1
ATOM 6140 O O . LEU B 1 397 ? 16.469 3.799 -6.719 1 96.31 397 LEU B O 1
ATOM 6144 N N . ALA B 1 398 ? 15.82 3.455 -4.625 1 96.88 398 ALA B N 1
ATOM 6145 C CA . ALA B 1 398 ? 15.453 4.852 -4.418 1 96.88 398 ALA B CA 1
ATOM 6146 C C . ALA B 1 398 ? 15.766 5.301 -2.992 1 96.88 398 ALA B C 1
ATOM 6148 O O . ALA B 1 398 ? 15.57 4.543 -2.039 1 96.88 398 ALA B O 1
ATOM 6149 N N . ASP B 1 399 ? 16.328 6.438 -2.852 1 95.94 399 ASP B N 1
ATOM 6150 C CA . ASP B 1 399 ? 16.516 7.066 -1.548 1 95.94 399 ASP B CA 1
ATOM 6151 C C . ASP B 1 399 ? 16.172 8.555 -1.6 1 95.94 399 ASP B C 1
ATOM 6153 O O . ASP B 1 399 ? 15.633 9.039 -2.592 1 95.94 399 ASP B O 1
ATOM 6157 N N . GLY B 1 400 ? 16.422 9.25 -0.497 1 94.94 400 GLY B N 1
ATOM 6158 C CA . GLY B 1 400 ? 16.016 10.641 -0.381 1 94.94 400 GLY B CA 1
ATOM 6159 C C . GLY B 1 400 ? 16.797 11.562 -1.301 1 94.94 400 GLY B C 1
ATOM 6160 O O . GLY B 1 400 ? 16.391 12.711 -1.52 1 94.94 400 GLY B O 1
ATOM 6161 N N . ALA B 1 401 ? 17.875 11.062 -1.921 1 94.56 401 ALA B N 1
ATOM 6162 C CA . ALA B 1 401 ? 18.75 11.898 -2.746 1 94.56 401 ALA B CA 1
ATOM 6163 C C . ALA B 1 401 ? 18.547 11.594 -4.23 1 94.56 401 ALA B C 1
ATOM 6165 O O . ALA B 1 401 ? 19.078 12.312 -5.09 1 94.56 401 ALA B O 1
ATOM 6166 N N . THR B 1 402 ? 17.766 10.586 -4.578 1 96.25 402 THR B N 1
ATOM 6167 C CA . THR B 1 402 ? 17.609 10.133 -5.957 1 96.25 402 THR B CA 1
ATOM 6168 C C . THR B 1 402 ? 17.062 11.258 -6.828 1 96.25 402 THR B C 1
ATOM 6170 O O . THR B 1 402 ? 17.594 11.523 -7.914 1 96.25 402 THR B O 1
ATOM 6173 N N . VAL B 1 403 ? 16.031 11.945 -6.355 1 95.69 403 VAL B N 1
ATOM 6174 C CA . VAL B 1 403 ? 15.422 13.016 -7.129 1 95.69 403 VAL B CA 1
ATOM 6175 C C . VAL B 1 403 ? 16.422 14.148 -7.34 1 95.69 403 VAL B C 1
ATOM 6177 O O . VAL B 1 403 ? 16.516 14.711 -8.43 1 95.69 403 VAL B O 1
ATOM 6180 N N . ALA B 1 404 ? 17.125 14.492 -6.277 1 92.81 404 ALA B N 1
ATOM 6181 C CA . ALA B 1 404 ? 18.141 15.539 -6.379 1 92.81 404 ALA B CA 1
ATOM 6182 C C . ALA B 1 404 ? 19.234 15.156 -7.379 1 92.81 404 ALA B C 1
ATOM 6184 O O . ALA B 1 404 ? 19.703 16 -8.148 1 92.81 404 ALA B O 1
ATOM 6185 N N . ARG B 1 405 ? 19.719 13.906 -7.348 1 94.19 405 ARG B N 1
ATOM 6186 C CA . ARG B 1 405 ? 20.688 13.43 -8.328 1 94.19 405 ARG B CA 1
ATOM 6187 C C . ARG B 1 405 ? 20.141 13.562 -9.75 1 94.19 405 ARG B C 1
ATOM 6189 O O . ARG B 1 405 ? 20.859 13.953 -10.664 1 94.19 405 ARG B O 1
ATOM 6196 N N . GLY B 1 406 ? 18.844 13.25 -9.961 1 95.19 406 GLY B N 1
ATOM 6197 C CA . GLY B 1 406 ? 18.219 13.414 -11.266 1 95.19 406 GLY B CA 1
ATOM 6198 C C . GLY B 1 406 ? 18.172 14.859 -11.727 1 95.19 406 GLY B C 1
ATOM 6199 O O . GLY B 1 406 ? 18.453 15.156 -12.891 1 95.19 406 GLY B O 1
ATOM 6200 N N . ARG B 1 407 ? 17.844 15.68 -10.805 1 91.56 407 ARG B N 1
ATOM 6201 C CA . ARG B 1 407 ? 17.797 17.109 -11.125 1 91.56 407 ARG B CA 1
ATOM 6202 C C . ARG B 1 407 ? 19.172 17.609 -11.57 1 91.56 407 ARG B C 1
ATOM 6204 O O . ARG B 1 407 ? 19.266 18.422 -12.484 1 91.56 407 ARG B O 1
ATOM 6211 N N . ALA B 1 408 ? 20.156 17.188 -10.859 1 92.12 408 ALA B N 1
ATOM 6212 C CA . ALA B 1 408 ? 21.531 17.562 -11.211 1 92.12 408 ALA B CA 1
ATOM 6213 C C . ALA B 1 408 ? 21.875 17.094 -12.617 1 92.12 408 ALA B C 1
ATOM 6215 O O . ALA B 1 408 ? 22.688 17.719 -13.297 1 92.12 408 ALA B O 1
ATOM 6216 N N . ALA B 1 409 ? 21.234 16.078 -13.062 1 94.69 409 ALA B N 1
ATOM 6217 C CA . ALA B 1 409 ? 21.453 15.547 -14.406 1 94.69 409 ALA B CA 1
ATOM 6218 C C . ALA B 1 409 ? 20.484 16.172 -15.406 1 94.69 409 ALA B C 1
ATOM 6220 O O . ALA B 1 409 ? 20.438 15.781 -16.562 1 94.69 409 ALA B O 1
ATOM 6221 N N . GLY B 1 410 ? 19.672 17.094 -14.969 1 94.12 410 GLY B N 1
ATOM 6222 C CA . GLY B 1 410 ? 18.75 17.812 -15.828 1 94.12 410 GLY B CA 1
ATOM 6223 C C . GLY B 1 410 ? 17.422 17.078 -16.031 1 94.12 410 GLY B C 1
ATOM 6224 O O . GLY B 1 410 ? 16.719 17.344 -17.016 1 94.12 410 GLY B O 1
ATOM 6225 N N . LEU B 1 411 ? 17.141 16.188 -15.188 1 96.38 411 LEU B N 1
ATOM 6226 C CA . LEU B 1 411 ? 15.938 15.383 -15.359 1 96.38 411 LEU B CA 1
ATOM 6227 C C . LEU B 1 411 ? 14.883 15.734 -14.32 1 96.38 411 LEU B C 1
ATOM 6229 O O . LEU B 1 411 ? 15.211 16.25 -13.25 1 96.38 411 LEU B O 1
ATOM 6233 N N . ASP B 1 412 ? 13.625 15.477 -14.703 1 94.25 412 ASP B N 1
ATOM 6234 C CA . ASP B 1 412 ? 12.477 15.711 -13.836 1 94.25 412 ASP B CA 1
ATOM 6235 C C . ASP B 1 412 ? 11.797 14.391 -13.461 1 94.25 412 ASP B C 1
ATOM 6237 O O . ASP B 1 412 ? 11.125 13.781 -14.289 1 94.25 412 ASP B O 1
ATOM 6241 N N . ALA B 1 413 ? 11.938 14.062 -12.219 1 96.44 413 ALA B N 1
ATOM 6242 C CA . ALA B 1 413 ? 11.461 12.758 -11.75 1 96.44 413 ALA B CA 1
ATOM 6243 C C . ALA B 1 413 ? 9.961 12.602 -11.984 1 96.44 413 ALA B C 1
ATOM 6245 O O . ALA B 1 413 ? 9.508 11.539 -12.422 1 96.44 413 ALA B O 1
ATOM 6246 N N . GLU B 1 414 ? 9.164 13.578 -11.672 1 93.19 414 GLU B N 1
ATOM 6247 C CA . GLU B 1 414 ? 7.715 13.523 -11.828 1 93.19 414 GLU B CA 1
ATOM 6248 C C . GLU B 1 414 ? 7.324 13.367 -13.297 1 93.19 414 GLU B C 1
ATOM 6250 O O . GLU B 1 414 ? 6.383 12.641 -13.617 1 93.19 414 GLU B O 1
ATOM 6255 N N . ALA B 1 415 ? 7.988 14.102 -14.141 1 92.44 415 ALA B N 1
ATOM 6256 C CA . ALA B 1 415 ? 7.719 14 -15.57 1 92.44 415 ALA B CA 1
ATOM 6257 C C . ALA B 1 415 ? 8.008 12.594 -16.078 1 92.44 415 ALA B C 1
ATOM 6259 O O . ALA B 1 415 ? 7.238 12.039 -16.875 1 92.44 415 ALA B O 1
ATOM 6260 N N . HIS B 1 416 ? 9.148 12.07 -15.664 1 97 416 HIS B N 1
ATOM 6261 C CA . HIS B 1 416 ? 9.5 10.711 -16.062 1 97 416 HIS B CA 1
ATOM 6262 C C . HIS B 1 416 ? 8.484 9.703 -15.539 1 97 416 HIS B C 1
ATOM 6264 O O . HIS B 1 416 ? 8.133 8.75 -16.25 1 97 416 HIS B O 1
ATOM 6270 N N . LEU B 1 417 ? 8.016 9.875 -14.352 1 96.69 417 LEU B N 1
ATOM 6271 C CA . LEU B 1 417 ? 7.031 8.977 -13.758 1 96.69 417 LEU B CA 1
ATOM 6272 C C . LEU B 1 417 ? 5.715 9.023 -14.531 1 96.69 417 LEU B C 1
ATOM 6274 O O . LEU B 1 417 ? 5.117 7.984 -14.812 1 96.69 417 LEU B O 1
ATOM 6278 N N . ARG B 1 418 ? 5.293 10.188 -14.898 1 93.31 418 ARG B N 1
ATOM 6279 C CA . ARG B 1 418 ? 4.039 10.375 -15.625 1 93.31 418 ARG B CA 1
ATOM 6280 C C . ARG B 1 418 ? 4.086 9.688 -16.984 1 93.31 418 ARG B C 1
ATOM 6282 O O . ARG B 1 418 ? 3.07 9.188 -17.469 1 93.31 418 ARG B O 1
ATOM 6289 N N . ARG B 1 419 ? 5.27 9.617 -17.547 1 95.38 419 ARG B N 1
ATOM 6290 C CA . ARG B 1 419 ? 5.434 9.062 -18.891 1 95.38 419 ARG B CA 1
ATOM 6291 C C . ARG B 1 419 ? 5.852 7.594 -18.828 1 95.38 419 ARG B C 1
ATOM 6293 O O . ARG B 1 419 ? 6.141 6.98 -19.859 1 95.38 419 ARG B O 1
ATOM 6300 N N . HIS B 1 420 ? 5.898 7.051 -17.625 1 97.31 420 HIS B N 1
ATOM 6301 C CA . HIS B 1 420 ? 6.355 5.68 -17.438 1 97.31 420 HIS B CA 1
ATOM 6302 C C . HIS B 1 420 ? 7.738 5.469 -18.047 1 97.31 420 HIS B C 1
ATOM 6304 O O . HIS B 1 420 ? 7.953 4.512 -18.781 1 97.31 420 HIS B O 1
ATOM 6310 N N . ASP B 1 421 ? 8.555 6.379 -17.766 1 97.94 421 ASP B N 1
ATOM 6311 C CA . ASP B 1 421 ? 9.898 6.438 -18.328 1 97.94 421 ASP B CA 1
ATOM 6312 C C . ASP B 1 421 ? 10.961 6.355 -17.234 1 97.94 421 ASP B C 1
ATOM 6314 O O . ASP B 1 421 ? 11.859 7.191 -17.172 1 97.94 421 ASP B O 1
ATOM 6318 N N . ALA B 1 422 ? 10.875 5.32 -16.438 1 98.5 422 ALA B N 1
ATOM 6319 C CA . ALA B 1 422 ? 11.695 5.223 -15.234 1 98.5 422 ALA B CA 1
ATOM 6320 C C . ALA B 1 422 ? 13.133 4.844 -15.586 1 98.5 422 ALA B C 1
ATOM 6322 O O . ALA B 1 422 ? 14.078 5.25 -14.898 1 98.5 422 ALA B O 1
ATOM 6323 N N . TYR B 1 423 ? 13.383 4.109 -16.672 1 98.25 423 TYR B N 1
ATOM 6324 C CA . TYR B 1 423 ? 14.688 3.537 -16.984 1 98.25 423 TYR B CA 1
ATOM 6325 C C . TYR B 1 423 ? 15.727 4.633 -17.203 1 98.25 423 TYR B C 1
ATOM 6327 O O . TYR B 1 423 ? 16.766 4.652 -16.531 1 98.25 423 TYR B O 1
ATOM 6335 N N . PRO B 1 424 ? 15.492 5.629 -18.062 1 98.19 424 PRO B N 1
ATOM 6336 C CA . PRO B 1 424 ? 16.547 6.637 -18.266 1 98.19 424 PRO B CA 1
ATOM 6337 C C . PRO B 1 424 ? 16.812 7.461 -17.016 1 98.19 424 PRO B C 1
ATOM 6339 O O . PRO B 1 424 ? 17.953 7.875 -16.781 1 98.19 424 PRO B O 1
ATOM 6342 N N . PHE B 1 425 ? 15.805 7.781 -16.234 1 98.44 425 PHE B N 1
ATOM 6343 C CA . PHE B 1 425 ? 16.016 8.547 -15.016 1 98.44 425 PHE B CA 1
ATOM 6344 C C . PHE B 1 425 ? 16.906 7.797 -14.047 1 98.44 425 PHE B C 1
ATOM 6346 O O . PHE B 1 425 ? 17.906 8.344 -13.562 1 98.44 425 PHE B O 1
ATOM 6353 N N . LEU B 1 426 ? 16.578 6.484 -13.758 1 97.75 426 LEU B N 1
ATOM 6354 C CA . LEU B 1 426 ? 17.328 5.688 -12.789 1 97.75 426 LEU B CA 1
ATOM 6355 C C . LEU B 1 426 ? 18.719 5.359 -13.32 1 97.75 426 LEU B C 1
ATOM 6357 O O . LEU B 1 426 ? 19.656 5.164 -12.547 1 97.75 426 LEU B O 1
ATOM 6361 N N . ALA B 1 427 ? 18.844 5.223 -14.602 1 97.06 427 ALA B N 1
ATOM 6362 C CA . ALA B 1 427 ? 20.156 5.047 -15.203 1 97.06 427 ALA B CA 1
ATOM 6363 C C . ALA B 1 427 ? 21.047 6.254 -14.93 1 97.06 427 ALA B C 1
ATOM 6365 O O . ALA B 1 427 ? 22.219 6.102 -14.562 1 97.06 427 ALA B O 1
ATOM 6366 N N . ALA B 1 428 ? 20.484 7.445 -15.086 1 96.75 428 ALA B N 1
ATOM 6367 C CA . ALA B 1 428 ? 21.234 8.688 -14.898 1 96.75 428 ALA B CA 1
ATOM 6368 C C . ALA B 1 428 ? 21.656 8.867 -13.438 1 96.75 428 ALA B C 1
ATOM 6370 O O . ALA B 1 428 ? 22.688 9.477 -13.148 1 96.75 428 ALA B O 1
ATOM 6371 N N . THR B 1 429 ? 20.922 8.312 -12.516 1 96 429 THR B N 1
ATOM 6372 C CA . THR B 1 429 ? 21.188 8.508 -11.094 1 96 429 THR B CA 1
ATOM 6373 C C . THR B 1 429 ? 21.953 7.324 -10.516 1 96 429 THR B C 1
ATOM 6375 O O . THR B 1 429 ? 22.234 7.281 -9.312 1 96 429 THR B O 1
ATOM 6378 N N . ASP B 1 430 ? 22.234 6.305 -11.344 1 93.56 430 ASP B N 1
ATOM 6379 C CA . ASP B 1 430 ? 22.938 5.086 -10.938 1 93.56 430 ASP B CA 1
ATOM 6380 C C . ASP B 1 430 ? 22.125 4.328 -9.875 1 93.56 430 ASP B C 1
ATOM 6382 O O . ASP B 1 430 ? 22.688 3.922 -8.852 1 93.56 430 ASP B O 1
ATOM 6386 N N . ASP B 1 431 ? 20.812 4.23 -10.188 1 95.94 431 ASP B N 1
ATOM 6387 C CA . ASP B 1 431 ? 19.922 3.602 -9.219 1 95.94 431 ASP B CA 1
ATOM 6388 C C . ASP B 1 431 ? 19.234 2.375 -9.82 1 95.94 431 ASP B C 1
ATOM 6390 O O . ASP B 1 431 ? 18.266 1.856 -9.258 1 95.94 431 ASP B O 1
ATOM 6394 N N . LEU B 1 432 ? 19.703 1.898 -10.945 1 96 432 LEU B N 1
ATOM 6395 C CA . LEU B 1 432 ? 19.203 0.663 -11.531 1 96 432 LEU B CA 1
ATOM 6396 C C . LEU B 1 432 ? 19.797 -0.556 -10.836 1 96 432 LEU B C 1
ATOM 6398 O O . LEU B 1 432 ? 20.938 -0.508 -10.359 1 96 432 LEU B O 1
ATOM 6402 N N . LEU B 1 433 ? 19.016 -1.562 -10.75 1 94.44 433 LEU B N 1
ATOM 6403 C CA . LEU B 1 433 ? 19.5 -2.877 -10.344 1 94.44 433 LEU B CA 1
ATOM 6404 C C . LEU B 1 433 ? 19.766 -3.762 -11.562 1 94.44 433 LEU B C 1
ATOM 6406 O O . LEU B 1 433 ? 18.875 -3.947 -12.398 1 94.44 433 LEU B O 1
ATOM 6410 N N . ARG B 1 434 ? 20.969 -4.238 -11.633 1 91 434 ARG B N 1
ATOM 6411 C CA . ARG B 1 434 ? 21.328 -5.133 -12.727 1 91 434 ARG B CA 1
ATOM 6412 C C . ARG B 1 434 ? 21.844 -6.469 -12.203 1 91 434 ARG B C 1
ATOM 6414 O O . ARG B 1 434 ? 22.969 -6.555 -11.703 1 91 434 ARG B O 1
ATOM 6421 N N . SER B 1 435 ? 21.016 -7.465 -12.266 1 84 435 SER B N 1
ATOM 6422 C CA . SER B 1 435 ? 21.391 -8.789 -11.797 1 84 435 SER B CA 1
ATOM 6423 C C . SER B 1 435 ? 21.672 -9.734 -12.969 1 84 435 SER B C 1
ATOM 6425 O O . SER B 1 435 ? 22.297 -10.773 -12.805 1 84 435 SER B O 1
ATOM 6427 N N . GLY B 1 436 ? 21.188 -9.375 -14.211 1 82.5 436 GLY B N 1
ATOM 6428 C CA . GLY B 1 436 ? 21.156 -10.336 -15.305 1 82.5 436 GLY B CA 1
ATOM 6429 C C . GLY B 1 436 ? 20.062 -11.383 -15.141 1 82.5 436 GLY B C 1
ATOM 6430 O O . GLY B 1 436 ? 19.406 -11.438 -14.102 1 82.5 436 GLY B O 1
ATOM 6431 N N . PRO B 1 437 ? 19.859 -12.203 -16.203 1 80.31 437 PRO B N 1
ATOM 6432 C CA . PRO B 1 437 ? 18.828 -13.242 -16.094 1 80.31 437 PRO B CA 1
ATOM 6433 C C . PRO B 1 437 ? 19.125 -14.266 -15.016 1 80.31 437 PRO B C 1
ATOM 6435 O O . PRO B 1 437 ? 20.266 -14.742 -14.906 1 80.31 437 PRO B O 1
ATOM 6438 N N . THR B 1 438 ? 18.172 -14.523 -14.18 1 81.19 438 THR B N 1
ATOM 6439 C CA . THR B 1 438 ? 18.359 -15.445 -13.062 1 81.19 438 THR B CA 1
ATOM 6440 C C . THR B 1 438 ? 17.781 -16.828 -13.391 1 81.19 438 THR B C 1
ATOM 6442 O O . THR B 1 438 ? 18.047 -17.797 -12.68 1 81.19 438 THR B O 1
ATOM 6445 N N . GLN B 1 439 ? 17 -16.969 -14.484 1 77.56 439 GLN B N 1
ATOM 6446 C CA . GLN B 1 439 ? 16.344 -18.188 -14.945 1 77.56 439 GLN B CA 1
ATOM 6447 C C . GLN B 1 439 ? 15.242 -18.609 -13.977 1 77.56 439 GLN B C 1
ATOM 6449 O O . GLN B 1 439 ? 14.852 -19.781 -13.953 1 77.56 439 GLN B O 1
ATOM 6454 N N . THR B 1 440 ? 14.898 -17.75 -13.094 1 84.12 440 THR B N 1
ATOM 6455 C CA . THR B 1 440 ? 13.781 -17.969 -12.188 1 84.12 440 THR B CA 1
ATOM 6456 C C . THR B 1 440 ? 12.781 -16.812 -12.273 1 84.12 440 THR B C 1
ATOM 6458 O O . THR B 1 440 ? 13.07 -15.773 -12.852 1 84.12 440 THR B O 1
ATOM 6461 N N . ASN B 1 441 ? 11.57 -17.094 -11.922 1 88.81 441 ASN B N 1
ATOM 6462 C CA . ASN B 1 441 ? 10.555 -16.062 -11.758 1 88.81 441 ASN B CA 1
ATOM 6463 C C . ASN B 1 441 ? 9.602 -16.391 -10.609 1 88.81 441 ASN B C 1
ATOM 6465 O O . ASN B 1 441 ? 8.742 -17.266 -10.75 1 88.81 441 ASN B O 1
ATOM 6469 N N . VAL B 1 442 ? 9.797 -15.766 -9.516 1 96.44 442 VAL B N 1
ATOM 6470 C CA . VAL B 1 442 ? 8.859 -15.914 -8.406 1 96.44 442 VAL B CA 1
ATOM 6471 C C . VAL B 1 442 ? 8.32 -14.539 -8 1 96.44 442 VAL B C 1
ATOM 6473 O O . VAL B 1 442 ? 8.281 -14.211 -6.816 1 96.44 442 VAL B O 1
ATOM 6476 N N . ASN B 1 443 ? 8.008 -13.766 -8.961 1 96.56 443 ASN B N 1
ATOM 6477 C CA . ASN B 1 443 ? 7.426 -12.438 -8.797 1 96.56 443 ASN B CA 1
ATOM 6478 C C . ASN B 1 443 ? 8.469 -11.43 -8.32 1 96.56 443 ASN B C 1
ATOM 6480 O O . ASN B 1 443 ? 9.586 -11.391 -8.844 1 96.56 443 ASN B O 1
ATOM 6484 N N . ASP B 1 444 ? 8.047 -10.438 -7.52 1 98.19 444 ASP B N 1
ATOM 6485 C CA . ASP B 1 444 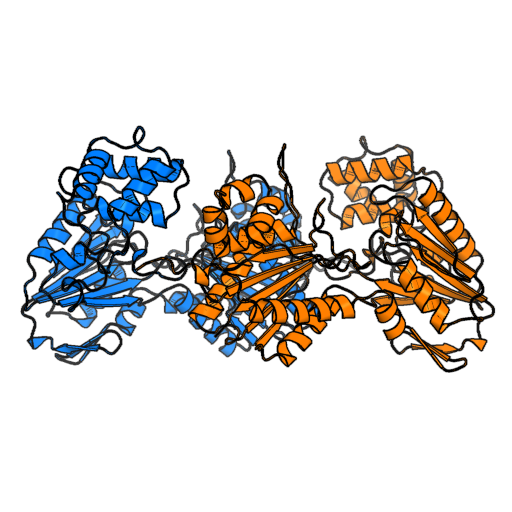? 8.914 -9.328 -7.148 1 98.19 444 ASP B CA 1
ATOM 6486 C C . ASP B 1 444 ? 9.102 -9.258 -5.637 1 98.19 444 ASP B C 1
ATOM 6488 O O . ASP B 1 444 ? 8.297 -9.797 -4.879 1 98.19 444 ASP B O 1
ATOM 6492 N N . LEU B 1 445 ? 10.188 -8.664 -5.234 1 98.56 445 LEU B N 1
ATOM 6493 C CA . LEU B 1 445 ? 10.453 -8.328 -3.842 1 98.56 445 LEU B CA 1
ATOM 6494 C C . LEU B 1 445 ? 10.641 -6.828 -3.67 1 98.56 445 LEU B C 1
ATOM 6496 O O . LEU B 1 445 ? 11.234 -6.168 -4.527 1 98.56 445 LEU B O 1
ATOM 6500 N N . ILE B 1 446 ? 10.133 -6.297 -2.643 1 98.88 446 ILE B N 1
ATOM 6501 C CA . ILE B 1 446 ? 10.266 -4.895 -2.264 1 98.88 446 ILE B CA 1
ATOM 6502 C C . ILE B 1 446 ? 10.891 -4.797 -0.873 1 98.88 446 ILE B C 1
ATOM 6504 O O . ILE B 1 446 ? 10.5 -5.52 0.043 1 98.88 446 ILE B O 1
ATOM 6508 N N . PHE B 1 447 ? 11.844 -3.928 -0.714 1 98.75 447 PHE B N 1
ATOM 6509 C CA . PHE B 1 447 ? 12.523 -3.742 0.562 1 98.75 447 PHE B CA 1
ATOM 6510 C C . PHE B 1 447 ? 12.484 -2.277 0.986 1 98.75 447 PHE B C 1
ATOM 6512 O O . PHE B 1 447 ? 12.602 -1.381 0.149 1 98.75 447 PHE B O 1
ATOM 6519 N N . VAL B 1 448 ? 12.312 -2.078 2.264 1 98.81 448 VAL B N 1
ATOM 6520 C CA . VAL B 1 448 ? 12.477 -0.768 2.887 1 98.81 448 VAL B CA 1
ATOM 6521 C C . VAL B 1 448 ? 13.602 -0.827 3.924 1 98.81 448 VAL B C 1
ATOM 6523 O O . VAL B 1 448 ? 13.484 -1.523 4.934 1 98.81 448 VAL B O 1
ATOM 6526 N N . PHE B 1 449 ? 14.656 -0.169 3.658 1 98.19 449 PHE B N 1
ATOM 6527 C CA . PHE B 1 449 ? 15.758 -0.076 4.602 1 98.19 449 PHE B CA 1
ATOM 6528 C C . PHE B 1 449 ? 15.766 1.276 5.305 1 98.19 449 PHE B C 1
ATOM 6530 O O . PHE B 1 449 ? 15.594 2.314 4.66 1 98.19 449 PHE B O 1
ATOM 6537 N N . VAL B 1 450 ? 15.82 1.305 6.555 1 98.12 450 VAL B N 1
ATOM 6538 C CA . VAL B 1 450 ? 15.977 2.529 7.332 1 98.12 450 VAL B CA 1
ATOM 6539 C C . VAL B 1 450 ? 17.219 2.434 8.211 1 98.12 450 VAL B C 1
ATOM 6541 O O . VAL B 1 450 ? 17.359 1.502 9.008 1 98.12 450 VAL B O 1
ATOM 6544 N N . THR B 1 451 ? 18.109 3.363 8.016 1 93.25 451 THR B N 1
ATOM 6545 C CA . THR B 1 451 ? 19.359 3.354 8.773 1 93.25 451 THR B CA 1
ATOM 6546 C C . THR B 1 451 ? 19.219 4.16 10.062 1 93.25 451 THR B C 1
ATOM 6548 O O . THR B 1 451 ? 18.344 5.031 10.164 1 93.25 451 THR B O 1
ATOM 6551 N N . GLY B 1 452 ? 19.828 3.82 11.141 1 80 452 GLY B N 1
ATOM 6552 C CA . GLY B 1 452 ? 19.844 4.516 12.422 1 80 452 GLY B CA 1
ATOM 6553 C C . GLY B 1 452 ? 20.609 5.824 12.367 1 80 452 GLY B C 1
ATOM 6554 O O . GLY B 1 452 ? 21.438 6.035 11.484 1 80 452 GLY B O 1
#

InterPro domains:
  IPR007835 MOFRL domain [PF05161] (338-444)
  IPR025286 MOFRL-associated domain [PF13660] (19-255)
  IPR037035 Glycerate kinase-like, C-terminal domain superfamily [G3DSA:3.40.1480.10] (283-446)
  IPR038614 Glycerate kinase, N-terminal domain superfamily [G3DSA:3.40.50.10180] (48-282)
  IPR039760 MOFRL domain-containing protein [PTHR12227] (12-450)

Organism: NCBI:txid1204385

Foldseek 3Di:
DDPPVVVLDPPPVVVVLLVLLLVLLLVLQQQLVLLPVQWADDPQWTGGNRDIDRNVLAPAEEEEEEELLQASNQVSVCVHCPPRHPAYEYEHAVPRHDDDDRYDYFHAHPPAADVSLQVSLVVRLVVLLVAALSHEYEYEFEHSLLRNNAHFDPPDDSVLLRQLLVLCVVLPHDLLLNLLLSQLGGCQAQQNSLVSNPPYAYEYEYAYQAQVPDCCSGSNNRRDHHAHALVSNVVSCVVSVCPPRHDPSSVVSSVCRVVVNDDIRHHPPDPSCVRYHYDHSYAFVSSQVSSQVSCVVVPAAEDEDEQRDEEQLLVVLLVLLVQQVCCVVPVPPHHPQHKYKYHDAYAHDADPQAADWFSQLLNQLSNQVNQAQPAFKKKGKAFSQQDGGPDQFRHWMHHNSLQVQLVVVVHHSVVCSVRNHRVVSRVSSVTTHGDGGSSHGNHMMMMMGGHD/DDPPVVVLDPPPVVVVLLVLLLVLLLVLQQQLVLLPVQWADDPQWTGGNRDIDRNVLAPAEEEEEEELLFASNQVSVCVHCPPRHQAYEYEHAVPRHDDDDRYDYFHAHPPAADPSLQVSLVVRLVVLLVAALSHEYEYEFEHSLLRNNAHFDPPDDSVLLRLLLVLCVVLPHDLLLNLLLSQLGGCQAQQNSLVSNPPYAYEYEYAYQAQVPDCCSGSNNRRDHDAHALVSNVVSCVVSVCPPRHDPSSVVSSVCRVVVNDDIRHHPPDPSCVRYHYDHSYAFVSSQVSSQVSCVVVPAAEDEDEQRDEEQLLVVLLVLLVQQVCCVVPVPPHHPQHKYKYHHAYAHDADPQAADWFSQLLNQLSNQVNQAQPAFKKKGKAWSQQDGGPDQFRHWMHHNSLQVQLVVVVHHSVVCSVRNHRVVSRVSSVTTHGDGGSSHGNHMMMMMGGHD

Secondary structure (DSSP, 8-state):
----GGGGS--HHHHHHHHHHHHHHHHHT-HHHHHHHHEEEETTEEEETTEEEEGGG-SEEEEEEESTTHHHHHHHHHHHHGGG--EEEEEEETT-----SSEEEEEE-SSS--HHHHHHHHHHHHHHHH--TTEEEEEEE-TTHHHHS--BPTT--HHHHHHHHHHHHHTT--HHHHHHHHHHTBSSTTTHHHHHHTTSEEEEEEE--STT--TTTGGG-TTS-----HHHHHHHHHHTT-TTTS-HHHHHHHHHHHTTSSPPPPPTT-GGGTTEEEEEEE-HHHHHHHHHHHHHHTT-EEEEEEEEEEEEHHHHHHHHHHHHHHHHHH--SSPSSEEEEEEEEEE----SS--S--HHHHHHHHHHHHHTT-TTEEEEEEETTS--SSSS--EEEEETTHHHHHHHTT--HHHHHHTT-HHHHHHHTT-EE-----S----EEEEEEE--/----GGGGS--HHHHHHHHHHHHHHHHHT-HHHHHHHHEEEETTEEEETTEEEEGGG-SEEEEEEESTTHHHHHHHHHHHHGGG--EEEEEEETT-----SSEEEEEE-SSS--HHHHHHHHHHHHHHHH--TTEEEEEEE-TTHHHHS--BPTT--HHHHHHHHHHHHHTT--HHHHHHHHHHTBSSTTTHHHHHHTTSEEEEEEE--STT--TTTGGG-TTS-----HHHHHHHHHHTT-TTTS-HHHHHHHHHHHTTSSPPPP-TT-GGGTTEEEEEEE-HHHHHHHHHHHHHHTT-EEEEEEEEEEEEHHHHHHHHHHHHHHHHHH--SSPSSEEEEEEEEEE----SS--S--HHHHHHHHHHHHHTT-TTEEEEEEETTS--SSSS-SEEEEETTHHHHHHHTT--HHHHHHTT-HHHHHHHTT-EE-----S----EEEEEEE--

Solvent-accessible surface area (backbone atoms only — not comparable to full-atom values): 43534 Å² total; per-residue (Å²): 129,82,80,62,70,74,68,59,52,78,58,64,68,59,50,54,53,49,50,52,22,53,48,38,13,50,58,51,38,28,40,31,59,20,43,45,73,36,46,42,61,60,90,57,38,35,35,46,79,87,45,76,42,62,49,82,66,37,82,42,28,36,38,35,37,14,6,52,30,30,38,48,32,48,39,34,50,44,70,58,48,48,86,60,50,68,32,33,40,32,29,20,34,68,90,40,70,66,86,60,85,64,48,43,74,43,61,19,40,69,80,60,60,41,70,55,9,35,54,50,25,48,53,43,48,50,55,31,51,68,37,42,68,44,19,37,36,38,35,38,40,19,37,61,11,53,30,27,50,27,32,57,22,91,87,49,48,71,65,48,53,51,46,39,51,50,48,37,57,72,72,62,54,49,70,69,56,48,42,41,44,48,25,74,49,29,53,33,25,16,12,29,38,31,50,38,24,38,68,17,36,36,40,33,46,27,37,28,49,48,72,78,50,52,64,52,59,51,40,34,5,24,74,33,52,24,86,71,48,48,65,56,41,49,49,50,37,60,74,67,62,32,78,83,66,42,47,64,62,60,51,51,48,49,51,37,32,59,71,63,78,38,86,73,65,42,37,78,87,42,73,57,54,74,48,50,46,80,42,78,50,29,32,38,57,48,18,48,53,36,19,48,54,45,36,41,75,73,63,30,40,69,47,56,46,24,42,41,33,41,44,46,18,50,44,53,17,32,40,52,39,13,35,40,50,24,24,73,74,70,32,32,72,46,46,56,38,22,36,41,35,34,19,18,54,56,38,71,90,74,65,95,75,54,50,50,36,22,41,28,24,34,17,12,50,35,22,10,64,67,29,50,77,41,77,54,36,38,37,35,19,37,30,49,29,13,52,21,50,100,47,76,28,10,14,13,44,20,27,18,42,43,43,59,39,24,42,74,73,73,42,54,64,67,61,29,57,75,36,46,23,26,41,66,52,30,56,74,48,71,23,58,33,71,73,43,79,57,60,30,48,32,39,27,42,36,37,35,35,28,59,112,130,82,80,63,72,75,69,61,52,79,58,63,68,60,51,54,53,49,51,52,22,51,48,39,13,51,58,51,38,30,40,31,60,20,43,45,74,35,45,45,60,60,91,56,37,35,34,48,78,86,44,78,42,62,50,83,64,37,81,41,30,37,37,35,38,15,6,52,31,31,37,48,34,49,39,33,49,44,68,59,47,48,86,62,51,69,32,33,39,31,28,19,34,68,88,39,71,64,85,61,87,64,47,45,73,44,62,20,40,71,80,60,60,41,68,54,10,35,53,49,27,47,52,43,48,52,55,32,51,68,37,40,69,44,20,36,37,38,34,37,40,18,37,61,11,53,28,26,52,27,32,56,21,92,88,49,46,71,67,48,53,52,47,38,52,50,48,37,56,72,72,64,53,49,71,68,56,47,42,41,45,50,25,75,48,28,52,33,24,16,12,30,39,30,50,38,24,40,68,16,35,35,41,33,46,28,36,29,48,49,71,78,49,53,64,50,60,51,40,35,4,25,73,33,53,25,84,70,47,48,63,54,39,49,48,53,34,59,75,67,62,32,77,83,65,42,46,64,62,60,52,52,49,50,50,37,31,58,71,63,75,39,85,74,64,43,40,76,87,42,71,56,53,74,49,49,46,79,43,77,50,29,32,39,57,49,19,50,52,36,18,47,52,45,36,43,74,74,63,28,40,69,46,56,47,23,40,42,33,40,42,45,18,50,46,53,16,32,41,53,38,14,35,38,50,24,23,73,74,72,32,33,73,45,46,56,38,22,34,41,37,35,19,16,52,57,38,72,89,73,66,96,75,54,51,50,36,20,41,28,22,34,18,12,49,35,24,9,64,67,28,51,76,42,76,54,35,37,37,37,21,37,29,48,31,14,50,19,50,100,47,77,28,9,14,13,46,19,28,19,43,42,43,59,38,24,41,74,71,74,42,55,65,68,62,27,56,75,36,46,21,26,41,64,52,31,55,73,48,71,23,57,33,71,74,43,78,58,60,30,48,31,39,27,40,35,36,35,36,29,59,110

pLDDT: mean 94.84, std 9.76, range [19.3, 98.88]